Protein 1ZM7 (pdb70)

Organism: Drosophila melanogaster (NCBI:txid7227)

Sequence (790 aa):
TKYAEGTQPFTVLIEGNIGSGKTTYLNHFEKYKNDICLLTEPVEKWRNVNGVDLLELMYKDPKKWAMPFQSYVTLTMLQSHTAPTNKKLKIMERSIFSARYCFVENMRRNGSLEQGMYNTLEEWYKFIEESIHVQADLIIYLRTSPEVAYERIRQRARSEESCVPLKYLQELHELHEDWLIHQRRPQSCKVLVLDADTKYAEGTQPFTVLIEGNIGSGKTTYLNHFEKYKNDICLLTEPVEKWRNVNGVDLLELMYKDPKKWAMPFQSYVTLTMLQSHTAPTNKKLKIMERSIFSARYCFVENMRRNGSLEQGMYNTLEEWYKFIEESIHVQADLIIYLRTSPEVAYERIRQRARSEESCVPLKYLQELHELHEDWLIHQRRPQSCKVLVLDADLTKYAEGTQPFTVLIEGNIGSGKTTYLNHFEKYKNDICLLTEPVEKWRNVNGVDLLELMYKDPKKWAMPFQSYVTLTMLQSHTAPTNKKLKIMERSIFSARYCFVENMRRNGSLEQGMYNTLEEWYKFIEESIHVQADLIIYLRTSPEVAYERIRQRARSEESCVPLKYLQELHELHEDWLIHQRRPQSCKVLVLDADLTKYAEGTQPFTVLIEGNIGSGKTTYLNHFEKYKNDICLLTEPVEKWRNVNGVDLLELMYKDPKKWAMPFQSYVTLTMLQSHTAPTNKKLKIMERSIFSARYCFVENMRRNGSLEQGMYNTLEEWYKFIEESIHVQADLIIYLRTSPEVAYERIRQRARSEESCVPLKYLQELHELHEDWLIHQRRPQSCKVLVLDAD

InterPro domains:
  IPR002624 Deoxynucleoside kinase [PIRSF000705] (15-235)
  IPR027417 P-loop containing nucleoside triphosphate hydrolase [G3DSA:3.40.50.300] (1-210)
  IPR027417 P-loop containing nucleoside triphosphate hydrolase [SSF52540] (19-240)
  IPR031314 Deoxynucleoside kinase domain [PF01712] (24-218)
  IPR031314 Deoxynucleoside kinase domain [cd01673] (23-214)
  IPR050566 Deoxyribonucleoside Kinase [PTHR10513] (14-228)

CATH classification: 3.40.50.300

Foldseek 3Di:
DAALPPQDAQEEEEDEFQQLCSQVVLVVCVVVVPQEAEADDCQVCCCQPVHHGLLLVCLVQLLPRVLVSLVVVLVSQLCQQRPGDPHNYYYHYDHNVLSLQQVLVLCPVVVSADPVSSVVVVVVVVVCVVHHDGRYAEYEYSQEDLVNSVVSCVVVCDVSCPPPDSVSRNSSNVSCCVVQPVVVDPDDHYYDYDHSD/DAALPPQDAQEEEEDEFQQLCSQVVLVVCVVVVPQEAEADDCQVCCCQPVHHGLLLVCLVQLLPRVLVSLVVVLVSQLCQQRPGDPHNYYYHYDHNVLSLQQVLVLCPVVVSADPVSSVVVVVVVVVCVVHHDGRYAEYEYSQEDLVNSVVSCVVVCDVSCPPPDSVSRNSSNVSCCVVQPVVVDPDDHYYDYDHSSD/DAALPPQDAQEEEEDEFQQLCSQVVLVVCVVVVPQEAEADDCQVCCCQPVHHGLLLVCLVQLLPRVLVSLVVVLVSQLCQQRPGDPHNYYYHYDHNVLSLQQVLVLCPVVVSADPVSSVVVVVVVVVCVVHHDGRYAEYEYSQEDLVNSVVSCVVVCDVSCPPPDSVSRNSSNVSCCVVQPVVVDPDDHYYDYDHSSD/DAALPPQDAQEEEEDEFQQLCSQVVLVVCVVVVPQEAEADDCQVCCCQPVHHGLLLVCLVQLLPRVLVSLVVVLVSQLCQQRPGDPHNYYYHYDHNVLSLQQVLVLCPVVVSADPVSSVVVVVVVVVCVVHHDGRYAEYEYSQDDLVNSVVSCVVVCDVSCPPPDSVSRNSSNVSCCVVQPVVVDPDDHYYDYDHSD

GO terms:
  GO:0016301 kinase activity (F, IDA)
  GO:0004797 thymidine kinase activity (F, IDA)
  GO:0004849 uridine kinase activity (F, IDA)
  GO:0005737 cytoplasm (C, IDA)
  GO:0043771 cytidine kinase activity (F, IDA)
  GO:0004136 deoxyadenosine kinase activity (F, IDA)
  GO:0004137 deoxycytidine kinase activity (F, IDA)
  GO:0004138 deoxyguanosine kinase activity (F, IDA)
  GO:1901293 nucleoside phosphate biosynthetic process (P, IDA)
  GO:0019136 deoxynucleoside kinase activity (F, IMP)
  GO:0043174 nucleoside salvage (P, IDA)
  GO:0019136 deoxynucleoside kinase activity (F, IDA)

B-factor: mean 36.74, std 12.01, range [14.33, 77.86]

Solvent-accessible surface area: 33667 Å² total; per-residue (Å²): 150,78,42,10,84,80,73,25,22,108,1,10,0,0,0,0,4,19,6,2,21,14,32,88,59,1,64,127,49,103,165,113,106,128,106,17,18,14,48,56,47,10,13,89,98,27,61,95,5,104,67,22,42,0,9,49,53,9,54,148,61,48,110,46,12,0,2,1,9,2,5,20,9,3,0,1,2,0,67,9,2,8,29,121,33,156,68,187,49,0,5,1,13,19,1,8,30,0,4,33,17,0,29,0,15,3,4,44,114,72,28,14,4,60,44,2,1,21,3,0,5,26,40,14,4,89,11,6,94,109,0,7,38,31,40,21,41,43,1,13,2,6,101,5,34,15,96,33,0,71,100,82,1,75,149,102,71,23,86,11,6,75,114,6,76,64,147,27,0,82,59,0,20,103,1,1,12,34,2,5,40,53,32,45,43,125,23,84,27,117,42,86,66,53,130,20,97,150,79,44,10,84,79,73,24,21,112,1,10,0,0,0,0,3,19,5,2,21,15,23,87,60,1,31,127,49,42,163,114,43,86,106,16,17,13,48,31,25,9,13,51,97,27,56,30,5,36,22,19,40,0,8,47,53,9,55,150,62,48,108,45,12,0,1,1,9,3,6,21,8,3,0,1,2,0,67,9,3,9,29,123,32,155,68,186,49,1,4,1,14,19,1,7,31,0,4,33,17,0,31,0,18,2,4,100,128,73,28,14,4,58,102,1,2,50,14,0,5,24,38,15,5,96,10,7,92,110,0,7,39,31,40,19,40,43,2,13,3,6,103,6,31,14,108,45,0,93,71,47,12,154,122,102,73,25,85,12,11,95,115,12,76,64,145,26,0,79,58,0,22,104,2,0,12,20,2,5,62,98,92,150,64,122,30,95,29,157,44,86,65,53,113,14,61,187,151,80,43,9,84,79,72,24,22,110,2,10,0,0,0,0,3,19,4,2,21,16,31,89,60,1,66,125,48,103,164,112,108,128,107,16,17,13,48,55,49,9,14,88,96,27,62,95,4,105,67,22,42,0,8,49,53,9,57,149,61,48,108,44,12,0,2,1,8,2,6,21,8,4,0,2,2,0,67,9,3,9,28,123,33,156,68,187,50,0,5,1,14,20,1,8,31,0,4,32,17,0,30,0,11,3,4,45,112,72,28,14,4,58,42,2,2,21,3,0,5,27,40,16,6,88,12,6,92,112,0,7,39,32,41,21,40,43,0,13,3,7,102,6,34,15,107,46,0,75,98,55,8,122,134,103,74,26,86,11,10,68,113,11,77,64,146,27,0,80,57,0,21,104,2,1,13,32,2,4,39,53,32,48,44,125,18,86,28,118,42,86,68,54,119,17,61,199,147,80,43,10,84,79,73,24,22,110,1,9,0,0,0,0,2,19,6,2,21,15,23,88,57,1,30,128,49,42,166,110,42,87,106,16,17,13,47,29,28,10,12,60,97,28,55,32,4,36,21,18,40,0,9,48,53,9,55,151,61,47,110,44,12,0,1,1,8,3,6,22,9,4,0,1,2,0,68,9,3,9,29,120,32,156,68,187,50,0,5,1,13,20,1,8,28,0,4,33,13,0,29,0,9,2,4,100,131,72,28,14,4,59,104,2,1,44,14,0,4,26,38,16,5,97,11,7,92,113,0,8,39,30,39,20,41,42,2,13,2,6,100,6,33,14,94,31,0,70,90,76,4,103,142,103,66,26,86,12,8,61,116,9,76,64,144,27,0,83,59,0,21,102,8,0,12,29,2,4,61,98,90,155,87,121,29,102,29,156,45,87,66,52,132,20,99

Secondary structure (DSSP, 8-state):
--BTTT---EEEEEEESTTS-HHHHHHTTGGGTTTEEEE--THHHHT-BTTB-HHHHHHH-HHHHHHHHHHHHHHHHHHHHH----SSEEEEES-HHHIIIIIIHHHHHTTSS-HHHHHHHHHHHHHHHHHB----SEEEEEE--HHHHHHHHHHH--GGGTT--HHHHHHHHHHHHHHHTS--SS--SEEEEEE--/--BTTT---EEEEEEESTTS-HHHHHHTTGGGTTTEEEE--THHHHT-BTTB-HHHHHHH-HHHHHHHHHHHHHHHHHHHHH----SSEEEEES-HHHIIIIIIHHHHHTTSS-HHHHHHHHHHHHHHHHHB----SEEEEEE--HHHHHHHHHHH--GGGTT--HHHHHHHHHHHHHHHTS--SS--SEEEEEETT-/--BTTT---EEEEEEESTTS-HHHHHHTTGGGTTTEEEE--THHHHT-BTTB-HHHHHHH-HHHHHHHHHHHHHHHHHHHHH----SSEEEEES-HHHIIIIIIHHHHHTTSS-HHHHHHHHHHHHHHHHHB----SEEEEEE--HHHHHHHHHHH--GGGTT--HHHHHHHHHHHHHHHTS--SS--SEEEEEE---/--BTTT---EEEEEEESTTS-HHHHHHTTGGGTTTEEEE--THHHHT-BTTB-HHHHHHH-HHHHHHHHHHHHHHHHHHHHH----SSEEEEES-HHHIIIIIIHHHHHTTSS-HHHHHHHHHHHHHHHHHB----SEEEEEE--HHHHHHHHHHH--GGGTT--HHHHHHHHHHHHHHHTS--SS--SEEEEEE--

Radius of gyration: 28.34 Å; Cα contacts (8 Å, |Δi|>4): 1313; chains: 4; bounding box: 69×72×44 Å

Nearest PDB structures (foldseek):
  1zm7-assembly1_B  TM=1.005E+00  e=1.885E-40  Drosophila melanogaster
  2jcs-assembly1_B  TM=1.003E+00  e=3.208E-38  Drosophila melanogaster
  2vp6-assembly2_D  TM=9.871E-01  e=3.778E-35  Drosophila melanogaster
  6ybh-assembly3_E  TM=9.798E-01  e=9.877E-34  Drosophila melanogaster
  1j90-assembly1_B  TM=9.761E-01  e=9.297E-34  Drosophila melanogaster

Structure (mmCIF, N/CA/C/O backbone):
data_1ZM7
#
_entry.id   1ZM7
#
_cell.length_a   67.040
_cell.length_b   119.270
_cell.length_c   68.388
_cell.angle_alpha   90.00
_cell.angle_beta   92.59
_cell.angle_gamma   90.00
#
_symmetry.space_group_name_H-M   'P 1 21 1'
#
loop_
_entity.id
_entity.type
_entity.pdbx_description
1 polymer 'Deoxynucleoside kinase'
2 non-polymer "THYMIDINE-5'-TRIPHOSPHATE"
3 non-polymer 'MAGNESIUM ION'
4 water water
#
loop_
_atom_site.group_PDB
_atom_site.id
_atom_site.type_symbol
_atom_site.label_atom_id
_atom_site.label_alt_id
_atom_site.label_comp_id
_atom_site.label_asym_id
_atom_site.label_entity_id
_atom_site.label_seq_id
_atom_site.pdbx_PDB_ins_code
_atom_site.Cartn_x
_atom_site.Cartn_y
_atom_site.Cartn_z
_atom_site.occupancy
_atom_site.B_iso_or_equiv
_atom_site.auth_seq_id
_atom_site.auth_comp_id
_atom_site.auth_asym_id
_atom_site.auth_atom_id
_atom_site.pdbx_PDB_model_num
ATOM 1 N N . THR A 1 12 ? 26.323 0.332 36.386 1.00 47.68 12 THR A N 1
ATOM 2 C CA . THR A 1 12 ? 27.534 1.213 36.441 1.00 47.99 12 THR A CA 1
ATOM 3 C C . THR A 1 12 ? 28.343 1.252 35.135 1.00 46.64 12 THR A C 1
ATOM 4 O O . THR A 1 12 ? 28.971 0.266 34.740 1.00 46.19 12 THR A O 1
ATOM 8 N N . LYS A 1 13 ? 28.359 2.424 34.510 1.00 45.45 13 LYS A N 1
ATOM 9 C CA . LYS A 1 13 ? 29.000 2.617 33.216 1.00 44.04 13 LYS A CA 1
ATOM 10 C C . LYS A 1 13 ? 30.509 2.756 33.346 1.00 43.40 13 LYS A C 1
ATOM 11 O O . LYS A 1 13 ? 31.019 3.248 34.356 1.00 43.06 13 LYS A O 1
ATOM 17 N N . TYR A 1 14 ? 31.221 2.302 32.318 1.00 42.13 14 TYR A N 1
ATOM 18 C CA . TYR A 1 14 ? 32.648 2.538 32.220 1.00 41.52 14 TYR A CA 1
ATOM 19 C C . TYR A 1 14 ? 32.965 4.045 32.247 1.00 41.75 14 TYR A C 1
ATOM 20 O O . TYR A 1 14 ? 32.237 4.850 31.658 1.00 41.15 14 TYR A O 1
ATOM 29 N N . ALA A 1 15 ? 34.062 4.390 32.925 1.00 42.36 15 ALA A N 1
ATOM 30 C CA . ALA A 1 15 ? 34.488 5.776 33.190 1.00 43.64 15 ALA A CA 1
ATOM 31 C C . ALA A 1 15 ? 33.596 6.631 34.128 1.00 44.29 15 ALA A C 1
ATOM 32 O O . ALA A 1 15 ? 33.911 7.805 34.374 1.00 44.28 15 ALA A O 1
ATOM 34 N N . GLU A 1 16 ? 32.507 6.061 34.648 1.00 45.25 16 GLU A N 1
ATOM 35 C CA . GLU A 1 16 ? 31.647 6.764 35.610 1.00 46.96 16 GLU A CA 1
ATOM 36 C C . GLU A 1 16 ? 32.454 7.265 36.826 1.00 46.89 16 GLU A C 1
ATOM 37 O O . GLU A 1 16 ? 33.239 6.508 37.403 1.00 46.86 16 GLU A O 1
ATOM 43 N N . GLY A 1 17 ? 32.288 8.541 37.174 1.00 46.82 17 GLY A N 1
ATOM 44 C CA . GLY A 1 17 ? 33.009 9.155 38.282 1.00 46.89 17 GLY A CA 1
ATOM 45 C C . GLY A 1 17 ? 34.509 9.409 38.105 1.00 46.91 17 GLY A C 1
ATOM 46 O O . GLY A 1 17 ? 35.202 9.720 39.081 1.00 47.70 17 GLY A O 1
ATOM 47 N N . THR A 1 18 ? 35.028 9.282 36.886 1.00 46.04 18 THR A N 1
ATOM 48 C CA . THR A 1 18 ? 36.457 9.515 36.641 1.00 45.05 18 THR A CA 1
ATOM 49 C C . THR A 1 18 ? 36.701 10.843 35.916 1.00 43.97 18 THR A C 1
ATOM 50 O O . THR A 1 18 ? 37.846 11.207 35.639 1.00 43.41 18 THR A O 1
ATOM 54 N N . GLN A 1 19 ? 35.625 11.556 35.600 1.00 42.95 19 GLN A N 1
ATOM 55 C CA . GLN A 1 19 ? 35.728 12.692 34.683 1.00 42.44 19 GLN A CA 1
ATOM 56 C C . GLN A 1 19 ? 35.421 14.035 35.348 1.00 42.32 19 GLN A C 1
ATOM 57 O O . GLN A 1 19 ? 34.435 14.162 36.077 1.00 42.43 19 GLN A O 1
ATOM 63 N N . PRO A 1 20 ? 36.255 15.037 35.081 1.00 42.10 20 PRO A N 1
ATOM 64 C CA . PRO A 1 20 ? 35.995 16.409 35.544 1.00 41.98 20 PRO A CA 1
ATOM 65 C C . PRO A 1 20 ? 34.920 17.084 34.709 1.00 41.69 20 PRO A C 1
ATOM 66 O O . PRO A 1 20 ? 34.436 16.492 33.741 1.00 42.38 20 PRO A O 1
ATOM 70 N N . PHE A 1 21 ? 34.550 18.307 35.089 1.00 40.68 21 PHE A N 1
ATOM 71 C CA . PHE A 1 21 ? 33.753 19.193 34.250 1.00 39.29 21 PHE A CA 1
ATOM 72 C C . PHE A 1 21 ? 34.302 19.167 32.821 1.00 37.75 21 PHE A C 1
ATOM 73 O O . PHE A 1 21 ? 35.502 19.369 32.602 1.00 37.62 21 PHE A O 1
ATOM 81 N N . THR A 1 22 ? 33.428 18.898 31.861 1.00 36.05 22 THR A N 1
ATOM 82 C CA . THR A 1 22 ? 33.854 18.718 30.476 1.00 34.63 22 THR A CA 1
ATOM 83 C C . THR A 1 22 ? 33.144 19.645 29.503 1.00 33.16 22 THR A C 1
ATOM 84 O O . THR A 1 22 ? 31.917 19.762 29.514 1.00 33.02 22 THR A O 1
ATOM 88 N N . VAL A 1 23 ? 33.944 20.273 28.653 1.00 31.95 23 VAL A N 1
ATOM 89 C CA . VAL A 1 23 ? 33.445 21.180 27.629 1.00 31.52 23 VAL A CA 1
ATOM 90 C C . VAL A 1 23 ? 33.717 20.586 26.251 1.00 31.05 23 VAL A C 1
ATOM 91 O O . VAL A 1 23 ? 34.831 20.141 25.976 1.00 31.35 23 VAL A O 1
ATOM 95 N N . LEU A 1 24 ? 32.704 20.589 25.392 1.00 30.72 24 LEU A N 1
ATOM 96 C CA . LEU A 1 24 ? 32.849 20.124 24.021 1.00 30.64 24 LEU A CA 1
ATOM 97 C C . LEU A 1 24 ? 32.783 21.313 23.077 1.00 30.54 24 LEU A C 1
ATOM 98 O O . LEU A 1 24 ? 31.906 22.146 23.202 1.00 30.40 24 LEU A O 1
ATOM 103 N N . ILE A 1 25 ? 33.724 21.390 22.142 1.00 29.99 25 ILE A N 1
ATOM 104 C CA . ILE A 1 25 ? 33.709 22.426 21.134 1.00 29.70 25 ILE A CA 1
ATOM 105 C C . ILE A 1 25 ? 33.134 21.842 19.855 1.00 29.55 25 ILE A C 1
ATOM 106 O O . ILE A 1 25 ? 33.662 20.866 19.312 1.00 29.82 25 ILE A O 1
ATOM 111 N N . GLU A 1 26 ? 32.071 22.458 19.362 1.00 29.21 26 GLU A N 1
ATOM 112 C CA . GLU A 1 26 ? 31.361 21.971 18.191 1.00 29.29 26 GLU A CA 1
ATOM 113 C C . GLU A 1 26 ? 31.171 23.063 17.158 1.00 29.09 26 GLU A C 1
ATOM 114 O O . GLU A 1 26 ? 31.276 24.251 17.466 1.00 29.58 26 GLU A O 1
ATOM 120 N N . GLY A 1 27 ? 30.894 22.660 15.925 1.00 28.82 27 GLY A N 1
ATOM 121 C CA . GLY A 1 27 ? 30.674 23.602 14.843 1.00 27.99 27 GLY A CA 1
ATOM 122 C C . GLY A 1 27 ? 31.010 22.888 13.565 1.00 28.45 27 GLY A C 1
ATOM 123 O O . GLY A 1 27 ? 31.602 21.803 13.585 1.00 28.98 27 GLY A O 1
ATOM 124 N N . ASN A 1 28 ? 30.642 23.493 12.450 1.00 27.79 28 ASN A N 1
ATOM 125 C CA . ASN A 1 28 ? 30.839 22.889 11.152 1.00 27.71 28 ASN A CA 1
ATOM 126 C C . ASN A 1 28 ? 32.314 22.660 10.825 1.00 27.53 28 ASN A C 1
ATOM 127 O O . ASN A 1 28 ? 33.184 23.214 11.495 1.00 27.24 28 ASN A O 1
ATOM 132 N N . ILE A 1 29 ? 32.588 21.856 9.796 1.00 26.76 29 ILE A N 1
ATOM 133 C CA . ILE A 1 29 ? 33.935 21.765 9.265 1.00 27.60 29 ILE A CA 1
ATOM 134 C C . ILE A 1 29 ? 34.399 23.192 8.920 1.00 29.22 29 ILE A C 1
ATOM 135 O O . ILE A 1 29 ? 33.685 23.936 8.233 1.00 29.30 29 ILE A O 1
ATOM 140 N N . GLY A 1 30 ? 35.579 23.566 9.401 1.00 30.20 30 GLY A N 1
ATOM 141 C CA . GLY A 1 30 ? 36.139 24.865 9.095 1.00 31.72 30 GLY A CA 1
ATOM 142 C C . GLY A 1 30 ? 35.528 25.987 9.899 1.00 32.83 30 GLY A C 1
ATOM 143 O O . GLY A 1 30 ? 35.673 27.144 9.521 1.00 34.43 30 GLY A O 1
ATOM 144 N N . SER A 1 31 ? 34.855 25.675 10.997 1.00 32.64 31 SER A N 1
ATOM 145 C CA . SER A 1 31 ? 34.281 26.715 11.826 1.00 33.01 31 SER A CA 1
ATOM 146 C C . SER A 1 31 ? 35.309 27.324 12.789 1.00 33.17 31 SER A C 1
ATOM 147 O O . SER A 1 31 ? 35.045 28.360 13.383 1.00 33.89 31 SER A O 1
ATOM 150 N N . GLY A 1 32 ? 36.464 26.669 12.946 1.00 32.82 32 GLY A N 1
ATOM 151 C CA . GLY A 1 32 ? 37.538 27.167 13.784 1.00 31.49 32 GLY A CA 1
ATOM 152 C C . GLY A 1 32 ? 37.625 26.522 15.154 1.00 31.42 32 GLY A C 1
ATOM 153 O O . GLY A 1 32 ? 38.073 27.161 16.098 1.00 31.24 32 GLY A O 1
ATOM 154 N N . LYS A 1 33 ? 37.216 25.259 15.289 1.00 30.57 33 LYS A N 1
ATOM 155 C CA . LYS A 1 33 ? 37.260 24.625 16.609 1.00 30.12 33 LYS A CA 1
ATOM 156 C C . LYS A 1 33 ? 38.699 24.503 17.137 1.00 30.61 33 LYS A C 1
ATOM 157 O O . LYS A 1 33 ? 38.968 24.770 18.317 1.00 29.63 33 LYS A O 1
ATOM 163 N N . THR A 1 34 ? 39.609 24.091 16.261 1.00 31.15 34 THR A N 1
ATOM 164 C CA . THR A 1 34 ? 41.001 23.893 16.641 1.00 33.24 34 THR A CA 1
ATOM 165 C C . THR A 1 34 ? 41.655 25.236 16.992 1.00 34.00 34 THR A C 1
ATOM 166 O O . THR A 1 34 ? 42.268 25.367 18.057 1.00 34.15 34 THR A O 1
ATOM 170 N N . THR A 1 35 ? 41.490 26.220 16.109 1.00 35.29 35 THR A N 1
ATOM 171 C CA . THR A 1 35 ? 41.908 27.610 16.358 1.00 37.19 35 THR A CA 1
ATOM 172 C C . THR A 1 35 ? 41.420 28.104 17.727 1.00 37.91 35 THR A C 1
ATOM 173 O O . THR A 1 35 ? 42.209 28.582 18.541 1.00 38.11 35 THR A O 1
ATOM 177 N N . TYR A 1 36 ? 40.123 27.958 17.980 1.00 38.52 36 TYR A N 1
ATOM 178 C CA . TYR A 1 36 ? 39.550 28.321 19.270 1.00 39.23 36 TYR A CA 1
ATOM 179 C C . TYR A 1 36 ? 40.241 27.614 20.436 1.00 39.77 36 TYR A C 1
ATOM 180 O O . TYR A 1 36 ? 40.638 28.257 21.407 1.00 39.38 36 TYR A O 1
ATOM 189 N N . LEU A 1 37 ? 40.388 26.296 20.333 1.00 40.20 37 LEU A N 1
ATOM 190 C CA . LEU A 1 37 ? 41.012 25.505 21.399 1.00 41.74 37 LEU A CA 1
ATOM 191 C C . LEU A 1 37 ? 42.489 25.838 21.642 1.00 42.04 37 LEU A C 1
ATOM 192 O O . LEU A 1 37 ? 42.988 25.689 22.762 1.00 41.11 37 LEU A O 1
ATOM 197 N N . ASN A 1 38 ? 43.175 26.261 20.582 1.00 43.18 38 ASN A N 1
ATOM 198 C CA . ASN A 1 38 ? 44.569 26.685 20.654 1.00 44.81 38 ASN A CA 1
ATOM 199 C C . ASN A 1 38 ? 44.794 27.859 21.623 1.00 45.74 38 ASN A C 1
ATOM 200 O O . ASN A 1 38 ? 45.889 28.029 22.149 1.00 46.13 38 ASN A O 1
ATOM 205 N N . HIS A 1 39 ? 43.761 28.658 21.863 1.00 46.74 39 HIS A N 1
ATOM 206 C CA . HIS A 1 39 ? 43.863 29.766 22.806 1.00 48.13 39 HIS A CA 1
ATOM 207 C C . HIS A 1 39 ? 43.984 29.313 24.262 1.00 48.32 39 HIS A C 1
ATOM 208 O O . HIS A 1 39 ? 44.271 30.123 25.134 1.00 48.78 39 HIS A O 1
ATOM 215 N N . PHE A 1 40 ? 43.779 28.025 24.520 1.00 48.57 40 PHE A N 1
ATOM 216 C CA . PHE A 1 40 ? 43.879 27.469 25.871 1.00 49.01 40 PHE A CA 1
ATOM 217 C C . PHE A 1 40 ? 45.230 26.804 26.116 1.00 50.11 40 PHE A C 1
ATOM 218 O O . PHE A 1 40 ? 45.461 26.252 27.191 1.00 49.64 40 PHE A O 1
ATOM 226 N N . GLU A 1 41 ? 46.107 26.852 25.113 1.00 52.00 41 GLU A N 1
ATOM 227 C CA . GLU A 1 41 ? 47.428 26.209 25.151 1.00 54.48 41 GLU A CA 1
ATOM 228 C C . GLU A 1 41 ? 48.251 26.522 26.401 1.00 55.37 41 GLU A C 1
ATOM 229 O O . GLU A 1 41 ? 48.825 25.615 27.012 1.00 55.56 41 GLU A O 1
ATOM 235 N N . LYS A 1 42 ? 48.313 27.799 26.777 1.00 56.59 42 LYS A N 1
ATOM 236 C CA . LYS A 1 42 ? 49.141 28.221 27.907 1.00 57.76 42 LYS A CA 1
ATOM 237 C C . LYS A 1 42 ? 48.671 27.639 29.240 1.00 58.26 42 LYS A C 1
ATOM 238 O O . LYS A 1 42 ? 49.457 27.535 30.187 1.00 58.40 42 LYS A O 1
ATOM 244 N N . TYR A 1 43 ? 47.406 27.223 29.295 1.00 58.66 43 TYR A N 1
ATOM 245 C CA . TYR A 1 43 ? 46.848 26.610 30.501 1.00 59.39 43 TYR A CA 1
ATOM 246 C C . TYR A 1 43 ? 46.901 25.085 30.473 1.00 59.56 43 TYR A C 1
ATOM 247 O O . TYR A 1 43 ? 46.249 24.422 31.280 1.00 59.40 43 TYR A O 1
ATOM 256 N N . LYS A 1 44 ? 47.703 24.546 29.550 1.00 60.48 44 LYS A N 1
ATOM 257 C CA . LYS A 1 44 ? 47.902 23.101 29.366 1.00 61.25 44 LYS A CA 1
ATOM 258 C C . LYS A 1 44 ? 48.027 22.301 30.666 1.00 61.30 44 LYS A C 1
ATOM 259 O O . LYS A 1 44 ? 47.595 21.148 30.726 1.00 61.54 44 LYS A O 1
ATOM 265 N N . ASN A 1 45 ? 48.608 22.912 31.698 1.00 61.22 45 ASN A N 1
ATOM 266 C CA . ASN A 1 45 ? 48.899 22.207 32.949 1.00 60.92 45 ASN A CA 1
ATOM 267 C C . ASN A 1 45 ? 47.738 22.131 33.945 1.00 59.88 45 ASN A C 1
ATOM 268 O O . ASN A 1 45 ? 47.799 21.364 34.905 1.00 60.11 45 ASN A O 1
ATOM 273 N N . ASP A 1 46 ? 46.686 22.913 33.716 1.00 58.54 46 ASP A N 1
ATOM 274 C CA . ASP A 1 46 ? 45.483 22.835 34.553 1.00 57.21 46 ASP A CA 1
ATOM 275 C C . ASP A 1 46 ? 44.225 22.403 33.779 1.00 55.54 46 ASP A C 1
ATOM 276 O O . ASP A 1 46 ? 43.170 22.182 34.375 1.00 55.59 46 ASP A O 1
ATOM 281 N N . ILE A 1 47 ? 44.340 22.285 32.456 1.00 53.31 47 ILE A N 1
ATOM 282 C CA . ILE A 1 47 ? 43.237 21.810 31.616 1.00 51.12 47 ILE A CA 1
ATOM 283 C C . ILE A 1 47 ? 43.675 20.632 30.738 1.00 49.42 47 ILE A C 1
ATOM 284 O O . ILE A 1 47 ? 44.702 20.700 30.061 1.00 49.01 47 ILE A O 1
ATOM 289 N N . CYS A 1 48 ? 42.894 19.556 30.757 1.00 47.58 48 CYS A N 1
ATOM 290 C CA . CYS A 1 48 ? 43.061 18.471 29.789 1.00 45.74 48 CYS A CA 1
ATOM 291 C C . CYS A 1 48 ? 42.506 18.918 28.434 1.00 44.40 48 CYS A C 1
ATOM 292 O O . CYS A 1 48 ? 41.298 19.128 28.291 1.00 44.08 48 CYS A O 1
ATOM 295 N N . LEU A 1 49 ? 43.394 19.094 27.458 1.00 42.62 49 LEU A N 1
ATOM 296 C CA . LEU A 1 49 ? 43.012 19.579 26.140 1.00 41.50 49 LEU A CA 1
ATOM 297 C C . LEU A 1 49 ? 43.127 18.478 25.078 1.00 40.50 49 LEU A C 1
ATOM 298 O O . LEU A 1 49 ? 44.224 17.979 24.809 1.00 40.42 49 LEU A O 1
ATOM 303 N N . LEU A 1 50 ? 41.998 18.101 24.484 1.00 39.10 50 LEU A N 1
ATOM 304 C CA . LEU A 1 50 ? 41.997 17.059 23.441 1.00 38.23 50 LEU A CA 1
ATOM 305 C C . LEU A 1 50 ? 41.532 17.647 22.118 1.00 36.95 50 LEU A C 1
ATOM 306 O O . LEU A 1 50 ? 40.334 17.806 21.874 1.00 37.29 50 LEU A O 1
ATOM 311 N N . THR A 1 51 ? 42.498 17.984 21.275 1.00 35.80 51 THR A N 1
ATOM 312 C CA . THR A 1 51 ? 42.260 18.781 20.083 1.00 35.06 51 THR A CA 1
ATOM 313 C C . THR A 1 51 ? 42.560 18.013 18.820 1.00 34.34 51 THR A C 1
ATOM 314 O O . THR A 1 51 ? 43.272 16.998 18.839 1.00 33.69 51 THR A O 1
ATOM 318 N N . GLU A 1 52 ? 42.006 18.516 17.725 1.00 33.45 52 GLU A N 1
ATOM 319 C CA . GLU A 1 52 ? 42.312 18.046 16.377 1.00 33.39 52 GLU A CA 1
ATOM 320 C C . GLU A 1 52 ? 42.275 16.512 16.127 1.00 31.12 52 GLU A C 1
ATOM 321 O O . GLU A 1 52 ? 43.182 15.962 15.491 1.00 31.38 52 GLU A O 1
ATOM 327 N N . PRO A 1 53 ? 41.183 15.848 16.525 1.00 28.94 53 PRO A N 1
ATOM 328 C CA . PRO A 1 53 ? 41.078 14.386 16.374 1.00 27.62 53 PRO A CA 1
ATOM 329 C C . PRO A 1 53 ? 41.207 13.903 14.928 1.00 26.87 53 PRO A C 1
ATOM 330 O O . PRO A 1 53 ? 41.496 12.729 14.712 1.00 26.24 53 PRO A O 1
ATOM 334 N N . VAL A 1 54 ? 41.021 14.794 13.959 1.00 26.12 54 VAL A N 1
ATOM 335 C CA . VAL A 1 54 ? 41.160 14.451 12.545 1.00 25.95 54 VAL A CA 1
ATOM 336 C C . VAL A 1 54 ? 42.548 13.877 12.202 1.00 26.55 54 VAL A C 1
ATOM 337 O O . VAL A 1 54 ? 42.669 13.090 11.257 1.00 26.31 54 VAL A O 1
ATOM 341 N N . GLU A 1 55 ? 43.580 14.266 12.948 1.00 26.55 55 GLU A N 1
ATOM 342 C CA . GLU A 1 55 ? 44.921 13.716 12.717 1.00 27.86 55 GLU A CA 1
ATOM 343 C C . GLU A 1 55 ? 44.982 12.193 12.915 1.00 27.21 55 GLU A C 1
ATOM 344 O O . GLU A 1 55 ? 45.699 11.513 12.192 1.00 27.18 55 GLU A O 1
ATOM 350 N N . LYS A 1 56 ? 44.209 11.665 13.857 1.00 26.74 56 LYS A N 1
ATOM 351 C CA . LYS A 1 56 ? 44.070 10.223 13.992 1.00 27.51 56 LYS A CA 1
ATOM 352 C C . LYS A 1 56 ? 43.396 9.596 12.768 1.00 26.27 56 LYS A C 1
ATOM 353 O O . LYS A 1 56 ? 43.830 8.559 12.289 1.00 25.84 56 LYS A O 1
ATOM 359 N N . TRP A 1 57 ? 42.347 10.245 12.265 1.00 25.35 57 TRP A N 1
ATOM 360 C CA . TRP A 1 57 ? 41.518 9.679 11.194 1.00 24.56 57 TRP A CA 1
ATOM 361 C C . TRP A 1 57 ? 42.270 9.708 9.885 1.00 24.56 57 TRP A C 1
ATOM 362 O O . TRP A 1 57 ? 41.959 8.956 8.980 1.00 24.78 57 TRP A O 1
ATOM 373 N N . ARG A 1 58 ? 43.268 10.577 9.792 1.00 24.63 58 ARG A N 1
ATOM 374 C CA . ARG A 1 58 ? 44.067 10.660 8.586 1.00 25.81 58 ARG A CA 1
ATOM 375 C C . ARG A 1 58 ? 45.247 9.688 8.589 1.00 25.49 58 ARG A C 1
ATOM 376 O O . ARG A 1 58 ? 45.937 9.573 7.591 1.00 25.16 58 ARG A O 1
ATOM 384 N N . ASN A 1 59 ? 45.494 9.015 9.709 1.00 25.73 59 ASN A N 1
ATOM 385 C CA . ASN A 1 59 ? 46.648 8.120 9.790 1.00 26.19 59 ASN A CA 1
ATOM 386 C C . ASN A 1 59 ? 46.411 7.018 10.800 1.00 25.40 59 ASN A C 1
ATOM 387 O O . ASN A 1 59 ? 46.704 7.178 11.970 1.00 26.64 59 ASN A O 1
ATOM 392 N N . VAL A 1 60 ? 45.831 5.917 10.347 1.00 25.54 60 VAL A N 1
ATOM 393 C CA . VAL A 1 60 ? 45.530 4.792 11.223 1.00 25.91 60 VAL A CA 1
ATOM 394 C C . VAL A 1 60 ? 46.545 3.716 10.837 1.00 25.90 60 VAL A C 1
ATOM 395 O O . VAL A 1 60 ? 46.392 3.058 9.796 1.00 24.67 60 VAL A O 1
ATOM 399 N N . ASN A 1 61 ? 47.590 3.579 11.652 1.00 26.25 61 ASN A N 1
ATOM 400 C CA . ASN A 1 61 ? 48.773 2.786 11.289 1.00 27.89 61 ASN A CA 1
ATOM 401 C C . ASN A 1 61 ? 49.211 3.021 9.843 1.00 27.35 61 ASN A C 1
ATOM 402 O O . ASN A 1 61 ? 49.488 2.074 9.124 1.00 26.78 61 ASN A O 1
ATOM 407 N N . GLY A 1 62 ? 49.214 4.264 9.384 1.00 27.65 62 GLY A N 1
ATOM 408 C CA . GLY A 1 62 ? 49.593 4.511 7.998 1.00 27.66 62 GLY A CA 1
ATOM 409 C C . GLY A 1 62 ? 48.479 4.572 6.964 1.00 28.55 62 GLY A C 1
ATOM 410 O O . GLY A 1 62 ? 48.732 4.950 5.822 1.00 28.62 62 GLY A O 1
ATOM 411 N N . VAL A 1 63 ? 47.241 4.229 7.341 1.00 28.55 63 VAL A N 1
ATOM 412 C CA . VAL A 1 63 ? 46.114 4.289 6.414 1.00 28.47 63 VAL A CA 1
ATOM 413 C C . VAL A 1 63 ? 45.331 5.592 6.605 1.00 27.62 63 VAL A C 1
ATOM 414 O O . VAL A 1 63 ? 44.932 5.933 7.717 1.00 27.09 63 VAL A O 1
ATOM 418 N N . ASP A 1 64 ? 45.128 6.319 5.517 1.00 27.38 64 ASP A N 1
ATOM 419 C CA . ASP A 1 64 ? 44.350 7.553 5.550 1.00 27.76 64 ASP A CA 1
ATOM 420 C C . ASP A 1 64 ? 42.849 7.250 5.365 1.00 26.88 64 ASP A C 1
ATOM 421 O O . ASP A 1 64 ? 42.347 7.245 4.235 1.00 26.67 64 ASP A O 1
ATOM 426 N N . LEU A 1 65 ? 42.151 6.973 6.468 1.00 26.41 65 LEU A N 1
ATOM 427 C CA . LEU A 1 65 ? 40.715 6.631 6.405 1.00 26.37 65 LEU A CA 1
ATOM 428 C C . LEU A 1 65 ? 39.881 7.794 5.897 1.00 25.99 65 LEU A C 1
ATOM 429 O O . LEU A 1 65 ? 38.903 7.580 5.180 1.00 25.85 65 LEU A O 1
ATOM 434 N N . LEU A 1 66 ? 40.260 9.013 6.276 1.00 25.87 66 LEU A N 1
ATOM 435 C CA . LEU A 1 66 ? 39.561 10.211 5.814 1.00 26.89 66 LEU A CA 1
ATOM 436 C C . LEU A 1 66 ? 39.555 10.276 4.279 1.00 27.81 66 LEU A C 1
ATOM 437 O O . LEU A 1 66 ? 38.508 10.481 3.650 1.00 27.72 66 LEU A O 1
ATOM 442 N N . GLU A 1 67 ? 40.726 10.080 3.680 1.00 28.38 67 GLU A N 1
ATOM 443 C CA . GLU A 1 67 ? 40.873 10.077 2.240 1.00 29.81 67 GLU A CA 1
ATOM 444 C C . GLU A 1 67 ? 40.021 8.990 1.583 1.00 29.38 67 GLU A C 1
ATOM 445 O O . GLU A 1 67 ? 39.320 9.260 0.616 1.00 30.24 67 GLU A O 1
ATOM 451 N N . LEU A 1 68 ? 40.102 7.763 2.087 1.00 28.37 68 LEU A N 1
ATOM 452 C CA . LEU A 1 68 ? 39.338 6.660 1.518 1.00 28.05 68 LEU A CA 1
ATOM 453 C C . LEU A 1 68 ? 37.842 6.921 1.588 1.00 27.50 68 LEU A C 1
ATOM 454 O O . LEU A 1 68 ? 37.116 6.553 0.676 1.00 27.23 68 LEU A O 1
ATOM 459 N N . MET A 1 69 ? 37.398 7.561 2.662 1.00 26.89 69 MET A N 1
ATOM 460 C CA . MET A 1 69 ? 35.988 7.862 2.817 1.00 27.80 69 MET A CA 1
ATOM 461 C C . MET A 1 69 ? 35.520 8.859 1.751 1.00 28.03 69 MET A C 1
ATOM 462 O O . MET A 1 69 ? 34.510 8.636 1.115 1.00 27.65 69 MET A O 1
ATOM 467 N N . TYR A 1 70 ? 36.257 9.944 1.551 1.00 28.56 70 TYR A N 1
ATOM 468 C CA . TYR A 1 70 ? 35.892 10.911 0.521 1.00 29.57 70 TYR A CA 1
ATOM 469 C C . TYR A 1 70 ? 35.965 10.363 -0.904 1.00 30.53 70 TYR A C 1
ATOM 470 O O . TYR A 1 70 ? 35.147 10.740 -1.733 1.00 30.59 70 TYR A O 1
ATOM 479 N N . LYS A 1 71 ? 36.916 9.466 -1.174 1.00 31.67 71 LYS A N 1
ATOM 480 C CA . LYS A 1 71 ? 37.066 8.895 -2.516 1.00 33.26 71 LYS A CA 1
ATOM 481 C C . LYS A 1 71 ? 36.032 7.831 -2.831 1.00 33.40 71 LYS A C 1
ATOM 482 O O . LYS A 1 71 ? 35.608 7.717 -3.985 1.00 33.81 71 LYS A O 1
ATOM 488 N N . ASP A 1 72 ? 35.622 7.055 -1.817 1.00 32.48 72 ASP A N 1
ATOM 489 C CA . ASP A 1 72 ? 34.676 5.951 -2.016 1.00 32.15 72 ASP A CA 1
ATOM 490 C C . ASP A 1 72 ? 33.724 5.787 -0.811 1.00 31.32 72 ASP A C 1
ATOM 491 O O . ASP A 1 72 ? 33.813 4.810 -0.059 1.00 30.19 72 ASP A O 1
ATOM 496 N N . PRO A 1 73 ? 32.815 6.749 -0.638 1.00 31.16 73 PRO A N 1
ATOM 497 C CA . PRO A 1 73 ? 31.950 6.784 0.547 1.00 30.99 73 PRO A CA 1
ATOM 498 C C . PRO A 1 73 ? 31.096 5.520 0.724 1.00 31.41 73 PRO A C 1
ATOM 499 O O . PRO A 1 73 ? 30.896 5.103 1.857 1.00 30.82 73 PRO A O 1
ATOM 503 N N . LYS A 1 74 ? 30.665 4.887 -0.368 1.00 31.29 74 LYS A N 1
ATOM 504 C CA . LYS A 1 74 ? 29.738 3.764 -0.269 1.00 31.75 74 LYS A CA 1
ATOM 505 C C . LYS A 1 74 ? 30.396 2.544 0.360 1.00 30.69 74 LYS A C 1
ATOM 506 O O . LYS A 1 74 ? 29.740 1.676 0.941 1.00 31.01 74 LYS A O 1
ATOM 512 N N . LYS A 1 75 ? 31.706 2.496 0.265 1.00 29.24 75 LYS A N 1
ATOM 513 C CA . LYS A 1 75 ? 32.457 1.411 0.858 1.00 28.28 75 LYS A CA 1
ATOM 514 C C . LYS A 1 75 ? 33.107 1.827 2.203 1.00 26.33 75 LYS A C 1
ATOM 515 O O . LYS A 1 75 ? 33.233 1.006 3.114 1.00 26.11 75 LYS A O 1
ATOM 521 N N . TRP A 1 76 ? 33.513 3.088 2.315 1.00 23.84 76 TRP A N 1
ATOM 522 C CA . TRP A 1 76 ? 34.374 3.519 3.413 1.00 23.31 76 TRP A CA 1
ATOM 523 C C . TRP A 1 76 ? 33.709 4.397 4.473 1.00 22.35 76 TRP A C 1
ATOM 524 O O . TRP A 1 76 ? 34.282 4.590 5.536 1.00 22.43 76 TRP A O 1
ATOM 535 N N . ALA A 1 77 ? 32.535 4.939 4.188 1.00 21.68 77 ALA A N 1
ATOM 536 C CA . ALA A 1 77 ? 31.848 5.772 5.174 1.00 22.07 77 ALA A CA 1
ATOM 537 C C . ALA A 1 77 ? 31.558 5.007 6.471 1.00 21.90 77 ALA A C 1
ATOM 538 O O . ALA A 1 77 ? 31.742 5.555 7.556 1.00 22.49 77 ALA A O 1
ATOM 540 N N . MET A 1 78 ? 31.129 3.742 6.382 1.00 21.86 78 MET A N 1
ATOM 541 C CA . MET A 1 78 ? 30.827 2.979 7.634 1.00 21.68 78 MET A CA 1
ATOM 542 C C . MET A 1 78 ? 32.062 2.716 8.502 1.00 21.19 78 MET A C 1
ATOM 543 O O . MET A 1 78 ? 32.064 3.09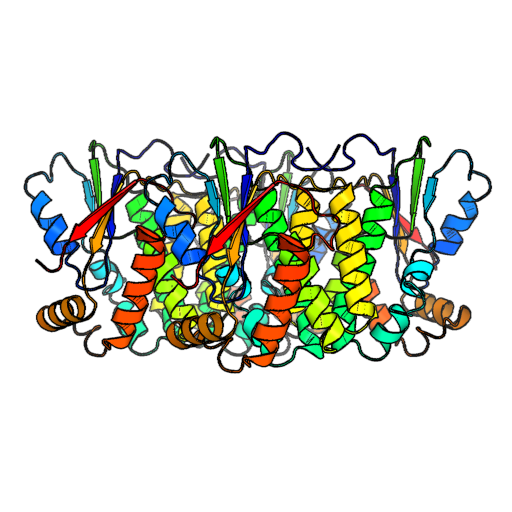9 9.678 1.00 20.47 78 MET A O 1
ATOM 548 N N . PRO A 1 79 ? 33.125 2.096 7.980 1.00 20.71 79 PRO A N 1
ATOM 549 C CA . PRO A 1 79 ? 34.327 1.907 8.816 1.00 19.99 79 PRO A CA 1
ATOM 550 C C . PRO A 1 79 ? 34.911 3.250 9.277 1.00 19.60 79 PRO A C 1
ATOM 551 O O . PRO A 1 79 ? 35.373 3.367 10.421 1.00 19.34 79 PRO A O 1
ATOM 555 N N . PHE A 1 80 ? 34.873 4.269 8.428 1.00 18.76 80 PHE A N 1
ATOM 556 C CA . PHE A 1 80 ? 35.356 5.583 8.858 1.00 18.21 80 PHE A CA 1
ATOM 557 C C . PHE A 1 80 ? 34.546 6.143 10.056 1.00 17.99 80 PHE A C 1
ATOM 558 O O . PHE A 1 80 ? 35.123 6.581 11.046 1.00 17.76 80 PHE A O 1
ATOM 566 N N . GLN A 1 81 ? 33.214 6.130 9.971 1.00 16.67 81 GLN A N 1
ATOM 567 C CA . GLN A 1 81 ? 32.400 6.630 11.086 1.00 17.24 81 GLN A CA 1
ATOM 568 C C . GLN A 1 81 ? 32.549 5.753 12.316 1.00 17.16 81 GLN A C 1
ATOM 569 O O . GLN A 1 81 ? 32.513 6.231 13.457 1.00 15.82 81 GLN A O 1
ATOM 575 N N . SER A 1 82 ? 32.741 4.470 12.081 1.00 17.68 82 SER A N 1
ATOM 576 C CA . SER A 1 82 ? 32.998 3.566 13.192 1.00 19.18 82 SER A CA 1
ATOM 577 C C . SER A 1 82 ? 34.303 3.953 13.906 1.00 19.14 82 SER A C 1
ATOM 578 O O . SER A 1 82 ? 34.374 3.979 15.153 1.00 19.42 82 SER A O 1
ATOM 581 N N . TYR A 1 83 ? 35.339 4.276 13.141 1.00 19.13 83 TYR A N 1
ATOM 582 C CA . TYR A 1 83 ? 36.601 4.680 13.730 1.00 18.85 83 TYR A CA 1
ATOM 583 C C . TYR A 1 83 ? 36.474 6.046 14.421 1.00 19.50 83 TYR A C 1
ATOM 584 O O . TYR A 1 83 ? 37.002 6.248 15.512 1.00 19.58 83 TYR A O 1
ATOM 593 N N . VAL A 1 84 ? 35.764 6.978 13.799 1.00 20.07 84 VAL A N 1
ATOM 594 C CA . VAL A 1 84 ? 35.488 8.265 14.461 1.00 21.18 84 VAL A CA 1
ATOM 595 C C . VAL A 1 84 ? 34.846 8.042 15.834 1.00 21.19 84 VAL A C 1
ATOM 596 O O . VAL A 1 84 ? 35.268 8.630 16.841 1.00 21.81 84 VAL A O 1
ATOM 600 N N . THR A 1 85 ? 33.842 7.179 15.879 1.00 21.57 85 THR A N 1
ATOM 601 C CA . THR A 1 85 ? 33.126 6.891 17.122 1.00 21.97 85 THR A CA 1
ATOM 602 C C . THR A 1 85 ? 34.090 6.383 18.170 1.00 22.74 85 THR A C 1
ATOM 603 O O . THR A 1 85 ? 34.088 6.838 19.320 1.00 23.21 85 THR A O 1
ATOM 607 N N . LEU A 1 86 ? 34.933 5.450 17.772 1.00 22.98 86 LEU A N 1
ATOM 608 C CA . LEU A 1 86 ? 35.899 4.885 18.683 1.00 23.74 86 LEU A CA 1
ATOM 609 C C . LEU A 1 86 ? 36.847 5.944 19.248 1.00 24.47 86 LEU A C 1
ATOM 610 O O . LEU A 1 86 ? 37.061 5.988 20.468 1.00 24.20 86 LEU A O 1
ATOM 615 N N . THR A 1 87 ? 37.423 6.781 18.381 1.00 24.61 87 THR A N 1
ATOM 616 C CA . THR A 1 87 ? 38.389 7.766 18.874 1.00 25.77 87 THR A CA 1
ATOM 617 C C . THR A 1 87 ? 37.730 8.759 19.818 1.00 25.66 87 THR A C 1
ATOM 618 O O . THR A 1 87 ? 38.343 9.173 20.773 1.00 25.81 87 THR A O 1
ATOM 622 N N . MET A 1 88 ? 36.481 9.131 19.557 1.00 26.89 88 MET A N 1
ATOM 623 C CA . MET A 1 88 ? 35.753 10.050 20.443 1.00 27.92 88 MET A CA 1
ATOM 624 C C . MET A 1 88 ? 35.549 9.401 21.817 1.00 28.43 88 MET A C 1
ATOM 625 O O . MET A 1 88 ? 35.808 10.016 22.843 1.00 28.53 88 MET A O 1
ATOM 630 N N . LEU A 1 89 ? 35.082 8.163 21.817 1.00 28.77 89 LEU A N 1
ATOM 631 C CA . LEU A 1 89 ? 34.945 7.377 23.041 1.00 30.16 89 LEU A CA 1
ATOM 632 C C . LEU A 1 89 ? 36.245 7.304 23.850 1.00 30.10 89 LEU A C 1
ATOM 633 O O . LEU A 1 89 ? 36.226 7.453 25.069 1.00 29.59 89 LEU A O 1
ATOM 638 N N . GLN A 1 90 ? 37.368 7.070 23.175 1.00 30.20 90 GLN A N 1
ATOM 639 C CA . GLN A 1 90 ? 38.663 7.040 23.857 1.00 30.75 90 GLN A CA 1
ATOM 640 C C . GLN A 1 90 ? 38.970 8.411 24.469 1.00 31.14 90 GLN A C 1
ATOM 641 O O . GLN A 1 90 ? 39.534 8.486 25.562 1.00 30.98 90 GLN A O 1
ATOM 647 N N . SER A 1 91 ? 38.609 9.481 23.769 1.00 30.76 91 SER A N 1
ATOM 648 C CA . SER A 1 91 ? 38.807 10.838 24.300 1.00 31.78 91 SER A CA 1
ATOM 649 C C . SER A 1 91 ? 37.850 11.177 25.460 1.00 32.14 91 SER A C 1
ATOM 650 O O . SER A 1 91 ? 38.288 11.668 26.494 1.00 32.32 91 SER A O 1
ATOM 653 N N . HIS A 1 92 ? 36.558 10.911 25.278 1.00 32.07 92 HIS A N 1
ATOM 654 C CA . HIS A 1 92 ? 35.568 11.094 26.336 1.00 32.49 92 HIS A CA 1
ATOM 655 C C . HIS A 1 92 ? 35.954 10.362 27.634 1.00 33.13 92 HIS A C 1
ATOM 656 O O . HIS A 1 92 ? 35.726 10.885 28.727 1.00 32.78 92 HIS A O 1
ATOM 663 N N . THR A 1 93 ? 36.509 9.149 27.515 1.00 33.68 93 THR A N 1
ATOM 664 C CA . THR A 1 93 ? 36.831 8.335 28.693 1.00 34.72 93 THR A CA 1
ATOM 665 C C . THR A 1 93 ? 38.287 8.371 29.146 1.00 36.05 93 THR A C 1
ATOM 666 O O . THR A 1 93 ? 38.629 7.712 30.119 1.00 36.58 93 THR A O 1
ATOM 670 N N . ALA A 1 94 ? 39.144 9.120 28.462 1.00 37.66 94 ALA A N 1
ATOM 671 C CA . ALA A 1 94 ? 40.555 9.185 28.851 1.00 40.25 94 ALA A CA 1
ATOM 672 C C . ALA A 1 94 ? 40.690 9.711 30.298 1.00 42.18 94 ALA A C 1
ATOM 673 O O . ALA A 1 94 ? 39.989 10.655 30.687 1.00 42.17 94 ALA A O 1
ATOM 675 N N . PRO A 1 95 ? 41.554 9.079 31.095 1.00 44.26 95 PRO A N 1
ATOM 676 C CA . PRO A 1 95 ? 41.740 9.482 32.503 1.00 45.50 95 PRO A CA 1
ATOM 677 C C . PRO A 1 95 ? 42.512 10.793 32.593 1.00 46.26 95 PRO A C 1
ATOM 678 O O . PRO A 1 95 ? 43.370 11.057 31.745 1.00 46.41 95 PRO A O 1
ATOM 682 N N . THR A 1 96 ? 42.194 11.610 33.588 1.00 47.38 96 THR A N 1
ATOM 683 C CA . THR A 1 96 ? 42.959 12.832 33.845 1.00 48.44 96 THR A CA 1
ATOM 684 C C . THR A 1 96 ? 42.827 13.270 35.301 1.00 49.47 96 THR A C 1
ATOM 685 O O . THR A 1 96 ? 41.791 13.057 35.931 1.00 49.37 96 THR A O 1
ATOM 689 N N . ASN A 1 97 ? 43.888 13.877 35.832 1.00 50.90 97 ASN A N 1
ATOM 690 C CA . ASN A 1 97 ? 43.833 14.460 37.178 1.00 51.98 97 ASN A CA 1
ATOM 691 C C . ASN A 1 97 ? 43.384 15.918 37.161 1.00 52.00 97 ASN A C 1
ATOM 692 O O . ASN A 1 97 ? 42.990 16.470 38.199 1.00 52.47 97 ASN A O 1
ATOM 697 N N . LYS A 1 98 ? 43.430 16.526 35.975 1.00 51.71 98 LYS A N 1
ATOM 698 C CA . LYS A 1 98 ? 43.021 17.916 35.780 1.00 51.20 98 LYS A CA 1
ATOM 699 C C . LYS A 1 98 ? 41.558 18.142 36.149 1.00 50.67 98 LYS A C 1
ATOM 700 O O . LYS A 1 98 ? 40.755 17.207 36.155 1.00 50.94 98 LYS A O 1
ATOM 706 N N . LYS A 1 99 ? 41.221 19.386 36.475 1.00 50.25 99 LYS A N 1
ATOM 707 C CA . LYS A 1 99 ? 39.893 19.721 36.997 1.00 49.72 99 LYS A CA 1
ATOM 708 C C . LYS A 1 99 ? 38.954 20.219 35.897 1.00 48.18 99 LYS A C 1
ATOM 709 O O . LYS A 1 99 ? 37.760 20.441 36.135 1.00 47.59 99 LYS A O 1
ATOM 715 N N . LEU A 1 100 ? 39.506 20.380 34.693 1.00 46.34 100 LEU A N 1
ATOM 716 C CA . LEU A 1 100 ? 38.733 20.766 33.516 1.00 44.60 100 LEU A CA 1
ATOM 717 C C . LEU A 1 100 ? 39.209 20.005 32.272 1.00 43.12 100 LEU A C 1
ATOM 718 O O . LEU A 1 100 ? 40.421 19.871 32.032 1.00 42.63 100 LEU A O 1
ATOM 723 N N . LYS A 1 101 ? 38.249 19.507 31.493 1.00 41.14 101 LYS A N 1
ATOM 724 C CA . LYS A 1 101 ? 38.551 18.873 30.210 1.00 39.26 101 LYS A CA 1
ATOM 725 C C . LYS A 1 101 ? 37.835 19.605 29.081 1.00 37.35 101 LYS A C 1
ATOM 726 O O . LYS A 1 101 ? 36.641 19.865 29.167 1.00 36.64 101 LYS A O 1
ATOM 732 N N . ILE A 1 102 ? 38.577 19.944 28.034 1.00 35.89 102 ILE A N 1
ATOM 733 C CA . ILE A 1 102 ? 37.989 20.537 26.834 1.00 34.93 102 ILE A CA 1
ATOM 734 C C . ILE A 1 102 ? 38.326 19.697 25.600 1.00 34.45 102 ILE A C 1
ATOM 735 O O . ILE A 1 102 ? 39.495 19.407 25.350 1.00 34.61 102 ILE A O 1
ATOM 740 N N . MET A 1 103 ? 37.301 19.343 24.823 1.00 33.48 103 MET A N 1
ATOM 741 C CA . MET A 1 103 ? 37.456 18.437 23.682 1.00 32.94 103 MET A CA 1
ATOM 742 C C . MET A 1 103 ? 36.951 19.079 22.402 1.00 31.48 103 MET A C 1
ATOM 743 O O . MET A 1 103 ? 35.872 19.659 22.397 1.00 31.11 103 MET A O 1
ATOM 748 N N . GLU A 1 104 ? 37.722 18.974 21.327 1.00 30.30 104 GLU A N 1
ATOM 749 C CA . GLU A 1 104 ? 37.202 19.274 19.987 1.00 29.83 104 GLU A CA 1
ATOM 750 C C . GLU A 1 104 ? 36.305 18.092 19.565 1.00 29.38 104 GLU A C 1
ATOM 751 O O . GLU A 1 104 ? 36.749 16.944 19.573 1.00 28.82 104 GLU A O 1
ATOM 757 N N . ARG A 1 105 ? 35.041 18.386 19.244 1.00 28.84 105 ARG A N 1
ATOM 758 C CA . ARG A 1 105 ? 34.062 17.387 18.795 1.00 29.29 105 ARG A CA 1
ATOM 759 C C . ARG A 1 105 ? 33.657 16.420 19.898 1.00 29.42 105 ARG A C 1
ATOM 760 O O . ARG A 1 105 ? 34.138 16.511 21.026 1.00 30.44 105 ARG A O 1
ATOM 768 N N . SER A 1 106 ? 32.776 15.487 19.554 1.00 28.53 106 SER A N 1
ATOM 769 C CA . SER A 1 106 ? 32.187 14.568 20.514 1.00 28.04 106 SER A CA 1
ATOM 770 C C . SER A 1 106 ? 31.552 13.432 19.743 1.00 27.54 106 SER A C 1
ATOM 771 O O . SER A 1 106 ? 31.346 13.528 18.539 1.00 27.59 106 SER A O 1
ATOM 774 N N . ILE A 1 107 ? 31.229 12.367 20.443 1.00 27.35 107 ILE A N 1
ATOM 775 C CA . ILE A 1 107 ? 30.468 11.283 19.857 1.00 27.96 107 ILE A CA 1
ATOM 776 C C . ILE A 1 107 ? 29.100 11.778 19.326 1.00 27.00 107 ILE A C 1
ATOM 777 O O . ILE A 1 107 ? 28.556 11.207 18.370 1.00 26.65 107 ILE A O 1
ATOM 782 N N . PHE A 1 108 ? 28.577 12.852 19.922 1.00 25.83 108 PHE A N 1
ATOM 783 C CA . PHE A 1 108 ? 27.274 13.407 19.536 1.00 25.90 108 PHE A CA 1
ATOM 784 C C . PHE A 1 108 ? 27.231 13.995 18.122 1.00 25.28 108 PHE A C 1
ATOM 785 O O . PHE A 1 108 ? 26.304 13.711 17.353 1.00 24.36 108 PHE A O 1
ATOM 793 N N . SER A 1 109 ? 28.234 14.789 17.749 1.00 25.00 109 SER A N 1
ATOM 794 C CA . SER A 1 109 ? 28.234 15.342 16.390 1.00 25.24 109 SER A CA 1
ATOM 795 C C . SER A 1 109 ? 28.494 14.275 15.346 1.00 24.89 109 SER A C 1
ATOM 796 O O . SER A 1 109 ? 27.953 14.346 14.243 1.00 24.59 109 SER A O 1
ATOM 799 N N . ALA A 1 110 ? 29.324 13.291 15.686 1.00 23.87 110 ALA A N 1
ATOM 800 C CA . ALA A 1 110 ? 29.533 12.162 14.781 1.00 24.46 110 ALA A CA 1
ATOM 801 C C . ALA A 1 110 ? 28.167 11.533 14.484 1.00 24.47 110 ALA A C 1
ATOM 802 O O . ALA A 1 110 ? 27.823 11.318 13.324 1.00 25.49 110 ALA A O 1
ATOM 804 N N . ARG A 1 111 ? 27.388 11.284 15.534 1.00 23.78 111 ARG A N 1
ATOM 805 C CA . ARG A 1 111 ? 26.095 10.638 15.385 1.00 24.45 111 ARG A CA 1
ATOM 806 C C . ARG A 1 111 ? 25.025 11.537 14.764 1.00 24.76 111 ARG A C 1
ATOM 807 O O . ARG A 1 111 ? 24.422 11.167 13.759 1.00 25.19 111 ARG A O 1
ATOM 815 N N . TYR A 1 112 ? 24.789 12.709 15.353 1.00 24.96 112 TYR A N 1
ATOM 816 C CA . TYR A 1 112 ? 23.640 13.542 14.951 1.00 26.24 112 TYR A CA 1
ATOM 817 C C . TYR A 1 112 ? 23.839 14.348 13.671 1.00 26.24 112 TYR A C 1
ATOM 818 O O . TYR A 1 112 ? 22.856 14.727 13.033 1.00 26.12 112 TYR A O 1
ATOM 827 N N . CYS A 1 113 ? 25.092 14.633 13.309 1.00 25.18 113 CYS A N 1
ATOM 828 C CA . CYS A 1 113 ? 25.365 15.402 12.096 1.00 24.55 113 CYS A CA 1
ATOM 829 C C . CYS A 1 113 ? 25.943 14.539 10.979 1.00 23.93 113 CYS A C 1
ATOM 830 O O . CYS A 1 113 ? 25.342 14.431 9.915 1.00 24.08 113 CYS A O 1
ATOM 833 N N . PHE A 1 114 ? 27.098 13.911 11.211 1.00 22.02 114 PHE A N 1
ATOM 834 C CA . PHE A 1 114 ? 27.768 13.182 10.136 1.00 21.52 114 PHE A CA 1
ATOM 835 C C . PHE A 1 114 ? 27.103 11.878 9.738 1.00 21.15 114 PHE A C 1
ATOM 836 O O . PHE A 1 114 ? 26.861 11.654 8.559 1.00 21.16 114 PHE A O 1
ATOM 844 N N . VAL A 1 115 ? 26.800 11.012 10.710 1.00 20.30 115 VAL A N 1
ATOM 845 C CA . VAL A 1 115 ? 26.132 9.759 10.359 1.00 20.81 115 VAL A CA 1
ATOM 846 C C . VAL A 1 115 ? 24.755 10.047 9.706 1.00 21.20 115 VAL A C 1
ATOM 847 O O . VAL A 1 115 ? 24.406 9.448 8.691 1.00 20.74 115 VAL A O 1
ATOM 851 N N . GLU A 1 116 ? 24.005 10.984 10.278 1.00 22.26 116 GLU A N 1
ATOM 852 C CA . GLU A 1 116 ? 22.680 11.311 9.752 1.00 24.74 116 GLU A CA 1
ATOM 853 C C . GLU A 1 116 ? 22.793 11.879 8.331 1.00 25.11 116 GLU A C 1
ATOM 854 O O . GLU A 1 116 ? 22.050 11.473 7.437 1.00 25.04 116 GLU A O 1
ATOM 860 N N . ASN A 1 117 ? 23.764 12.765 8.100 1.00 25.51 117 ASN A N 1
ATOM 861 C CA . ASN A 1 117 ? 23.945 13.275 6.751 1.00 25.82 117 ASN A CA 1
ATOM 862 C C . ASN A 1 117 ? 24.373 12.217 5.759 1.00 26.12 117 ASN A C 1
ATOM 863 O O . ASN A 1 117 ? 23.912 12.218 4.613 1.00 26.50 117 ASN A O 1
ATOM 868 N N . MET A 1 118 ? 25.200 11.291 6.195 1.00 25.55 118 MET A N 1
ATOM 869 C CA . MET A 1 118 ? 25.654 10.162 5.338 1.00 25.86 118 MET A CA 1
ATOM 870 C C . MET A 1 118 ? 24.523 9.197 5.051 1.00 25.49 118 MET A C 1
ATOM 871 O O . MET A 1 118 ? 24.457 8.649 3.952 1.00 24.08 118 MET A O 1
ATOM 876 N N . ARG A 1 119 ? 23.627 8.997 6.008 1.00 26.02 119 ARG A N 1
ATOM 877 C CA . ARG A 1 119 ? 22.390 8.282 5.700 1.00 26.78 119 ARG A CA 1
ATOM 878 C C . ARG A 1 119 ? 21.558 9.034 4.625 1.00 27.96 119 ARG A C 1
ATOM 879 O O . ARG A 1 119 ? 21.135 8.438 3.642 1.00 27.50 119 ARG A O 1
ATOM 887 N N . ARG A 1 120 ? 21.332 10.332 4.817 1.00 29.26 120 ARG A N 1
ATOM 888 C CA . ARG A 1 120 ? 20.495 11.105 3.874 1.00 31.50 120 ARG A CA 1
ATOM 889 C C . ARG A 1 120 ? 21.039 11.159 2.455 1.00 32.35 120 ARG A C 1
ATOM 890 O O . ARG A 1 120 ? 20.262 11.134 1.497 1.00 32.95 120 ARG A O 1
ATOM 898 N N . ASN A 1 121 ? 22.365 11.230 2.308 1.00 32.71 121 ASN A N 1
ATOM 899 C CA . ASN A 1 121 ? 22.951 11.327 0.971 1.00 32.91 121 ASN A CA 1
ATOM 900 C C . ASN A 1 121 ? 23.257 9.991 0.312 1.00 32.84 121 ASN A C 1
ATOM 901 O O . ASN A 1 121 ? 23.767 9.946 -0.795 1.00 33.78 121 ASN A O 1
ATOM 906 N N . GLY A 1 122 ? 22.951 8.896 0.993 1.00 32.83 122 GLY A N 1
ATOM 907 C CA . GLY A 1 122 ? 23.166 7.571 0.430 1.00 32.29 122 GLY A CA 1
ATOM 908 C C . GLY A 1 122 ? 24.553 6.956 0.597 1.00 32.31 122 GLY A C 1
ATOM 909 O O . GLY A 1 122 ? 24.809 5.869 0.059 1.00 32.39 122 GLY A O 1
ATOM 910 N N . SER A 1 123 ? 25.456 7.611 1.328 1.00 31.25 123 SER A N 1
ATOM 911 C CA . SER A 1 123 ? 26.787 7.025 1.558 1.00 30.48 123 SER A CA 1
ATOM 912 C C . SER A 1 123 ? 26.702 5.802 2.448 1.00 30.15 123 SER A C 1
ATOM 913 O O . SER A 1 123 ? 27.451 4.838 2.252 1.00 30.16 123 SER A O 1
ATOM 916 N N . LEU A 1 124 ? 25.820 5.861 3.450 1.00 29.10 124 LEU A N 1
ATOM 917 C CA . LEU A 1 124 ? 25.551 4.729 4.326 1.00 28.85 124 LEU A CA 1
ATOM 918 C C . LEU A 1 124 ? 24.260 4.079 3.880 1.00 28.86 124 LEU A C 1
ATOM 919 O O . LEU A 1 124 ? 23.214 4.728 3.895 1.00 29.35 124 LEU A O 1
ATOM 924 N N . GLU A 1 125 ? 24.325 2.815 3.477 1.00 28.55 125 GLU A N 1
ATOM 925 C CA . GLU A 1 125 ? 23.113 2.036 3.257 1.00 29.61 125 GLU A CA 1
ATOM 926 C C . GLU A 1 125 ? 22.377 1.847 4.579 1.00 27.93 125 GLU A C 1
ATOM 927 O O . GLU A 1 125 ? 22.966 1.955 5.661 1.00 26.62 125 GLU A O 1
ATOM 933 N N . GLN A 1 126 ? 21.089 1.535 4.479 1.00 27.05 126 GLN A N 1
ATOM 934 C CA . GLN A 1 126 ? 20.251 1.408 5.668 1.00 26.22 126 GLN A CA 1
ATOM 935 C C . GLN A 1 126 ? 20.896 0.489 6.704 1.00 24.60 126 GLN A C 1
ATOM 936 O O . GLN A 1 126 ? 20.979 0.845 7.874 1.00 25.34 126 GLN A O 1
ATOM 942 N N . GLY A 1 127 ? 21.372 -0.678 6.277 1.00 22.85 127 GLY A N 1
ATOM 943 C CA . GLY A 1 127 ? 21.972 -1.640 7.182 1.00 22.30 127 GLY A CA 1
ATOM 944 C C . GLY A 1 127 ? 23.236 -1.148 7.905 1.00 22.13 127 GLY A C 1
ATOM 945 O O . GLY A 1 127 ? 23.527 -1.565 9.038 1.00 21.48 127 GLY A O 1
ATOM 946 N N . MET A 1 128 ? 23.978 -0.258 7.258 1.00 21.18 128 MET A N 1
ATOM 947 C CA . MET A 1 128 ? 25.180 0.339 7.847 1.00 21.86 128 MET A CA 1
ATOM 948 C C . MET A 1 128 ? 24.772 1.376 8.876 1.00 20.67 128 MET A C 1
ATOM 949 O O . MET A 1 128 ? 25.294 1.421 9.960 1.00 19.63 128 MET A O 1
ATOM 954 N N . TYR A 1 129 ? 23.778 2.188 8.514 1.00 21.17 129 TYR A N 1
ATOM 955 C CA . TYR A 1 129 ? 23.222 3.158 9.426 1.00 21.47 129 TYR A CA 1
ATOM 956 C C . TYR A 1 129 ? 22.641 2.469 10.670 1.00 21.90 129 TYR A C 1
ATOM 957 O O . TYR A 1 129 ? 22.882 2.910 11.784 1.00 21.87 129 TYR A O 1
ATOM 966 N N . ASN A 1 130 ? 21.886 1.389 10.473 1.00 22.69 130 ASN A N 1
ATOM 967 C CA . ASN A 1 130 ? 21.289 0.675 11.615 1.00 24.26 130 ASN A CA 1
ATOM 968 C C . ASN A 1 130 ? 22.370 0.107 12.544 1.00 23.69 130 ASN A C 1
ATOM 969 O O . ASN A 1 130 ? 22.240 0.176 13.771 1.00 24.57 130 ASN A O 1
ATOM 974 N N . THR A 1 131 ? 23.441 -0.448 11.967 1.00 23.31 131 THR A N 1
ATOM 975 C CA . THR A 1 131 ? 24.561 -0.959 12.769 1.00 22.34 131 THR A CA 1
ATOM 976 C C . THR A 1 131 ? 25.183 0.152 13.638 1.00 21.75 131 THR A C 1
ATOM 977 O O . THR A 1 131 ? 25.366 -0.028 14.830 1.00 21.67 131 THR A O 1
ATOM 981 N N . LEU A 1 132 ? 25.480 1.299 13.039 1.00 21.20 132 LEU A N 1
ATOM 982 C CA . LEU A 1 132 ? 26.016 2.430 13.794 1.00 21.40 132 LEU A CA 1
ATOM 983 C C . LEU A 1 132 ? 25.050 2.865 14.905 1.00 22.36 132 LEU A C 1
ATOM 984 O O . LEU A 1 132 ? 25.470 3.076 16.050 1.00 22.15 132 LEU A O 1
ATOM 989 N N . GLU A 1 133 ? 23.757 2.963 14.584 1.00 22.69 133 GLU A N 1
ATOM 990 C CA . GLU A 1 133 ? 22.751 3.390 15.580 1.00 23.69 133 GLU A CA 1
ATOM 991 C C . GLU A 1 133 ? 22.644 2.405 16.740 1.00 23.16 133 GLU A C 1
ATOM 992 O O . GLU A 1 133 ? 22.543 2.810 17.897 1.00 22.84 133 GLU A O 1
ATOM 998 N N . GLU A 1 134 ? 22.676 1.118 16.426 1.00 23.46 134 GLU A N 1
ATOM 999 C CA . GLU A 1 134 ? 22.647 0.098 17.475 1.00 24.46 134 GLU A CA 1
ATOM 1000 C C . GLU A 1 134 ? 23.889 0.198 18.372 1.00 23.17 134 GLU A C 1
ATOM 1001 O O . GLU A 1 134 ? 23.787 0.009 19.581 1.00 23.53 134 GLU A O 1
ATOM 1007 N N . TRP A 1 135 ? 25.046 0.511 17.786 1.00 22.26 135 TRP A N 1
ATOM 1008 C CA . TRP A 1 135 ? 26.255 0.770 18.571 1.00 22.32 135 TRP A CA 1
ATOM 1009 C C . TRP A 1 135 ? 26.064 2.000 19.479 1.00 22.94 135 TRP A C 1
ATOM 1010 O O . TRP A 1 135 ? 26.424 1.949 20.667 1.00 21.75 135 TRP A O 1
ATOM 1021 N N . TYR A 1 136 ? 25.546 3.097 18.917 1.00 22.72 136 TYR A N 1
ATOM 1022 C CA . TYR A 1 136 ? 25.299 4.297 19.732 1.00 24.95 136 TYR A CA 1
ATOM 1023 C C . TYR A 1 136 ? 24.373 4.008 20.917 1.00 25.67 136 TYR A C 1
ATOM 1024 O O . TYR A 1 136 ? 24.633 4.480 22.023 1.00 26.39 136 TYR A O 1
ATOM 1033 N N . LYS A 1 137 ? 23.334 3.205 20.694 1.00 26.58 137 LYS A N 1
ATOM 1034 C CA . LYS A 1 137 ? 22.408 2.854 21.779 1.00 28.48 137 LYS A CA 1
ATOM 1035 C C . LYS A 1 137 ? 23.099 2.015 22.845 1.00 28.37 137 LYS A C 1
ATOM 1036 O O . LYS A 1 137 ? 22.886 2.236 24.038 1.00 28.67 137 LYS A O 1
ATOM 1042 N N . PHE A 1 138 ? 23.934 1.065 22.430 1.00 28.03 138 PHE A N 1
ATOM 1043 C CA . PHE A 1 138 ? 24.722 0.313 23.396 1.00 28.27 138 PHE A CA 1
ATOM 1044 C C . PHE A 1 138 ? 25.717 1.192 24.160 1.00 29.11 138 PHE A C 1
ATOM 1045 O O . PHE A 1 138 ? 25.950 0.973 25.353 1.00 28.71 138 PHE A O 1
ATOM 1053 N N . ILE A 1 139 ? 26.326 2.153 23.473 1.00 29.73 139 ILE A N 1
ATOM 1054 C CA . ILE A 1 139 ? 27.280 3.061 24.121 1.00 31.35 139 ILE A CA 1
ATOM 1055 C C . ILE A 1 139 ? 26.578 3.918 25.210 1.00 33.00 139 ILE A C 1
ATOM 1056 O O . ILE A 1 139 ? 27.106 4.098 26.307 1.00 32.57 139 ILE A O 1
ATOM 1061 N N . GLU A 1 140 ? 25.388 4.423 24.904 1.00 35.46 140 GLU A N 1
ATOM 1062 C CA . GLU A 1 140 ? 24.599 5.174 25.888 1.00 38.38 140 GLU A CA 1
ATOM 1063 C C . GLU A 1 140 ? 24.422 4.374 27.183 1.00 39.19 140 GLU A C 1
ATOM 1064 O O . GLU A 1 140 ? 24.519 4.932 28.265 1.00 40.06 140 GLU A O 1
ATOM 1070 N N . GLU A 1 141 ? 24.179 3.071 27.060 1.00 40.28 141 GLU A N 1
ATOM 1071 C CA . GLU A 1 141 ? 23.905 2.213 28.212 1.00 41.04 141 GLU A CA 1
ATOM 1072 C C . GLU A 1 141 ? 25.155 1.785 28.969 1.00 40.32 141 GLU A C 1
ATOM 1073 O O . GLU A 1 141 ? 25.081 1.446 30.148 1.00 41.07 141 GLU A O 1
ATOM 1079 N N . SER A 1 142 ? 26.312 1.811 28.325 1.00 39.10 142 SER A N 1
ATOM 1080 C CA . SER A 1 142 ? 27.473 1.157 28.911 1.00 38.12 142 SER A CA 1
ATOM 1081 C C . SER A 1 142 ? 28.671 2.050 29.188 1.00 37.87 142 SER A C 1
ATOM 1082 O O . SER A 1 142 ? 29.547 1.667 29.969 1.00 37.16 142 SER A O 1
ATOM 1085 N N . ILE A 1 143 ? 28.751 3.195 28.506 1.00 37.56 143 ILE A N 1
ATOM 1086 C CA . ILE A 1 143 ? 29.920 4.074 28.620 1.00 37.08 143 ILE A CA 1
ATOM 1087 C C . ILE A 1 143 ? 29.455 5.441 29.078 1.00 37.12 143 ILE A C 1
ATOM 1088 O O . ILE A 1 143 ? 28.501 6.003 28.524 1.00 36.86 143 ILE A O 1
ATOM 1093 N N . HIS A 1 144 ? 30.128 5.969 30.096 1.00 37.08 144 HIS A N 1
ATOM 1094 C CA . HIS A 1 144 ? 29.804 7.297 30.606 1.00 36.97 144 HIS A CA 1
ATOM 1095 C C . HIS A 1 144 ? 30.470 8.367 29.747 1.00 36.49 144 HIS A C 1
ATOM 1096 O O . HIS A 1 144 ? 31.690 8.354 29.539 1.00 35.71 144 HIS A O 1
ATOM 1103 N N . VAL A 1 145 ? 29.648 9.288 29.255 1.00 36.31 145 VAL A N 1
ATOM 1104 C CA . VAL A 1 145 ? 30.126 10.393 28.440 1.00 36.21 145 VAL A CA 1
ATOM 1105 C C . VAL A 1 145 ? 29.792 11.692 29.168 1.00 36.25 145 VAL A C 1
ATOM 1106 O O . VAL A 1 145 ? 28.655 12.162 29.146 1.00 35.44 145 VAL A O 1
ATOM 1110 N N . GLN A 1 146 ? 30.808 12.231 29.834 1.00 36.67 146 GLN A N 1
ATOM 1111 C CA . GLN A 1 146 ? 30.720 13.495 30.554 1.00 37.70 146 GLN A CA 1
ATOM 1112 C C . GLN A 1 146 ? 30.562 14.648 29.567 1.00 37.72 146 GLN A C 1
ATOM 1113 O O . GLN A 1 146 ? 31.408 14.848 28.689 1.00 37.24 146 GLN A O 1
ATOM 1119 N N . ALA A 1 147 ? 29.467 15.386 29.703 1.00 37.89 147 ALA A N 1
ATOM 1120 C CA . ALA A 1 147 ? 29.242 16.558 28.880 1.00 38.83 147 ALA A CA 1
ATOM 1121 C C . ALA A 1 147 ? 28.501 17.606 29.697 1.00 39.69 147 ALA A C 1
ATOM 1122 O O . ALA A 1 147 ? 27.298 17.467 29.963 1.00 39.81 147 ALA A O 1
ATOM 1124 N N . ASP A 1 148 ? 29.224 18.655 30.091 1.00 40.23 148 ASP A N 1
ATOM 1125 C CA . ASP A 1 148 ? 28.640 19.709 30.933 1.00 40.40 148 ASP A CA 1
ATOM 1126 C C . ASP A 1 148 ? 28.277 20.957 30.144 1.00 39.57 148 ASP A C 1
ATOM 1127 O O . ASP A 1 148 ? 27.257 21.586 30.410 1.00 40.56 148 ASP A O 1
ATOM 1132 N N . LEU A 1 149 ? 29.111 21.304 29.170 1.00 38.38 149 LEU A N 1
ATOM 1133 C CA . LEU A 1 149 ? 28.863 22.449 28.311 1.00 36.93 149 LEU A CA 1
ATOM 1134 C C . LEU A 1 149 ? 29.292 22.157 26.885 1.00 35.83 149 LEU A C 1
ATOM 1135 O O . LEU A 1 149 ? 30.347 21.546 26.658 1.00 35.70 149 LEU A O 1
ATOM 1140 N N . ILE A 1 150 ? 28.489 22.608 25.929 1.00 34.64 150 ILE A N 1
ATOM 1141 C CA . ILE A 1 150 ? 28.898 22.626 24.534 1.00 34.03 150 ILE A CA 1
ATOM 1142 C C . ILE A 1 150 ? 29.065 24.061 24.092 1.00 33.88 150 ILE A C 1
ATOM 1143 O O . ILE A 1 150 ? 28.175 24.882 24.299 1.00 33.68 150 ILE A O 1
ATOM 1148 N N . ILE A 1 151 ? 30.212 24.359 23.496 1.00 33.39 151 ILE A N 1
ATOM 1149 C CA . ILE A 1 151 ? 30.389 25.624 22.816 1.00 33.47 151 ILE A CA 1
ATOM 1150 C C . ILE A 1 151 ? 30.217 25.434 21.322 1.00 33.36 151 ILE A C 1
ATOM 1151 O O . ILE A 1 151 ? 30.966 24.686 20.673 1.00 34.38 151 ILE A O 1
ATOM 1156 N N . TYR A 1 152 ? 29.217 26.108 20.784 1.00 32.72 152 TYR A N 1
ATOM 1157 C CA . TYR A 1 152 ? 28.875 26.009 19.380 1.00 32.55 152 TYR A CA 1
ATOM 1158 C C . TYR A 1 152 ? 29.451 27.196 18.612 1.00 32.96 152 TYR A C 1
ATOM 1159 O O . TYR A 1 152 ? 28.972 28.333 18.745 1.00 32.73 152 TYR A O 1
ATOM 1168 N N . LEU A 1 153 ? 30.473 26.916 17.803 1.00 32.69 153 LEU A N 1
ATOM 1169 C CA . LEU A 1 153 ? 31.046 27.927 16.939 1.00 33.24 153 LEU A CA 1
ATOM 1170 C C . LEU A 1 153 ? 30.186 28.013 15.687 1.00 33.82 153 LEU A C 1
ATOM 1171 O O . LEU A 1 153 ? 30.364 27.252 14.725 1.00 33.38 153 LEU A O 1
ATOM 1176 N N . ARG A 1 154 ? 29.226 28.932 15.733 1.00 34.28 154 ARG A N 1
ATOM 1177 C CA . ARG A 1 154 ? 28.226 29.073 14.683 1.00 35.48 154 ARG A CA 1
ATOM 1178 C C . ARG A 1 154 ? 28.779 29.886 13.518 1.00 35.65 154 ARG A C 1
ATOM 1179 O O . ARG A 1 154 ? 29.274 30.998 13.711 1.00 36.02 154 ARG A O 1
ATOM 1187 N N . THR A 1 155 ? 28.715 29.322 12.314 1.00 36.09 155 THR A N 1
ATOM 1188 C CA . THR A 1 155 ? 29.221 29.980 11.115 1.00 36.80 155 THR A CA 1
ATOM 1189 C C . THR A 1 155 ? 28.219 29.816 10.000 1.00 37.15 155 THR A C 1
ATOM 1190 O O . THR A 1 155 ? 27.330 28.962 10.069 1.00 37.44 155 THR A O 1
ATOM 1194 N N . SER A 1 156 ? 28.387 30.612 8.953 1.00 36.77 156 SER A N 1
ATOM 1195 C CA . SER A 1 156 ? 27.654 30.384 7.722 1.00 37.37 156 SER A CA 1
ATOM 1196 C C . SER A 1 156 ? 28.447 29.398 6.871 1.00 36.51 156 SER A C 1
ATOM 1197 O O . SER A 1 156 ? 29.671 29.398 6.916 1.00 36.92 156 SER A O 1
ATOM 1200 N N . PRO A 1 157 ? 27.768 28.542 6.115 1.00 36.14 157 PRO A N 1
ATOM 1201 C CA . PRO A 1 157 ? 28.462 27.555 5.283 1.00 36.15 157 PRO A CA 1
ATOM 1202 C C . PRO A 1 157 ? 29.490 28.177 4.331 1.00 36.66 157 PRO A C 1
ATOM 1203 O O . PRO A 1 157 ? 30.508 27.527 4.053 1.00 35.68 157 PRO A O 1
ATOM 1207 N N . GLU A 1 158 ? 29.232 29.396 3.849 1.00 36.84 158 GLU A N 1
ATOM 1208 C CA . GLU A 1 158 ? 30.157 30.089 2.936 1.00 37.71 158 GLU A CA 1
ATOM 1209 C C . GLU A 1 158 ? 31.450 30.444 3.641 1.00 36.99 158 GLU A C 1
ATOM 1210 O O . GLU A 1 158 ? 32.525 30.308 3.068 1.00 37.97 158 GLU A O 1
ATOM 1216 N N . VAL A 1 159 ? 31.352 30.895 4.885 1.00 36.61 159 VAL A N 1
ATOM 1217 C CA . VAL A 1 159 ? 32.546 31.165 5.676 1.00 36.74 159 VAL A CA 1
ATOM 1218 C C . VAL A 1 159 ? 33.322 29.851 5.978 1.00 36.64 159 VAL A C 1
ATOM 1219 O O . VAL A 1 159 ? 34.540 29.793 5.802 1.00 36.39 159 VAL A O 1
ATOM 1223 N N . ALA A 1 160 ? 32.606 28.799 6.385 1.00 35.72 160 ALA A N 1
ATOM 1224 C CA . ALA A 1 160 ? 33.234 27.500 6.610 1.00 35.22 160 ALA A CA 1
ATOM 1225 C C . ALA A 1 160 ? 33.960 27.031 5.361 1.00 34.48 160 ALA A C 1
ATOM 1226 O O . ALA A 1 160 ? 35.093 26.558 5.453 1.00 34.41 160 ALA A O 1
ATOM 1228 N N . TYR A 1 161 ? 33.323 27.181 4.202 1.00 34.14 161 TYR A N 1
ATOM 1229 C CA . TYR A 1 161 ? 33.924 26.768 2.940 1.00 34.45 161 TYR A CA 1
ATOM 1230 C C . TYR A 1 161 ? 35.274 27.465 2.684 1.00 35.43 161 TYR A C 1
ATOM 1231 O O . TYR A 1 161 ? 36.230 26.821 2.240 1.00 35.22 161 TYR A O 1
ATOM 1240 N N . GLU A 1 162 ? 35.332 28.771 2.980 1.00 35.52 162 GLU A N 1
ATOM 1241 C CA . GLU A 1 162 ? 36.548 29.573 2.772 1.00 36.64 162 GLU A CA 1
ATOM 1242 C C . GLU A 1 162 ? 37.695 29.039 3.640 1.00 36.81 162 GLU A C 1
ATOM 1243 O O . GLU A 1 162 ? 38.799 28.831 3.149 1.00 35.61 162 GLU A O 1
ATOM 1249 N N . ARG A 1 163 ? 37.401 28.779 4.919 1.00 37.95 163 ARG A N 1
ATOM 1250 C CA . ARG A 1 163 ? 38.398 28.250 5.856 1.00 38.66 163 ARG A CA 1
ATOM 1251 C C . ARG A 1 163 ? 38.934 26.879 5.455 1.00 38.79 163 ARG A C 1
ATOM 1252 O O . ARG A 1 163 ? 40.139 26.635 5.560 1.00 39.04 163 ARG A O 1
ATOM 1260 N N . ILE A 1 164 ? 38.061 26.004 4.958 1.00 38.58 164 ILE A N 1
ATOM 1261 C CA . ILE A 1 164 ? 38.502 24.698 4.465 1.00 39.04 164 ILE A CA 1
ATOM 1262 C C . ILE A 1 164 ? 39.448 24.854 3.278 1.00 39.54 164 ILE A C 1
ATOM 1263 O O . ILE A 1 164 ? 40.466 24.159 3.186 1.00 39.66 164 ILE A O 1
ATOM 1268 N N . ARG A 1 165 ? 39.080 25.727 2.350 1.00 40.09 165 ARG A N 1
ATOM 1269 C CA . ARG A 1 165 ? 39.923 25.981 1.175 1.00 41.29 165 ARG A CA 1
ATOM 1270 C C . ARG A 1 165 ? 41.291 26.568 1.532 1.00 41.33 165 ARG A C 1
ATOM 1271 O O . ARG A 1 165 ? 42.299 26.150 0.964 1.00 41.39 165 ARG A O 1
ATOM 1279 N N . GLN A 1 166 ? 41.298 27.499 2.493 1.00 41.90 166 GLN A N 1
ATOM 1280 C CA . GLN A 1 166 ? 42.506 28.126 3.047 1.00 42.91 166 GLN A CA 1
ATOM 1281 C C . GLN A 1 166 ? 43.482 27.104 3.649 1.00 42.33 166 GLN A C 1
ATOM 1282 O O . GLN A 1 166 ? 44.685 27.166 3.387 1.00 42.29 166 GLN A O 1
ATOM 1288 N N . ARG A 1 167 ? 42.959 26.186 4.471 1.00 41.48 167 ARG A N 1
ATOM 1289 C CA . ARG A 1 167 ? 43.733 25.144 5.145 1.00 40.31 167 ARG A CA 1
ATOM 1290 C C . ARG A 1 167 ? 44.254 24.104 4.136 1.00 40.09 167 ARG A C 1
ATOM 1291 O O . ARG A 1 167 ? 45.380 23.617 4.261 1.00 39.90 167 ARG A O 1
ATOM 1299 N N . ALA A 1 168 ? 43.431 23.796 3.131 1.00 39.56 168 ALA A N 1
ATOM 1300 C CA . ALA A 1 168 ? 43.813 22.929 2.014 1.00 39.44 168 ALA A CA 1
ATOM 1301 C C . ALA A 1 168 ? 44.276 21.511 2.396 1.00 39.12 168 ALA A C 1
ATOM 1302 O O . ALA A 1 168 ? 45.296 21.036 1.884 1.00 39.00 168 ALA A O 1
ATOM 1304 N N . ARG A 1 169 ? 43.537 20.832 3.288 1.00 38.60 169 ARG A N 1
ATOM 1305 C CA . ARG A 1 169 ? 43.773 19.396 3.510 1.00 37.65 169 ARG A CA 1
ATOM 1306 C C . ARG A 1 169 ? 43.521 18.703 2.189 1.00 37.72 169 ARG A C 1
ATOM 1307 O O . ARG A 1 169 ? 42.461 18.880 1.602 1.00 37.62 169 ARG A O 1
ATOM 1315 N N . SER A 1 170 ? 44.474 17.913 1.709 1.00 38.03 170 SER A N 1
ATOM 1316 C CA . SER A 1 170 ? 44.276 17.225 0.430 1.00 38.63 170 SER A CA 1
ATOM 1317 C C . SER A 1 170 ? 43.018 16.353 0.407 1.00 38.43 170 SER A C 1
ATOM 1318 O O . SER A 1 170 ? 42.347 16.264 -0.625 1.00 38.90 170 SER A O 1
ATOM 1321 N N . GLU A 1 171 ? 42.687 15.717 1.531 1.00 37.72 171 GLU A N 1
ATOM 1322 C CA . GLU A 1 171 ? 41.512 14.834 1.588 1.00 37.32 171 GLU A CA 1
ATOM 1323 C C . GLU A 1 171 ? 40.217 15.613 1.322 1.00 37.68 171 GLU A C 1
ATOM 1324 O O . GLU A 1 171 ? 39.270 15.070 0.764 1.00 36.84 171 GLU A O 1
ATOM 1330 N N . GLU A 1 172 ? 40.208 16.889 1.709 1.00 38.38 172 GLU A N 1
ATOM 1331 C CA . GLU A 1 172 ? 39.016 17.729 1.660 1.00 39.50 172 GLU A CA 1
ATOM 1332 C C . GLU A 1 172 ? 38.876 18.560 0.379 1.00 40.73 172 GLU A C 1
ATOM 1333 O O . GLU A 1 172 ? 38.027 19.453 0.305 1.00 41.52 172 GLU A O 1
ATOM 1339 N N . SER A 1 173 ? 39.674 18.257 -0.641 1.00 41.82 173 SER A N 1
ATOM 1340 C CA . SER A 1 173 ? 39.721 19.129 -1.826 1.00 43.16 173 SER A CA 1
ATOM 1341 C C . SER A 1 173 ? 38.486 19.060 -2.728 1.00 43.76 173 SER A C 1
ATOM 1342 O O . SER A 1 173 ? 38.273 19.949 -3.546 1.00 44.35 173 SER A O 1
ATOM 1345 N N . CYS A 1 174 ? 37.662 18.027 -2.562 1.00 44.29 174 CYS A N 1
ATOM 1346 C CA . CYS A 1 174 ? 36.460 17.870 -3.390 1.00 44.87 174 CYS A CA 1
ATOM 1347 C C . CYS A 1 174 ? 35.173 18.160 -2.641 1.00 43.61 174 CYS A C 1
ATOM 1348 O O . CYS A 1 174 ? 34.094 17.961 -3.190 1.00 43.96 174 CYS A O 1
ATOM 1351 N N . VAL A 1 175 ? 35.290 18.616 -1.395 1.00 42.55 175 VAL A N 1
ATOM 1352 C CA . VAL A 1 175 ? 34.133 18.873 -0.535 1.00 41.33 175 VAL A CA 1
ATOM 1353 C C . VAL A 1 175 ? 33.298 20.063 -1.039 1.00 40.59 175 VAL A C 1
ATOM 1354 O O . VAL A 1 175 ? 33.761 21.199 -1.002 1.00 40.60 175 VAL A O 1
ATOM 1358 N N . PRO A 1 176 ? 32.072 19.809 -1.508 1.00 39.36 176 PRO A N 1
ATOM 1359 C CA . PRO A 1 176 ? 31.217 20.895 -2.018 1.00 38.03 176 PRO A CA 1
ATOM 1360 C C . PRO A 1 176 ? 30.543 21.722 -0.928 1.00 36.74 176 PRO A C 1
ATOM 1361 O O . PRO A 1 176 ? 30.323 21.258 0.189 1.00 36.59 176 PRO A O 1
ATOM 1365 N N . LEU A 1 177 ? 30.212 22.959 -1.282 1.00 35.04 177 LEU A N 1
ATOM 1366 C CA . LEU A 1 177 ? 29.483 23.864 -0.410 1.00 33.99 177 LEU A CA 1
ATOM 1367 C C . LEU A 1 177 ? 28.124 23.284 0.016 1.00 33.22 177 LEU A C 1
ATOM 1368 O O . LEU A 1 177 ? 27.702 23.472 1.160 1.00 32.55 177 LEU A O 1
ATOM 1373 N N . LYS A 1 178 ? 27.456 22.586 -0.896 1.00 32.80 178 LYS A N 1
ATOM 1374 C CA . LYS A 1 178 ? 26.216 21.880 -0.581 1.00 33.94 178 LYS A CA 1
ATOM 1375 C C . LYS A 1 178 ? 26.341 20.948 0.656 1.00 32.73 178 LYS A C 1
ATOM 1376 O O . LYS A 1 178 ? 25.474 20.945 1.528 1.00 32.07 178 LYS A O 1
ATOM 1382 N N . TYR A 1 179 ? 27.438 20.188 0.723 1.00 32.20 179 TYR A N 1
ATOM 1383 C CA . TYR A 1 179 ? 27.713 19.291 1.852 1.00 31.60 179 TYR A CA 1
ATOM 1384 C C . TYR A 1 179 ? 27.787 20.099 3.135 1.00 30.46 179 TYR A C 1
ATOM 1385 O O . TYR A 1 179 ? 27.202 19.731 4.150 1.00 29.68 179 TYR A O 1
ATOM 1394 N N . LEU A 1 180 ? 28.466 21.243 3.067 1.00 29.79 180 LEU A N 1
ATOM 1395 C CA . LEU A 1 180 ? 28.599 22.107 4.227 1.00 28.99 180 LEU A CA 1
ATOM 1396 C C . LEU A 1 180 ? 27.279 22.753 4.627 1.00 28.86 180 LEU A C 1
ATOM 1397 O O . LEU A 1 180 ? 27.036 22.972 5.825 1.00 28.62 180 LEU A O 1
ATOM 1402 N N . GLN A 1 181 ? 26.440 23.075 3.646 1.00 28.78 181 GLN A N 1
ATOM 1403 C CA . GLN A 1 181 ? 25.088 23.573 3.937 1.00 29.81 181 GLN A CA 1
ATOM 1404 C C . GLN A 1 181 ? 24.269 22.500 4.670 1.00 29.26 181 GLN A C 1
ATOM 1405 O O . GLN A 1 181 ? 23.642 22.792 5.680 1.00 29.63 181 GLN A O 1
ATOM 1411 N N . GLU A 1 182 ? 24.311 21.268 4.177 1.00 29.13 182 GLU A N 1
ATOM 1412 C CA . GLU A 1 182 ? 23.637 20.145 4.837 1.00 29.87 182 GLU A CA 1
ATOM 1413 C C . GLU A 1 182 ? 24.101 19.987 6.289 1.00 29.26 182 GLU A C 1
ATOM 1414 O O . GLU A 1 182 ? 23.285 19.957 7.215 1.00 28.99 182 GLU A O 1
ATOM 1420 N N . LEU A 1 183 ? 25.415 19.946 6.502 1.00 28.76 183 LEU A N 1
ATOM 1421 C CA . LEU A 1 183 ? 25.964 19.802 7.863 1.00 28.31 183 LEU A CA 1
ATOM 1422 C C . LEU A 1 183 ? 25.594 20.960 8.757 1.00 28.45 183 LEU A C 1
ATOM 1423 O O . LEU A 1 183 ? 25.319 20.776 9.940 1.00 28.87 183 LEU A O 1
ATOM 1428 N N . HIS A 1 184 ? 25.605 22.170 8.206 1.00 28.73 184 HIS A N 1
ATOM 1429 C CA . HIS A 1 184 ? 25.207 23.341 8.966 1.0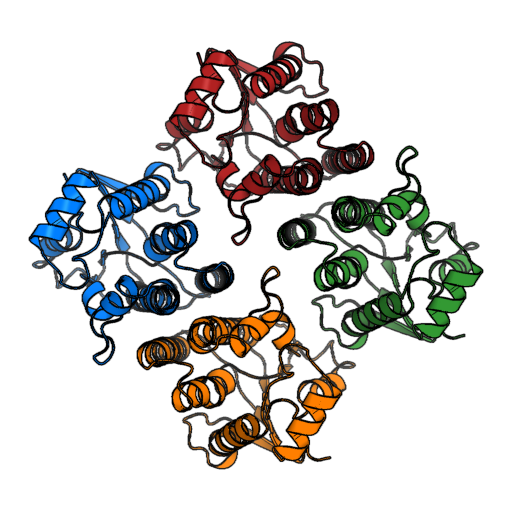0 29.08 184 HIS A CA 1
ATOM 1430 C C . HIS A 1 184 ? 23.790 23.190 9.522 1.00 29.26 184 HIS A C 1
ATOM 1431 O O . HIS A 1 184 ? 23.561 23.469 10.706 1.00 28.99 184 HIS A O 1
ATOM 1438 N N . GLU A 1 185 ? 22.854 22.761 8.678 1.00 29.59 185 GLU A N 1
ATOM 1439 C CA . GLU A 1 185 ? 21.454 22.630 9.108 1.00 31.25 185 GLU A CA 1
ATOM 1440 C C . GLU A 1 185 ? 21.339 21.591 10.223 1.00 30.51 185 GLU A C 1
ATOM 1441 O O . GLU A 1 185 ? 20.577 21.774 11.166 1.00 30.95 185 GLU A O 1
ATOM 1447 N N . LEU A 1 186 ? 22.133 20.524 10.140 1.00 29.80 186 LEU A N 1
ATOM 1448 C CA . LEU A 1 186 ? 22.136 19.485 11.170 1.00 29.07 186 LEU A CA 1
ATOM 1449 C C . LEU A 1 186 ? 22.691 19.954 12.511 1.00 29.41 186 LEU A C 1
ATOM 1450 O O . LEU A 1 186 ? 22.158 19.591 13.576 1.00 28.39 186 LEU A O 1
ATOM 1455 N N . HIS A 1 187 ? 23.750 20.772 12.462 1.00 29.22 187 HIS A N 1
ATOM 1456 C CA . HIS A 1 187 ? 24.293 21.393 13.661 1.00 30.30 187 HIS A CA 1
ATOM 1457 C C . HIS A 1 187 ? 23.255 22.369 14.266 1.00 30.83 187 HIS A C 1
ATOM 1458 O O . HIS A 1 187 ? 23.063 22.404 15.480 1.00 29.97 187 HIS A O 1
ATOM 1465 N N . GLU A 1 188 ? 22.607 23.163 13.418 1.00 31.96 188 GLU A N 1
ATOM 1466 C CA . GLU A 1 188 ? 21.503 24.025 13.878 1.00 33.97 188 GLU A CA 1
ATOM 1467 C C . GLU A 1 188 ? 20.371 23.206 14.533 1.00 34.81 188 GLU A C 1
ATOM 1468 O O . GLU A 1 188 ? 19.951 23.530 15.647 1.00 34.65 188 GLU A O 1
ATOM 1474 N N . ASP A 1 189 ? 19.904 22.150 13.856 1.00 35.46 189 ASP A N 1
ATOM 1475 C CA . ASP A 1 189 ? 18.861 21.276 14.407 1.00 37.34 189 ASP A CA 1
ATOM 1476 C C . ASP A 1 189 ? 19.206 20.792 15.810 1.00 37.23 189 ASP A C 1
ATOM 1477 O O . ASP A 1 189 ? 18.357 20.791 16.705 1.00 37.16 189 ASP A O 1
ATOM 1482 N N . TRP A 1 190 ? 20.455 20.369 15.980 1.00 37.08 190 TRP A N 1
ATOM 1483 C CA . TRP A 1 190 ? 20.898 19.749 17.210 1.00 37.29 190 TRP A CA 1
ATOM 1484 C C . TRP A 1 190 ? 21.149 20.787 18.303 1.00 38.15 190 TRP A C 1
ATOM 1485 O O . TRP A 1 190 ? 20.655 20.642 19.422 1.00 37.97 190 TRP A O 1
ATOM 1496 N N . LEU A 1 191 ? 21.901 21.835 17.976 1.00 39.14 191 LEU A N 1
ATOM 1497 C CA . LEU A 1 191 ? 22.456 22.730 19.001 1.00 40.53 191 LEU A CA 1
ATOM 1498 C C . LEU A 1 191 ? 21.607 23.961 19.314 1.00 42.56 191 LEU A C 1
ATOM 1499 O O . LEU A 1 191 ? 21.774 24.578 20.359 1.00 42.40 191 LEU A O 1
ATOM 1504 N N . ILE A 1 192 ? 20.716 24.321 18.399 1.00 45.06 192 ILE A N 1
ATOM 1505 C CA . ILE A 1 192 ? 19.815 25.445 18.617 1.00 47.92 192 ILE A CA 1
ATOM 1506 C C . ILE A 1 192 ? 18.362 24.974 18.802 1.00 49.84 192 ILE A C 1
ATOM 1507 O O . ILE A 1 192 ? 17.748 25.258 19.824 1.00 50.10 192 ILE A O 1
ATOM 1512 N N . HIS A 1 193 ? 17.837 24.228 17.833 1.00 52.30 193 HIS A N 1
ATOM 1513 C CA . HIS A 1 193 ? 16.422 23.842 17.847 1.00 54.89 193 HIS A CA 1
ATOM 1514 C C . HIS A 1 193 ? 16.123 22.634 18.735 1.00 56.71 193 HIS A C 1
ATOM 1515 O O . HIS A 1 193 ? 14.966 22.241 18.881 1.00 57.13 193 HIS A O 1
ATOM 1522 N N . GLN A 1 194 ? 17.172 22.066 19.328 1.00 58.98 194 GLN A N 1
ATOM 1523 C CA . GLN A 1 194 ? 17.074 20.912 20.238 1.00 61.39 194 GLN A CA 1
ATOM 1524 C C . GLN A 1 194 ? 16.214 19.747 19.710 1.00 62.44 194 GLN A C 1
ATOM 1525 O O . GLN A 1 194 ? 15.400 19.171 20.438 1.00 62.69 194 GLN A O 1
ATOM 1531 N N . ARG A 1 195 ? 16.429 19.403 18.442 1.00 64.06 195 ARG A N 1
ATOM 1532 C CA . ARG A 1 195 ? 15.700 18.318 17.782 1.00 65.66 195 ARG A CA 1
ATOM 1533 C C . ARG A 1 195 ? 16.217 16.937 18.190 1.00 66.74 195 ARG A C 1
ATOM 1534 O O . ARG A 1 195 ? 15.581 15.919 17.903 1.00 67.02 195 ARG A O 1
ATOM 1542 N N . ARG A 1 196 ? 17.369 16.911 18.858 1.00 67.95 196 ARG A N 1
ATOM 1543 C CA . ARG A 1 196 ? 17.980 15.657 19.290 1.00 69.31 196 ARG A CA 1
ATOM 1544 C C . ARG A 1 196 ? 17.995 15.551 20.816 1.00 69.96 196 ARG A C 1
ATOM 1545 O O . ARG A 1 196 ? 18.158 16.562 21.501 1.00 70.30 196 ARG A O 1
ATOM 1553 N N . PRO A 1 197 ? 17.804 14.341 21.346 1.00 70.62 197 PRO A N 1
ATOM 1554 C CA . PRO A 1 197 ? 17.749 14.126 22.801 1.00 71.01 197 PRO A CA 1
ATOM 1555 C C . PRO A 1 197 ? 19.084 14.373 23.524 1.00 71.22 197 PRO A C 1
ATOM 1556 O O . PRO A 1 197 ? 19.478 13.570 24.375 1.00 71.49 197 PRO A O 1
ATOM 1560 N N . GLN A 1 198 ? 19.764 15.470 23.192 1.00 71.23 198 GLN A N 1
ATOM 1561 C CA . GLN A 1 198 ? 20.982 15.862 23.893 1.00 71.00 198 GLN A CA 1
ATOM 1562 C C . GLN A 1 198 ? 20.772 17.198 24.611 1.00 70.69 198 GLN A C 1
ATOM 1563 O O . GLN A 1 198 ? 20.610 18.243 23.965 1.00 71.07 198 GLN A O 1
ATOM 1569 N N . SER A 1 199 ? 20.776 17.150 25.946 1.00 69.89 199 SER A N 1
ATOM 1570 C CA . SER A 1 199 ? 20.363 18.298 26.757 1.00 69.05 199 SER A CA 1
ATOM 1571 C C . SER A 1 199 ? 21.301 18.645 27.925 1.00 67.79 199 SER A C 1
ATOM 1572 O O . SER A 1 199 ? 20.896 18.587 29.095 1.00 68.29 199 SER A O 1
ATOM 1575 N N . CYS A 1 200 ? 22.553 18.977 27.604 1.00 65.72 200 CYS A N 1
ATOM 1576 C CA . CYS A 1 200 ? 23.403 19.761 28.510 1.00 63.25 200 CYS A CA 1
ATOM 1577 C C . CYS A 1 200 ? 23.343 21.214 28.032 1.00 61.27 200 CYS A C 1
ATOM 1578 O O . CYS A 1 200 ? 22.609 21.518 27.090 1.00 61.28 200 CYS A O 1
ATOM 1581 N N . LYS A 1 201 ? 24.086 22.113 28.670 1.00 58.83 201 LYS A N 1
ATOM 1582 C CA . LYS A 1 201 ? 24.023 23.532 28.304 1.00 56.52 201 LYS A CA 1
ATOM 1583 C C . LYS A 1 201 ? 24.808 23.848 27.024 1.00 54.30 201 LYS A C 1
ATOM 1584 O O . LYS A 1 201 ? 25.865 23.271 26.781 1.00 53.49 201 LYS A O 1
ATOM 1590 N N . VAL A 1 202 ? 24.273 24.764 26.219 1.00 51.92 202 VAL A N 1
ATOM 1591 C CA . VAL A 1 202 ? 24.892 25.190 24.965 1.00 49.73 202 VAL A CA 1
ATOM 1592 C C . VAL A 1 202 ? 25.150 26.701 24.968 1.00 49.06 202 VAL A C 1
ATOM 1593 O O . VAL A 1 202 ? 24.232 27.493 25.160 1.00 48.38 202 VAL A O 1
ATOM 1597 N N . LEU A 1 203 ? 26.408 27.083 24.766 1.00 48.24 203 LEU A N 1
ATOM 1598 C CA . LEU A 1 203 ? 26.779 28.471 24.529 1.00 47.68 203 LEU A CA 1
ATOM 1599 C C . LEU A 1 203 ? 27.079 28.677 23.046 1.00 47.45 203 LEU A C 1
ATOM 1600 O O . LEU A 1 203 ? 27.952 28.011 22.482 1.00 47.06 203 LEU A O 1
ATOM 1605 N N . VAL A 1 204 ? 26.349 29.592 22.421 1.00 47.12 204 VAL A N 1
ATOM 1606 C CA . VAL A 1 204 ? 26.470 29.835 20.993 1.00 47.78 204 VAL A CA 1
ATOM 1607 C C . VAL A 1 204 ? 27.368 31.039 20.753 1.00 48.54 204 VAL A C 1
ATOM 1608 O O . VAL A 1 204 ? 27.099 32.132 21.246 1.00 48.65 204 VAL A O 1
ATOM 1612 N N . LEU A 1 205 ? 28.443 30.825 20.007 1.00 49.40 205 LEU A N 1
ATOM 1613 C CA . LEU A 1 205 ? 29.359 31.895 19.655 1.00 50.62 205 LEU A CA 1
ATOM 1614 C C . LEU A 1 205 ? 29.289 32.210 18.168 1.00 51.60 205 LEU A C 1
ATOM 1615 O O . LEU A 1 205 ? 29.180 31.299 17.345 1.00 51.52 205 LEU A O 1
ATOM 1620 N N . ASP A 1 206 ? 29.341 33.500 17.830 1.00 53.14 206 ASP A N 1
ATOM 1621 C CA . ASP A 1 206 ? 29.416 33.937 16.437 1.00 54.75 206 ASP A CA 1
ATOM 1622 C C . ASP A 1 206 ? 30.847 33.751 15.951 1.00 55.47 206 ASP A C 1
ATOM 1623 O O . ASP A 1 206 ? 31.744 34.504 16.325 1.00 55.85 206 ASP A O 1
ATOM 1628 N N . ALA A 1 207 ? 31.058 32.734 15.123 1.00 56.45 207 ALA A N 1
ATOM 1629 C CA . ALA A 1 207 ? 32.396 32.396 14.660 1.00 57.36 207 ALA A CA 1
ATOM 1630 C C . ALA A 1 207 ? 32.662 32.892 13.238 1.00 58.22 207 ALA A C 1
ATOM 1631 O O . ALA A 1 207 ? 33.651 32.511 12.607 1.00 58.26 207 ALA A O 1
ATOM 1633 N N . ASP A 1 208 ? 31.773 33.744 12.734 1.00 59.68 208 ASP A N 1
ATOM 1634 C CA . ASP A 1 208 ? 31.991 34.406 11.450 1.00 61.02 208 ASP A CA 1
ATOM 1635 C C . ASP A 1 208 ? 33.025 35.526 11.606 1.00 61.61 208 ASP A C 1
ATOM 1636 O O . ASP A 1 208 ? 33.438 36.141 10.620 1.00 62.22 208 ASP A O 1
ATOM 1641 N N . THR B 1 12 ? 37.474 0.381 36.410 1.00 47.59 12 THR B N 1
ATOM 1642 C CA . THR B 1 12 ? 36.267 -0.496 36.545 1.00 48.07 12 THR B CA 1
ATOM 1643 C C . THR B 1 12 ? 35.455 -0.646 35.251 1.00 46.82 12 THR B C 1
ATOM 1644 O O . THR B 1 12 ? 34.814 0.304 34.780 1.00 46.57 12 THR B O 1
ATOM 1648 N N . LYS B 1 13 ? 35.446 -1.868 34.722 1.00 45.71 13 LYS B N 1
ATOM 1649 C CA . LYS B 1 13 ? 34.797 -2.168 33.450 1.00 44.12 13 LYS B CA 1
ATOM 1650 C C . LYS B 1 13 ? 33.292 -2.302 33.597 1.00 43.53 13 LYS B C 1
ATOM 1651 O O . LYS B 1 13 ? 32.788 -2.714 34.649 1.00 43.30 13 LYS B O 1
ATOM 1657 N N . TYR B 1 14 ? 32.574 -1.937 32.539 1.00 42.23 14 TYR B N 1
ATOM 1658 C CA . TYR B 1 14 ? 31.145 -2.191 32.467 1.00 41.56 14 TYR B CA 1
ATOM 1659 C C . TYR B 1 14 ? 30.835 -3.689 32.617 1.00 41.67 14 TYR B C 1
ATOM 1660 O O . TYR B 1 14 ? 31.566 -4.533 32.095 1.00 41.07 14 TYR B O 1
ATOM 1669 N N . ALA B 1 15 ? 29.742 -3.982 33.326 1.00 42.40 15 ALA B N 1
ATOM 1670 C CA . ALA B 1 15 ? 29.326 -5.343 33.707 1.00 43.60 15 ALA B CA 1
ATOM 1671 C C . ALA B 1 15 ? 30.223 -6.114 34.707 1.00 44.26 15 ALA B C 1
ATOM 1672 O O . ALA B 1 15 ? 29.911 -7.259 35.051 1.00 44.58 15 ALA B O 1
ATOM 1674 N N . GLU B 1 16 ? 31.311 -5.499 35.176 1.00 45.25 16 GLU B N 1
ATOM 1675 C CA . GLU B 1 16 ? 32.177 -6.117 36.189 1.00 47.02 16 GLU B CA 1
ATOM 1676 C C . GLU B 1 16 ? 31.376 -6.518 37.444 1.00 46.87 16 GLU B C 1
ATOM 1677 O O . GLU B 1 16 ? 30.588 -5.721 37.958 1.00 46.67 16 GLU B O 1
ATOM 1683 N N . GLY B 1 17 ? 31.551 -7.761 37.895 1.00 46.89 17 GLY B N 1
ATOM 1684 C CA . GLY B 1 17 ? 30.835 -8.286 39.053 1.00 46.89 17 GLY B CA 1
ATOM 1685 C C . GLY B 1 17 ? 29.335 -8.560 38.904 1.00 46.87 17 GLY B C 1
ATOM 1686 O O . GLY B 1 17 ? 28.644 -8.790 39.903 1.00 47.52 17 GLY B O 1
ATOM 1687 N N . THR B 1 18 ? 28.814 -8.544 37.681 1.00 46.03 18 THR B N 1
ATOM 1688 C CA . THR B 1 18 ? 27.385 -8.798 37.460 1.00 44.97 18 THR B CA 1
ATOM 1689 C C . THR B 1 18 ? 27.146 -10.178 36.850 1.00 43.89 18 THR B C 1
ATOM 1690 O O . THR B 1 18 ? 26.004 -10.568 36.609 1.00 43.44 18 THR B O 1
ATOM 1694 N N . GLN B 1 19 ? 28.224 -10.909 36.587 1.00 42.87 19 GLN B N 1
ATOM 1695 C CA . GLN B 1 19 ? 28.126 -12.118 35.769 1.00 42.39 19 GLN B CA 1
ATOM 1696 C C . GLN B 1 19 ? 28.442 -13.406 36.542 1.00 42.19 19 GLN B C 1
ATOM 1697 O O . GLN B 1 19 ? 29.427 -13.470 37.274 1.00 41.97 19 GLN B O 1
ATOM 1703 N N . PRO B 1 20 ? 27.611 -14.429 36.360 1.00 42.08 20 PRO B N 1
ATOM 1704 C CA . PRO B 1 20 ? 27.876 -15.756 36.933 1.00 41.87 20 PRO B CA 1
ATOM 1705 C C . PRO B 1 20 ? 28.953 -16.493 36.147 1.00 41.54 20 PRO B C 1
ATOM 1706 O O . PRO B 1 20 ? 29.432 -15.984 35.133 1.00 41.73 20 PRO B O 1
ATOM 1710 N N . PHE B 1 21 ? 29.330 -17.677 36.627 1.00 40.54 21 PHE B N 1
ATOM 1711 C CA . PHE B 1 21 ? 30.129 -18.627 35.864 1.00 39.15 21 PHE B CA 1
ATOM 1712 C C . PHE B 1 21 ? 29.578 -18.723 34.441 1.00 37.61 21 PHE B C 1
ATOM 1713 O O . PHE B 1 21 ? 28.377 -18.947 34.239 1.00 37.39 21 PHE B O 1
ATOM 1721 N N . THR B 1 22 ? 30.451 -18.536 33.459 1.00 36.06 22 THR B N 1
ATOM 1722 C CA . THR B 1 22 ? 30.018 -18.464 32.064 1.00 34.64 22 THR B CA 1
ATOM 1723 C C . THR B 1 22 ? 30.728 -19.464 31.165 1.00 33.32 22 THR B C 1
ATOM 1724 O O . THR B 1 22 ? 31.954 -19.576 31.175 1.00 33.27 22 THR B O 1
ATOM 1728 N N . VAL B 1 23 ? 29.930 -20.164 30.374 1.00 31.97 23 VAL B N 1
ATOM 1729 C CA . VAL B 1 23 ? 30.428 -21.150 29.431 1.00 31.31 23 VAL B CA 1
ATOM 1730 C C . VAL B 1 23 ? 30.150 -20.670 28.007 1.00 30.99 23 VAL B C 1
ATOM 1731 O O . VAL B 1 23 ? 29.032 -20.255 27.698 1.00 31.12 23 VAL B O 1
ATOM 1735 N N . LEU B 1 24 ? 31.159 -20.745 27.152 1.00 30.50 24 LEU B N 1
ATOM 1736 C CA . LEU B 1 24 ? 31.006 -20.396 25.743 1.00 30.75 24 LEU B CA 1
ATOM 1737 C C . LEU B 1 24 ? 31.078 -21.649 24.900 1.00 30.28 24 LEU B C 1
ATOM 1738 O O . LEU B 1 24 ? 31.966 -22.462 25.082 1.00 30.28 24 LEU B O 1
ATOM 1743 N N . ILE B 1 25 ? 30.136 -21.804 23.978 1.00 30.19 25 ILE B N 1
ATOM 1744 C CA . ILE B 1 25 ? 30.142 -22.931 23.059 1.00 29.67 25 ILE B CA 1
ATOM 1745 C C . ILE B 1 25 ? 30.712 -22.453 21.735 1.00 29.74 25 ILE B C 1
ATOM 1746 O O . ILE B 1 25 ? 30.174 -21.525 21.113 1.00 29.85 25 ILE B O 1
ATOM 1751 N N . GLU B 1 26 ? 31.791 -23.096 21.298 1.00 29.03 26 GLU B N 1
ATOM 1752 C CA . GLU B 1 26 ? 32.489 -22.701 20.081 1.00 29.27 26 GLU B CA 1
ATOM 1753 C C . GLU B 1 26 ? 32.677 -23.876 19.139 1.00 29.21 26 GLU B C 1
ATOM 1754 O O . GLU B 1 26 ? 32.577 -25.043 19.544 1.00 29.66 26 GLU B O 1
ATOM 1760 N N . GLY B 1 27 ? 32.953 -23.575 17.878 1.00 28.90 27 GLY B N 1
ATOM 1761 C CA . GLY B 1 27 ? 33.179 -24.598 16.881 1.00 28.04 27 GLY B CA 1
ATOM 1762 C C . GLY B 1 27 ? 32.831 -23.996 15.549 1.00 28.64 27 GLY B C 1
ATOM 1763 O O . GLY B 1 27 ? 32.226 -22.914 15.478 1.00 28.77 27 GLY B O 1
ATOM 1764 N N . ASN B 1 28 ? 33.196 -24.699 14.484 1.00 28.13 28 ASN B N 1
ATOM 1765 C CA . ASN B 1 28 ? 32.995 -24.202 13.138 1.00 27.89 28 ASN B CA 1
ATOM 1766 C C . ASN B 1 28 ? 31.514 -24.002 12.804 1.00 27.59 28 ASN B C 1
ATOM 1767 O O . ASN B 1 28 ? 30.644 -24.510 13.527 1.00 26.96 28 ASN B O 1
ATOM 1772 N N . ILE B 1 29 ? 31.232 -23.286 11.714 1.00 26.54 29 ILE B N 1
ATOM 1773 C CA . ILE B 1 29 ? 29.889 -23.249 11.179 1.00 27.42 29 ILE B CA 1
ATOM 1774 C C . ILE B 1 29 ? 29.428 -24.703 10.950 1.00 29.12 29 ILE B C 1
ATOM 1775 O O . ILE B 1 29 ? 30.141 -25.494 10.328 1.00 29.00 29 ILE B O 1
ATOM 1780 N N . GLY B 1 30 ? 28.247 -25.041 11.466 1.00 30.19 30 GLY B N 1
ATOM 1781 C CA . GLY B 1 30 ? 27.699 -26.362 11.269 1.00 31.56 30 GLY B CA 1
ATOM 1782 C C . GLY B 1 30 ? 28.320 -27.411 12.158 1.00 32.88 30 GLY B C 1
ATOM 1783 O O . GLY B 1 30 ? 28.182 -28.598 11.877 1.00 34.36 30 GLY B O 1
ATOM 1784 N N . SER B 1 31 ? 28.992 -27.005 13.231 1.00 32.96 31 SER B N 1
ATOM 1785 C CA . SER B 1 31 ? 29.572 -27.970 14.143 1.00 32.88 31 SER B CA 1
ATOM 1786 C C . SER B 1 31 ? 28.548 -28.504 15.150 1.00 33.40 31 SER B C 1
ATOM 1787 O O . SER B 1 31 ? 28.827 -29.489 15.833 1.00 34.11 31 SER B O 1
ATOM 1790 N N . GLY B 1 32 ? 27.389 -27.848 15.253 1.00 32.80 32 GLY B N 1
ATOM 1791 C CA . GLY B 1 32 ? 26.326 -28.282 16.144 1.00 31.51 32 GLY B CA 1
ATOM 1792 C C . GLY B 1 32 ? 26.235 -27.522 17.453 1.00 31.36 32 GLY B C 1
ATOM 1793 O O . GLY B 1 32 ? 25.788 -28.085 18.444 1.00 31.37 32 GLY B O 1
ATOM 1794 N N . LYS B 1 33 ? 26.634 -26.250 17.486 1.00 30.54 33 LYS B N 1
ATOM 1795 C CA . LYS B 1 33 ? 26.596 -25.515 18.747 1.00 29.93 33 LYS B CA 1
ATOM 1796 C C . LYS B 1 33 ? 25.156 -25.359 19.267 1.00 30.59 33 LYS B C 1
ATOM 1797 O O . LYS B 1 33 ? 24.890 -25.534 20.459 1.00 29.67 33 LYS B O 1
ATOM 1803 N N . THR B 1 34 ? 24.242 -25.026 18.366 1.00 31.34 34 THR B N 1
ATOM 1804 C CA . THR B 1 34 ? 22.850 -24.797 18.729 1.00 33.36 34 THR B CA 1
ATOM 1805 C C . THR B 1 34 ? 22.202 -26.113 19.193 1.00 34.26 34 THR B C 1
ATOM 1806 O O . THR B 1 34 ? 21.592 -26.166 20.263 1.00 34.16 34 THR B O 1
ATOM 1810 N N . THR B 1 35 ? 22.367 -27.164 18.391 1.00 35.26 35 THR B N 1
ATOM 1811 C CA . THR B 1 35 ? 21.964 -28.524 18.759 1.00 37.19 35 THR B CA 1
ATOM 1812 C C . THR B 1 35 ? 22.457 -28.910 20.156 1.00 37.85 35 THR B C 1
ATOM 1813 O O . THR B 1 35 ? 21.670 -29.326 21.003 1.00 38.23 35 THR B O 1
ATOM 1817 N N . TYR B 1 36 ? 23.754 -28.740 20.393 1.00 38.36 36 TYR B N 1
ATOM 1818 C CA . TYR B 1 36 ? 24.334 -28.987 21.709 1.00 39.25 36 TYR B CA 1
ATOM 1819 C C . TYR B 1 36 ? 23.636 -28.190 22.814 1.00 39.63 36 TYR B C 1
ATOM 1820 O O . TYR B 1 36 ? 23.242 -28.758 23.830 1.00 39.39 36 TYR B O 1
ATOM 1829 N N . LEU B 1 37 ? 23.480 -26.881 22.606 1.00 40.21 37 LEU B N 1
ATOM 1830 C CA . LEU B 1 37 ? 22.861 -26.006 23.603 1.00 41.50 37 LEU B CA 1
ATOM 1831 C C . LEU B 1 37 ? 21.388 -26.329 23.878 1.00 41.79 37 LEU B C 1
ATOM 1832 O O . LEU B 1 37 ? 20.891 -26.091 24.978 1.00 40.84 37 LEU B O 1
ATOM 1837 N N . ASN B 1 38 ? 20.703 -26.844 22.861 1.00 42.88 38 ASN B N 1
ATOM 1838 C CA . ASN B 1 38 ? 19.310 -27.265 22.972 1.00 44.76 38 ASN B CA 1
ATOM 1839 C C . ASN B 1 38 ? 19.091 -28.355 24.033 1.00 45.64 38 ASN B C 1
ATOM 1840 O O . ASN B 1 38 ? 17.999 -28.481 24.573 1.00 45.75 38 ASN B O 1
ATOM 1845 N N . HIS B 1 39 ? 20.130 -29.129 24.335 1.00 46.62 39 HIS B N 1
ATOM 1846 C CA . HIS B 1 39 ? 20.038 -30.155 25.368 1.00 48.10 39 HIS B CA 1
ATOM 1847 C C . HIS B 1 39 ? 19.916 -29.582 26.784 1.00 48.33 39 HIS B C 1
ATOM 1848 O O . HIS B 1 39 ? 19.632 -30.317 27.719 1.00 48.57 39 HIS B O 1
ATOM 1855 N N . PHE B 1 40 ? 20.115 -28.272 26.931 1.00 48.46 40 PHE B N 1
ATOM 1856 C CA . PHE B 1 40 ? 20.019 -27.610 28.230 1.00 49.03 40 PHE B CA 1
ATOM 1857 C C . PHE B 1 40 ? 18.667 -26.932 28.426 1.00 50.01 40 PHE B C 1
ATOM 1858 O O . PHE B 1 40 ? 18.439 -26.296 29.449 1.00 49.29 40 PHE B O 1
ATOM 1866 N N . GLU B 1 41 ? 17.788 -27.066 27.432 1.00 51.95 41 GLU B N 1
ATOM 1867 C CA . GLU B 1 41 ? 16.462 -26.429 27.423 1.00 54.40 41 GLU B CA 1
ATOM 1868 C C . GLU B 1 41 ? 15.642 -26.642 28.699 1.00 55.29 41 GLU B C 1
ATOM 1869 O O . GLU B 1 41 ? 15.062 -25.691 29.232 1.00 55.20 41 GLU B O 1
ATOM 1875 N N . LYS B 1 42 ? 15.589 -27.884 29.177 1.00 56.51 42 LYS B N 1
ATOM 1876 C CA . LYS B 1 42 ? 14.765 -28.217 30.341 1.00 57.81 42 LYS B CA 1
ATOM 1877 C C . LYS B 1 42 ? 15.237 -27.523 31.624 1.00 58.20 42 LYS B C 1
ATOM 1878 O O . LYS B 1 42 ? 14.456 -27.349 32.562 1.00 58.13 42 LYS B O 1
ATOM 1884 N N . TYR B 1 43 ? 16.500 -27.098 31.641 1.00 58.69 43 TYR B N 1
ATOM 1885 C CA . TYR B 1 43 ? 17.060 -26.387 32.787 1.00 59.40 43 TYR B CA 1
ATOM 1886 C C . TYR B 1 43 ? 16.997 -24.870 32.634 1.00 59.63 43 TYR B C 1
ATOM 1887 O O . TYR B 1 43 ? 17.649 -24.142 33.385 1.00 59.50 43 TYR B O 1
ATOM 1896 N N . LYS B 1 44 ? 16.190 -24.414 31.675 1.00 60.31 44 LYS B N 1
ATOM 1897 C CA . LYS B 1 44 ? 15.985 -22.989 31.373 1.00 61.27 44 LYS B CA 1
ATOM 1898 C C . LYS B 1 44 ? 15.863 -22.085 32.602 1.00 61.24 44 LYS B C 1
ATOM 1899 O O . LYS B 1 44 ? 16.289 -20.929 32.569 1.00 61.47 44 LYS B O 1
ATOM 1905 N N . ASN B 1 45 ? 15.287 -22.612 33.682 1.00 61.20 45 ASN B N 1
ATOM 1906 C CA . ASN B 1 45 ? 14.994 -21.808 34.873 1.00 60.87 45 ASN B CA 1
ATOM 1907 C C . ASN B 1 45 ? 16.157 -21.644 35.857 1.00 59.75 45 ASN B C 1
ATOM 1908 O O . ASN B 1 45 ? 16.096 -20.799 36.747 1.00 59.84 45 ASN B O 1
ATOM 1913 N N . ASP B 1 46 ? 17.213 -22.437 35.688 1.00 58.42 46 ASP B N 1
ATOM 1914 C CA . ASP B 1 46 ? 18.419 -22.286 36.510 1.00 57.18 46 ASP B CA 1
ATOM 1915 C C . ASP B 1 46 ? 19.674 -21.913 35.698 1.00 55.48 46 ASP B C 1
ATOM 1916 O O . ASP B 1 46 ? 20.729 -21.644 36.270 1.00 55.40 46 ASP B O 1
ATOM 1921 N N . ILE B 1 47 ? 19.555 -21.902 34.371 1.00 53.19 47 ILE B N 1
ATOM 1922 C CA . ILE B 1 47 ? 20.653 -21.493 33.490 1.00 51.06 47 ILE B CA 1
ATOM 1923 C C . ILE B 1 47 ? 20.204 -20.398 32.517 1.00 49.36 47 ILE B C 1
ATOM 1924 O O . ILE B 1 47 ? 19.181 -20.530 31.849 1.00 48.77 47 ILE B O 1
ATOM 1929 N N . CYS B 1 48 ? 20.976 -19.319 32.444 1.00 47.68 48 CYS B N 1
ATOM 1930 C CA . CYS B 1 48 ? 20.800 -18.317 31.391 1.00 45.63 48 CYS B CA 1
ATOM 1931 C C . CYS B 1 48 ? 21.355 -18.872 30.078 1.00 44.50 48 CYS B C 1
ATOM 1932 O O . CYS B 1 48 ? 22.568 -19.089 29.950 1.00 44.06 48 CYS B O 1
ATOM 1935 N N . LEU B 1 49 ? 20.464 -19.131 29.124 1.00 42.56 49 LEU B N 1
ATOM 1936 C CA . LEU B 1 49 ? 20.848 -19.721 27.847 1.00 41.48 49 LEU B CA 1
ATOM 1937 C C . LEU B 1 49 ? 20.721 -18.709 26.697 1.00 40.33 49 LEU B C 1
ATOM 1938 O O . LEU B 1 49 ? 19.624 -18.244 26.390 1.00 39.93 49 LEU B O 1
ATOM 1943 N N . LEU B 1 50 ? 21.845 -18.376 26.071 1.00 39.01 50 LEU B N 1
ATOM 1944 C CA . LEU B 1 50 ? 21.840 -17.428 24.946 1.00 38.09 50 LEU B CA 1
ATOM 1945 C C . LEU B 1 50 ? 22.306 -18.120 23.679 1.00 36.87 50 LEU B C 1
ATOM 1946 O O . LEU B 1 50 ? 23.505 -18.288 23.446 1.00 37.30 50 LEU B O 1
ATOM 1951 N N . THR B 1 51 ? 21.340 -18.536 22.870 1.00 35.79 51 THR B N 1
ATOM 1952 C CA . THR B 1 51 ? 21.581 -19.423 21.745 1.00 34.88 51 THR B CA 1
ATOM 1953 C C . THR B 1 51 ? 21.273 -18.761 20.417 1.00 34.04 51 THR B C 1
ATOM 1954 O O . THR B 1 51 ? 20.556 -17.757 20.358 1.00 32.98 51 THR B O 1
ATOM 1958 N N . GLU B 1 52 ? 21.845 -19.352 19.360 1.00 32.27 52 GLU B N 1
ATOM 1959 C CA . GLU B 1 52 ? 21.508 -19.036 17.982 1.00 32.21 52 GLU B CA 1
ATOM 1960 C C . GLU B 1 52 ? 21.522 -17.499 17.657 1.00 30.03 52 GLU B C 1
ATOM 1961 O O . GLU B 1 52 ? 20.556 -16.987 17.117 1.00 28.96 52 GLU B O 1
ATOM 1967 N N . PRO B 1 53 ? 22.629 -16.794 17.951 1.00 28.59 53 PRO B N 1
ATOM 1968 C CA . PRO B 1 53 ? 22.729 -15.342 17.681 1.00 27.53 53 PRO B CA 1
ATOM 1969 C C . PRO B 1 53 ? 22.596 -14.981 16.203 1.00 26.74 53 PRO B C 1
ATOM 1970 O O . PRO B 1 53 ? 22.302 -13.828 15.900 1.00 26.11 53 PRO B O 1
ATOM 1974 N N . VAL B 1 54 ? 22.780 -15.952 15.307 1.00 25.75 54 VAL B N 1
ATOM 1975 C CA . VAL B 1 54 ? 22.635 -15.727 13.871 1.00 25.79 54 VAL B CA 1
ATOM 1976 C C . VAL B 1 54 ? 21.244 -15.182 13.490 1.00 26.40 54 VAL B C 1
ATOM 1977 O O . VAL B 1 54 ? 21.114 -14.477 12.478 1.00 25.85 54 VAL B O 1
ATOM 1981 N N . GLU B 1 55 ? 20.215 -15.512 14.277 1.00 26.13 55 GLU B N 1
ATOM 1982 C CA . GLU B 1 55 ? 18.871 -14.992 14.003 1.00 27.59 55 GLU B CA 1
ATOM 1983 C C . GLU B 1 55 ? 18.806 -13.455 14.064 1.00 26.67 55 GLU B C 1
ATOM 1984 O O . GLU B 1 55 ? 18.101 -12.839 13.290 1.00 26.91 55 GLU B O 1
ATOM 1990 N N . LYS B 1 56 ? 19.572 -12.849 14.958 1.00 26.60 56 LYS B N 1
ATOM 1991 C CA . LYS B 1 56 ? 19.709 -11.401 14.975 1.00 27.37 56 LYS B CA 1
ATOM 1992 C C . LYS B 1 56 ? 20.381 -10.871 13.704 1.00 26.17 56 LYS B C 1
ATOM 1993 O O . LYS B 1 56 ? 19.949 -9.873 13.148 1.00 25.26 56 LYS B O 1
ATOM 1999 N N . TRP B 1 57 ? 21.430 -11.560 13.247 1.00 24.97 57 TRP B N 1
ATOM 2000 C CA . TRP B 1 57 ? 22.246 -11.084 12.132 1.00 24.28 57 TRP B CA 1
ATOM 2001 C C . TRP B 1 57 ? 21.491 -11.221 10.834 1.00 24.41 57 TRP B C 1
ATOM 2002 O O . TRP B 1 57 ? 21.794 -10.544 9.867 1.00 24.55 57 TRP B O 1
ATOM 2013 N N . ARG B 1 58 ? 20.489 -12.092 10.818 1.00 24.18 58 ARG B N 1
ATOM 2014 C CA . ARG B 1 58 ? 19.687 -12.284 9.627 1.00 25.29 58 ARG B CA 1
ATOM 2015 C C . ARG B 1 58 ? 18.506 -11.321 9.554 1.00 24.98 58 ARG B C 1
ATOM 2016 O O . ARG B 1 58 ? 17.812 -11.284 8.552 1.00 24.40 58 ARG B O 1
ATOM 2024 N N . ASN B 1 59 ? 18.267 -10.553 10.609 1.00 25.11 59 ASN B N 1
ATOM 2025 C CA . ASN B 1 59 ? 17.111 -9.665 10.623 1.00 26.14 59 ASN B CA 1
ATOM 2026 C C . ASN B 1 59 ? 17.348 -8.480 11.541 1.00 25.65 59 ASN B C 1
ATOM 2027 O O . ASN B 1 59 ? 17.062 -8.542 12.735 1.00 26.24 59 ASN B O 1
ATOM 2032 N N . VAL B 1 60 ? 17.915 -7.416 10.998 1.00 25.27 60 VAL B N 1
ATOM 2033 C CA . VAL B 1 60 ? 18.218 -6.226 11.773 1.00 25.31 60 VAL B CA 1
ATOM 2034 C C . VAL B 1 60 ? 17.202 -5.184 11.309 1.00 25.97 60 VAL B C 1
ATOM 2035 O O . VAL B 1 60 ? 17.347 -4.615 10.206 1.00 24.64 60 VAL B O 1
ATOM 2039 N N . ASN B 1 61 ? 16.151 -4.983 12.112 1.00 25.95 61 ASN B N 1
ATOM 2040 C CA . ASN B 1 61 ? 14.966 -4.237 11.681 1.00 27.44 61 ASN B CA 1
ATOM 2041 C C . ASN B 1 61 ? 14.519 -4.592 10.268 1.00 27.07 61 ASN B C 1
ATOM 2042 O O . ASN B 1 61 ? 14.226 -3.708 9.481 1.00 26.81 61 ASN B O 1
ATOM 2047 N N . GLY B 1 62 ? 14.525 -5.871 9.908 1.00 27.36 62 GLY B N 1
ATOM 2048 C CA . GLY B 1 62 ? 14.140 -6.236 8.553 1.00 27.59 62 GLY B CA 1
ATOM 2049 C C . GLY B 1 62 ? 15.251 -6.377 7.525 1.00 28.05 62 GLY B C 1
ATOM 2050 O O . GLY B 1 62 ? 14.991 -6.850 6.429 1.00 28.71 62 GLY B O 1
ATOM 2051 N N . VAL B 1 63 ? 16.479 -5.988 7.862 1.00 28.43 63 VAL B N 1
ATOM 2052 C CA . VAL B 1 63 ? 17.614 -6.122 6.939 1.00 28.32 63 VAL B CA 1
ATOM 2053 C C . VAL B 1 63 ? 18.401 -7.405 7.236 1.00 27.58 63 VAL B C 1
ATOM 2054 O O . VAL B 1 63 ? 18.799 -7.662 8.372 1.00 26.34 63 VAL B O 1
ATOM 2058 N N . ASP B 1 64 ? 18.606 -8.217 6.206 1.00 27.55 64 ASP B N 1
ATOM 2059 C CA . ASP B 1 64 ? 19.390 -9.442 6.344 1.00 27.55 64 ASP B CA 1
ATOM 2060 C C . ASP B 1 64 ? 20.885 -9.148 6.126 1.00 26.91 64 ASP B C 1
ATOM 2061 O O . ASP B 1 64 ? 21.383 -9.244 4.999 1.00 26.45 64 ASP B O 1
ATOM 2066 N N . LEU B 1 65 ? 21.592 -8.773 7.204 1.00 26.61 65 LEU B N 1
ATOM 2067 C CA . LEU B 1 65 ? 23.020 -8.432 7.106 1.00 26.15 65 LEU B CA 1
ATOM 2068 C C . LEU B 1 65 ? 23.859 -9.633 6.689 1.00 26.16 65 LEU B C 1
ATOM 2069 O O . LEU B 1 65 ? 24.843 -9.478 5.953 1.00 25.38 65 LEU B O 1
ATOM 2074 N N . LEU B 1 66 ? 23.486 -10.815 7.176 1.00 25.88 66 LEU B N 1
ATOM 2075 C CA . LEU B 1 66 ? 24.192 -12.044 6.811 1.00 27.02 66 LEU B CA 1
ATOM 2076 C C . LEU B 1 66 ? 24.191 -12.236 5.283 1.00 27.56 66 LEU B C 1
ATOM 2077 O O . LEU B 1 66 ? 25.239 -12.485 4.678 1.00 27.95 66 LEU B O 1
ATOM 2082 N N . GLU B 1 67 ? 23.020 -12.102 4.678 1.00 28.28 67 GLU B N 1
ATOM 2083 C CA . GLU B 1 67 ? 22.866 -12.212 3.238 1.00 29.86 67 GLU B CA 1
ATOM 2084 C C . GLU B 1 67 ? 23.711 -11.181 2.490 1.00 29.34 67 GLU B C 1
ATOM 2085 O O . GLU B 1 67 ? 24.410 -11.529 1.544 1.00 29.68 67 GLU B O 1
ATOM 2091 N N . LEU B 1 68 ? 23.621 -9.915 2.895 1.00 28.38 68 LEU B N 1
ATOM 2092 C CA . LEU B 1 68 ? 24.387 -8.858 2.241 1.00 28.16 68 LEU B CA 1
ATOM 2093 C C . LEU B 1 68 ? 25.880 -9.110 2.316 1.00 27.53 68 LEU B C 1
ATOM 2094 O O . LEU B 1 68 ? 26.602 -8.817 1.373 1.00 27.45 68 LEU B O 1
ATOM 2099 N N . MET B 1 69 ? 26.334 -9.660 3.436 1.00 27.14 69 MET B N 1
ATOM 2100 C CA . MET B 1 69 ? 27.740 -9.933 3.612 1.00 27.95 69 MET B CA 1
ATOM 2101 C C . MET B 1 69 ? 28.210 -11.016 2.632 1.00 28.07 69 MET B C 1
ATOM 2102 O O . MET B 1 69 ? 29.226 -10.843 1.978 1.00 28.00 69 MET B O 1
ATOM 2107 N N . TYR B 1 70 ? 27.477 -12.113 2.527 1.00 28.32 70 TYR B N 1
ATOM 2108 C CA . TYR B 1 70 ? 27.843 -13.163 1.576 1.00 29.70 70 TYR B CA 1
ATOM 2109 C C . TYR B 1 70 ? 27.762 -12.737 0.112 1.00 30.69 70 TYR B C 1
ATOM 2110 O O . TYR B 1 70 ? 28.580 -13.179 -0.686 1.00 30.99 70 TYR B O 1
ATOM 2119 N N . LYS B 1 71 ? 26.807 -11.867 -0.226 1.00 31.61 71 LYS B N 1
ATOM 2120 C CA . LYS B 1 71 ? 26.651 -11.407 -1.608 1.00 33.39 71 LYS B CA 1
ATOM 2121 C C . LYS B 1 71 ? 27.684 -10.372 -2.016 1.00 33.13 71 LYS B C 1
ATOM 2122 O O . LYS B 1 71 ? 28.096 -10.355 -3.176 1.00 34.07 71 LYS B O 1
ATOM 2128 N N . ASP B 1 72 ? 28.096 -9.515 -1.077 1.00 32.46 72 ASP B N 1
ATOM 2129 C CA . ASP B 1 72 ? 29.032 -8.422 -1.364 1.00 32.11 72 ASP B CA 1
ATOM 2130 C C . ASP B 1 72 ? 29.984 -8.158 -0.180 1.00 31.25 72 ASP B C 1
ATOM 2131 O O . ASP B 1 72 ? 29.896 -7.121 0.495 1.00 30.40 72 ASP B O 1
ATOM 2136 N N . PRO B 1 73 ? 30.893 -9.101 0.071 1.00 30.93 73 PRO B N 1
ATOM 2137 C CA . PRO B 1 73 ? 31.767 -9.031 1.248 1.00 31.05 73 PRO B CA 1
ATOM 2138 C 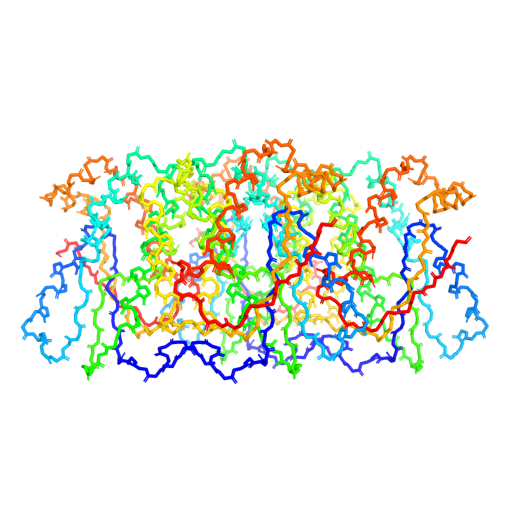C . PRO B 1 73 ? 32.619 -7.753 1.317 1.00 31.11 73 PRO B C 1
ATOM 2139 O O . PRO B 1 73 ? 32.826 -7.246 2.417 1.00 30.52 73 PRO B O 1
ATOM 2143 N N . LYS B 1 74 ? 33.043 -7.213 0.178 1.00 30.99 74 LYS B N 1
ATOM 2144 C CA . LYS B 1 74 ? 33.968 -6.076 0.180 1.00 31.64 74 LYS B CA 1
ATOM 2145 C C . LYS B 1 74 ? 33.304 -4.813 0.701 1.00 30.49 74 LYS B C 1
ATOM 2146 O O . LYS B 1 74 ? 33.957 -3.902 1.206 1.00 31.33 74 LYS B O 1
ATOM 2152 N N . LYS B 1 75 ? 31.992 -4.781 0.608 1.00 29.22 75 LYS B N 1
ATOM 2153 C CA . LYS B 1 75 ? 31.237 -3.653 1.116 1.00 28.51 75 LYS B CA 1
ATOM 2154 C C . LYS B 1 75 ? 30.594 -3.959 2.494 1.00 26.40 75 LYS B C 1
ATOM 2155 O O . LYS B 1 75 ? 30.457 -3.067 3.331 1.00 26.34 75 LYS B O 1
ATOM 2161 N N . TRP B 1 76 ? 30.204 -5.209 2.713 1.00 24.16 76 TRP B N 1
ATOM 2162 C CA . TRP B 1 76 ? 29.343 -5.555 3.848 1.00 23.47 76 TRP B CA 1
ATOM 2163 C C . TRP B 1 76 ? 30.008 -6.336 4.965 1.00 22.48 76 TRP B C 1
ATOM 2164 O O . TRP B 1 76 ? 29.443 -6.439 6.046 1.00 22.76 76 TRP B O 1
ATOM 2175 N N . ALA B 1 77 ? 31.191 -6.892 4.724 1.00 21.89 77 ALA B N 1
ATOM 2176 C CA . ALA B 1 77 ? 31.888 -7.636 5.774 1.00 22.01 77 ALA B CA 1
ATOM 2177 C C . ALA B 1 77 ? 32.173 -6.773 7.008 1.00 21.89 77 ALA B C 1
ATOM 2178 O O . 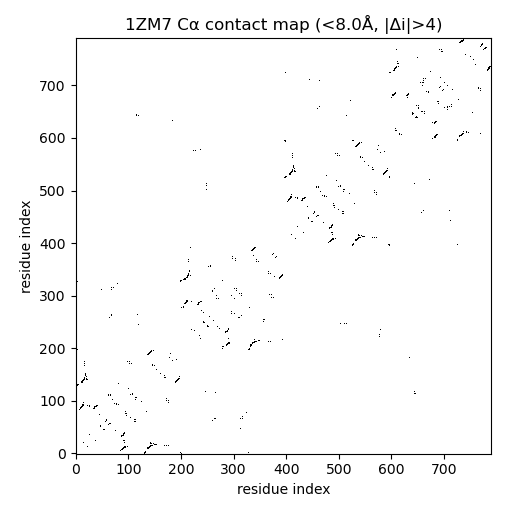ALA B 1 77 ? 31.997 -7.230 8.124 1.00 21.99 77 ALA B O 1
ATOM 2180 N N . MET B 1 78 ? 32.596 -5.512 6.811 1.00 22.36 78 MET B N 1
ATOM 2181 C CA . MET B 1 78 ? 32.898 -4.652 7.997 1.00 21.58 78 MET B CA 1
ATOM 2182 C C . MET B 1 78 ? 31.659 -4.320 8.841 1.00 20.88 78 MET B C 1
ATOM 2183 O O . MET B 1 78 ? 31.675 -4.574 10.041 1.00 20.04 78 MET B O 1
ATOM 2188 N N . PRO B 1 79 ? 30.600 -3.754 8.278 1.00 20.29 79 PRO B N 1
ATOM 2189 C CA . PRO B 1 79 ? 29.396 -3.503 9.096 1.00 20.04 79 PRO B CA 1
ATOM 2190 C C . PRO B 1 79 ? 28.820 -4.803 9.673 1.00 19.23 79 PRO B C 1
ATOM 2191 O O . PRO B 1 79 ? 28.354 -4.816 10.808 1.00 18.96 79 PRO B O 1
ATOM 2195 N N . PHE B 1 80 ? 28.855 -5.892 8.913 1.00 18.75 80 PHE B N 1
ATOM 2196 C CA . PHE B 1 80 ? 28.385 -7.157 9.440 1.00 18.28 80 PHE B CA 1
ATOM 2197 C C . PHE B 1 80 ? 29.197 -7.612 10.681 1.00 17.69 80 PHE B C 1
ATOM 2198 O O . PHE B 1 80 ? 28.617 -7.970 11.704 1.00 16.99 80 PHE B O 1
ATOM 2206 N N . GLN B 1 81 ? 30.526 -7.610 10.589 1.00 16.83 81 GLN B N 1
ATOM 2207 C CA . GLN B 1 81 ? 31.345 -8.008 11.743 1.00 17.14 81 GLN B CA 1
ATOM 2208 C C . GLN B 1 81 ? 31.198 -7.029 12.889 1.00 16.73 81 GLN B C 1
ATOM 2209 O O . GLN B 1 81 ? 31.244 -7.402 14.073 1.00 16.35 81 GLN B O 1
ATOM 2215 N N . SER B 1 82 ? 31.005 -5.772 12.547 1.00 16.86 82 SER B N 1
ATOM 2216 C CA . SER B 1 82 ? 30.748 -4.784 13.583 1.00 19.32 82 SER B CA 1
ATOM 2217 C C . SER B 1 82 ? 29.444 -5.122 14.337 1.00 18.98 82 SER B C 1
ATOM 2218 O O . SER B 1 82 ? 29.382 -5.027 15.573 1.00 19.25 82 SER B O 1
ATOM 2221 N N . TYR B 1 83 ? 28.404 -5.499 13.596 1.00 18.95 83 TYR B N 1
ATOM 2222 C CA . TYR B 1 83 ? 27.143 -5.863 14.230 1.00 19.02 83 TYR B CA 1
ATOM 2223 C C . TYR B 1 83 ? 27.289 -7.164 15.033 1.00 19.48 83 TYR B C 1
ATOM 2224 O O . TYR B 1 83 ? 26.763 -7.272 16.148 1.00 19.89 83 TYR B O 1
ATOM 2233 N N . VAL B 1 84 ? 28.012 -8.141 14.496 1.00 19.78 84 VAL B N 1
ATOM 2234 C CA . VAL B 1 84 ? 28.283 -9.375 15.244 1.00 20.61 84 VAL B CA 1
ATOM 2235 C C . VAL B 1 84 ? 28.927 -9.033 16.599 1.00 21.40 84 VAL B C 1
ATOM 2236 O O . VAL B 1 84 ? 28.502 -9.545 17.648 1.00 21.49 84 VAL B O 1
ATOM 2240 N N . THR B 1 85 ? 29.934 -8.165 16.573 1.00 21.24 85 THR B N 1
ATOM 2241 C CA . THR B 1 85 ? 30.646 -7.779 17.779 1.00 21.98 85 THR B CA 1
ATOM 2242 C C . THR B 1 85 ? 29.678 -7.188 18.788 1.00 22.82 85 THR B C 1
ATOM 2243 O O . THR B 1 85 ? 29.685 -7.539 19.968 1.00 23.19 85 THR B O 1
ATOM 2247 N N . LEU B 1 86 ? 28.831 -6.292 18.311 1.00 23.00 86 LEU B N 1
ATOM 2248 C CA . LEU B 1 86 ? 27.866 -5.655 19.183 1.00 23.91 86 LEU B CA 1
ATOM 2249 C C . LEU B 1 86 ? 26.922 -6.668 19.834 1.00 24.05 86 LEU B C 1
ATOM 2250 O O . LEU B 1 86 ? 26.716 -6.606 21.046 1.00 24.35 86 LEU B O 1
ATOM 2255 N N . THR B 1 87 ? 26.345 -7.578 19.049 1.00 24.42 87 THR B N 1
ATOM 2256 C CA . THR B 1 87 ? 25.391 -8.522 19.616 1.00 25.37 87 THR B CA 1
ATOM 2257 C C . THR B 1 87 ? 26.053 -9.436 20.632 1.00 25.90 87 THR B C 1
ATOM 2258 O O . THR B 1 87 ? 25.432 -9.778 21.620 1.00 25.61 87 THR B O 1
ATOM 2262 N N . MET B 1 88 ? 27.312 -9.817 20.403 1.00 26.62 88 MET B N 1
ATOM 2263 C CA . MET B 1 88 ? 28.043 -10.657 21.359 1.00 27.85 88 MET B CA 1
ATOM 2264 C C . MET B 1 88 ? 28.246 -9.893 22.675 1.00 28.52 88 MET B C 1
ATOM 2265 O O . MET B 1 88 ? 27.988 -10.413 23.753 1.00 28.71 88 MET B O 1
ATOM 2270 N N . LEU B 1 89 ? 28.703 -8.656 22.570 1.00 28.73 89 LEU B N 1
ATOM 2271 C CA . LEU B 1 89 ? 28.845 -7.778 23.725 1.00 29.91 89 LEU B CA 1
ATOM 2272 C C . LEU B 1 89 ? 27.546 -7.638 24.531 1.00 30.10 89 LEU B C 1
ATOM 2273 O O . LEU B 1 89 ? 27.572 -7.677 25.758 1.00 29.56 89 LEU B O 1
ATOM 2278 N N . GLN B 1 90 ? 26.417 -7.464 23.842 1.00 30.19 90 GLN B N 1
ATOM 2279 C CA . GLN B 1 90 ? 25.132 -7.392 24.526 1.00 30.99 90 GLN B CA 1
ATOM 2280 C C . GLN B 1 90 ? 24.834 -8.709 25.251 1.00 31.30 90 GLN B C 1
ATOM 2281 O O . GLN B 1 90 ? 24.281 -8.692 26.352 1.00 31.24 90 GLN B O 1
ATOM 2287 N N . SER B 1 91 ? 25.191 -9.835 24.638 1.00 30.79 91 SER B N 1
ATOM 2288 C CA . SER B 1 91 ? 25.005 -11.141 25.278 1.00 31.71 91 SER B CA 1
ATOM 2289 C C . SER B 1 91 ? 25.966 -11.383 26.457 1.00 32.19 91 SER B C 1
ATOM 2290 O O . SER B 1 91 ? 25.528 -11.787 27.531 1.00 32.42 91 SER B O 1
ATOM 2293 N N . HIS B 1 92 ? 27.260 -11.127 26.252 1.00 32.01 92 HIS B N 1
ATOM 2294 C CA . HIS B 1 92 ? 28.251 -11.215 27.313 1.00 32.51 92 HIS B CA 1
ATOM 2295 C C . HIS B 1 92 ? 27.865 -10.377 28.550 1.00 33.17 92 HIS B C 1
ATOM 2296 O O . HIS B 1 92 ? 28.109 -10.805 29.684 1.00 32.91 92 HIS B O 1
ATOM 2303 N N . THR B 1 93 ? 27.308 -9.183 28.332 1.00 33.40 93 THR B N 1
ATOM 2304 C CA . THR B 1 93 ? 26.980 -8.273 29.441 1.00 34.60 93 THR B CA 1
ATOM 2305 C C . THR B 1 93 ? 25.525 -8.276 29.901 1.00 35.64 93 THR B C 1
ATOM 2306 O O . THR B 1 93 ? 25.184 -7.543 30.813 1.00 36.06 93 THR B O 1
ATOM 2310 N N . ALA B 1 94 ? 24.671 -9.083 29.285 1.00 37.52 94 ALA B N 1
ATOM 2311 C CA . ALA B 1 94 ? 23.263 -9.130 29.687 1.00 40.18 94 ALA B CA 1
ATOM 2312 C C . ALA B 1 94 ? 23.134 -9.534 31.170 1.00 42.00 94 ALA B C 1
ATOM 2313 O O . ALA B 1 94 ? 23.841 -10.438 31.632 1.00 42.12 94 ALA B O 1
ATOM 2315 N N . PRO B 1 95 ? 22.271 -8.842 31.916 1.00 44.22 95 PRO B N 1
ATOM 2316 C CA . PRO B 1 95 ? 22.090 -9.129 33.351 1.00 45.44 95 PRO B CA 1
ATOM 2317 C C . PRO B 1 95 ? 21.325 -10.431 33.550 1.00 46.16 95 PRO B C 1
ATOM 2318 O O . PRO B 1 95 ? 20.472 -10.769 32.733 1.00 46.40 95 PRO B O 1
ATOM 2322 N N . THR B 1 96 ? 21.650 -11.163 34.608 1.00 47.39 96 THR B N 1
ATOM 2323 C CA . THR B 1 96 ? 20.893 -12.364 34.968 1.00 48.51 96 THR B CA 1
ATOM 2324 C C . THR B 1 96 ? 21.032 -12.681 36.459 1.00 49.40 96 THR B C 1
ATOM 2325 O O . THR B 1 96 ? 22.067 -12.415 37.063 1.00 49.25 96 THR B O 1
ATOM 2329 N N . ASN B 1 97 ? 19.978 -13.244 37.042 1.00 50.80 97 ASN B N 1
ATOM 2330 C CA . ASN B 1 97 ? 20.036 -13.715 38.429 1.00 51.99 97 ASN B CA 1
ATOM 2331 C C . ASN B 1 97 ? 20.493 -15.168 38.531 1.00 52.03 97 ASN B C 1
ATOM 2332 O O . ASN B 1 97 ? 20.892 -15.631 39.607 1.00 52.46 97 ASN B O 1
ATOM 2337 N N . LYS B 1 98 ? 20.446 -15.872 37.401 1.00 51.61 98 LYS B N 1
ATOM 2338 C CA . LYS B 1 98 ? 20.860 -17.268 37.319 1.00 51.21 98 LYS B CA 1
ATOM 2339 C C . LYS B 1 98 ? 22.328 -17.457 37.698 1.00 50.73 98 LYS B C 1
ATOM 2340 O O . LYS B 1 98 ? 23.126 -16.520 37.618 1.00 50.93 98 LYS B O 1
ATOM 2346 N N . LYS B 1 99 ? 22.672 -18.669 38.125 1.00 50.25 99 LYS B N 1
ATOM 2347 C CA . LYS B 1 99 ? 24.001 -18.956 38.668 1.00 49.66 99 LYS B CA 1
ATOM 2348 C C . LYS B 1 99 ? 24.938 -19.541 37.611 1.00 48.07 99 LYS B C 1
ATOM 2349 O O . LYS B 1 99 ? 26.131 -19.736 37.859 1.00 47.67 99 LYS B O 1
ATOM 2355 N N . LEU B 1 100 ? 24.386 -19.798 36.427 1.00 46.36 100 LEU B N 1
ATOM 2356 C CA . LEU B 1 100 ? 25.156 -20.276 35.281 1.00 44.49 100 LEU B CA 1
ATOM 2357 C C . LEU B 1 100 ? 24.672 -19.625 33.980 1.00 43.01 100 LEU B C 1
ATOM 2358 O O . LEU B 1 100 ? 23.461 -19.510 33.739 1.00 42.68 100 LEU B O 1
ATOM 2363 N N . LYS B 1 101 ? 25.623 -19.193 33.154 1.00 41.14 101 LYS B N 1
ATOM 2364 C CA . LYS B 1 101 ? 25.316 -18.661 31.828 1.00 38.99 101 LYS B CA 1
ATOM 2365 C C . LYS B 1 101 ? 26.031 -19.482 30.765 1.00 37.29 101 LYS B C 1
ATOM 2366 O O . LYS B 1 101 ? 27.228 -19.732 30.867 1.00 36.77 101 LYS B O 1
ATOM 2372 N N . ILE B 1 102 ? 25.286 -19.910 29.751 1.00 35.71 102 ILE B N 1
ATOM 2373 C CA . ILE B 1 102 ? 25.876 -20.599 28.601 1.00 34.79 102 ILE B CA 1
ATOM 2374 C C . ILE B 1 102 ? 25.532 -19.857 27.298 1.00 34.40 102 ILE B C 1
ATOM 2375 O O . ILE B 1 102 ? 24.360 -19.586 27.029 1.00 34.39 102 ILE B O 1
ATOM 2380 N N . MET B 1 103 ? 26.548 -19.538 26.522 1.00 33.18 103 MET B N 1
ATOM 2381 C CA . MET B 1 103 ? 26.388 -18.793 25.284 1.00 32.89 103 MET B CA 1
ATOM 2382 C C . MET B 1 103 ? 26.891 -19.508 24.061 1.00 31.48 103 MET B C 1
ATOM 2383 O O . MET B 1 103 ? 27.976 -20.088 24.097 1.00 30.86 103 MET B O 1
ATOM 2388 N N . GLU B 1 104 ? 26.116 -19.490 22.982 1.00 30.21 104 GLU B N 1
ATOM 2389 C CA . GLU B 1 104 ? 26.638 -19.893 21.674 1.00 29.83 104 GLU B CA 1
ATOM 2390 C C . GLU B 1 104 ? 27.523 -18.754 21.152 1.00 29.22 104 GLU B C 1
ATOM 2391 O O . GLU B 1 104 ? 27.063 -17.614 21.063 1.00 28.88 104 GLU B O 1
ATOM 2397 N N . ARG B 1 105 ? 28.787 -19.068 20.850 1.00 28.82 105 ARG B N 1
ATOM 2398 C CA . ARG B 1 105 ? 29.764 -18.097 20.313 1.00 29.31 105 ARG B CA 1
ATOM 2399 C C . ARG B 1 105 ? 30.161 -17.039 21.330 1.00 29.34 105 ARG B C 1
ATOM 2400 O O . ARG B 1 105 ? 29.681 -17.046 22.460 1.00 30.13 105 ARG B O 1
ATOM 2408 N N . SER B 1 106 ? 31.040 -16.134 20.911 1.00 28.41 106 SER B N 1
ATOM 2409 C CA . SER B 1 106 ? 31.630 -15.145 21.789 1.00 28.00 106 SER B CA 1
ATOM 2410 C C . SER B 1 106 ? 32.256 -14.068 20.925 1.00 27.71 106 SER B C 1
ATOM 2411 O O . SER B 1 106 ? 32.451 -14.265 19.732 1.00 27.20 106 SER B O 1
ATOM 2414 N N . ILE B 1 107 ? 32.579 -12.943 21.538 1.00 27.17 107 ILE B N 1
ATOM 2415 C CA . ILE B 1 107 ? 33.335 -11.912 20.865 1.00 27.89 107 ILE B CA 1
ATOM 2416 C C . ILE B 1 107 ? 34.700 -12.441 20.370 1.00 27.16 107 ILE B C 1
ATOM 2417 O O . ILE B 1 107 ? 35.243 -11.954 19.362 1.00 26.92 107 ILE B O 1
ATOM 2422 N N . PHE B 1 108 ? 35.227 -13.464 21.050 1.00 26.45 108 PHE B N 1
ATOM 2423 C CA . PHE B 1 108 ? 36.537 -14.042 20.703 1.00 25.92 108 PHE B CA 1
ATOM 2424 C C . PHE B 1 108 ? 36.574 -14.738 19.341 1.00 25.49 108 PHE B C 1
ATOM 2425 O O . PHE B 1 108 ? 37.500 -14.512 18.546 1.00 24.57 108 PHE B O 1
ATOM 2433 N N . SER B 1 109 ? 35.575 -15.570 19.041 1.00 25.13 109 SER B N 1
ATOM 2434 C CA . SER B 1 109 ? 35.582 -16.235 17.729 1.00 25.39 109 SER B CA 1
ATOM 2435 C C . SER B 1 109 ? 35.310 -15.254 16.605 1.00 24.98 109 SER B C 1
ATOM 2436 O O . SER B 1 109 ? 35.836 -15.420 15.501 1.00 24.37 109 SER B O 1
ATOM 2439 N N . ALA B 1 110 ? 34.476 -14.249 16.869 1.00 23.65 110 ALA B N 1
ATOM 2440 C CA . ALA B 1 110 ? 34.258 -13.207 15.869 1.00 24.67 110 ALA B CA 1
ATOM 2441 C C . ALA B 1 110 ? 35.621 -12.600 15.517 1.00 24.35 110 ALA B C 1
ATOM 2442 O O . ALA B 1 110 ? 35.959 -12.478 14.346 1.00 25.66 110 ALA B O 1
ATOM 2444 N N . ARG B 1 111 ? 36.397 -12.258 16.536 1.00 23.40 111 ARG B N 1
ATOM 2445 C CA . ARG B 1 111 ? 37.685 -11.616 16.338 1.00 24.54 111 ARG B CA 1
ATOM 2446 C C . ARG B 1 111 ? 38.766 -12.559 15.789 1.00 24.83 111 ARG B C 1
ATOM 2447 O O . ARG B 1 111 ? 39.367 -12.266 14.749 1.00 25.28 111 ARG B O 1
ATOM 2455 N N . TYR B 1 112 ? 39.003 -13.678 16.466 1.00 25.00 112 TYR B N 1
ATOM 2456 C CA . TYR B 1 112 ? 40.160 -14.537 16.130 1.00 26.28 112 TYR B CA 1
ATOM 2457 C C . TYR B 1 112 ? 39.957 -15.443 14.918 1.00 26.45 112 TYR B C 1
ATOM 2458 O O . TYR B 1 112 ? 40.937 -15.871 14.312 1.00 26.32 112 TYR B O 1
ATOM 2467 N N . CYS B 1 113 ? 38.705 -15.766 14.588 1.00 25.20 113 CYS B N 1
ATOM 2468 C CA . CYS B 1 113 ? 38.430 -16.629 13.445 1.00 24.76 113 CYS B CA 1
ATOM 2469 C C . CYS B 1 113 ? 37.846 -15.873 12.267 1.00 23.95 113 CYS B C 1
ATOM 2470 O O . CYS B 1 113 ? 38.450 -15.850 11.199 1.00 24.60 113 CYS B O 1
ATOM 2473 N N . PHE B 1 114 ? 36.692 -15.235 12.448 1.00 22.05 114 PHE B N 1
ATOM 2474 C CA . PHE B 1 114 ? 36.015 -14.594 11.319 1.00 21.62 114 PHE B CA 1
ATOM 2475 C C . PHE B 1 114 ? 36.677 -13.324 10.814 1.00 21.18 114 PHE B C 1
ATOM 2476 O O . PHE B 1 114 ? 36.926 -13.200 9.614 1.00 20.93 114 PHE B O 1
ATOM 2484 N N . VAL B 1 115 ? 36.963 -12.381 11.706 1.00 20.05 115 VAL B N 1
ATOM 2485 C CA . VAL B 1 115 ? 37.626 -11.156 11.258 1.00 20.83 115 VAL B CA 1
ATOM 2486 C C . VAL B 1 115 ? 39.012 -11.495 10.623 1.00 21.23 115 VAL B C 1
ATOM 2487 O O . VAL B 1 115 ? 39.356 -10.973 9.559 1.00 20.75 115 VAL B O 1
ATOM 2491 N N . GLU B 1 116 ? 39.762 -12.376 11.269 1.00 22.05 116 GLU B N 1
ATOM 2492 C CA . GLU B 1 116 ? 41.091 -12.742 10.767 1.00 24.92 116 GLU B CA 1
ATOM 2493 C C . GLU B 1 116 ? 40.974 -13.422 9.395 1.00 25.06 116 GLU B C 1
ATOM 2494 O O . GLU B 1 116 ? 41.712 -13.091 8.470 1.00 24.88 116 GLU B O 1
ATOM 2500 N N . ASN B 1 117 ? 40.009 -14.334 9.248 1.00 25.58 117 ASN B N 1
ATOM 2501 C CA . ASN B 1 117 ? 39.822 -14.957 7.943 1.00 26.12 117 ASN B CA 1
ATOM 2502 C C . ASN B 1 117 ? 39.390 -13.980 6.863 1.00 26.36 117 ASN B C 1
ATOM 2503 O O . ASN B 1 117 ? 39.854 -14.075 5.723 1.00 26.21 117 ASN B O 1
ATOM 2508 N N . MET B 1 118 ? 38.554 -13.029 7.226 1.00 25.68 118 MET B N 1
ATOM 2509 C CA . MET B 1 118 ? 38.096 -11.974 6.279 1.00 25.95 118 MET B CA 1
ATOM 2510 C C . MET B 1 118 ? 39.224 -11.034 5.912 1.00 25.29 118 MET B C 1
ATOM 2511 O O . MET B 1 118 ? 39.291 -10.575 4.770 1.00 24.53 118 MET B O 1
ATOM 2516 N N . ARG B 1 119 ? 40.118 -10.758 6.849 1.00 25.83 119 ARG B N 1
ATOM 2517 C CA . ARG B 1 119 ? 41.355 -10.050 6.478 1.00 27.23 119 ARG B CA 1
ATOM 2518 C C . ARG B 1 119 ? 42.195 -10.886 5.466 1.00 28.16 119 ARG B C 1
ATOM 2519 O O . ARG B 1 119 ? 42.622 -10.377 4.442 1.00 27.99 119 ARG B O 1
ATOM 2527 N N . ARG B 1 120 ? 42.427 -12.160 5.765 1.00 29.25 120 ARG B N 1
ATOM 2528 C CA . ARG B 1 120 ? 43.259 -13.010 4.881 1.00 31.54 120 ARG B CA 1
ATOM 2529 C C . ARG B 1 120 ? 42.708 -13.183 3.475 1.00 32.40 120 ARG B C 1
ATOM 2530 O O . ARG B 1 120 ? 43.481 -13.237 2.513 1.00 33.03 120 ARG B O 1
ATOM 2538 N N . ASN B 1 121 ? 41.383 -13.270 3.341 1.00 32.62 121 ASN B N 1
ATOM 2539 C CA . ASN B 1 121 ? 40.793 -13.482 2.015 1.00 32.78 121 ASN B CA 1
ATOM 2540 C C . ASN B 1 121 ? 40.473 -12.207 1.250 1.00 32.89 121 ASN B C 1
ATOM 2541 O O . ASN B 1 121 ? 39.954 -12.264 0.142 1.00 33.63 121 ASN B O 1
ATOM 2546 N N . GLY B 1 122 ? 40.779 -11.053 1.840 1.00 32.96 122 GLY B N 1
ATOM 2547 C CA . GLY B 1 122 ? 40.561 -9.779 1.165 1.00 32.42 122 GLY B CA 1
ATOM 2548 C C . GLY B 1 122 ? 39.169 -9.160 1.291 1.00 32.47 122 GLY B C 1
ATOM 2549 O O . GLY B 1 122 ? 38.908 -8.122 0.671 1.00 32.48 122 GLY B O 1
ATOM 2550 N N . SER B 1 123 ? 38.273 -9.764 2.077 1.00 31.07 123 SER B N 1
ATOM 2551 C CA . SER B 1 123 ? 36.933 -9.164 2.261 1.00 30.79 123 SER B CA 1
ATOM 2552 C C . SER B 1 123 ? 37.013 -7.871 3.046 1.00 29.96 123 SER B C 1
ATOM 2553 O O . SER B 1 123 ? 36.266 -6.937 2.774 1.00 29.88 123 SER B O 1
ATOM 2556 N N . LEU B 1 124 ? 37.901 -7.847 4.047 1.00 29.28 124 LEU B N 1
ATOM 2557 C CA . LEU B 1 124 ? 38.172 -6.642 4.825 1.00 28.93 124 LEU B CA 1
ATOM 2558 C C . LEU B 1 124 ? 39.457 -6.029 4.318 1.00 28.65 124 LEU B C 1
ATOM 2559 O O . LEU B 1 124 ? 40.495 -6.662 4.390 1.00 29.13 124 LEU B O 1
ATOM 2564 N N . GLU B 1 125 ? 39.384 -4.802 3.816 1.00 29.00 125 GLU B N 1
ATOM 2565 C CA . GLU B 1 125 ? 40.597 -4.030 3.532 1.00 29.80 125 GLU B CA 1
ATOM 2566 C C . GLU B 1 125 ? 41.329 -3.733 4.822 1.00 28.15 125 GLU B C 1
ATOM 2567 O O . GLU B 1 125 ? 40.740 -3.762 5.917 1.00 27.05 125 GLU B O 1
ATOM 2573 N N . GLN B 1 126 ? 42.622 -3.431 4.697 1.00 27.33 126 GLN B N 1
ATOM 2574 C CA . GLN B 1 126 ? 43.458 -3.203 5.865 1.00 26.15 126 GLN B CA 1
ATOM 2575 C C . GLN B 1 126 ? 42.811 -2.198 6.825 1.00 24.66 126 GLN B C 1
ATOM 2576 O O . GLN B 1 126 ? 42.734 -2.457 8.028 1.00 25.19 126 GLN B O 1
ATOM 2582 N N . GLY B 1 127 ? 42.329 -1.081 6.298 1.00 23.05 127 GLY B N 1
ATOM 2583 C CA . GLY B 1 127 ? 41.722 -0.037 7.121 1.00 22.79 127 GLY B CA 1
ATOM 2584 C C . GLY B 1 127 ? 40.471 -0.482 7.895 1.00 22.01 127 GLY B C 1
ATOM 2585 O O . GLY B 1 127 ? 40.191 0.027 8.984 1.00 21.91 127 GLY B O 1
ATOM 2586 N N . MET B 1 128 ? 39.738 -1.426 7.325 1.00 21.07 128 MET B N 1
ATOM 2587 C CA . MET B 1 128 ? 38.531 -1.975 7.961 1.00 21.93 128 MET B CA 1
ATOM 2588 C C . MET B 1 128 ? 38.947 -2.919 9.077 1.00 21.21 128 MET B C 1
ATOM 2589 O O . MET B 1 128 ? 38.423 -2.873 10.172 1.00 20.61 128 MET B O 1
ATOM 2594 N N . TYR B 1 129 ? 39.944 -3.749 8.789 1.00 21.37 129 TYR B N 1
ATOM 2595 C CA . TYR B 1 129 ? 40.502 -4.637 9.770 1.00 21.66 129 TYR B CA 1
ATOM 2596 C C . TYR B 1 129 ? 41.081 -3.852 10.945 1.00 22.04 129 TYR B C 1
ATOM 2597 O O . TYR B 1 129 ? 40.843 -4.212 12.095 1.00 22.48 129 TYR B O 1
ATOM 2606 N N . ASN B 1 130 ? 41.842 -2.790 10.671 1.00 23.04 130 ASN B N 1
ATOM 2607 C CA . ASN B 1 130 ? 42.431 -1.985 11.737 1.00 23.77 130 ASN B CA 1
ATOM 2608 C C . ASN B 1 130 ? 41.349 -1.346 12.621 1.00 23.47 130 ASN B C 1
ATOM 2609 O O . ASN B 1 130 ? 41.482 -1.313 13.848 1.00 24.14 130 ASN B O 1
ATOM 2614 N N . THR B 1 131 ? 40.283 -0.841 12.008 1.00 23.21 131 THR B N 1
ATOM 2615 C CA . THR B 1 131 ? 39.159 -0.265 12.770 1.00 22.51 131 THR B CA 1
ATOM 2616 C C . THR B 1 131 ? 38.542 -1.302 13.721 1.00 22.09 131 THR B C 1
ATOM 2617 O O . THR B 1 131 ? 38.370 -1.027 14.904 1.00 21.74 131 THR B O 1
ATOM 2621 N N . LEU B 1 132 ? 38.243 -2.493 13.215 1.00 21.82 132 LEU B N 1
ATOM 2622 C CA . LEU B 1 132 ? 37.719 -3.570 14.073 1.00 21.63 132 LEU B CA 1
ATOM 2623 C C . LEU B 1 132 ? 38.690 -3.903 15.207 1.00 22.51 132 LEU B C 1
ATOM 2624 O O . LEU B 1 132 ? 38.267 -4.022 16.366 1.00 22.74 132 LEU B O 1
ATOM 2629 N N . GLU B 1 133 ? 39.986 -4.016 14.894 1.00 22.71 133 GLU B N 1
ATOM 2630 C CA . GLU B 1 133 ? 40.991 -4.362 15.921 1.00 23.83 133 GLU B CA 1
ATOM 2631 C C . GLU B 1 133 ? 41.100 -3.287 16.992 1.00 23.56 133 GLU B C 1
ATOM 2632 O O . GLU B 1 133 ? 41.206 -3.597 18.182 1.00 23.24 133 GLU B O 1
ATOM 2638 N N . GLU B 1 134 ? 41.061 -2.028 16.573 1.00 23.65 134 GLU B N 1
ATOM 2639 C CA . GLU B 1 134 ? 41.087 -0.929 17.535 1.00 24.59 134 GLU B CA 1
ATOM 2640 C C . GLU B 1 134 ? 39.851 -0.957 18.439 1.00 23.29 134 GLU B C 1
ATOM 2641 O O . GLU B 1 134 ? 39.949 -0.665 19.633 1.00 23.47 134 GLU B O 1
ATOM 2647 N N . TRP B 1 135 ? 38.695 -1.332 17.883 1.00 22.40 135 TRP B N 1
ATOM 2648 C CA . TRP B 1 135 ? 37.488 -1.524 18.697 1.00 22.40 135 TRP B CA 1
ATOM 2649 C C . TRP B 1 135 ? 37.680 -2.672 19.697 1.00 22.77 135 TRP B C 1
ATOM 2650 O O . TRP B 1 135 ? 37.330 -2.524 20.873 1.00 21.82 135 TRP B O 1
ATOM 2661 N N . TYR B 1 136 ? 38.215 -3.809 19.230 1.00 22.97 136 TYR B N 1
ATOM 2662 C CA . TYR B 1 136 ? 38.468 -4.938 20.141 1.00 24.84 136 TYR B CA 1
ATOM 2663 C C . TYR B 1 136 ? 39.392 -4.548 21.295 1.00 25.71 136 TYR B C 1
ATOM 2664 O O . TYR B 1 136 ? 39.140 -4.925 22.437 1.00 26.27 136 TYR B O 1
ATOM 2673 N N . LYS B 1 137 ? 40.423 -3.754 21.005 1.00 26.92 137 LYS B N 1
ATOM 2674 C CA . LYS B 1 137 ? 41.355 -3.315 22.049 1.00 28.58 137 LYS B CA 1
ATOM 2675 C C . LYS B 1 137 ? 40.663 -2.393 23.044 1.00 28.49 137 LYS B C 1
ATOM 2676 O O . LYS B 1 137 ? 40.880 -2.509 24.245 1.00 29.08 137 LYS B O 1
ATOM 2682 N N . PHE B 1 138 ? 39.825 -1.487 22.551 1.00 28.34 138 PHE B N 1
ATOM 2683 C CA . PHE B 1 138 ? 39.032 -0.662 23.458 1.00 28.66 138 PHE B CA 1
ATOM 2684 C C . PHE B 1 138 ? 38.041 -1.479 24.297 1.00 29.08 138 PHE B C 1
ATOM 2685 O O . PHE B 1 138 ? 37.812 -1.161 25.464 1.00 28.77 138 PHE B O 1
ATOM 2693 N N . ILE B 1 139 ? 37.437 -2.500 23.695 1.00 29.65 139 ILE B N 1
ATOM 2694 C CA . ILE B 1 139 ? 36.492 -3.352 24.416 1.00 31.24 139 ILE B CA 1
ATOM 2695 C C . ILE B 1 139 ? 37.204 -4.114 25.572 1.00 33.33 139 ILE B C 1
ATOM 2696 O O . ILE B 1 139 ? 36.675 -4.206 26.688 1.00 32.96 139 ILE B O 1
ATOM 2701 N N . GLU B 1 140 ? 38.398 -4.639 25.304 1.00 35.22 140 GLU B N 1
ATOM 2702 C CA . GLU B 1 140 ? 39.185 -5.297 26.342 1.00 38.34 140 GLU B CA 1
ATOM 2703 C C . GLU B 1 140 ? 39.365 -4.393 27.568 1.00 39.31 140 GLU B C 1
ATOM 2704 O O . GLU B 1 140 ? 39.277 -4.860 28.701 1.00 40.16 140 GLU B O 1
ATOM 2710 N N . GLU B 1 141 ? 39.604 -3.104 27.335 1.00 40.14 141 GLU B N 1
ATOM 2711 C CA . GLU B 1 141 ? 39.876 -2.154 28.413 1.00 40.95 141 GLU B CA 1
ATOM 2712 C C . GLU B 1 141 ? 38.623 -1.670 29.139 1.00 40.14 141 GLU B C 1
ATOM 2713 O O . GLU B 1 141 ? 38.698 -1.234 30.283 1.00 40.81 141 GLU B O 1
ATOM 2719 N N . SER B 1 142 ? 37.463 -1.756 28.504 1.00 38.87 142 SER B N 1
ATOM 2720 C CA . SER B 1 142 ? 36.304 -1.064 29.035 1.00 37.97 142 SER B CA 1
ATOM 2721 C C . SER B 1 142 ? 35.111 -1.935 29.390 1.00 37.74 142 SER B C 1
ATOM 2722 O O . SER B 1 142 ? 34.240 -1.495 30.139 1.00 37.32 142 SER B O 1
ATOM 2725 N N . ILE B 1 143 ? 35.034 -3.131 28.802 1.00 37.41 143 ILE B N 1
ATOM 2726 C CA . ILE B 1 143 ? 33.873 -4.004 28.994 1.00 37.29 143 ILE B CA 1
ATOM 2727 C C . ILE B 1 143 ? 34.343 -5.327 29.563 1.00 37.12 143 ILE B C 1
ATOM 2728 O O . ILE B 1 143 ? 35.293 -5.931 29.056 1.00 36.82 143 ILE B O 1
ATOM 2733 N N . HIS B 1 144 ? 33.675 -5.769 30.624 1.00 37.05 144 HIS B N 1
ATOM 2734 C CA . HIS B 1 144 ? 34.006 -7.051 31.238 1.00 37.12 144 HIS B CA 1
ATOM 2735 C C . HIS B 1 144 ? 33.345 -8.189 30.473 1.00 36.17 144 HIS B C 1
ATOM 2736 O O . HIS B 1 144 ? 32.131 -8.195 30.273 1.00 35.54 144 HIS B O 1
ATOM 2743 N N . VAL B 1 145 ? 34.166 -9.146 30.062 1.00 36.07 145 VAL B N 1
ATOM 2744 C CA . VAL B 1 145 ? 33.692 -10.317 29.338 1.00 36.20 145 VAL B CA 1
ATOM 2745 C C . VAL B 1 145 ? 34.036 -11.550 30.169 1.00 36.26 145 VAL B C 1
ATOM 2746 O O . VAL B 1 145 ? 35.180 -12.015 30.188 1.00 35.46 145 VAL B O 1
ATOM 2750 N N . GLN B 1 146 ? 33.026 -12.034 30.884 1.00 36.72 146 GLN B N 1
ATOM 2751 C CA . GLN B 1 146 ? 33.121 -13.239 31.702 1.00 37.60 146 GLN B CA 1
ATOM 2752 C C . GLN B 1 146 ? 33.284 -14.467 30.814 1.00 37.64 146 GLN B C 1
ATOM 2753 O O . GLN B 1 146 ? 32.436 -14.749 29.957 1.00 37.25 146 GLN B O 1
ATOM 2759 N N . ALA B 1 147 ? 34.384 -15.179 31.000 1.00 37.98 147 ALA B N 1
ATOM 2760 C CA . ALA B 1 147 ? 34.612 -16.419 30.275 1.00 38.89 147 ALA B CA 1
ATOM 2761 C C . ALA B 1 147 ? 35.362 -17.398 31.178 1.00 39.62 147 ALA B C 1
ATOM 2762 O O . ALA B 1 147 ? 36.563 -17.230 31.426 1.00 39.97 147 ALA B O 1
ATOM 2764 N N . ASP B 1 148 ? 34.646 -18.413 31.661 1.00 40.11 148 ASP B N 1
ATOM 2765 C CA . ASP B 1 148 ? 35.232 -19.389 32.583 1.00 40.38 148 ASP B CA 1
ATOM 2766 C C . ASP B 1 148 ? 35.600 -20.698 31.899 1.00 39.72 148 ASP B C 1
ATOM 2767 O O . ASP B 1 148 ? 36.625 -21.299 32.213 1.00 41.06 148 ASP B O 1
ATOM 2772 N N . LEU B 1 149 ? 34.769 -21.130 30.961 1.00 38.34 149 LEU B N 1
ATOM 2773 C CA . LEU B 1 149 ? 35.021 -22.338 30.199 1.00 36.82 149 LEU B CA 1
ATOM 2774 C C . LEU B 1 149 ? 34.582 -22.168 28.751 1.00 35.73 149 LEU B C 1
ATOM 2775 O O . LEU B 1 149 ? 33.532 -21.583 28.476 1.00 35.79 149 LEU B O 1
ATOM 2780 N N . ILE B 1 150 ? 35.381 -22.693 27.833 1.00 34.56 150 ILE B N 1
ATOM 2781 C CA . ILE B 1 150 ? 34.975 -22.823 26.449 1.00 33.97 150 ILE B CA 1
ATOM 2782 C C . ILE B 1 150 ? 34.811 -24.294 26.129 1.00 34.00 150 ILE B C 1
ATOM 2783 O O . ILE B 1 150 ? 35.709 -25.090 26.398 1.00 33.52 150 ILE B O 1
ATOM 2788 N N . ILE B 1 151 ? 33.663 -24.645 25.556 1.00 33.32 151 ILE B N 1
ATOM 2789 C CA . ILE B 1 151 ? 33.490 -25.957 24.985 1.00 33.52 151 ILE B CA 1
ATOM 2790 C C . ILE B 1 151 ? 33.656 -25.891 23.482 1.00 33.57 151 ILE B C 1
ATOM 2791 O O . ILE B 1 151 ? 32.903 -25.206 22.776 1.00 34.36 151 ILE B O 1
ATOM 2796 N N . TYR B 1 152 ? 34.659 -26.606 22.996 1.00 32.82 152 TYR B N 1
ATOM 2797 C CA . TYR B 1 152 ? 34.995 -26.622 21.589 1.00 32.62 152 TYR B CA 1
ATOM 2798 C C . TYR B 1 152 ? 34.422 -27.868 20.923 1.00 33.14 152 TYR B C 1
ATOM 2799 O O . TYR B 1 152 ? 34.905 -28.998 21.150 1.00 33.13 152 TYR B O 1
ATOM 2808 N N . LEU B 1 153 ? 33.399 -27.660 20.096 1.00 32.76 153 LEU B N 1
ATOM 2809 C CA . LEU B 1 153 ? 32.829 -28.743 19.322 1.00 33.14 153 LEU B CA 1
ATOM 2810 C C . LEU B 1 153 ? 33.684 -28.932 18.083 1.00 33.85 153 LEU B C 1
ATOM 2811 O O . LEU B 1 153 ? 33.500 -28.250 17.058 1.00 33.60 153 LEU B O 1
ATOM 2816 N N . ARG B 1 154 ? 34.650 -29.835 18.201 1.00 34.13 154 ARG B N 1
ATOM 2817 C CA . ARG B 1 154 ? 35.645 -30.052 17.160 1.00 35.44 154 ARG B CA 1
ATOM 2818 C C . ARG B 1 154 ? 35.094 -30.965 16.071 1.00 35.78 154 ARG B C 1
ATOM 2819 O O . ARG B 1 154 ? 34.607 -32.063 16.361 1.00 35.96 154 ARG B O 1
ATOM 2827 N N . THR B 1 155 ? 35.149 -30.499 14.823 1.00 36.27 155 THR B N 1
ATOM 2828 C CA . THR B 1 155 ? 34.645 -31.261 13.681 1.00 36.74 155 THR B CA 1
ATOM 2829 C C . THR B 1 155 ? 35.640 -31.185 12.557 1.00 37.00 155 THR B C 1
ATOM 2830 O O . THR B 1 155 ? 36.523 -30.327 12.552 1.00 37.55 155 THR B O 1
ATOM 2834 N N . SER B 1 156 ? 35.475 -32.066 11.577 1.00 36.92 156 SER B N 1
ATOM 2835 C CA . SER B 1 156 ? 36.206 -31.938 10.330 1.00 37.28 156 SER B CA 1
ATOM 2836 C C . SER B 1 156 ? 35.402 -31.029 9.402 1.00 36.70 156 SER B C 1
ATOM 2837 O O . SER B 1 156 ? 34.173 -31.037 9.445 1.00 36.95 156 SER B O 1
ATOM 2840 N N . PRO B 1 157 ? 36.076 -30.229 8.579 1.00 36.06 157 PRO B N 1
ATOM 2841 C CA . PRO B 1 157 ? 35.374 -29.319 7.668 1.00 36.08 157 PRO B CA 1
ATOM 2842 C C . PRO B 1 157 ? 34.347 -30.023 6.769 1.00 36.57 157 PRO B C 1
ATOM 2843 O O . PRO B 1 157 ? 33.324 -29.410 6.443 1.00 35.34 157 PRO B O 1
ATOM 2847 N N . GLU B 1 158 ? 34.612 -31.277 6.385 1.00 36.94 158 GLU B N 1
ATOM 2848 C CA . GLU B 1 158 ? 33.685 -32.048 5.542 1.00 37.79 158 GLU B CA 1
ATOM 2849 C C . GLU B 1 158 ? 32.395 -32.351 6.280 1.00 36.91 158 GLU B C 1
ATOM 2850 O O . GLU B 1 158 ? 31.320 -32.271 5.699 1.00 38.01 158 GLU B O 1
ATOM 2856 N N . VAL B 1 159 ? 32.498 -32.698 7.553 1.00 36.51 159 VAL B N 1
ATOM 2857 C CA . VAL B 1 159 ? 31.306 -32.907 8.369 1.00 36.69 159 VAL B CA 1
ATOM 2858 C C . VAL B 1 159 ? 30.528 -31.579 8.565 1.00 36.31 159 VAL B C 1
ATOM 2859 O O . VAL B 1 159 ? 29.311 -31.545 8.394 1.00 36.47 159 VAL B O 1
ATOM 2863 N N . ALA B 1 160 ? 31.238 -30.494 8.884 1.00 35.68 160 ALA B N 1
ATOM 2864 C CA . ALA B 1 160 ? 30.604 -29.181 9.005 1.00 35.29 160 ALA B CA 1
ATOM 2865 C C . ALA B 1 160 ? 29.869 -28.824 7.722 1.00 34.60 160 ALA B C 1
ATOM 2866 O O . ALA B 1 160 ? 28.732 -28.356 7.776 1.00 34.58 160 ALA B O 1
ATOM 2868 N N . TYR B 1 161 ? 30.503 -29.070 6.577 1.00 34.35 161 TYR B N 1
ATOM 2869 C CA . TYR B 1 161 ? 29.899 -28.758 5.286 1.00 34.54 161 TYR B CA 1
ATOM 2870 C C . TYR B 1 161 ? 28.550 -29.481 5.089 1.00 35.82 161 TYR B C 1
ATOM 2871 O O . TYR B 1 161 ? 27.587 -28.879 4.598 1.00 35.45 161 TYR B O 1
ATOM 2880 N N . GLU B 1 162 ? 28.480 -30.765 5.450 1.00 36.56 162 GLU B N 1
ATOM 2881 C CA . GLU B 1 162 ? 27.235 -31.531 5.309 1.00 38.23 162 GLU B CA 1
ATOM 2882 C C . GLU B 1 162 ? 26.108 -30.970 6.194 1.00 37.78 162 GLU B C 1
ATOM 2883 O O . GLU B 1 162 ? 24.953 -30.861 5.746 1.00 36.99 162 GLU B O 1
ATOM 2889 N N . ARG B 1 163 ? 26.439 -30.614 7.433 1.00 38.07 163 ARG B N 1
ATOM 2890 C CA . ARG B 1 163 ? 25.439 -30.017 8.332 1.00 38.69 163 ARG B CA 1
ATOM 2891 C C . ARG B 1 163 ? 24.895 -28.685 7.822 1.00 38.61 163 ARG B C 1
ATOM 2892 O O . ARG B 1 163 ? 23.699 -28.439 7.917 1.00 38.84 163 ARG B O 1
ATOM 2900 N N . ILE B 1 164 ? 25.762 -27.850 7.250 1.00 38.85 164 ILE B N 1
ATOM 2901 C CA . ILE B 1 164 ? 25.317 -26.588 6.651 1.00 39.05 164 ILE B CA 1
ATOM 2902 C C . ILE B 1 164 ? 24.356 -26.857 5.489 1.00 39.50 164 ILE B C 1
ATOM 2903 O O . ILE B 1 164 ? 23.339 -26.169 5.345 1.00 39.16 164 ILE B O 1
ATOM 2908 N N . ARG B 1 165 ? 24.659 -27.886 4.696 1.00 39.96 165 ARG B N 1
ATOM 2909 C CA . ARG B 1 165 ? 23.838 -28.281 3.543 1.00 41.17 165 ARG B CA 1
ATOM 2910 C C . ARG B 1 165 ? 22.439 -28.750 3.990 1.00 41.05 165 ARG B C 1
ATOM 2911 O O . ARG B 1 165 ? 21.430 -28.302 3.461 1.00 40.81 165 ARG B O 1
ATOM 2919 N N . GLN B 1 166 ? 22.407 -29.641 4.975 1.00 41.77 166 GLN B N 1
ATOM 2920 C CA . GLN B 1 166 ? 21.167 -30.161 5.544 1.00 42.48 166 GLN B CA 1
ATOM 2921 C C . GLN B 1 166 ? 20.266 -29.036 6.062 1.00 42.18 166 GLN B C 1
ATOM 2922 O O . GLN B 1 166 ? 19.065 -29.010 5.772 1.00 42.17 166 GLN B O 1
ATOM 2928 N N . ARG B 1 167 ? 20.859 -28.093 6.803 1.00 41.41 167 ARG B N 1
ATOM 2929 C CA . ARG B 1 167 ? 20.093 -26.997 7.389 1.00 40.39 167 ARG B CA 1
ATOM 2930 C C . ARG B 1 167 ? 19.560 -26.049 6.299 1.00 40.03 167 ARG B C 1
ATOM 2931 O O . ARG B 1 167 ? 18.429 -25.569 6.393 1.00 39.79 167 ARG B O 1
ATOM 2939 N N . ALA B 1 168 ? 20.373 -25.823 5.267 1.00 39.43 168 ALA B N 1
ATOM 2940 C CA . ALA B 1 168 ? 19.985 -25.054 4.086 1.00 39.26 168 ALA B CA 1
ATOM 2941 C C . ALA B 1 168 ? 19.518 -23.613 4.355 1.00 38.98 168 ALA B C 1
ATOM 2942 O O . ALA B 1 168 ? 18.500 -23.182 3.805 1.00 39.17 168 ALA B O 1
ATOM 2944 N N . ARG B 1 169 ? 20.252 -22.860 5.187 1.00 38.51 169 ARG B N 1
ATOM 2945 C CA . ARG B 1 169 ? 20.018 -21.409 5.286 1.00 37.73 169 ARG B CA 1
ATOM 2946 C C . ARG B 1 169 ? 20.263 -20.825 3.909 1.00 37.68 169 ARG B C 1
ATOM 2947 O O . ARG B 1 169 ? 21.319 -21.055 3.337 1.00 37.58 169 ARG B O 1
ATOM 2955 N N . SER B 1 170 ? 19.306 -20.078 3.369 1.00 38.01 170 SER B N 1
ATOM 2956 C CA . SER B 1 170 ? 19.494 -19.501 2.037 1.00 38.52 170 SER B CA 1
ATOM 2957 C C . SER B 1 170 ? 20.749 -18.634 1.938 1.00 38.45 170 SER B C 1
ATOM 2958 O O . SER B 1 170 ? 21.412 -18.631 0.903 1.00 39.06 170 SER B O 1
ATOM 2961 N N . GLU B 1 171 ? 21.083 -17.905 3.007 1.00 37.83 171 GLU B N 1
ATOM 2962 C CA . GLU B 1 171 ? 22.252 -17.015 2.987 1.00 37.32 171 GLU B CA 1
ATOM 2963 C C . GLU B 1 171 ? 23.544 -17.805 2.776 1.00 37.65 171 GLU B C 1
ATOM 2964 O O . GLU B 1 171 ? 24.491 -17.305 2.176 1.00 37.22 171 GLU B O 1
ATOM 2970 N N . GLU B 1 172 ? 23.558 -19.044 3.266 1.00 38.39 172 GLU B N 1
ATOM 2971 C CA . GLU B 1 172 ? 24.757 -19.881 3.285 1.00 39.59 172 GLU B CA 1
ATOM 2972 C C . GLU B 1 172 ? 24.896 -20.816 2.077 1.00 40.74 172 GLU B C 1
ATOM 2973 O O . GLU B 1 172 ? 25.750 -21.708 2.075 1.00 41.70 172 GLU B O 1
ATOM 2979 N N . SER B 1 173 ? 24.097 -20.602 1.040 1.00 41.70 173 SER B N 1
ATOM 2980 C CA . SER B 1 173 ? 24.050 -21.568 -0.067 1.00 43.26 173 SER B CA 1
ATOM 2981 C C . SER B 1 173 ? 25.288 -21.569 -0.978 1.00 43.79 173 SER B C 1
ATOM 2982 O O . SER B 1 173 ? 25.500 -22.520 -1.721 1.00 44.28 173 SER B O 1
ATOM 2985 N N . CYS B 1 174 ? 26.109 -20.523 -0.902 1.00 44.36 174 CYS B N 1
ATOM 2986 C CA . CYS B 1 174 ? 27.301 -20.427 -1.748 1.00 45.01 174 CYS B CA 1
ATOM 2987 C C . CYS B 1 174 ? 28.593 -20.646 -0.980 1.00 43.80 174 CYS B C 1
ATOM 2988 O O . CYS B 1 174 ? 29.672 -20.490 -1.552 1.00 43.95 174 CYS B O 1
ATOM 2991 N N . VAL B 1 175 ? 28.480 -21.001 0.300 1.00 42.60 175 VAL B N 1
ATOM 2992 C CA . VAL B 1 175 ? 29.642 -21.177 1.176 1.00 41.45 175 VAL B CA 1
ATOM 2993 C C . VAL B 1 175 ? 30.485 -22.403 0.770 1.00 40.56 175 VAL B C 1
ATOM 2994 O O . VAL B 1 175 ? 30.028 -23.529 0.904 1.00 40.53 175 VAL B O 1
ATOM 2998 N N . PRO B 1 176 ? 31.704 -22.179 0.276 1.00 39.02 176 PRO B N 1
ATOM 2999 C CA . PRO B 1 176 ? 32.561 -23.294 -0.144 1.00 38.22 176 PRO B CA 1
ATOM 3000 C C . PRO B 1 176 ? 33.248 -24.030 1.011 1.00 36.75 176 PRO B C 1
ATOM 3001 O O . PRO B 1 176 ? 33.472 -23.472 2.083 1.00 36.24 176 PRO B O 1
ATOM 3005 N N . LEU B 1 177 ? 33.584 -25.291 0.758 1.00 35.04 177 LEU B N 1
ATOM 3006 C CA . LEU B 1 177 ? 34.321 -26.117 1.696 1.00 34.02 177 LEU B CA 1
ATOM 3007 C C . LEU B 1 177 ? 35.673 -25.498 2.065 1.00 33.04 177 LEU B C 1
ATOM 3008 O O . LEU B 1 177 ? 36.100 -25.582 3.218 1.00 32.74 177 LEU B O 1
ATOM 3013 N N . LYS B 1 178 ? 36.332 -24.875 1.096 1.00 32.72 178 LYS B N 1
ATOM 3014 C CA . LYS B 1 178 ? 37.576 -24.136 1.350 1.00 33.87 178 LYS B CA 1
ATOM 3015 C C . LYS B 1 178 ? 37.451 -23.104 2.493 1.00 32.79 178 LYS B C 1
ATOM 3016 O O . LYS B 1 178 ? 38.324 -23.028 3.367 1.00 32.41 178 LYS B O 1
ATOM 3022 N N . TYR B 1 179 ? 36.352 -22.346 2.500 1.00 31.92 179 TYR B N 1
ATOM 3023 C CA . TYR B 1 179 ? 36.076 -21.367 3.562 1.00 31.51 179 TYR B CA 1
ATOM 3024 C C . TYR B 1 179 ? 36.007 -22.067 4.907 1.00 30.28 179 TYR B C 1
ATOM 3025 O O . TYR B 1 179 ? 36.595 -21.609 5.887 1.00 30.03 179 TYR B O 1
ATOM 3034 N N . LEU B 1 180 ? 35.333 -23.215 4.940 1.00 29.47 180 LEU B N 1
ATOM 3035 C CA . LEU B 1 180 ? 35.211 -23.981 6.166 1.00 28.97 180 LEU B CA 1
ATOM 3036 C C . LEU B 1 180 ? 36.534 -24.580 6.616 1.00 28.62 180 LEU B C 1
ATOM 3037 O O . LEU B 1 180 ? 36.783 -24.695 7.815 1.00 28.63 180 LEU B O 1
ATOM 3042 N N . GLN B 1 181 ? 37.370 -24.981 5.663 1.00 29.02 181 GLN B N 1
ATOM 3043 C CA . GLN B 1 181 ? 38.725 -25.448 5.987 1.00 29.80 181 GLN B CA 1
ATOM 3044 C C . GLN B 1 181 ? 39.544 -24.315 6.626 1.00 29.35 181 GLN B C 1
ATOM 3045 O O . GLN B 1 181 ? 40.172 -24.519 7.655 1.00 29.25 181 GLN B O 1
ATOM 3051 N N . GLU B 1 182 ? 39.493 -23.127 6.034 1.00 29.13 182 GLU B N 1
ATOM 3052 C CA . GLU B 1 182 ? 40.164 -21.951 6.594 1.00 29.73 182 GLU B CA 1
ATOM 3053 C C . GLU B 1 182 ? 39.701 -21.669 8.034 1.00 29.20 182 GLU B C 1
ATOM 3054 O O . GLU B 1 182 ? 40.518 -21.550 8.936 1.00 28.87 182 GLU B O 1
ATOM 3060 N N . LEU B 1 183 ? 38.386 -21.615 8.245 1.00 28.50 183 LEU B N 1
ATOM 3061 C CA . LEU B 1 183 ? 37.839 -21.371 9.586 1.00 28.61 183 LEU B CA 1
ATOM 3062 C C . LEU B 1 183 ? 38.223 -22.448 10.574 1.00 28.47 183 LEU B C 1
ATOM 3063 O O . LEU B 1 183 ? 38.504 -22.158 11.731 1.00 28.85 183 LEU B O 1
ATOM 3068 N N . HIS B 1 184 ? 38.213 -23.698 10.124 1.00 28.82 184 HIS B N 1
ATOM 3069 C CA . HIS B 1 184 ? 38.626 -24.805 10.977 1.00 29.15 184 HIS B CA 1
ATOM 3070 C C . HIS B 1 184 ? 40.033 -24.597 11.513 1.00 29.10 184 HIS B C 1
ATOM 3071 O O . HIS B 1 184 ? 40.267 -24.767 12.715 1.00 29.08 184 HIS B O 1
ATOM 3078 N N . GLU B 1 185 ? 40.969 -24.237 10.633 1.00 29.58 185 GLU B N 1
ATOM 3079 C CA . GLU B 1 185 ? 42.367 -24.069 11.047 1.00 31.24 185 GLU B CA 1
ATOM 3080 C C . GLU B 1 185 ? 42.482 -22.936 12.073 1.00 30.62 185 GLU B C 1
ATOM 3081 O O . GLU B 1 185 ? 43.242 -23.035 13.021 1.00 31.28 185 GLU B O 1
ATOM 3087 N N . LEU B 1 186 ? 41.682 -21.881 11.901 1.00 29.80 186 LEU B N 1
ATOM 3088 C CA . LEU B 1 186 ? 41.675 -20.763 12.844 1.00 29.21 186 LEU B CA 1
ATOM 3089 C C . LEU B 1 186 ? 41.124 -21.123 14.223 1.00 29.17 186 LEU B C 1
ATOM 3090 O O . LEU B 1 186 ? 41.660 -20.669 15.244 1.00 28.87 186 LEU B O 1
ATOM 3095 N N . HIS B 1 187 ? 40.076 -21.946 14.247 1.00 29.17 187 HIS B N 1
ATOM 3096 C CA . HIS B 1 187 ? 39.537 -22.474 15.493 1.00 30.34 187 HIS B CA 1
ATOM 3097 C C . HIS B 1 187 ? 40.578 -23.384 16.173 1.00 30.78 187 HIS B C 1
ATOM 3098 O O . HIS B 1 187 ? 40.773 -23.315 17.387 1.00 30.10 187 HIS B O 1
ATOM 3105 N N . GLU B 1 188 ? 41.229 -24.246 15.393 1.00 32.31 188 GLU B N 1
ATOM 3106 C CA . GLU B 1 188 ? 42.344 -25.061 15.918 1.00 33.92 188 GLU B CA 1
ATOM 3107 C C . GLU B 1 188 ? 43.470 -24.187 16.497 1.00 34.70 188 GLU B C 1
ATOM 3108 O O . GLU B 1 188 ? 43.895 -24.406 17.631 1.00 34.98 188 GLU B O 1
ATOM 3114 N N . ASP B 1 189 ? 43.931 -23.190 15.733 1.00 35.70 189 ASP B N 1
ATOM 3115 C CA . ASP B 1 189 ? 44.971 -22.266 16.209 1.00 37.19 189 ASP B CA 1
ATOM 3116 C C . ASP B 1 189 ? 44.630 -21.668 17.566 1.00 37.37 189 ASP B C 1
ATOM 3117 O O . ASP B 1 189 ? 45.486 -21.580 18.453 1.00 37.42 189 ASP B O 1
ATOM 3122 N N . TRP B 1 190 ? 43.375 -21.236 17.707 1.00 37.04 190 TRP B N 1
ATOM 3123 C CA . TRP B 1 190 ? 42.936 -20.523 18.884 1.00 37.32 190 TRP B CA 1
ATOM 3124 C C . TRP B 1 190 ? 42.691 -21.468 20.059 1.00 38.15 190 TRP B C 1
ATOM 3125 O O . TRP B 1 190 ? 43.191 -21.226 21.162 1.00 38.33 190 TRP B O 1
ATOM 3136 N N . LEU B 1 191 ? 41.941 -22.540 19.821 1.00 38.93 191 LEU B N 1
ATOM 3137 C CA . LEU B 1 191 ? 41.397 -23.353 20.918 1.00 40.69 191 LEU B CA 1
ATOM 3138 C C . LEU B 1 191 ? 42.253 -24.551 21.329 1.00 42.75 191 LEU B C 1
ATOM 3139 O O . LEU B 1 191 ? 42.090 -25.086 22.426 1.00 42.71 191 LEU B O 1
ATOM 3144 N N . ILE B 1 192 ? 43.146 -24.977 20.442 1.00 45.17 192 ILE B N 1
ATOM 3145 C CA . ILE B 1 192 ? 44.053 -26.076 20.747 1.00 48.04 192 ILE B CA 1
ATOM 3146 C C . ILE B 1 192 ? 45.501 -25.590 20.887 1.00 49.91 192 ILE B C 1
ATOM 3147 O O . ILE B 1 192 ? 46.121 -25.785 21.934 1.00 50.57 192 ILE B O 1
ATOM 3152 N N . HIS B 1 193 ? 46.021 -24.926 19.858 1.00 52.29 193 HIS B N 1
ATOM 3153 C CA . HIS B 1 193 ? 47.433 -24.528 19.837 1.00 54.99 193 HIS B CA 1
ATOM 3154 C C . HIS B 1 193 ? 47.729 -23.250 20.620 1.00 56.83 193 HIS B C 1
ATOM 3155 O O . HIS B 1 193 ? 48.888 -22.837 20.724 1.00 57.30 193 HIS B O 1
ATOM 3162 N N . GLN B 1 194 ? 46.679 -22.635 21.168 1.00 59.10 194 GLN B N 1
ATOM 3163 C CA . GLN B 1 194 ? 46.785 -21.423 21.987 1.00 61.39 194 GLN B CA 1
ATOM 3164 C C . GLN B 1 194 ? 47.629 -20.295 21.358 1.00 62.55 194 GLN B C 1
ATOM 3165 O O . GLN B 1 194 ? 48.444 -19.654 22.032 1.00 62.81 194 GLN B O 1
ATOM 3171 N N . ARG B 1 195 ? 47.410 -20.057 20.067 1.00 64.13 195 ARG B N 1
ATOM 3172 C CA . ARG B 1 195 ? 48.122 -19.029 19.311 1.00 65.62 195 ARG B CA 1
ATOM 3173 C C . ARG B 1 195 ? 47.604 -17.620 19.612 1.00 66.75 195 ARG B C 1
ATOM 3174 O O . ARG B 1 195 ? 48.234 -16.625 19.239 1.00 67.04 195 ARG B O 1
ATOM 3182 N N . ARG B 1 196 ? 46.454 -17.542 20.279 1.00 68.00 196 ARG B N 1
ATOM 3183 C CA . ARG B 1 196 ? 45.844 -16.258 20.606 1.00 69.25 196 ARG B CA 1
ATOM 3184 C C . ARG B 1 196 ? 45.827 -16.029 22.121 1.00 70.03 196 ARG B C 1
ATOM 3185 O O . ARG B 1 196 ? 45.670 -16.982 22.888 1.00 70.29 196 ARG B O 1
ATOM 3193 N N . PRO B 1 197 ? 46.020 -14.778 22.550 1.00 70.75 197 PRO B N 1
ATOM 3194 C CA . PRO B 1 197 ? 46.073 -14.446 23.983 1.00 71.07 197 PRO B CA 1
ATOM 3195 C C . PRO B 1 197 ? 44.742 -14.638 24.725 1.00 71.21 197 PRO B C 1
ATOM 3196 O O . PRO B 1 197 ? 44.348 -13.766 25.509 1.00 71.51 197 PRO B O 1
ATOM 3200 N N . GLN B 1 198 ? 44.066 -15.762 24.484 1.00 71.18 198 GLN B N 1
ATOM 3201 C CA . GLN B 1 198 ? 42.856 -16.100 25.233 1.00 71.02 198 GLN B CA 1
ATOM 3202 C C . GLN B 1 198 ? 43.073 -17.371 26.052 1.00 70.71 198 GLN B C 1
ATOM 3203 O O . GLN B 1 198 ? 43.236 -18.466 25.492 1.00 71.09 198 GLN B O 1
ATOM 3209 N N . SER B 1 199 ? 43.073 -17.212 27.378 1.00 69.81 199 SER B N 1
ATOM 3210 C CA . SER B 1 199 ? 43.491 -18.289 28.279 1.00 68.96 199 SER B CA 1
ATOM 3211 C C . SER B 1 199 ? 42.558 -18.541 29.474 1.00 67.75 199 SER B C 1
ATOM 3212 O O . SER B 1 199 ? 42.965 -18.387 30.634 1.00 68.26 199 SER B O 1
ATOM 3215 N N . CYS B 1 200 ? 41.307 -18.904 29.187 1.00 65.60 200 CYS B N 1
ATOM 3216 C CA . CYS B 1 200 ? 40.468 -19.613 30.157 1.00 63.16 200 CYS B CA 1
ATOM 3217 C C . CYS B 1 200 ? 40.529 -21.103 29.798 1.00 61.30 200 CYS B C 1
ATOM 3218 O O . CYS B 1 200 ? 41.264 -21.480 28.880 1.00 61.32 200 CYS B O 1
ATOM 3221 N N . LYS B 1 201 ? 39.793 -21.949 30.511 1.00 58.84 201 LYS B N 1
ATOM 3222 C CA . LYS B 1 201 ? 39.861 -23.394 30.262 1.00 56.55 201 LYS B CA 1
ATOM 3223 C C . LYS B 1 201 ? 39.076 -23.818 29.016 1.00 54.18 201 LYS B C 1
ATOM 3224 O O . LYS B 1 201 ? 38.018 -23.271 28.729 1.00 53.49 201 LYS B O 1
ATOM 3230 N N . VAL B 1 202 ? 39.612 -24.792 28.288 1.00 51.97 202 VAL B N 1
ATOM 3231 C CA . VAL B 1 202 ? 38.992 -25.326 27.075 1.00 49.78 202 VAL B CA 1
ATOM 3232 C C . VAL B 1 202 ? 38.741 -26.833 27.202 1.00 49.00 202 VAL B C 1
ATOM 3233 O O . VAL B 1 202 ? 39.660 -27.597 27.453 1.00 48.52 202 VAL B O 1
ATOM 3237 N N . LEU B 1 203 ? 37.486 -27.240 27.040 1.00 48.28 203 LEU B N 1
ATOM 3238 C CA . LEU B 1 203 ? 37.120 -28.640 26.918 1.00 47.76 203 LEU B CA 1
ATOM 3239 C C . LEU B 1 203 ? 36.817 -28.969 25.457 1.00 47.59 203 LEU B C 1
ATOM 3240 O O . LEU B 1 203 ? 35.941 -28.358 24.840 1.00 47.20 203 LEU B O 1
ATOM 3245 N N . VAL B 1 204 ? 37.552 -29.927 24.905 1.00 47.38 204 VAL B N 1
ATOM 3246 C CA . VAL B 1 204 ? 37.426 -30.288 23.504 1.00 47.74 204 VAL B CA 1
ATOM 3247 C C . VAL B 1 204 ? 36.533 -31.514 23.367 1.00 48.62 204 VAL B C 1
ATOM 3248 O O . VAL B 1 204 ? 36.812 -32.563 23.948 1.00 48.68 204 VAL B O 1
ATOM 3252 N N . LEU B 1 205 ? 35.452 -31.368 22.610 1.00 49.41 205 LEU B N 1
ATOM 3253 C CA . LEU B 1 205 ? 34.539 -32.465 22.352 1.00 50.57 205 LEU B CA 1
ATOM 3254 C C . LEU B 1 205 ? 34.608 -32.903 20.895 1.00 51.67 205 LEU B C 1
ATOM 3255 O O . LEU B 1 205 ? 34.709 -32.064 19.993 1.00 51.66 205 LEU B O 1
ATOM 3260 N N . ASP B 1 206 ? 34.563 -34.216 20.663 1.00 53.15 206 ASP B N 1
ATOM 3261 C CA . ASP B 1 206 ? 34.484 -34.767 19.314 1.00 54.74 206 ASP B CA 1
ATOM 3262 C C . ASP B 1 206 ? 33.052 -34.629 18.818 1.00 55.49 206 ASP B C 1
ATOM 3263 O O . ASP B 1 206 ? 32.157 -35.354 19.254 1.00 55.89 206 ASP B O 1
ATOM 3268 N N . ALA B 1 207 ? 32.835 -33.685 17.910 1.00 56.49 207 ALA B N 1
ATOM 3269 C CA . ALA B 1 207 ? 31.492 -33.392 17.427 1.00 57.44 207 ALA B CA 1
ATOM 3270 C C . ALA B 1 207 ? 31.224 -34.005 16.050 1.00 58.36 207 ALA B C 1
ATOM 3271 O O . ALA B 1 207 ? 30.229 -33.684 15.391 1.00 58.26 207 ALA B O 1
ATOM 3273 N N . ASP B 1 208 ? 32.117 -34.891 15.616 1.00 59.77 208 ASP B N 1
ATOM 3274 C CA . ASP B 1 208 ? 31.899 -35.659 14.389 1.00 61.16 208 ASP B CA 1
ATOM 3275 C C . ASP B 1 208 ? 30.873 -36.764 14.644 1.00 61.96 208 ASP B C 1
ATOM 3276 O O . ASP B 1 208 ? 30.455 -37.465 13.714 1.00 62.28 208 ASP B O 1
ATOM 3281 N N . LEU B 1 209 ? 30.507 -36.879 15.927 1.00 63.41 209 LEU B N 1
ATOM 3282 C CA . LEU B 1 209 ? 29.485 -37.776 16.482 1.00 64.23 209 LEU B CA 1
ATOM 3283 C C . LEU B 1 209 ? 30.107 -39.089 16.948 1.00 64.54 209 LEU B C 1
ATOM 3284 O O . LEU B 1 209 ? 31.019 -39.085 17.786 1.00 64.79 209 LEU B O 1
ATOM 3289 N N . THR C 1 12 ? 4.001 2.139 36.230 1.00 47.63 12 THR C N 1
ATOM 3290 C CA . THR C 1 12 ? 2.788 1.284 36.422 1.00 48.07 12 THR C CA 1
ATOM 3291 C C . THR C 1 12 ? 1.976 1.048 35.135 1.00 46.78 12 THR C C 1
ATOM 3292 O O . THR C 1 12 ? 1.349 1.966 34.595 1.00 46.37 12 THR C O 1
ATOM 3296 N N . LYS C 1 13 ? 1.959 -0.207 34.695 1.00 45.58 13 LYS C N 1
ATOM 3297 C CA . LYS C 1 13 ? 1.311 -0.593 33.447 1.00 44.17 13 LYS C CA 1
ATOM 3298 C C . LYS C 1 13 ? -0.196 -0.701 33.597 1.00 43.56 13 LYS C C 1
ATOM 3299 O O . LYS C 1 13 ? -0.706 -1.034 34.675 1.00 43.43 13 LYS C O 1
ATOM 3305 N N . TYR C 1 14 ? -0.908 -0.403 32.514 1.00 42.16 14 TYR C N 1
ATOM 3306 C CA . TYR C 1 14 ? -2.337 -0.647 32.455 1.00 41.54 14 TYR C CA 1
ATOM 3307 C C . TYR C 1 14 ? -2.663 -2.130 32.713 1.00 41.89 14 TYR C C 1
ATOM 3308 O O . TYR C 1 14 ? -1.937 -3.023 32.255 1.00 41.24 14 TYR C O 1
ATOM 3317 N N . ALA C 1 15 ? -3.761 -2.362 33.436 1.00 42.48 15 ALA C N 1
ATOM 3318 C CA . ALA C 1 15 ? -4.191 -3.688 33.913 1.00 43.62 15 ALA C CA 1
ATOM 3319 C C . ALA C 1 15 ? -3.304 -4.393 34.965 1.00 44.37 15 ALA C C 1
ATOM 3320 O O . ALA C 1 15 ? -3.627 -5.514 35.387 1.00 44.71 15 ALA C O 1
ATOM 3322 N N . GLU C 1 16 ? -2.211 -3.760 35.390 1.00 45.29 16 GLU C N 1
ATOM 3323 C CA . GLU C 1 16 ? -1.355 -4.311 36.450 1.00 47.04 16 GLU C CA 1
ATOM 3324 C C . GLU C 1 16 ? -2.165 -4.612 37.730 1.00 46.89 16 GLU C C 1
ATOM 3325 O O . GLU C 1 16 ? -2.942 -3.772 38.186 1.00 46.94 16 GLU C O 1
ATOM 3331 N N . GLY C 1 17 ? -2.005 -5.821 38.270 1.00 46.94 17 GLY C N 1
ATOM 3332 C CA . GLY C 1 17 ? -2.730 -6.254 39.461 1.00 46.83 17 GLY C CA 1
ATOM 3333 C C . GLY C 1 17 ? -4.229 -6.523 39.325 1.00 46.87 17 GLY C C 1
ATOM 3334 O O . GLY C 1 17 ? -4.927 -6.672 40.335 1.00 47.66 17 GLY C O 1
ATOM 3335 N N . THR C 1 18 ? -4.747 -6.585 38.101 1.00 46.12 18 THR C N 1
ATOM 3336 C CA . THR C 1 18 ? -6.177 -6.845 37.893 1.00 45.05 18 THR C CA 1
ATOM 3337 C C . THR C 1 18 ? -6.430 -8.265 37.384 1.00 43.96 18 THR C C 1
ATOM 3338 O O . THR C 1 18 ? -7.579 -8.661 37.167 1.00 43.42 18 THR C O 1
ATOM 3342 N N . GLN C 1 19 ? -5.360 -9.023 37.182 1.00 42.97 19 GLN C N 1
ATOM 3343 C CA . GLN C 1 19 ? -5.466 -10.285 36.451 1.00 42.51 19 GLN C CA 1
ATOM 3344 C C . GLN C 1 19 ? -5.165 -11.516 37.314 1.00 42.17 19 GLN C C 1
ATOM 3345 O O . GLN C 1 19 ? -4.184 -11.537 38.051 1.00 42.02 19 GLN C O 1
ATOM 3351 N N . PRO C 1 20 ? -6.005 -12.542 37.200 1.00 42.04 20 PRO C N 1
ATOM 3352 C CA . PRO C 1 20 ? -5.754 -13.826 37.870 1.00 42.06 20 PRO C CA 1
ATOM 3353 C C . PRO C 1 20 ? -4.683 -14.629 37.144 1.00 41.61 20 PRO C C 1
ATOM 3354 O O . PRO C 1 20 ? -4.199 -14.197 36.097 1.00 42.19 20 PRO C O 1
ATOM 3358 N N . PHE C 1 21 ? -4.319 -15.779 37.707 1.00 40.68 21 PHE C N 1
ATOM 3359 C CA . PHE C 1 21 ? -3.528 -16.788 37.019 1.00 39.28 21 PHE C CA 1
ATOM 3360 C C . PHE C 1 21 ? -4.078 -16.980 35.606 1.00 37.72 21 PHE C C 1
ATOM 3361 O O . PHE C 1 21 ? -5.280 -17.210 35.421 1.00 37.50 21 PHE C O 1
ATOM 3369 N N . THR C 1 22 ? -3.201 -16.864 34.614 1.00 36.25 22 THR C N 1
ATOM 3370 C CA . THR C 1 22 ? -3.626 -16.899 33.212 1.00 34.54 22 THR C CA 1
ATOM 3371 C C . THR C 1 22 ? -2.924 -17.968 32.398 1.00 33.26 22 THR C C 1
ATOM 3372 O O . THR C 1 22 ? -1.701 -18.096 32.428 1.00 33.29 22 THR C O 1
ATOM 3376 N N . VAL C 1 23 ? -3.725 -18.713 31.650 1.00 32.07 23 VAL C N 1
ATOM 3377 C CA . VAL C 1 23 ? -3.235 -19.768 30.784 1.00 31.29 23 VAL C CA 1
ATOM 3378 C C . VAL C 1 23 ? -3.506 -19.394 29.329 1.00 31.31 23 VAL C C 1
ATOM 3379 O O . VAL C 1 23 ? -4.622 -18.995 28.982 1.00 31.24 23 VAL C O 1
ATOM 3383 N N . LEU C 1 24 ? -2.493 -19.540 28.483 1.00 30.70 24 LEU C N 1
ATOM 3384 C CA . LEU C 1 24 ? -2.635 -19.290 27.053 1.00 30.83 24 LEU C CA 1
ATOM 3385 C C . LEU C 1 24 ? -2.576 -20.600 26.306 1.00 30.26 24 LEU C C 1
ATOM 3386 O O . LEU C 1 24 ? -1.701 -21.410 26.558 1.00 30.42 24 LEU C O 1
ATOM 3391 N N . ILE C 1 25 ? -3.515 -20.814 25.396 1.00 30.22 25 ILE C N 1
ATOM 3392 C CA . ILE C 1 25 ? -3.511 -22.001 24.552 1.00 29.71 25 ILE C CA 1
ATOM 3393 C C . ILE C 1 25 ? -2.941 -21.625 23.206 1.00 29.53 25 ILE C C 1
ATOM 3394 O O . ILE C 1 25 ? -3.462 -20.738 22.527 1.00 29.65 25 ILE C O 1
ATOM 3399 N N . GLU C 1 26 ? -1.872 -22.315 22.815 1.00 29.37 26 GLU C N 1
ATOM 3400 C CA . GLU C 1 26 ? -1.159 -22.012 21.579 1.00 29.34 26 GLU C CA 1
ATOM 3401 C C . GLU C 1 26 ? -0.980 -23.250 20.723 1.00 29.27 26 GLU C C 1
ATOM 3402 O O . GLU C 1 26 ? -1.090 -24.379 21.211 1.00 29.87 26 GLU C O 1
ATOM 3408 N N . GLY C 1 27 ? -0.698 -23.041 19.443 1.00 28.84 27 GLY C N 1
ATOM 3409 C CA . GLY C 1 27 ? -0.482 -24.140 18.522 1.00 28.16 27 GLY C CA 1
ATOM 3410 C C . GLY C 1 27 ? -0.819 -23.630 17.151 1.00 28.47 27 GLY C C 1
ATOM 3411 O O . GLY C 1 27 ? -1.409 -22.552 17.005 1.00 28.81 27 GLY C O 1
ATOM 3412 N N . ASN C 1 28 ? -0.458 -24.409 16.142 1.00 28.21 28 ASN C N 1
ATOM 3413 C CA . ASN C 1 28 ? -0.650 -24.005 14.761 1.00 27.75 28 ASN C CA 1
ATOM 3414 C C . ASN C 1 28 ? -2.122 -23.817 14.411 1.00 27.65 28 ASN C C 1
ATOM 3415 O O . ASN C 1 28 ? -2.996 -24.261 15.164 1.00 27.27 28 ASN C O 1
ATOM 3420 N N . ILE C 1 29 ? -2.395 -23.179 13.269 1.00 26.78 29 ILE C N 1
ATOM 3421 C CA . ILE C 1 29 ? -3.743 -23.166 12.731 1.00 27.51 29 ILE C CA 1
ATOM 3422 C C . ILE C 1 29 ? -4.212 -24.631 12.610 1.00 29.13 29 ILE C C 1
ATOM 3423 O O . ILE C 1 29 ? -3.499 -25.477 12.049 1.00 29.11 29 ILE C O 1
ATOM 3428 N N . GLY C 1 30 ? -5.397 -24.919 13.136 1.00 30.12 30 GLY C N 1
ATOM 3429 C CA . GLY C 1 30 ? -5.963 -26.244 13.037 1.00 31.53 30 GLY C CA 1
ATOM 3430 C C . GLY C 1 30 ? -5.359 -27.235 14.001 1.00 32.65 30 GLY C C 1
ATOM 3431 O O . GLY C 1 30 ? -5.498 -28.432 13.805 1.00 34.18 30 GLY C O 1
ATOM 3432 N N . SER C 1 31 ? -4.687 -26.762 15.042 1.00 32.90 31 SER C N 1
ATOM 3433 C CA . SER C 1 31 ? -4.113 -27.662 16.020 1.00 32.92 31 SER C CA 1
ATOM 3434 C C . SER C 1 31 ? -5.145 -28.113 17.063 1.00 33.41 31 SER C C 1
ATOM 3435 O O . SER C 1 31 ? -4.882 -29.049 17.813 1.00 33.80 31 SER C O 1
ATOM 3438 N N . GLY C 1 32 ? -6.299 -27.439 17.115 1.00 32.90 32 GLY C N 1
ATOM 3439 C CA . GLY C 1 32 ? -7.369 -27.796 18.024 1.00 31.37 32 GLY C CA 1
ATOM 3440 C C . GLY C 1 32 ? -7.459 -26.944 19.277 1.00 31.47 32 GLY C C 1
ATOM 3441 O O . GLY C 1 32 ? -7.912 -27.427 20.305 1.00 31.28 32 GLY C O 1
ATOM 3442 N N . LYS C 1 33 ? -7.039 -25.679 19.223 1.00 30.73 33 LYS C N 1
ATOM 3443 C CA . LYS C 1 33 ? -7.076 -24.852 20.425 1.00 30.04 33 LYS C CA 1
ATOM 3444 C C . LYS C 1 33 ? -8.514 -24.638 20.928 1.00 30.76 33 LYS C C 1
ATOM 3445 O O . LYS C 1 33 ? -8.785 -24.720 22.133 1.00 29.73 33 LYS C O 1
ATOM 3451 N N . THR C 1 34 ? -9.424 -24.361 20.000 1.00 31.61 34 THR C N 1
ATOM 3452 C CA . THR C 1 34 ? -10.815 -24.099 20.342 1.00 33.41 34 THR C CA 1
ATOM 3453 C C . THR C 1 34 ? -11.476 -25.370 20.896 1.00 34.29 34 THR C C 1
ATOM 3454 O O . THR C 1 34 ? -12.085 -25.334 21.969 1.00 34.18 34 THR C O 1
ATOM 3458 N N . THR C 1 35 ? -11.317 -26.481 20.171 1.00 35.44 35 THR C N 1
ATOM 3459 C CA . THR C 1 35 ? -11.739 -27.811 20.632 1.00 37.27 35 THR C CA 1
ATOM 3460 C C . THR C 1 35 ? -11.256 -28.090 22.063 1.00 38.07 35 THR C C 1
ATOM 3461 O O . THR C 1 35 ? -12.050 -28.428 22.936 1.00 38.22 35 THR C O 1
ATOM 3465 N N . TYR C 1 36 ? -9.957 -27.916 22.292 1.00 38.60 36 TYR C N 1
ATOM 3466 C CA . TYR C 1 36 ? -9.385 -28.077 23.621 1.00 39.26 36 TYR C CA 1
ATOM 3467 C C . TYR C 1 36 ? -10.070 -27.195 24.664 1.00 39.67 36 TYR C C 1
ATOM 3468 O O . TYR C 1 36 ? -10.476 -27.681 25.722 1.00 39.58 36 TYR C O 1
ATOM 3477 N N . LEU C 1 37 ? -10.209 -25.907 24.362 1.00 40.17 37 LEU C N 1
ATOM 3478 C CA . LEU C 1 37 ? -10.828 -24.959 25.288 1.00 41.54 37 LEU C CA 1
ATOM 3479 C C . LEU C 1 37 ? -12.310 -25.243 25.582 1.00 41.97 37 LEU C C 1
ATOM 3480 O O . LEU C 1 37 ? -12.809 -24.913 26.662 1.00 41.00 37 LEU C O 1
ATOM 3485 N N . ASN C 1 38 ? -12.997 -25.821 24.605 1.00 43.10 38 ASN C N 1
ATOM 3486 C CA . ASN C 1 38 ? -14.394 -26.220 24.740 1.00 44.88 38 ASN C CA 1
ATOM 3487 C C . ASN C 1 38 ? -14.624 -27.230 25.877 1.00 45.76 38 ASN C C 1
ATOM 3488 O O . ASN C 1 38 ? -15.720 -27.307 26.425 1.00 45.98 38 ASN C O 1
ATOM 3493 N N . HIS C 1 39 ? -13.592 -27.989 26.233 1.00 46.77 39 HIS C N 1
ATOM 3494 C CA . HIS C 1 39 ? -13.700 -28.941 27.337 1.00 48.17 39 HIS C CA 1
ATOM 3495 C C . HIS C 1 39 ? -13.822 -28.268 28.707 1.00 48.32 39 HIS C C 1
ATOM 3496 O O . HIS C 1 39 ? -14.117 -28.930 29.689 1.00 48.58 39 HIS C O 1
ATOM 3503 N N . PHE C 1 40 ? -13.609 -26.954 28.763 1.00 48.44 40 PHE C N 1
ATOM 3504 C CA . PHE C 1 40 ? -13.703 -26.201 30.012 1.00 49.02 40 PHE C CA 1
ATOM 3505 C C . PHE C 1 40 ? -15.050 -25.497 30.153 1.00 50.08 40 PHE C C 1
ATOM 3506 O O . PHE C 1 40 ? -15.275 -24.787 31.129 1.00 49.49 40 PHE C O 1
ATOM 3514 N N . GLU C 1 41 ? -15.927 -25.691 29.167 1.00 52.06 41 GLU C N 1
ATOM 3515 C CA . GLU C 1 41 ? -17.245 -25.044 29.106 1.00 54.50 41 GLU C CA 1
ATOM 3516 C C . GLU C 1 41 ? -18.070 -25.156 30.394 1.00 55.33 41 GLU C C 1
ATOM 3517 O O . GLU C 1 41 ? -18.636 -24.164 30.860 1.00 55.04 41 GLU C O 1
ATOM 3523 N N . LYS C 1 42 ? -18.137 -26.362 30.959 1.00 56.56 42 LYS C N 1
ATOM 3524 C CA . LYS C 1 42 ? -18.968 -26.602 32.141 1.00 57.72 42 LYS C CA 1
ATOM 3525 C C . LYS C 1 42 ? -18.494 -25.824 33.370 1.00 58.08 42 LYS C C 1
ATOM 3526 O O . LYS C 1 42 ? -19.277 -25.574 34.289 1.00 57.94 42 LYS C O 1
ATOM 3532 N N . TYR C 1 43 ? -17.228 -25.411 33.360 1.00 58.44 43 TYR C N 1
ATOM 3533 C CA . TYR C 1 43 ? -16.665 -24.623 34.454 1.00 59.28 43 TYR C CA 1
ATOM 3534 C C . TYR C 1 43 ? -16.711 -23.120 34.194 1.00 59.58 43 TYR C C 1
ATOM 3535 O O . TYR C 1 43 ? -16.055 -22.345 34.894 1.00 59.54 43 TYR C O 1
ATOM 3544 N N . LYS C 1 44 ? -17.508 -22.724 33.199 1.00 60.35 44 LYS C N 1
ATOM 3545 C CA . LYS C 1 44 ? -17.699 -21.325 32.796 1.00 61.18 44 LYS C CA 1
ATOM 3546 C C . LYS C 1 44 ? -17.818 -20.335 33.957 1.00 61.24 44 LYS C C 1
ATOM 3547 O O . LYS C 1 44 ? -17.378 -19.190 33.840 1.00 61.51 44 LYS C O 1
ATOM 3553 N N . ASN C 1 45 ? -18.403 -20.777 35.071 1.00 61.12 45 ASN C N 1
ATOM 3554 C CA . ASN C 1 45 ? -18.690 -19.887 36.198 1.00 60.83 45 ASN C CA 1
ATOM 3555 C C . ASN C 1 45 ? -17.530 -19.664 37.172 1.00 59.85 45 ASN C C 1
ATOM 3556 O O . ASN C 1 45 ? -17.585 -18.754 38.003 1.00 60.03 45 ASN C O 1
ATOM 3561 N N . ASP C 1 46 ? -16.481 -20.479 37.065 1.00 58.52 46 ASP C N 1
ATOM 3562 C CA . ASP C 1 46 ? -15.275 -20.279 37.880 1.00 57.26 46 ASP C CA 1
ATOM 3563 C C . ASP C 1 46 ? -14.014 -19.977 37.049 1.00 55.44 46 ASP C C 1
ATOM 3564 O O . ASP C 1 46 ? -12.961 -19.674 37.603 1.00 55.26 46 ASP C O 1
ATOM 3569 N N . ILE C 1 47 ? -14.131 -20.060 35.723 1.00 53.30 47 ILE C N 1
ATOM 3570 C CA . ILE C 1 47 ? -13.026 -19.727 34.816 1.00 51.11 47 ILE C CA 1
ATOM 3571 C C . ILE C 1 47 ? -13.461 -18.699 33.770 1.00 49.38 47 ILE C C 1
ATOM 3572 O O . ILE C 1 47 ? -14.484 -18.867 33.107 1.00 48.77 47 ILE C O 1
ATOM 3577 N N . CYS C 1 48 ? -12.678 -17.634 33.626 1.00 47.74 48 CYS C N 1
ATOM 3578 C CA . CYS C 1 48 ? -12.839 -16.709 32.499 1.00 45.75 48 CYS C CA 1
ATOM 3579 C C . CYS C 1 48 ? -12.285 -17.364 31.230 1.00 44.43 48 CYS C C 1
ATOM 3580 O O . CYS C 1 48 ? -11.077 -17.602 31.124 1.00 44.28 48 CYS C O 1
ATOM 3583 N N . LEU C 1 49 ? -13.171 -17.682 30.294 1.00 42.52 49 LEU C N 1
ATOM 3584 C CA . LEU C 1 49 ? -12.796 -18.364 29.065 1.00 41.44 49 LEU C CA 1
ATOM 3585 C C . LEU C 1 49 ? -12.906 -17.438 27.846 1.00 40.45 49 LEU C C 1
ATOM 3586 O O . LEU C 1 49 ? -13.995 -16.986 27.500 1.00 40.29 49 LEU C O 1
ATOM 3591 N N . LEU C 1 50 ? -11.774 -17.160 27.204 1.00 39.22 50 LEU C N 1
ATOM 3592 C CA . LEU C 1 50 ? -11.768 -16.293 26.013 1.00 38.15 50 LEU C CA 1
ATOM 3593 C C . LEU C 1 50 ? -11.307 -17.081 24.795 1.00 36.94 50 LEU C C 1
ATOM 3594 O O . LEU C 1 50 ? -10.111 -17.281 24.581 1.00 37.31 50 LEU C O 1
ATOM 3599 N N . THR C 1 51 ? -12.273 -17.543 24.017 1.00 35.80 51 THR C N 1
ATOM 3600 C CA . THR C 1 51 ? -12.037 -18.515 22.958 1.00 35.25 51 THR C CA 1
ATOM 3601 C C . THR C 1 51 ? -12.335 -17.942 21.581 1.00 34.37 51 THR C C 1
ATOM 3602 O O . THR C 1 51 ? -13.035 -16.929 21.450 1.00 33.54 51 THR C O 1
ATOM 3606 N N . GLU C 1 52 ? -11.791 -18.602 20.553 1.00 33.57 52 GLU C N 1
ATOM 3607 C CA . GLU C 1 52 ? -12.126 -18.344 19.156 1.00 32.91 52 GLU C CA 1
ATOM 3608 C C . GLU C 1 52 ? -12.067 -16.864 18.738 1.00 30.45 52 GLU C C 1
ATOM 3609 O O . GLU C 1 52 ? -13.016 -16.357 18.176 1.00 29.97 52 GLU C O 1
ATOM 3615 N N . PRO C 1 53 ? -10.954 -16.173 18.991 1.00 28.80 53 PRO C N 1
ATOM 3616 C CA . PRO C 1 53 ? -10.840 -14.747 18.617 1.00 27.91 53 PRO C CA 1
ATOM 3617 C C . PRO C 1 53 ? -10.969 -14.490 17.114 1.00 26.77 53 PRO C C 1
ATOM 3618 O O . PRO C 1 53 ? -11.256 -13.360 16.724 1.00 26.12 53 PRO C O 1
ATOM 3622 N N . VAL C 1 54 ? -10.786 -15.523 16.293 1.00 25.97 54 VAL C N 1
ATOM 3623 C CA . VAL C 1 54 ? -10.922 -15.397 14.844 1.00 25.61 54 VAL C CA 1
ATOM 3624 C C . VAL C 1 54 ? -12.310 -14.877 14.417 1.00 26.51 54 VAL C C 1
ATOM 3625 O O . VAL C 1 54 ? -12.436 -14.249 13.364 1.00 25.99 54 VAL C O 1
ATOM 3629 N N . GLU C 1 55 ? -13.345 -15.144 15.222 1.00 26.56 55 GLU C N 1
ATOM 3630 C CA . GLU C 1 55 ? -14.685 -14.623 14.906 1.00 27.84 55 GLU C CA 1
ATOM 3631 C C . GLU C 1 55 ? -14.737 -13.090 14.862 1.00 26.84 55 GLU C C 1
ATOM 3632 O O . GLU C 1 55 ? -15.442 -12.524 14.044 1.00 27.05 55 GLU C O 1
ATOM 3638 N N . LYS C 1 56 ? -13.961 -12.429 15.710 1.00 26.94 56 LYS C N 1
ATOM 3639 C CA . LYS C 1 56 ? -13.815 -10.979 15.626 1.00 27.41 56 LYS C CA 1
ATOM 3640 C C . LYS C 1 56 ? -13.134 -10.553 14.321 1.00 26.24 56 LYS C C 1
ATOM 3641 O O . LYS C 1 56 ? -13.560 -9.601 13.688 1.00 26.00 56 LYS C O 1
ATOM 3647 N N . TRP C 1 57 ? -12.092 -11.277 13.920 1.00 25.18 57 TRP C N 1
ATOM 3648 C CA . TRP C 1 57 ? -11.267 -10.893 12.775 1.00 24.47 57 TRP C CA 1
ATOM 3649 C C . TRP C 1 57 ? -12.012 -11.117 11.489 1.00 24.63 57 TRP C C 1
ATOM 3650 O O . TRP C 1 57 ? -11.700 -10.518 10.472 1.00 24.92 57 TRP C O 1
ATOM 3661 N N . ARG C 1 58 ? -13.020 -11.980 11.534 1.00 24.97 58 ARG C N 1
ATOM 3662 C CA . ARG C 1 58 ? -13.820 -12.247 10.348 1.00 25.78 58 ARG C CA 1
ATOM 3663 C C . ARG C 1 58 ? -14.993 -11.281 10.205 1.00 25.50 58 ARG C C 1
ATOM 3664 O O . ARG C 1 58 ? -15.676 -11.309 9.184 1.00 25.05 58 ARG C O 1
ATOM 3672 N N . ASN C 1 59 ? -15.227 -10.436 11.203 1.00 25.36 59 ASN C N 1
ATOM 3673 C CA . ASN C 1 59 ? -16.381 -9.534 11.144 1.00 26.22 59 ASN C CA 1
ATOM 3674 C C . ASN C 1 59 ? -16.140 -8.292 11.975 1.00 25.30 59 ASN C C 1
ATOM 3675 O O . ASN C 1 59 ? -16.425 -8.271 13.156 1.00 26.78 59 ASN C O 1
ATOM 3680 N N . VAL C 1 60 ? -15.556 -7.279 11.363 1.00 25.36 60 VAL C N 1
ATOM 3681 C CA . VAL C 1 60 ? -15.241 -6.033 12.054 1.00 25.66 60 VAL C CA 1
ATOM 3682 C C . VAL C 1 60 ? -16.256 -5.023 11.508 1.00 26.06 60 VAL C C 1
ATOM 3683 O O . VAL C 1 60 ? -16.104 -4.534 10.372 1.00 24.99 60 VAL C O 1
ATOM 3687 N N . ASN C 1 61 ? -17.305 -4.765 12.288 1.00 26.21 61 ASN C N 1
ATOM 3688 C CA . ASN C 1 61 ? -18.477 -4.028 11.806 1.00 27.71 61 ASN C CA 1
ATOM 3689 C C . ASN C 1 61 ? -18.917 -4.479 10.417 1.00 27.37 61 ASN C C 1
ATOM 3690 O O . ASN C 1 61 ? -19.195 -3.656 9.560 1.00 27.08 61 ASN C O 1
ATOM 3695 N N . GLY C 1 62 ? -18.926 -5.778 10.149 1.00 27.50 62 GLY C N 1
ATOM 3696 C CA . GLY C 1 62 ? -19.308 -6.231 8.824 1.00 27.56 62 GLY C CA 1
ATOM 3697 C C . GLY C 1 62 ? -18.198 -6.453 7.810 1.00 28.34 62 GLY C C 1
ATOM 3698 O O . GLY C 1 62 ? -18.450 -6.999 6.743 1.00 28.42 62 GLY C O 1
ATOM 3699 N N . VAL C 1 63 ? -16.961 -6.064 8.134 1.00 28.78 63 VAL C N 1
ATOM 3700 C CA . VAL C 1 63 ? -15.827 -6.272 7.223 1.00 28.67 63 VAL C CA 1
ATOM 3701 C C . VAL C 1 63 ? -15.049 -7.534 7.611 1.00 27.72 63 VAL C C 1
ATOM 3702 O O . VAL C 1 63 ? -14.661 -7.709 8.765 1.00 27.02 63 VAL C O 1
ATOM 3706 N N . ASP C 1 64 ? -14.848 -8.417 6.647 1.00 27.44 64 ASP C N 1
ATOM 3707 C CA . ASP C 1 64 ? -14.081 -9.638 6.875 1.00 27.63 64 ASP C CA 1
ATOM 3708 C C . ASP C 1 64 ? -12.585 -9.378 6.644 1.00 27.07 64 ASP C C 1
ATOM 3709 O O . ASP C 1 64 ? -12.079 -9.554 5.526 1.00 26.95 64 ASP C O 1
ATOM 3714 N N . LEU C 1 65 ? -11.881 -8.937 7.692 1.00 26.83 65 LEU C N 1
ATOM 3715 C CA . LEU C 1 65 ? -10.445 -8.616 7.578 1.00 26.31 65 LEU C CA 1
ATOM 3716 C C . LEU C 1 65 ? -9.614 -9.849 7.253 1.00 26.18 65 LEU C C 1
ATOM 3717 O O . LEU C 1 65 ? -8.626 -9.757 6.514 1.00 25.23 65 LEU C O 1
ATOM 3722 N N . LEU C 1 66 ? -10.002 -10.994 7.821 1.00 26.12 66 LEU C N 1
ATOM 3723 C CA . LEU C 1 66 ? -9.306 -12.251 7.545 1.00 27.03 66 LEU C CA 1
ATOM 3724 C C . LEU C 1 66 ? -9.303 -12.547 6.032 1.00 27.77 66 LEU C C 1
ATOM 3725 O O . LEU C 1 66 ? -8.259 -12.846 5.452 1.00 28.18 66 LEU C O 1
ATOM 3730 N N . GLU C 1 67 ? -10.473 -12.448 5.411 1.00 28.37 67 GLU C N 1
ATOM 3731 C CA . GLU C 1 67 ? -10.622 -12.658 3.988 1.00 30.06 67 GLU C CA 1
ATOM 3732 C C . GLU C 1 67 ? -9.766 -11.693 3.174 1.00 29.50 67 GLU C C 1
ATOM 3733 O O . GLU C 1 67 ? -9.065 -12.112 2.259 1.00 30.16 67 GLU C O 1
ATOM 3739 N N . LEU C 1 68 ? -9.842 -10.404 3.484 1.00 28.37 68 LEU C N 1
ATOM 3740 C CA . LEU C 1 68 ? -9.070 -9.407 2.750 1.00 28.26 68 LEU C CA 1
ATOM 3741 C C . LEU C 1 68 ? -7.580 -9.658 2.857 1.00 27.70 68 LEU C C 1
ATOM 3742 O O . LEU C 1 68 ? -6.848 -9.433 1.899 1.00 27.54 68 LEU C O 1
ATOM 3747 N N . MET C 1 69 ? -7.134 -10.129 4.020 1.00 27.32 69 MET C N 1
ATOM 3748 C CA . MET C 1 69 ? -5.729 -10.409 4.221 1.00 28.05 69 MET C CA 1
ATOM 3749 C C . MET C 1 69 ? -5.265 -11.562 3.321 1.00 28.51 69 MET C C 1
ATOM 3750 O O . MET C 1 69 ? -4.246 -11.443 2.662 1.00 28.14 69 MET C O 1
ATOM 3755 N N . TYR C 1 70 ? -6.012 -12.660 3.289 1.00 28.72 70 TYR C N 1
ATOM 3756 C CA . TYR C 1 70 ? -5.652 -13.775 2.418 1.00 29.72 70 TYR C CA 1
ATOM 3757 C C . TYR C 1 70 ? -5.723 -13.452 0.926 1.00 30.79 70 TYR C C 1
ATOM 3758 O O . TYR C 1 70 ? -4.906 -13.968 0.160 1.00 30.89 70 TYR C O 1
ATOM 3767 N N . LYS C 1 71 ? -6.668 -12.601 0.524 1.00 31.69 71 LYS C N 1
ATOM 3768 C CA . LYS C 1 71 ? -6.818 -12.243 -0.890 1.00 33.41 71 LYS C CA 1
ATOM 3769 C C . LYS C 1 71 ? -5.775 -11.247 -1.366 1.00 33.40 71 LYS C C 1
ATOM 3770 O O . LYS C 1 71 ? -5.356 -11.313 -2.525 1.00 33.89 71 LYS C O 1
ATOM 3776 N N . ASP C 1 72 ? -5.364 -10.328 -0.488 1.00 32.61 72 ASP C N 1
ATOM 3777 C CA . ASP C 1 72 ? -4.411 -9.272 -0.854 1.00 32.31 72 ASP C CA 1
ATOM 3778 C C . ASP C 1 72 ? -3.454 -8.930 0.315 1.00 31.27 72 ASP C C 1
ATOM 3779 O O . ASP C 1 72 ? -3.543 -7.843 0.908 1.00 30.55 72 ASP C O 1
ATOM 3784 N N . PRO C 1 73 ? -2.556 -9.857 0.637 1.00 30.80 73 PRO C N 1
ATOM 3785 C CA . PRO C 1 73 ? -1.690 -9.713 1.811 1.00 30.78 73 PRO C CA 1
ATOM 3786 C C . PRO C 1 73 ? -0.828 -8.441 1.788 1.00 31.29 73 PRO C C 1
ATOM 3787 O O . PRO C 1 73 ? -0.615 -7.851 2.853 1.00 30.42 73 PRO C O 1
ATOM 3791 N N . LYS C 1 74 ? -0.397 -7.988 0.611 1.00 30.97 74 LYS C N 1
ATOM 3792 C CA . LYS C 1 74 ? 0.545 -6.866 0.537 1.00 31.63 74 LYS C CA 1
ATOM 3793 C C . LYS C 1 74 ? -0.108 -5.561 0.968 1.00 30.75 74 LYS C C 1
ATOM 3794 O O . LYS C 1 74 ? 0.551 -4.625 1.416 1.00 30.94 74 LYS C O 1
ATOM 3800 N N . LYS C 1 75 ? -1.420 -5.522 0.863 1.00 29.31 75 LYS C N 1
ATOM 3801 C CA . LYS C 1 75 ? -2.165 -4.356 1.286 1.00 28.51 75 LYS C CA 1
ATOM 3802 C C . LYS C 1 75 ? -2.823 -4.555 2.683 1.00 26.45 75 LYS C C 1
ATOM 3803 O O . LYS C 1 75 ? -2.952 -3.605 3.455 1.00 25.95 75 LYS C O 1
ATOM 3809 N N . TRP C 1 76 ? -3.228 -5.787 2.989 1.00 24.20 76 TRP C N 1
ATOM 3810 C CA . TRP C 1 76 ? -4.087 -6.039 4.141 1.00 23.66 76 TRP C CA 1
ATOM 3811 C C . TRP C 1 76 ? -3.433 -6.745 5.316 1.00 22.68 76 TRP C C 1
ATOM 3812 O O . TRP C 1 76 ? -4.009 -6.759 6.399 1.00 22.67 76 TRP C O 1
ATOM 3823 N N . ALA C 1 77 ? -2.260 -7.337 5.119 1.00 21.85 77 ALA C N 1
ATOM 3824 C CA . ALA C 1 77 ? -1.571 -8.003 6.223 1.00 21.92 77 ALA C CA 1
ATOM 3825 C C . ALA C 1 77 ? -1.286 -7.051 7.390 1.00 21.95 77 ALA C C 1
ATOM 3826 O O . ALA C 1 77 ? -1.471 -7.427 8.548 1.00 21.88 77 ALA C O 1
ATOM 3828 N N . MET C 1 78 ? -0.848 -5.817 7.102 1.00 21.81 78 MET C N 1
ATOM 3829 C CA . MET C 1 78 ? -0.539 -4.877 8.230 1.00 21.96 78 MET C CA 1
ATOM 3830 C C . MET C 1 78 ? -1.771 -4.470 9.045 1.00 20.64 78 MET C C 1
ATOM 3831 O O . MET C 1 78 ? -1.758 -4.666 10.246 1.00 20.27 78 MET C O 1
ATOM 3836 N N . PRO C 1 79 ? -2.825 -3.931 8.440 1.00 20.42 79 PRO C N 1
ATOM 3837 C CA . PRO C 1 79 ? -4.031 -3.613 9.231 1.00 20.04 79 PRO C CA 1
ATOM 3838 C C . PRO C 1 79 ? -4.624 -4.865 9.892 1.00 19.47 79 PRO C C 1
ATOM 3839 O O . PRO C 1 79 ? -5.085 -4.800 11.043 1.00 19.48 79 PRO C O 1
ATOM 3843 N N . PHE C 1 80 ? -4.600 -6.005 9.208 1.00 18.64 80 PHE C N 1
ATOM 3844 C CA . PHE C 1 80 ? -5.076 -7.228 9.833 1.00 18.29 80 PHE C CA 1
ATOM 3845 C C . PHE C 1 80 ? -4.276 -7.599 11.105 1.00 18.17 80 PHE C C 1
ATOM 3846 O O . PHE C 1 80 ? -4.870 -7.885 12.153 1.00 17.14 80 PHE C O 1
ATOM 3854 N N . GLN C 1 81 ? -2.942 -7.616 11.019 1.00 16.90 81 GLN C N 1
ATOM 3855 C CA . GLN C 1 81 ? -2.132 -7.941 12.201 1.00 17.16 81 GLN C CA 1
ATOM 3856 C C . GLN C 1 81 ? -2.280 -6.885 13.276 1.00 17.09 81 GLN C C 1
ATOM 3857 O O . GLN C 1 81 ? -2.243 -7.176 14.469 1.00 16.55 81 GLN C O 1
ATOM 3863 N N . SER C 1 82 ? -2.450 -5.644 12.843 1.00 17.49 82 SER C N 1
ATOM 3864 C CA . SER C 1 82 ? -2.700 -4.585 13.804 1.00 19.26 82 SER C CA 1
ATOM 3865 C C . SER C 1 82 ? -4.015 -4.853 14.574 1.00 18.91 82 SER C C 1
ATOM 3866 O O . SER C 1 82 ? -4.083 -4.680 15.802 1.00 19.28 82 SER C O 1
ATOM 3869 N N . TYR C 1 83 ? -5.056 -5.269 13.859 1.00 18.87 83 TYR C N 1
ATOM 3870 C CA . TYR C 1 83 ? -6.322 -5.582 14.511 1.00 18.97 83 TYR C CA 1
ATOM 3871 C C . TYR C 1 83 ? -6.194 -6.825 15.404 1.00 19.34 83 TYR C C 1
ATOM 3872 O O . TYR C 1 83 ? -6.720 -6.850 16.520 1.00 19.82 83 TYR C O 1
ATOM 3881 N N . VAL C 1 84 ? -5.483 -7.845 14.939 1.00 19.71 84 VAL C N 1
ATOM 3882 C CA . VAL C 1 84 ? -5.220 -9.025 15.784 1.00 20.72 84 VAL C CA 1
ATOM 3883 C C . VAL C 1 84 ? -4.574 -8.597 17.107 1.00 21.40 84 VAL C C 1
ATOM 3884 O O . VAL C 1 84 ? -4.998 -9.018 18.187 1.00 21.83 84 VAL C O 1
ATOM 3888 N N . THR C 1 85 ? -3.551 -7.751 17.016 1.00 21.50 85 THR C N 1
ATOM 3889 C CA . THR C 1 85 ? -2.845 -7.274 18.204 1.00 22.06 85 THR C CA 1
ATOM 3890 C C . THR C 1 85 ? -3.816 -6.607 19.162 1.00 22.72 85 THR C C 1
ATOM 3891 O O . THR C 1 85 ? -3.805 -6.875 20.367 1.00 22.82 85 THR C O 1
ATOM 3895 N N . LEU C 1 86 ? -4.655 -5.741 18.618 1.00 22.77 86 LEU C N 1
ATOM 3896 C CA . LEU C 1 86 ? -5.611 -5.026 19.438 1.00 24.06 86 LEU C CA 1
ATOM 3897 C C . LEU C 1 86 ? -6.569 -5.984 20.161 1.00 24.20 86 LEU C C 1
ATOM 3898 O O . LEU C 1 86 ? -6.770 -5.838 21.365 1.00 24.19 86 LEU C O 1
ATOM 3903 N N . THR C 1 87 ? -7.153 -6.937 19.439 1.00 24.39 87 THR C N 1
ATOM 3904 C CA . THR C 1 87 ? -8.114 -7.832 20.070 1.00 25.58 87 THR C CA 1
ATOM 3905 C C . THR C 1 87 ? -7.463 -8.673 21.153 1.00 26.03 87 THR C C 1
ATOM 3906 O O . THR C 1 87 ? -8.090 -8.934 22.164 1.00 25.45 87 THR C O 1
ATOM 3910 N N . MET C 1 88 ? -6.208 -9.084 20.955 1.00 26.72 88 MET C N 1
ATOM 3911 C CA . MET C 1 88 ? -5.491 -9.862 21.971 1.00 27.88 88 MET C CA 1
ATOM 3912 C C . MET C 1 88 ? -5.282 -9.012 23.230 1.00 28.70 88 MET C C 1
ATOM 3913 O O . MET C 1 88 ? -5.548 -9.458 24.341 1.00 28.56 88 MET C O 1
ATOM 3918 N N . LEU C 1 89 ? -4.806 -7.790 23.039 1.00 28.74 89 LEU C N 1
ATOM 3919 C CA . LEU C 1 89 ? -4.663 -6.828 24.125 1.00 30.07 89 LEU C CA 1
ATOM 3920 C C . LEU C 1 89 ? -5.968 -6.621 24.916 1.00 30.10 89 LEU C C 1
ATOM 3921 O O . LEU C 1 89 ? -5.937 -6.578 26.143 1.00 29.74 89 LEU C O 1
ATOM 3926 N N . GLN C 1 90 ? -7.092 -6.489 24.215 1.00 29.89 90 GLN C N 1
ATOM 3927 C CA . GLN C 1 90 ? -8.379 -6.347 24.883 1.00 30.84 90 GLN C CA 1
ATOM 3928 C C . GLN C 1 90 ? -8.698 -7.610 25.700 1.00 31.39 90 GLN C C 1
ATOM 3929 O O . GLN C 1 90 ? -9.252 -7.514 26.794 1.00 31.15 90 GLN C O 1
ATOM 3935 N N . SER C 1 91 ? -8.346 -8.784 25.172 1.00 30.82 91 SER C N 1
ATOM 3936 C CA . SER C 1 91 ? -8.542 -10.035 25.901 1.00 31.62 91 SER C CA 1
ATOM 3937 C C . SER C 1 91 ? -7.589 -10.198 27.100 1.00 32.17 91 SER C C 1
ATOM 3938 O O . SER C 1 91 ? -8.031 -10.515 28.200 1.00 32.52 91 SER C O 1
ATOM 3941 N N . HIS C 1 92 ? -6.294 -9.967 26.884 1.00 32.14 92 HIS C N 1
ATOM 3942 C CA . HIS C 1 92 ? -5.309 -9.993 27.954 1.00 32.55 92 HIS C CA 1
ATOM 3943 C C . HIS C 1 92 ? -5.689 -9.064 29.124 1.00 33.34 92 HIS C C 1
ATOM 3944 O O . HIS C 1 92 ? -5.453 -9.412 30.287 1.00 33.28 92 HIS C O 1
ATOM 3951 N N . THR C 1 93 ? -6.234 -7.882 28.821 1.00 33.51 93 THR C N 1
ATOM 3952 C CA . THR C 1 93 ? -6.552 -6.899 29.860 1.00 34.70 93 THR C CA 1
ATOM 3953 C C . THR C 1 93 ? -8.011 -6.856 30.314 1.00 35.88 93 THR C C 1
ATOM 3954 O O . THR C 1 93 ? -8.349 -6.049 31.167 1.00 36.41 93 THR C O 1
ATOM 3958 N N . ALA C 1 94 ? -8.872 -7.689 29.748 1.00 37.67 94 ALA C N 1
ATOM 3959 C CA . ALA C 1 94 ? -10.282 -7.694 30.148 1.00 40.31 94 ALA C CA 1
ATOM 3960 C C . ALA C 1 94 ? -10.418 -7.990 31.655 1.00 42.16 94 ALA C C 1
ATOM 3961 O O . ALA C 1 94 ? -9.717 -8.863 32.184 1.00 42.24 94 ALA C O 1
ATOM 3963 N N . PRO C 1 95 ? -11.277 -7.237 32.347 1.00 44.37 95 PRO C N 1
ATOM 3964 C CA . PRO C 1 95 ? -11.465 -7.419 33.801 1.00 45.52 95 PRO C CA 1
ATOM 3965 C C . PRO C 1 95 ? -12.241 -8.697 34.088 1.00 46.22 95 PRO C C 1
ATOM 3966 O O . PRO C 1 95 ? -13.096 -9.084 33.293 1.00 46.53 95 PRO C O 1
ATOM 3970 N N . THR C 1 96 ? -11.928 -9.353 35.199 1.00 47.54 96 THR C N 1
ATOM 3971 C CA . THR C 1 96 ? -12.699 -10.518 35.641 1.00 48.55 96 THR C CA 1
ATOM 3972 C C . THR C 1 96 ? -12.569 -10.728 37.149 1.00 49.56 96 THR C C 1
ATOM 3973 O O . THR C 1 96 ? -11.531 -10.423 37.738 1.00 49.44 96 THR C O 1
ATOM 3977 N N . ASN C 1 97 ? -13.632 -11.238 37.767 1.00 50.86 97 ASN C N 1
ATOM 3978 C CA . ASN C 1 97 ? -13.579 -11.607 39.184 1.00 51.96 97 ASN C CA 1
ATOM 3979 C C . ASN C 1 97 ? -13.138 -13.054 39.392 1.00 52.06 97 ASN C C 1
ATOM 3980 O O . ASN C 1 97 ? -12.747 -13.443 40.504 1.00 52.38 97 ASN C O 1
ATOM 3985 N N . LYS C 1 98 ? -13.191 -13.837 38.314 1.00 51.62 98 LYS C N 1
ATOM 3986 C CA . LYS C 1 98 ? -12.786 -15.240 38.332 1.00 51.22 98 LYS C CA 1
ATOM 3987 C C . LYS C 1 98 ? -11.323 -15.416 38.731 1.00 50.69 98 LYS C C 1
ATOM 3988 O O . LYS C 1 98 ? -10.516 -14.495 38.595 1.00 50.82 98 LYS C O 1
ATOM 3994 N N . LYS C 1 99 ? -10.993 -16.598 39.245 1.00 50.33 99 LYS C N 1
ATOM 3995 C CA . LYS C 1 99 ? -9.668 -16.856 39.816 1.00 49.65 99 LYS C CA 1
ATOM 3996 C C . LYS C 1 99 ? -8.732 -17.523 38.807 1.00 48.10 99 LYS C C 1
ATOM 3997 O O . LYS C 1 99 ? -7.540 -17.710 39.074 1.00 47.53 99 LYS C O 1
ATOM 4003 N N . LEU C 1 100 ? -9.285 -17.861 37.640 1.00 46.41 100 LEU C N 1
ATOM 4004 C CA . LEU C 1 100 ? -8.516 -18.428 36.537 1.00 44.60 100 LEU C CA 1
ATOM 4005 C C . LEU C 1 100 ? -8.991 -17.864 35.191 1.00 43.09 100 LEU C C 1
ATOM 4006 O O . LEU C 1 100 ? -10.199 -17.756 34.942 1.00 42.71 100 LEU C O 1
ATOM 4011 N N . LYS C 1 101 ? -8.032 -17.499 34.338 1.00 41.22 101 LYS C N 1
ATOM 4012 C CA . LYS C 1 101 ? -8.331 -17.068 32.978 1.00 39.11 101 LYS C CA 1
ATOM 4013 C C . LYS C 1 101 ? -7.616 -17.967 31.977 1.00 37.32 101 LYS C C 1
ATOM 4014 O O . LYS C 1 101 ? -6.423 -18.219 32.105 1.00 36.64 101 LYS C O 1
ATOM 4020 N N . ILE C 1 102 ? -8.359 -18.462 30.995 1.00 35.97 102 ILE C N 1
ATOM 4021 C CA . ILE C 1 102 ? -7.775 -19.239 29.900 1.00 34.90 102 ILE C CA 1
ATOM 4022 C C . ILE C 1 102 ? -8.110 -18.592 28.546 1.00 34.44 102 ILE C C 1
ATOM 4023 O O . ILE C 1 102 ? -9.276 -18.325 28.258 1.00 34.69 102 ILE C O 1
ATOM 4028 N N . MET C 1 103 ? -7.087 -18.365 27.727 1.00 33.47 103 MET C N 1
ATOM 4029 C CA . MET C 1 103 ? -7.233 -17.647 26.460 1.00 32.98 103 MET C CA 1
ATOM 4030 C C . MET C 1 103 ? -6.736 -18.481 25.294 1.00 31.30 103 MET C C 1
ATOM 4031 O O . MET C 1 103 ? -5.656 -19.065 25.379 1.00 30.97 103 MET C O 1
ATOM 4036 N N . GLU C 1 104 ? -7.505 -18.536 24.215 1.00 29.93 104 GLU C N 1
ATOM 4037 C CA . GLU C 1 104 ? -6.989 -19.039 22.943 1.00 29.78 104 GLU C CA 1
ATOM 4038 C C . GLU C 1 104 ? -6.085 -17.942 22.343 1.00 29.53 104 GLU C C 1
ATOM 4039 O O . GLU C 1 104 ? -6.525 -16.799 22.172 1.00 28.85 104 GLU C O 1
ATOM 4045 N N . ARG C 1 105 ? -4.824 -18.288 22.069 1.00 29.11 105 ARG C N 1
ATOM 4046 C CA . ARG C 1 105 ? -3.837 -17.373 21.468 1.00 29.40 105 ARG C CA 1
ATOM 4047 C C . ARG C 1 105 ? -3.430 -16.256 22.406 1.00 29.64 105 ARG C C 1
ATOM 4048 O O . ARG C 1 105 ? -3.914 -16.173 23.540 1.00 30.60 105 ARG C O 1
ATOM 4056 N N . SER C 1 106 ? -2.540 -15.391 21.922 1.00 28.70 106 SER C N 1
ATOM 4057 C CA . SER C 1 106 ? -1.948 -14.335 22.736 1.00 27.99 106 SER C CA 1
ATOM 4058 C C . SER C 1 106 ? -1.310 -13.334 21.799 1.00 27.74 106 SER C C 1
ATOM 4059 O O . SER C 1 106 ? -1.103 -13.620 20.618 1.00 27.27 106 SER C O 1
ATOM 4062 N N . ILE C 1 107 ? -0.980 -12.171 22.330 1.00 27.25 107 ILE C N 1
ATOM 4063 C CA . ILE C 1 107 ? -0.210 -11.201 21.586 1.00 27.92 107 ILE C CA 1
ATOM 4064 C C . ILE C 1 107 ? 1.152 -11.778 21.134 1.00 27.23 107 ILE C C 1
ATOM 4065 O O . ILE C 1 107 ? 1.709 -11.363 20.098 1.00 26.92 107 ILE C O 1
ATOM 4070 N N . PHE C 1 108 ? 1.668 -12.751 21.885 1.00 26.32 108 PHE C N 1
ATOM 4071 C CA . PHE C 1 108 ? 2.973 -13.364 21.591 1.00 25.85 108 PHE C CA 1
ATOM 4072 C C . PHE C 1 108 ? 3.010 -14.161 20.282 1.00 25.50 108 PHE C C 1
ATOM 4073 O O . PHE C 1 108 ? 3.940 -14.001 19.479 1.00 23.98 108 PHE C O 1
ATOM 4081 N N . SER C 1 109 ? 2.002 -15.001 20.039 1.00 25.36 109 SER C N 1
ATOM 4082 C CA . SER C 1 109 ? 2.002 -15.761 18.777 1.00 25.21 109 SER C CA 1
ATOM 4083 C C . SER C 1 109 ? 1.747 -14.859 17.582 1.00 24.56 109 SER C C 1
ATOM 4084 O O . SER C 1 109 ? 2.281 -15.103 16.509 1.00 24.15 109 SER C O 1
ATOM 4087 N N . ALA C 1 110 ? 0.925 -13.831 17.765 1.00 23.80 110 ALA C N 1
ATOM 4088 C CA . ALA C 1 110 ? 0.713 -12.858 16.701 1.00 24.34 110 ALA C CA 1
ATOM 4089 C C . ALA C 1 110 ? 2.087 -12.288 16.310 1.00 24.15 110 ALA C C 1
ATOM 4090 O O . ALA C 1 110 ? 2.432 -12.255 15.139 1.00 25.40 110 ALA C O 1
ATOM 4092 N N . ARG C 1 111 ? 2.864 -11.883 17.304 1.00 23.58 111 ARG C N 1
ATOM 4093 C CA . ARG C 1 111 ? 4.165 -11.270 17.066 1.00 24.45 111 ARG C CA 1
ATOM 4094 C C . ARG C 1 111 ? 5.231 -12.260 16.589 1.00 24.61 111 ARG C C 1
ATOM 4095 O O . ARG C 1 111 ? 5.837 -12.053 15.544 1.00 25.20 111 ARG C O 1
ATOM 4103 N N . TYR C 1 112 ? 5.457 -13.330 17.347 1.00 25.05 112 TYR C N 1
ATOM 4104 C CA . TYR C 1 112 ? 6.604 -14.225 17.079 1.00 26.42 112 TYR C CA 1
ATOM 4105 C C . TYR C 1 112 ? 6.399 -15.210 15.938 1.00 26.34 112 TYR C C 1
ATOM 4106 O O . TYR C 1 112 ? 7.381 -15.683 15.362 1.00 26.40 112 TYR C O 1
ATOM 4115 N N . CYS C 1 113 ? 5.140 -15.541 15.622 1.00 25.33 113 CYS C N 1
ATOM 4116 C CA . CYS C 1 113 ? 4.864 -16.485 14.543 1.00 24.69 113 CYS C CA 1
ATOM 4117 C C . CYS C 1 113 ? 4.290 -15.805 13.308 1.00 23.92 113 CYS C C 1
ATOM 4118 O O . CYS C 1 113 ? 4.895 -15.865 12.245 1.00 24.23 113 CYS C O 1
ATOM 4121 N N . PHE C 1 114 ? 3.139 -15.146 13.438 1.00 21.96 114 PHE C N 1
ATOM 4122 C CA . PHE C 1 114 ? 2.476 -14.587 12.265 1.00 21.40 114 PHE C CA 1
ATOM 4123 C C . PHE C 1 114 ? 3.147 -13.362 11.673 1.00 20.84 114 PHE C C 1
ATOM 4124 O O . PHE C 1 114 ? 3.396 -13.331 10.473 1.00 20.64 114 PHE C O 1
ATOM 4132 N N . VAL C 1 115 ? 3.441 -12.357 12.491 1.00 19.76 115 VAL C N 1
ATOM 4133 C CA . VAL C 1 115 ? 4.121 -11.178 11.964 1.00 20.57 115 VAL C CA 1
ATOM 4134 C C . VAL C 1 115 ? 5.502 -11.567 11.368 1.00 20.92 115 VAL C C 1
ATOM 4135 O O . VAL C 1 115 ? 5.857 -11.129 10.272 1.00 20.36 115 VAL C O 1
ATOM 4139 N N . GLU C 1 116 ? 6.243 -12.407 12.079 1.00 21.88 116 GLU C N 1
ATOM 4140 C CA . GLU C 1 116 ? 7.571 -12.825 11.602 1.00 24.58 116 GLU C CA 1
ATOM 4141 C C . GLU C 1 116 ? 7.447 -13.600 10.285 1.00 24.70 116 GLU C C 1
ATOM 4142 O O . GLU C 1 116 ? 8.191 -13.341 9.339 1.00 24.98 116 GLU C O 1
ATOM 4148 N N . ASN C 1 117 ? 6.477 -14.506 10.197 1.00 25.21 117 ASN C N 1
ATOM 4149 C CA . ASN C 1 117 ? 6.286 -15.225 8.942 1.00 25.94 117 ASN C CA 1
ATOM 4150 C C . ASN C 1 117 ? 5.860 -14.328 7.788 1.00 26.10 117 ASN C C 1
ATOM 4151 O O . ASN C 1 117 ? 6.331 -14.505 6.664 1.00 25.80 117 ASN C O 1
ATOM 4156 N N . MET C 1 118 ? 5.006 -13.345 8.077 1.00 25.64 118 MET C N 1
ATOM 4157 C CA . MET C 1 118 ? 4.591 -12.386 7.064 1.00 25.58 118 MET C CA 1
ATOM 4158 C C . MET C 1 118 ? 5.735 -11.453 6.631 1.00 25.30 118 MET C C 1
ATOM 4159 O O . MET C 1 118 ? 5.774 -11.013 5.487 1.00 23.83 118 MET C O 1
ATOM 4164 N N . ARG C 1 119 ? 6.629 -11.119 7.549 1.00 25.73 119 ARG C N 1
ATOM 4165 C CA . ARG C 1 119 ? 7.872 -10.451 7.136 1.00 27.07 119 ARG C CA 1
ATOM 4166 C C . ARG C 1 119 ? 8.706 -11.363 6.186 1.00 28.17 119 ARG C C 1
ATOM 4167 O O . ARG C 1 119 ? 9.132 -10.927 5.127 1.00 27.49 119 ARG C O 1
ATOM 4175 N N . ARG C 1 120 ? 8.924 -12.618 6.573 1.00 29.32 120 ARG C N 1
ATOM 4176 C CA . ARG C 1 120 ? 9.756 -13.532 5.761 1.00 31.30 120 ARG C CA 1
ATOM 4177 C C . ARG C 1 120 ? 9.204 -13.801 4.366 1.00 32.29 120 ARG C C 1
ATOM 4178 O O . ARG C 1 120 ? 9.981 -13.933 3.417 1.00 32.85 120 ARG C O 1
ATOM 4186 N N . ASN C 1 121 ? 7.880 -13.887 4.232 1.00 32.57 121 ASN C N 1
ATOM 4187 C CA . ASN C 1 121 ? 7.291 -14.188 2.924 1.00 32.79 121 ASN C CA 1
ATOM 4188 C C . ASN C 1 121 ? 6.989 -12.968 2.070 1.00 32.63 121 ASN C C 1
ATOM 4189 O O . ASN C 1 121 ? 6.473 -13.094 0.968 1.00 33.71 121 ASN C O 1
ATOM 4194 N N . GLY C 1 122 ? 7.295 -11.781 2.578 1.00 32.60 122 GLY C N 1
ATOM 4195 C CA . GLY C 1 122 ? 7.093 -10.558 1.815 1.00 32.30 122 GLY C CA 1
ATOM 4196 C C . GLY C 1 122 ? 5.711 -9.917 1.888 1.00 32.35 122 GLY C C 1
ATOM 4197 O O . GLY C 1 122 ? 5.463 -8.925 1.189 1.00 32.49 122 GLY C O 1
ATOM 4198 N N . SER C 1 123 ? 4.807 -10.448 2.713 1.00 31.00 123 SER C N 1
ATOM 4199 C CA . SER C 1 123 ? 3.473 -9.828 2.847 1.00 30.49 123 SER C CA 1
ATOM 4200 C C . SER C 1 123 ? 3.567 -8.480 3.539 1.00 29.84 123 SER C C 1
ATOM 4201 O O . SER C 1 123 ? 2.829 -7.559 3.198 1.00 29.76 123 SER C O 1
ATOM 4204 N N . LEU C 1 124 ? 4.448 -8.392 4.535 1.00 28.95 124 LEU C N 1
ATOM 4205 C CA . LEU C 1 124 ? 4.727 -7.139 5.229 1.00 28.75 124 LEU C CA 1
ATOM 4206 C C . LEU C 1 124 ? 6.023 -6.576 4.685 1.00 28.69 124 LEU C C 1
ATOM 4207 O O . LEU C 1 124 ? 7.061 -7.214 4.803 1.00 28.81 124 LEU C O 1
ATOM 4212 N N . GLU C 1 125 ? 5.962 -5.389 4.092 1.00 28.71 125 GLU C N 1
ATOM 4213 C CA . GLU C 1 125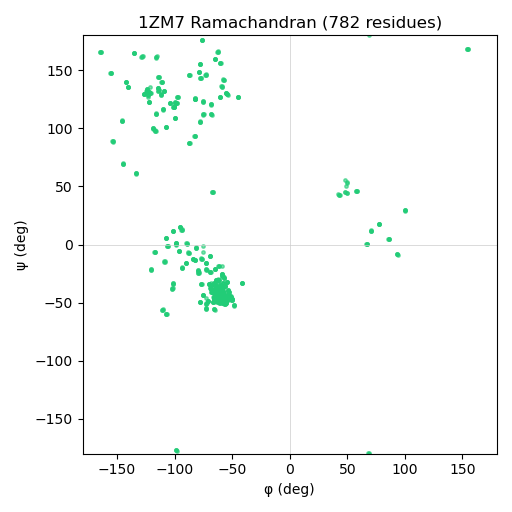 ? 7.183 -4.648 3.761 1.00 29.59 125 GLU C CA 1
ATOM 4214 C C . GLU C 1 125 ? 7.914 -4.264 5.029 1.00 27.79 125 GLU C C 1
ATOM 4215 O O . GLU C 1 125 ? 7.322 -4.202 6.116 1.00 26.84 125 GLU C O 1
ATOM 4221 N N . GLN C 1 126 ? 9.205 -3.979 4.887 1.00 27.05 126 GLN C N 1
ATOM 4222 C CA . GLN C 1 126 ? 10.044 -3.678 6.039 1.00 26.10 126 GLN C CA 1
ATOM 4223 C C . GLN C 1 126 ? 9.401 -2.605 6.928 1.00 24.59 126 GLN C C 1
ATOM 4224 O O . GLN C 1 126 ? 9.316 -2.774 8.133 1.00 24.80 126 GLN C O 1
ATOM 4230 N N . GLY C 1 127 ? 8.936 -1.518 6.322 1.00 22.81 127 GLY C N 1
ATOM 4231 C CA . GLY C 1 127 ? 8.337 -0.418 7.060 1.00 22.63 127 GLY C CA 1
ATOM 4232 C C . GLY C 1 127 ? 7.070 -0.788 7.856 1.00 22.23 127 GLY C C 1
ATOM 4233 O O . GLY C 1 127 ? 6.792 -0.202 8.912 1.00 21.69 127 GLY C O 1
ATOM 4234 N N . MET C 1 128 ? 6.324 -1.761 7.351 1.00 21.19 128 MET C N 1
ATOM 4235 C CA . MET C 1 128 ? 5.122 -2.258 8.024 1.00 22.03 128 MET C CA 1
ATOM 4236 C C . MET C 1 128 ? 5.519 -3.129 9.203 1.00 21.07 128 MET C C 1
ATOM 4237 O O . MET C 1 128 ? 4.983 -2.998 10.280 1.00 20.36 128 MET C O 1
ATOM 4242 N N . TYR C 1 129 ? 6.511 -3.991 8.978 1.00 21.44 129 TYR C N 1
ATOM 4243 C CA . TYR C 1 129 ? 7.063 -4.811 10.027 1.00 21.62 129 TYR C CA 1
ATOM 4244 C C . TYR C 1 129 ? 7.645 -3.938 11.146 1.00 21.90 129 TYR C C 1
ATOM 4245 O O . TYR C 1 129 ? 7.403 -4.205 12.320 1.00 21.96 129 TYR C O 1
ATOM 4254 N N . ASN C 1 130 ? 8.411 -2.906 10.791 1.00 22.48 130 ASN C N 1
ATOM 4255 C CA . ASN C 1 130 ? 9.012 -2.037 11.797 1.00 23.78 130 ASN C CA 1
ATOM 4256 C C . ASN C 1 130 ? 7.927 -1.325 12.640 1.00 23.52 130 ASN C C 1
ATOM 4257 O O . ASN C 1 130 ? 8.054 -1.201 13.854 1.00 23.78 130 ASN C O 1
ATOM 4262 N N . THR C 1 131 ? 6.867 -0.858 11.984 1.00 22.79 131 THR C N 1
ATOM 4263 C CA . THR C 1 131 ? 5.750 -0.219 12.696 1.00 22.57 131 THR C CA 1
ATOM 4264 C C . THR C 1 131 ? 5.111 -1.176 13.720 1.00 22.06 131 THR C C 1
ATOM 4265 O O . THR C 1 131 ? 4.938 -0.821 14.876 1.00 21.40 131 THR C O 1
ATOM 4269 N N . LEU C 1 132 ? 4.806 -2.402 13.295 1.00 21.70 132 LEU C N 1
ATOM 4270 C CA . LEU C 1 132 ? 4.278 -3.410 14.228 1.00 21.76 132 LEU C CA 1
ATOM 4271 C C . LEU C 1 132 ? 5.238 -3.669 15.392 1.00 22.45 132 LEU C C 1
ATOM 4272 O O . LEU C 1 132 ? 4.802 -3.700 16.550 1.00 22.03 132 LEU C O 1
ATOM 4277 N N . GLU C 1 133 ? 6.536 -3.814 15.095 1.00 22.79 133 GLU C N 1
ATOM 4278 C CA . GLU C 1 133 ? 7.535 -4.098 16.141 1.00 23.62 133 GLU C CA 1
ATOM 4279 C C . GLU C 1 133 ? 7.646 -2.947 17.138 1.00 23.48 133 GLU C C 1
ATOM 4280 O O . GLU C 1 133 ? 7.745 -3.168 18.340 1.00 22.81 133 GLU C O 1
ATOM 4286 N N . GLU C 1 134 ? 7.618 -1.720 16.628 1.00 23.35 134 GLU C N 1
ATOM 4287 C CA . GLU C 1 134 ? 7.658 -0.558 17.506 1.00 24.42 134 GLU C CA 1
ATOM 4288 C C . GLU C 1 134 ? 6.417 -0.506 18.412 1.00 22.76 134 GLU C C 1
ATOM 4289 O O . GLU C 1 134 ? 6.517 -0.135 19.569 1.00 22.64 134 GLU C O 1
ATOM 4295 N N . TRP C 1 135 ? 5.263 -0.902 17.882 1.00 22.18 135 TRP C N 1
ATOM 4296 C CA . TRP C 1 135 ? 4.049 -1.039 18.694 1.00 22.15 135 TRP C CA 1
ATOM 4297 C C . TRP C 1 135 ? 4.230 -2.110 19.778 1.00 22.77 135 TRP C C 1
ATOM 4298 O O . TRP C 1 135 ? 3.880 -1.871 20.940 1.00 21.33 135 TRP C O 1
ATOM 4309 N N . TYR C 1 136 ? 4.749 -3.285 19.396 1.00 22.86 136 TYR C N 1
ATOM 4310 C CA . TYR C 1 136 ? 4.990 -4.342 20.384 1.00 24.67 136 TYR C CA 1
ATOM 4311 C C . TYR C 1 136 ? 5.920 -3.879 21.509 1.00 25.83 136 TYR C C 1
ATOM 4312 O O . TYR C 1 136 ? 5.662 -4.177 22.677 1.00 26.46 136 TYR C O 1
ATOM 4321 N N . LYS C 1 137 ? 6.959 -3.119 21.167 1.00 26.55 137 LYS C N 1
ATOM 4322 C CA . LYS C 1 137 ? 7.891 -2.618 22.184 1.00 28.39 137 LYS C CA 1
ATOM 4323 C C . LYS C 1 137 ? 7.204 -1.623 23.111 1.00 28.34 137 LYS C C 1
ATOM 4324 O O . LYS C 1 137 ? 7.421 -1.654 24.316 1.00 28.63 137 LYS C O 1
ATOM 4330 N N . PHE C 1 138 ? 6.373 -0.745 22.555 1.00 28.20 138 PHE C N 1
ATOM 4331 C CA . PHE C 1 138 ? 5.590 0.150 23.389 1.00 28.40 138 PHE C CA 1
ATOM 4332 C C . PHE C 1 138 ? 4.592 -0.595 24.284 1.00 28.92 138 PHE C C 1
ATOM 4333 O O . PHE C 1 138 ? 4.366 -0.198 25.428 1.00 28.24 138 PHE C O 1
ATOM 4341 N N . ILE C 1 139 ? 3.978 -1.648 23.754 1.00 29.72 139 ILE C N 1
ATOM 4342 C CA . ILE C 1 139 ? 3.023 -2.440 24.527 1.00 31.21 139 ILE C CA 1
ATOM 4343 C C . ILE C 1 139 ? 3.721 -3.123 25.735 1.00 32.92 139 ILE C C 1
ATOM 4344 O O . ILE C 1 139 ? 3.194 -3.128 26.850 1.00 32.59 139 ILE C O 1
ATOM 4349 N N . GLU C 1 140 ? 4.908 -3.675 25.510 1.00 35.22 140 GLU C N 1
ATOM 4350 C CA . GLU C 1 140 ? 5.690 -4.267 26.598 1.00 38.36 140 GLU C CA 1
ATOM 4351 C C . GLU C 1 140 ? 5.875 -3.279 27.757 1.00 39.32 140 GLU C C 1
ATOM 4352 O O . GLU C 1 140 ? 5.776 -3.664 28.918 1.00 40.13 140 GLU C O 1
ATOM 4358 N N . GLU C 1 141 ? 6.128 -2.013 27.432 1.00 40.18 141 GLU C N 1
ATOM 4359 C CA . GLU C 1 141 ? 6.405 -0.986 28.441 1.00 41.05 141 GLU C CA 1
ATOM 4360 C C . GLU C 1 141 ? 5.154 -0.442 29.126 1.00 40.18 141 GLU C C 1
ATOM 4361 O O . GLU C 1 141 ? 5.230 0.072 30.236 1.00 41.02 141 GLU C O 1
ATOM 4367 N N . SER C 1 142 ? 3.996 -0.563 28.494 1.00 38.92 142 SER C N 1
ATOM 4368 C CA . SER C 1 142 ? 2.841 0.178 28.970 1.00 38.11 142 SER C CA 1
ATOM 4369 C C . SER C 1 142 ? 1.640 -0.654 29.383 1.00 37.86 142 SER C C 1
ATOM 4370 O O . SER C 1 142 ? 0.771 -0.155 30.098 1.00 37.49 142 SER C O 1
ATOM 4373 N N . ILE C 1 143 ? 1.551 -1.889 28.885 1.00 37.55 143 ILE C N 1
ATOM 4374 C CA . ILE C 1 143 ? 0.381 -2.732 29.131 1.00 37.26 143 ILE C CA 1
ATOM 4375 C C . ILE C 1 143 ? 0.838 -4.017 29.796 1.00 37.31 143 ILE C C 1
ATOM 4376 O O . ILE C 1 143 ? 1.788 -4.665 29.336 1.00 37.22 143 ILE C O 1
ATOM 4381 N N . HIS C 1 144 ? 0.161 -4.381 30.879 1.00 37.07 144 HIS C N 1
ATOM 4382 C CA . HIS C 1 144 ? 0.479 -5.614 31.587 1.00 37.11 144 HIS C CA 1
ATOM 4383 C C . HIS C 1 144 ? -0.192 -6.800 30.905 1.00 36.37 144 HIS C C 1
ATOM 4384 O O . HIS C 1 144 ? -1.407 -6.813 30.699 1.00 35.51 144 HIS C O 1
ATOM 4391 N N . VAL C 1 145 ? 0.625 -7.793 30.566 1.00 36.11 145 VAL C N 1
ATOM 4392 C CA . VAL C 1 145 ? 0.141 -9.004 29.926 1.00 36.20 145 VAL C CA 1
ATOM 4393 C C . VAL C 1 145 ? 0.467 -10.180 30.845 1.00 36.29 145 VAL C C 1
ATOM 4394 O O . VAL C 1 145 ? 1.605 -10.652 30.904 1.00 35.54 145 VAL C O 1
ATOM 4398 N N . GLN C 1 146 ? -0.551 -10.604 31.584 1.00 36.71 146 GLN C N 1
ATOM 4399 C CA . GLN C 1 146 ? -0.465 -11.743 32.493 1.00 37.50 146 GLN C CA 1
ATOM 4400 C C . GLN C 1 146 ? -0.315 -13.033 31.697 1.00 37.59 146 GLN C C 1
ATOM 4401 O O . GLN C 1 146 ? -1.160 -13.369 30.858 1.00 37.36 146 GLN C O 1
ATOM 4407 N N . ALA C 1 147 ? 0.775 -13.742 31.943 1.00 37.88 147 ALA C N 1
ATOM 4408 C CA . ALA C 1 147 ? 0.994 -15.033 31.307 1.00 39.00 147 ALA C CA 1
ATOM 4409 C C . ALA C 1 147 ? 1.730 -15.948 32.280 1.00 39.59 147 ALA C C 1
ATOM 4410 O O . ALA C 1 147 ? 2.935 -15.777 32.520 1.00 39.91 147 ALA C O 1
ATOM 4412 N N . ASP C 1 148 ? 1.006 -16.920 32.827 1.00 40.05 148 ASP C N 1
ATOM 4413 C CA . ASP C 1 148 ? 1.579 -17.836 33.818 1.00 40.35 148 ASP C CA 1
ATOM 4414 C C . ASP C 1 148 ? 1.934 -19.190 33.233 1.00 39.59 148 ASP C C 1
ATOM 4415 O O . ASP C 1 148 ? 2.954 -19.778 33.593 1.00 40.96 148 ASP C O 1
ATOM 4420 N N . LEU C 1 149 ? 1.101 -19.681 32.326 1.00 38.37 149 LEU C N 1
ATOM 4421 C CA . LEU C 1 149 ? 1.345 -20.945 31.655 1.00 36.80 149 LEU C CA 1
ATOM 4422 C C . LEU C 1 149 ? 0.910 -20.875 30.194 1.00 35.86 149 LEU C C 1
ATOM 4423 O O . LEU C 1 149 ? -0.134 -20.299 29.874 1.00 35.62 149 LEU C O 1
ATOM 4428 N N . ILE C 1 150 ? 1.705 -21.478 29.320 1.00 34.68 150 ILE C N 1
ATOM 4429 C CA . ILE C 1 150 ? 1.299 -21.700 27.949 1.00 34.02 150 ILE C CA 1
ATOM 4430 C C . ILE C 1 150 ? 1.127 -23.185 27.736 1.00 33.71 150 ILE C C 1
ATOM 4431 O O . ILE C 1 150 ? 2.013 -23.970 28.064 1.00 33.45 150 ILE C O 1
ATOM 4436 N N . ILE C 1 151 ? -0.016 -23.565 27.182 1.00 33.45 151 ILE C N 1
ATOM 4437 C CA . ILE C 1 151 ? -0.205 -24.916 26.707 1.00 33.35 151 ILE C CA 1
ATOM 4438 C C . ILE C 1 151 ? -0.035 -24.957 25.205 1.00 33.40 151 ILE C C 1
ATOM 4439 O O . ILE C 1 151 ? -0.783 -24.319 24.450 1.00 34.22 151 ILE C O 1
ATOM 4444 N N . TYR C 1 152 ? 0.965 -25.715 24.776 1.00 32.68 152 TYR C N 1
ATOM 4445 C CA . TYR C 1 152 ? 1.302 -25.834 23.374 1.00 32.47 152 TYR C CA 1
ATOM 4446 C C . TYR C 1 152 ? 0.720 -27.120 22.798 1.00 32.77 152 TYR C C 1
ATOM 4447 O O . TYR C 1 152 ? 1.196 -28.226 23.098 1.00 32.57 152 TYR C O 1
ATOM 4456 N N . LEU C 1 153 ? -0.301 -26.964 21.957 1.00 32.75 153 LEU C N 1
ATOM 4457 C CA . LEU C 1 153 ? -0.880 -28.092 21.259 1.00 33.14 153 LEU C CA 1
ATOM 4458 C C . LEU C 1 153 ? -0.020 -28.374 20.033 1.00 33.76 153 LEU C C 1
ATOM 4459 O O . LEU C 1 153 ? -0.196 -27.769 18.969 1.00 33.23 153 LEU C O 1
ATOM 4464 N N . ARG C 1 154 ? 0.936 -29.276 20.219 1.00 34.06 154 ARG C N 1
ATOM 4465 C CA . ARG C 1 154 ? 1.933 -29.582 19.202 1.00 35.45 154 ARG C CA 1
ATOM 4466 C C . ARG C 1 154 ? 1.372 -30.565 18.176 1.00 35.60 154 ARG C C 1
ATOM 4467 O O . ARG C 1 154 ? 0.876 -31.635 18.537 1.00 35.70 154 ARG C O 1
ATOM 4475 N N . THR C 1 155 ? 1.433 -30.191 16.903 1.00 35.92 155 THR C N 1
ATOM 4476 C CA . THR C 1 155 ? 0.931 -31.026 15.816 1.00 36.81 155 THR C CA 1
ATOM 4477 C C . THR C 1 155 ? 1.932 -31.039 14.690 1.00 37.02 155 THR C C 1
ATOM 4478 O O . THR C 1 155 ? 2.822 -30.191 14.628 1.00 37.23 155 THR C O 1
ATOM 4482 N N . SER C 1 156 ? 1.760 -31.984 13.775 1.00 36.87 156 SER C N 1
ATOM 4483 C CA . SER C 1 156 ? 2.493 -31.954 12.524 1.00 37.26 156 SER C CA 1
ATOM 4484 C C . SER C 1 156 ? 1.705 -31.110 11.531 1.00 36.64 156 SER C C 1
ATOM 4485 O O . SER C 1 156 ? 0.478 -31.097 11.572 1.00 37.19 156 SER C O 1
ATOM 4488 N N . PRO C 1 157 ? 2.387 -30.380 10.654 1.00 36.18 157 PRO C N 1
ATOM 4489 C CA . PRO C 1 157 ? 1.697 -29.530 9.680 1.00 36.05 157 PRO C CA 1
ATOM 4490 C C . PRO C 1 157 ? 0.664 -30.287 8.834 1.00 36.69 157 PRO C C 1
ATOM 4491 O O . PRO C 1 157 ? -0.354 -29.689 8.459 1.00 35.47 157 PRO C O 1
ATOM 4495 N N . GLU C 1 158 ? 0.917 -31.569 8.544 1.00 36.81 158 GLU C N 1
ATOM 4496 C CA . GLU C 1 158 ? -0.012 -32.387 7.750 1.00 37.86 158 GLU C CA 1
ATOM 4497 C C . GLU C 1 158 ? -1.310 -32.624 8.503 1.00 37.04 158 GLU C C 1
ATOM 4498 O O . GLU C 1 158 ? -2.383 -32.572 7.917 1.00 37.93 158 GLU C O 1
ATOM 4504 N N . VAL C 1 159 ? -1.214 -32.877 9.799 1.00 36.60 159 VAL C N 1
ATOM 4505 C CA . VAL C 1 159 ? -2.407 -33.014 10.620 1.00 36.71 159 VAL C CA 1
ATOM 4506 C C . VAL C 1 159 ? -3.171 -31.669 10.722 1.00 36.61 159 VAL C C 1
ATOM 4507 O O . VAL C 1 159 ? -4.397 -31.636 10.545 1.00 36.63 159 VAL C O 1
ATOM 4511 N N . ALA C 1 160 ? -2.450 -30.569 10.964 1.00 35.70 160 ALA C N 1
ATOM 4512 C CA . ALA C 1 160 ? -3.072 -29.245 10.988 1.00 35.22 160 ALA C CA 1
ATOM 4513 C C . ALA C 1 160 ? -3.800 -28.973 9.678 1.00 34.76 160 ALA C C 1
ATOM 4514 O O . ALA C 1 160 ? -4.932 -28.486 9.696 1.00 34.86 160 ALA C O 1
ATOM 4516 N N . TYR C 1 161 ? -3.170 -29.311 8.558 1.00 34.49 161 TYR C N 1
ATOM 4517 C CA . TYR C 1 161 ? -3.767 -29.087 7.246 1.00 34.73 161 TYR C CA 1
ATOM 4518 C C . TYR C 1 161 ? -5.120 -29.801 7.101 1.00 35.84 161 TYR C C 1
ATOM 4519 O O . TYR C 1 161 ? -6.075 -29.229 6.564 1.00 35.50 161 TYR C O 1
ATOM 4528 N N . GLU C 1 162 ? -5.209 -31.029 7.603 1.00 37.50 162 GLU C N 1
ATOM 4529 C CA . GLU C 1 162 ? -6.436 -31.813 7.479 1.00 39.11 162 GLU C CA 1
ATOM 4530 C C . GLU C 1 162 ? -7.570 -31.211 8.308 1.00 39.05 162 GLU C C 1
ATOM 4531 O O . GLU C 1 162 ? -8.713 -31.161 7.852 1.00 39.96 162 GLU C O 1
ATOM 4537 N N . ARG C 1 163 ? -7.253 -30.744 9.507 1.00 38.41 163 ARG C N 1
ATOM 4538 C CA . ARG C 1 163 ? -8.248 -30.078 10.353 1.00 38.77 163 ARG C CA 1
ATOM 4539 C C . ARG C 1 163 ? -8.773 -28.780 9.751 1.00 38.75 163 ARG C C 1
ATOM 4540 O O . ARG C 1 163 ? -9.970 -28.513 9.823 1.00 39.07 163 ARG C O 1
ATOM 4548 N N . ILE C 1 164 ? -7.896 -27.996 9.126 1.00 38.79 164 ILE C N 1
ATOM 4549 C CA . ILE C 1 164 ? -8.329 -26.779 8.434 1.00 39.15 164 ILE C CA 1
ATOM 4550 C C . ILE C 1 164 ? -9.283 -27.112 7.286 1.00 39.70 164 ILE C C 1
ATOM 4551 O O . ILE C 1 164 ? -10.299 -26.436 7.091 1.00 39.32 164 ILE C O 1
ATOM 4556 N N . ARG C 1 165 ? -8.931 -28.126 6.507 1.00 40.85 165 ARG C N 1
ATOM 4557 C CA . ARG C 1 165 ? -9.785 -28.581 5.423 1.00 42.34 165 ARG C CA 1
ATOM 4558 C C . ARG C 1 165 ? -11.179 -28.990 5.907 1.00 42.58 165 ARG C C 1
ATOM 4559 O O . ARG C 1 165 ? -12.178 -28.559 5.343 1.00 42.78 165 ARG C O 1
ATOM 4567 N N . GLN C 1 166 ? -11.233 -29.789 6.965 1.00 42.92 166 GLN C N 1
ATOM 4568 C CA . GLN C 1 166 ? -12.498 -30.310 7.481 1.00 43.71 166 GLN C CA 1
ATOM 4569 C C . GLN C 1 166 ? -13.402 -29.204 8.027 1.00 42.91 166 GLN C C 1
ATOM 4570 O O . GLN C 1 166 ? -14.613 -29.239 7.861 1.00 43.64 166 GLN C O 1
ATOM 4576 N N . ARG C 1 167 ? -12.803 -28.221 8.677 1.00 41.49 167 ARG C N 1
ATOM 4577 C CA . ARG C 1 167 ? -13.560 -27.084 9.179 1.00 40.21 167 ARG C CA 1
ATOM 4578 C C . ARG C 1 167 ? -14.079 -26.209 8.020 1.00 40.12 167 ARG C C 1
ATOM 4579 O O . ARG C 1 167 ? -15.207 -25.708 8.072 1.00 39.71 167 ARG C O 1
ATOM 4587 N N . ALA C 1 168 ? -13.259 -26.064 6.976 1.00 39.32 168 ALA C N 1
ATOM 4588 C CA . ALA C 1 168 ? -13.636 -25.379 5.743 1.00 39.29 168 ALA C CA 1
ATOM 4589 C C . ALA C 1 168 ? -14.088 -23.917 5.905 1.00 39.05 168 ALA C C 1
ATOM 4590 O O . ALA C 1 168 ? -15.101 -23.517 5.328 1.00 39.34 168 ALA C O 1
ATOM 4592 N N . ARG C 1 169 ? -13.352 -23.117 6.684 1.00 38.61 169 ARG C N 1
ATOM 4593 C CA . ARG C 1 169 ? -13.574 -21.661 6.677 1.00 37.88 169 ARG C CA 1
ATOM 4594 C C . ARG C 1 169 ? -13.319 -21.177 5.264 1.00 37.79 169 ARG C C 1
ATOM 4595 O O . ARG C 1 169 ? -12.262 -21.449 4.712 1.00 37.80 169 ARG C O 1
ATOM 4603 N N . SER C 1 170 ? -14.268 -20.463 4.669 1.00 38.10 170 SER C N 1
ATOM 4604 C CA . SER C 1 170 ? -14.067 -19.983 3.302 1.00 38.67 170 SER C CA 1
ATOM 4605 C C . SER C 1 170 ? -12.806 -19.134 3.143 1.00 38.40 170 SER C C 1
ATOM 4606 O O . SER C 1 170 ? -12.140 -19.210 2.110 1.00 39.25 170 SER C O 1
ATOM 4609 N N . GLU C 1 171 ? -12.471 -18.334 4.153 1.00 37.84 171 GLU C N 1
ATOM 4610 C CA . GLU C 1 171 ? -11.289 -17.461 4.078 1.00 37.38 171 GLU C CA 1
ATOM 4611 C C . GLU C 1 171 ? -10.002 -18.277 3.934 1.00 37.72 171 GLU C C 1
ATOM 4612 O O . GLU C 1 171 ? -9.049 -17.833 3.301 1.00 37.28 171 GLU C O 1
ATOM 4618 N N . GLU C 1 172 ? -10.001 -19.478 4.515 1.00 38.54 172 GLU C N 1
ATOM 4619 C CA . GLU C 1 172 ? -8.811 -20.324 4.594 1.00 39.58 172 GLU C CA 1
ATOM 4620 C C . GLU C 1 172 ? -8.678 -21.345 3.456 1.00 40.74 172 GLU C C 1
ATOM 4621 O O . GLU C 1 172 ? -7.835 -22.243 3.521 1.00 41.59 172 GLU C O 1
ATOM 4627 N N . SER C 1 173 ? -9.472 -21.195 2.402 1.00 41.86 173 SER C N 1
ATOM 4628 C CA . SER C 1 173 ? -9.525 -22.240 1.363 1.00 43.27 173 SER C CA 1
ATOM 4629 C C . SER C 1 173 ? -8.287 -22.317 0.462 1.00 43.82 173 SER C C 1
ATOM 4630 O O . SER C 1 173 ? -8.079 -23.320 -0.210 1.00 44.34 173 SER C O 1
ATOM 4633 N N . CYS C 1 174 ? -7.458 -21.275 0.469 1.00 44.33 174 CYS C N 1
ATOM 4634 C CA . CYS C 1 174 ? -6.257 -21.254 -0.379 1.00 44.98 174 CYS C CA 1
ATOM 4635 C C . CYS C 1 174 ? -4.970 -21.430 0.407 1.00 43.75 174 CYS C C 1
ATOM 4636 O O . CYS C 1 174 ? -3.890 -21.326 -0.168 1.00 44.12 174 CYS C O 1
ATOM 4639 N N . VAL C 1 175 ? -5.090 -21.686 1.711 1.00 42.60 175 VAL C N 1
ATOM 4640 C CA . VAL C 1 175 ? -3.933 -21.817 2.601 1.00 41.38 175 VAL C CA 1
ATOM 4641 C C . VAL C 1 175 ? -3.102 -23.073 2.291 1.00 40.51 175 VAL C C 1
ATOM 4642 O O . VAL C 1 175 ? -3.568 -24.186 2.503 1.00 40.59 175 VAL C O 1
ATOM 4646 N N . PRO C 1 176 ? -1.878 -22.899 1.783 1.00 39.29 176 PRO C N 1
ATOM 4647 C CA . PRO C 1 176 ? -1.029 -24.050 1.445 1.00 38.06 176 PRO C CA 1
ATOM 4648 C C . PRO C 1 176 ? -0.356 -24.710 2.652 1.00 36.83 176 PRO C C 1
ATOM 4649 O O . PRO C 1 176 ? -0.130 -24.076 3.687 1.00 36.40 176 PRO C O 1
ATOM 4653 N N . LEU C 1 177 ? -0.030 -25.988 2.492 1.00 34.82 177 LEU C N 1
ATOM 4654 C CA . LEU C 1 177 ? 0.691 -26.750 3.491 1.00 33.96 177 LEU C CA 1
ATOM 4655 C C . LEU C 1 177 ? 2.052 -26.119 3.820 1.00 33.20 177 LEU C C 1
ATOM 4656 O O . LEU C 1 177 ? 2.477 -26.130 4.976 1.00 32.86 177 LEU C O 1
ATOM 4661 N N . LYS C 1 178 ? 2.723 -25.576 2.813 1.00 32.83 178 LYS C N 1
ATOM 4662 C CA . LYS C 1 178 ? 3.970 -24.834 3.017 1.00 34.09 178 LYS C CA 1
ATOM 4663 C C . LYS C 1 178 ? 3.849 -23.722 4.091 1.00 32.78 178 LYS C C 1
ATOM 4664 O O . LYS C 1 178 ? 4.719 -23.588 4.951 1.00 32.07 178 LYS C O 1
ATOM 4670 N N . TYR C 1 179 ? 2.761 -22.956 4.039 1.00 32.10 179 TYR C N 1
ATOM 4671 C CA . TYR C 1 179 ? 2.493 -21.894 5.018 1.00 31.41 179 TYR C CA 1
ATOM 4672 C C . TYR C 1 179 ? 2.411 -22.498 6.413 1.00 30.43 179 TYR C C 1
ATOM 4673 O O . TYR C 1 179 ? 3.001 -21.977 7.359 1.00 29.61 179 TYR C O 1
ATOM 4682 N N . LEU C 1 180 ? 1.726 -23.637 6.524 1.00 29.43 180 LEU C N 1
ATOM 4683 C CA . LEU C 1 180 ? 1.587 -24.308 7.802 1.00 28.94 180 LEU C CA 1
ATOM 4684 C C . LEU C 1 180 ? 2.908 -24.888 8.299 1.00 29.01 180 LEU C C 1
ATOM 4685 O O . LEU C 1 180 ? 3.158 -24.914 9.508 1.00 28.58 180 LEU C O 1
ATOM 4690 N N . GLN C 1 181 ? 3.746 -25.364 7.377 1.00 28.76 181 GLN C N 1
ATOM 4691 C CA . GLN C 1 181 ? 5.091 -25.820 7.740 1.00 29.82 181 GLN C CA 1
ATOM 4692 C C . GLN C 1 181 ? 5.923 -24.652 8.300 1.00 29.28 181 GLN C C 1
ATOM 4693 O O . GLN C 1 181 ? 6.549 -24.794 9.335 1.00 29.31 181 GLN C O 1
ATOM 4699 N N . GLU C 1 182 ? 5.883 -23.506 7.627 1.00 29.14 182 GLU C N 1
ATOM 4700 C CA . GLU C 1 182 ? 6.567 -22.304 8.099 1.00 29.81 182 GLU C CA 1
ATOM 4701 C C . GLU C 1 182 ? 6.098 -21.919 9.517 1.00 29.19 182 GLU C C 1
ATOM 4702 O O . GLU C 1 182 ? 6.915 -21.744 10.416 1.00 29.07 182 GLU C O 1
ATOM 4708 N N . LEU C 1 183 ? 4.787 -21.834 9.722 1.00 28.41 183 LEU C N 1
ATOM 4709 C CA . LEU C 1 183 ? 4.237 -21.484 11.034 1.00 28.52 183 LEU C CA 1
ATOM 4710 C C . LEU C 1 183 ? 4.608 -22.497 12.101 1.00 28.32 183 LEU C C 1
ATOM 4711 O O . LEU C 1 183 ? 4.889 -22.137 13.231 1.00 28.55 183 LEU C O 1
ATOM 4716 N N . HIS C 1 184 ? 4.594 -23.772 11.739 1.00 28.74 184 HIS C N 1
ATOM 4717 C CA . HIS C 1 184 ? 4.983 -24.821 12.673 1.00 28.94 184 HIS C CA 1
ATOM 4718 C C . HIS C 1 184 ? 6.395 -24.591 13.198 1.00 29.04 184 HIS C C 1
ATOM 4719 O O . HIS C 1 184 ? 6.626 -24.681 14.407 1.00 28.46 184 HIS C O 1
ATOM 4726 N N . GLU C 1 185 ? 7.335 -24.297 12.297 1.00 29.37 185 GLU C N 1
ATOM 4727 C CA . GLU C 1 185 ? 8.730 -24.113 12.703 1.00 31.19 185 GLU C CA 1
ATOM 4728 C C . GLU C 1 185 ? 8.853 -22.915 13.645 1.00 30.49 185 GLU C C 1
ATOM 4729 O O . GLU C 1 185 ? 9.612 -22.957 14.605 1.00 30.82 185 GLU C O 1
ATOM 4735 N N . LEU C 1 186 ? 8.066 -21.869 13.395 1.00 29.79 186 LEU C N 1
ATOM 4736 C CA . LEU C 1 186 ? 8.068 -20.686 14.258 1.00 29.11 186 LEU C CA 1
ATOM 4737 C C . LEU C 1 186 ? 7.514 -20.942 15.652 1.00 29.32 186 LEU C C 1
ATOM 4738 O O . LEU C 1 186 ? 8.055 -20.420 16.649 1.00 28.78 186 LEU C O 1
ATOM 4743 N N . HIS C 1 187 ? 6.453 -21.748 15.731 1.00 29.00 187 HIS C N 1
ATOM 4744 C CA . HIS C 1 187 ? 5.904 -22.175 17.011 1.00 30.22 187 HIS C CA 1
ATOM 4745 C C . HIS C 1 187 ? 6.936 -23.051 17.760 1.00 30.73 187 HIS C C 1
ATOM 4746 O O . HIS C 1 187 ? 7.130 -22.902 18.967 1.00 30.07 187 HIS C O 1
ATOM 4753 N N . GLU C 1 188 ? 7.581 -23.970 17.047 1.00 32.00 188 GLU C N 1
ATOM 4754 C CA . GLU C 1 188 ? 8.682 -24.758 17.633 1.00 33.89 188 GLU C CA 1
ATOM 4755 C C . GLU C 1 188 ? 9.816 -23.855 18.150 1.00 34.81 188 GLU C C 1
ATOM 4756 O O . GLU C 1 188 ? 10.233 -24.004 19.305 1.00 34.68 188 GLU C O 1
ATOM 4762 N N . ASP C 1 189 ? 10.292 -22.919 17.316 1.00 35.29 189 ASP C N 1
ATOM 4763 C CA . ASP C 1 189 ? 11.339 -21.974 17.731 1.00 37.05 189 ASP C CA 1
ATOM 4764 C C . ASP C 1 189 ? 10.997 -21.278 19.045 1.00 37.23 189 ASP C C 1
ATOM 4765 O O . ASP C 1 189 ? 11.850 -21.142 19.927 1.00 37.23 189 ASP C O 1
ATOM 4770 N N . TRP C 1 190 ? 9.749 -20.826 19.152 1.00 36.92 190 TRP C N 1
ATOM 4771 C CA . TRP C 1 190 ? 9.312 -20.023 20.266 1.00 37.29 190 TRP C CA 1
ATOM 4772 C C . TRP C 1 190 ? 9.054 -20.879 21.508 1.00 38.19 190 TRP C C 1
ATOM 4773 O O . TRP C 1 190 ? 9.554 -20.565 22.591 1.00 37.97 190 TRP C O 1
ATOM 4784 N N . LEU C 1 191 ? 8.298 -21.960 21.348 1.00 39.10 191 LEU C N 1
ATOM 4785 C CA . LEU C 1 191 ? 7.740 -22.685 22.493 1.00 40.54 191 LEU C CA 1
ATOM 4786 C C . LEU C 1 191 ? 8.580 -23.858 22.992 1.00 42.66 191 LEU C C 1
ATOM 4787 O O . LEU C 1 191 ? 8.404 -24.313 24.123 1.00 42.49 191 LEU C O 1
ATOM 4792 N N . ILE C 1 192 ? 9.470 -24.358 22.144 1.00 45.17 192 ILE C N 1
ATOM 4793 C CA . ILE C 1 192 ? 10.371 -25.441 22.530 1.00 47.94 192 ILE C CA 1
ATOM 4794 C C . ILE C 1 192 ? 11.820 -24.957 22.640 1.00 49.81 192 ILE C C 1
ATOM 4795 O O . ILE C 1 192 ? 12.432 -25.086 23.695 1.00 50.30 192 ILE C O 1
ATOM 4800 N N . HIS C 1 193 ? 12.350 -24.371 21.569 1.00 52.18 193 HIS C N 1
ATOM 4801 C CA . HIS C 1 193 ? 13.766 -23.989 21.525 1.00 54.82 193 HIS C CA 1
ATOM 4802 C C . HIS C 1 193 ? 14.071 -22.665 22.216 1.00 56.70 193 HIS C C 1
ATOM 4803 O O . HIS C 1 193 ? 15.231 -22.258 22.297 1.00 57.12 193 HIS C O 1
ATOM 4810 N N . GLN C 1 194 ? 13.026 -22.006 22.716 1.00 58.99 194 GLN C N 1
ATOM 4811 C CA . GLN C 1 194 ? 13.133 -20.728 23.431 1.00 61.30 194 GLN C CA 1
ATOM 4812 C C . GLN C 1 194 ? 13.998 -19.662 22.737 1.00 62.37 194 GLN C C 1
ATOM 4813 O O . GLN C 1 194 ? 14.814 -18.986 23.367 1.00 62.64 194 GLN C O 1
ATOM 4819 N N . ARG C 1 195 ? 13.784 -19.513 21.432 1.00 64.11 195 ARG C N 1
ATOM 4820 C CA . ARG C 1 195 ? 14.516 -18.548 20.611 1.00 65.60 195 ARG C CA 1
ATOM 4821 C C . ARG C 1 195 ? 14.006 -17.120 20.801 1.00 66.71 195 ARG C C 1
ATOM 4822 O O . ARG C 1 195 ? 14.647 -16.161 20.361 1.00 67.08 195 ARG C O 1
ATOM 4830 N N . ARG C 1 196 ? 12.855 -16.985 21.456 1.00 68.00 196 ARG C N 1
ATOM 4831 C CA . ARG C 1 196 ? 12.255 -15.673 21.690 1.00 69.23 196 ARG C CA 1
ATOM 4832 C C . ARG C 1 196 ? 12.236 -15.335 23.184 1.00 69.94 196 ARG C C 1
ATOM 4833 O O . ARG C 1 196 ? 12.069 -16.230 24.016 1.00 70.23 196 ARG C O 1
ATOM 4841 N N . PRO C 1 197 ? 12.440 -14.059 23.524 1.00 70.64 197 PRO C N 1
ATOM 4842 C CA . PRO C 1 197 ? 12.493 -13.627 24.927 1.00 71.04 197 PRO C CA 1
ATOM 4843 C C . PRO C 1 197 ? 11.157 -13.749 25.678 1.00 71.18 197 PRO C C 1
ATOM 4844 O O . PRO C 1 197 ? 10.769 -12.824 26.395 1.00 71.42 197 PRO C O 1
ATOM 4848 N N . GLN C 1 198 ? 10.473 -14.881 25.517 1.00 71.22 198 GLN C N 1
ATOM 4849 C CA . GLN C 1 198 ? 9.258 -15.152 26.275 1.00 71.07 198 GLN C CA 1
ATOM 4850 C C . GLN C 1 198 ? 9.456 -16.365 27.189 1.00 70.70 198 GLN C C 1
ATOM 4851 O O . GLN C 1 198 ? 9.610 -17.499 26.712 1.00 71.11 198 GLN C O 1
ATOM 4857 N N . SER C 1 199 ? 9.454 -16.113 28.499 1.00 69.81 199 SER C N 1
ATOM 4858 C CA . SER C 1 199 ? 9.858 -17.127 29.477 1.00 68.98 199 SER C CA 1
ATOM 4859 C C . SER C 1 199 ? 8.921 -17.283 30.685 1.00 67.75 199 SER C C 1
ATOM 4860 O O . SER C 1 199 ? 9.326 -17.050 31.832 1.00 68.27 199 SER C O 1
ATOM 4863 N N . CYS C 1 200 ? 7.670 -17.657 30.419 1.00 65.66 200 CYS C N 1
ATOM 4864 C CA . CYS C 1 200 ? 6.821 -18.284 31.436 1.00 63.11 200 CYS C CA 1
ATOM 4865 C C . CYS C 1 200 ? 6.870 -19.795 31.185 1.00 61.29 200 CYS C C 1
ATOM 4866 O O . CYS C 1 200 ? 7.600 -20.245 30.300 1.00 61.20 200 CYS C O 1
ATOM 4869 N N . LYS C 1 201 ? 6.120 -20.582 31.954 1.00 58.85 201 LYS C N 1
ATOM 4870 C CA . LYS C 1 201 ? 6.174 -22.040 31.810 1.00 56.55 201 LYS C CA 1
ATOM 4871 C C . LYS C 1 201 ? 5.387 -22.547 30.595 1.00 54.24 201 LYS C C 1
ATOM 4872 O O . LYS C 1 201 ? 4.333 -22.012 30.267 1.00 53.63 201 LYS C O 1
ATOM 4878 N N . VAL C 1 202 ? 5.918 -23.577 29.940 1.00 51.85 202 VAL C N 1
ATOM 4879 C CA . VAL C 1 202 ? 5.296 -24.187 28.766 1.00 49.75 202 VAL C CA 1
ATOM 4880 C C . VAL C 1 202 ? 5.031 -25.677 28.999 1.00 48.97 202 VAL C C 1
ATOM 4881 O O . VAL C 1 202 ? 5.941 -26.434 29.308 1.00 48.47 202 VAL C O 1
ATOM 4885 N N . LEU C 1 203 ? 3.772 -26.079 28.859 1.00 48.34 203 LEU C N 1
ATOM 4886 C CA . LEU C 1 203 ? 3.391 -27.486 28.840 1.00 47.81 203 LEU C CA 1
ATOM 4887 C C . LEU C 1 203 ? 3.088 -27.917 27.403 1.00 47.43 203 LEU C C 1
ATOM 4888 O O . LEU C 1 203 ? 2.221 -27.346 26.741 1.00 46.91 203 LEU C 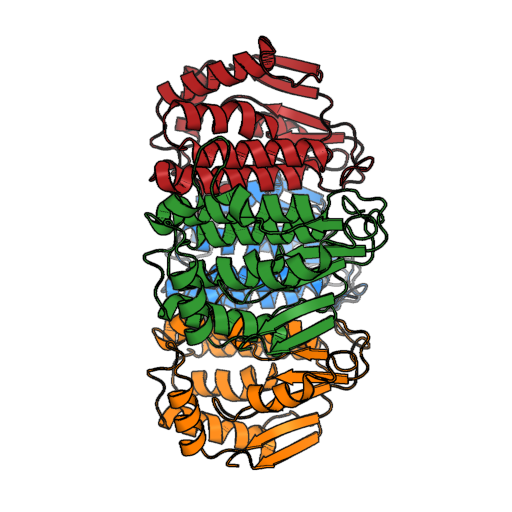O 1
ATOM 4893 N N . VAL C 1 204 ? 3.812 -28.920 26.928 1.00 47.25 204 VAL C N 1
ATOM 4894 C CA . VAL C 1 204 ? 3.689 -29.380 25.554 1.00 47.75 204 VAL C CA 1
ATOM 4895 C C . VAL C 1 204 ? 2.785 -30.598 25.502 1.00 48.55 204 VAL C C 1
ATOM 4896 O O . VAL C 1 204 ? 3.050 -31.605 26.159 1.00 48.68 204 VAL C O 1
ATOM 4900 N N . LEU C 1 205 ? 1.712 -30.497 24.731 1.00 49.22 205 LEU C N 1
ATOM 4901 C CA . LEU C 1 205 ? 0.788 -31.604 24.550 1.00 50.61 205 LEU C CA 1
ATOM 4902 C C . LEU C 1 205 ? 0.856 -32.145 23.127 1.00 51.60 205 LEU C C 1
ATOM 4903 O O . LEU C 1 205 ? 0.967 -31.374 22.171 1.00 51.38 205 LEU C O 1
ATOM 4908 N N . ASP C 1 206 ? 0.798 -33.471 22.992 1.00 53.13 206 ASP C N 1
ATOM 4909 C CA . ASP C 1 206 ? 0.718 -34.117 21.684 1.00 54.80 206 ASP C CA 1
ATOM 4910 C C . ASP C 1 206 ? -0.712 -33.999 21.175 1.00 55.47 206 ASP C C 1
ATOM 4911 O O . ASP C 1 206 ? -1.612 -34.683 21.657 1.00 55.81 206 ASP C O 1
ATOM 4916 N N . ALA C 1 207 ? -0.917 -33.118 20.202 1.00 56.43 207 ALA C N 1
ATOM 4917 C CA . ALA C 1 207 ? -2.254 -32.849 19.691 1.00 57.39 207 ALA C CA 1
ATOM 4918 C C . ALA C 1 207 ? -2.523 -33.558 18.361 1.00 58.21 207 ALA C C 1
ATOM 4919 O O . ALA C 1 207 ? -3.514 -33.274 17.681 1.00 58.19 207 ALA C O 1
ATOM 4921 N N . ASP C 1 208 ? -1.639 -34.482 17.995 1.00 59.59 208 ASP C N 1
ATOM 4922 C CA . ASP C 1 208 ? -1.861 -35.335 16.830 1.00 61.12 208 ASP C CA 1
ATOM 4923 C C . ASP C 1 208 ? -2.911 -36.408 17.153 1.00 62.04 208 ASP C C 1
ATOM 4924 O O . ASP C 1 208 ? -3.317 -37.172 16.272 1.00 62.43 208 ASP C O 1
ATOM 4929 N N . LEU C 1 209 ? -3.411 -36.400 18.397 1.00 63.72 209 LEU C N 1
ATOM 4930 C CA . LEU C 1 209 ? -4.520 -37.259 18.871 1.00 64.90 209 LEU C CA 1
ATOM 4931 C C . LEU C 1 209 ? -4.029 -38.663 19.213 1.00 65.23 209 LEU C C 1
ATOM 4932 O O . LEU C 1 209 ? -3.008 -38.827 19.884 1.00 65.91 209 LEU C O 1
ATOM 4937 N N . THR D 1 12 ? -7.496 2.198 36.168 1.00 47.67 12 THR D N 1
ATOM 4938 C CA . THR D 1 12 ? -6.289 3.080 36.177 1.00 48.00 12 THR D CA 1
ATOM 4939 C C . THR D 1 12 ? -5.459 3.023 34.883 1.00 46.67 12 THR D C 1
ATOM 4940 O O . THR D 1 12 ? -4.823 2.008 34.574 1.00 46.12 12 THR D O 1
ATOM 4944 N N . LYS D 1 13 ? -5.437 4.146 34.171 1.00 45.60 13 LYS D N 1
ATOM 4945 C CA . LYS D 1 13 ? -4.775 4.246 32.877 1.00 44.10 13 LYS D CA 1
ATOM 4946 C C . LYS D 1 13 ? -3.271 4.390 33.015 1.00 43.51 13 LYS D C 1
ATOM 4947 O O . LYS D 1 13 ? -2.770 4.951 33.998 1.00 43.48 13 LYS D O 1
ATOM 4953 N N . TYR D 1 14 ? -2.545 3.863 32.034 1.00 42.18 14 TYR D N 1
ATOM 4954 C CA . TYR D 1 14 ? -1.113 4.091 31.942 1.00 41.47 14 TYR D CA 1
ATOM 4955 C C . TYR D 1 14 ? -0.794 5.593 31.862 1.00 41.69 14 TYR D C 1
ATOM 4956 O O . TYR D 1 14 ? -1.512 6.353 31.205 1.00 41.11 14 TYR D O 1
ATOM 4965 N N . ALA D 1 15 ? 0.294 5.985 32.524 1.00 42.50 15 ALA D N 1
ATOM 4966 C CA . ALA D 1 15 ? 0.719 7.386 32.696 1.00 43.71 15 ALA D CA 1
ATOM 4967 C C . ALA D 1 15 ? -0.182 8.308 33.560 1.00 44.44 15 ALA D C 1
ATOM 4968 O O . ALA D 1 15 ? 0.134 9.494 33.724 1.00 44.55 15 ALA D O 1
ATOM 4970 N N . GLU D 1 16 ? -1.280 7.779 34.105 1.00 45.30 16 GLU D N 1
ATOM 4971 C CA . GLU D 1 16 ? -2.150 8.552 35.003 1.00 46.96 16 GLU D CA 1
ATOM 4972 C C . GLU D 1 16 ? -1.358 9.137 36.188 1.00 46.87 16 GLU D C 1
ATOM 4973 O O . GLU D 1 16 ? -0.585 8.424 36.830 1.00 46.88 16 GLU D O 1
ATOM 4979 N N . GLY D 1 17 ? -1.528 10.436 36.442 1.00 47.01 17 GLY D N 1
ATOM 4980 C CA . GLY D 1 17 ? -0.818 11.129 37.514 1.00 46.92 17 GLY D CA 1
ATOM 4981 C C . GLY D 1 17 ? 0.685 11.365 37.338 1.00 46.89 17 GLY D C 1
ATOM 4982 O O . GLY D 1 17 ? 1.370 11.743 38.297 1.00 47.53 17 GLY D O 1
ATOM 4983 N N . THR D 1 18 ? 1.217 11.152 36.134 1.00 45.98 18 THR D N 1
ATOM 4984 C CA . THR D 1 18 ? 2.650 11.365 35.894 1.00 45.02 18 THR D CA 1
ATOM 4985 C C . THR D 1 18 ? 2.907 12.635 35.079 1.00 43.89 18 THR D C 1
ATOM 4986 O O . THR D 1 18 ? 4.059 12.976 34.796 1.00 43.14 18 THR D O 1
ATOM 4990 N N . GLN D 1 19 ? 1.840 13.321 34.696 1.00 42.75 19 GLN D N 1
ATOM 4991 C CA . GLN D 1 19 ? 1.955 14.391 33.702 1.00 42.33 19 GLN D CA 1
ATOM 4992 C C . GLN D 1 19 ? 1.640 15.782 34.262 1.00 42.14 19 GLN D C 1
ATOM 4993 O O . GLN D 1 19 ? 0.643 15.960 34.963 1.00 41.98 19 GLN D O 1
ATOM 4999 N N . PRO D 1 20 ? 2.479 16.762 33.931 1.00 42.00 20 PRO D N 1
ATOM 5000 C CA . PRO D 1 20 ? 2.220 18.162 34.294 1.00 41.72 20 PRO D CA 1
ATOM 5001 C C . PRO D 1 20 ? 1.158 18.776 33.397 1.00 41.53 20 PRO D C 1
ATOM 5002 O O . PRO D 1 20 ? 0.684 18.123 32.468 1.00 41.88 20 PRO D O 1
ATOM 5006 N N . PHE D 1 21 ? 0.784 20.022 33.687 1.00 40.61 21 PHE D N 1
ATOM 5007 C CA . PHE D 1 21 ? -0.002 20.848 32.776 1.00 39.22 21 PHE D CA 1
ATOM 5008 C C . PHE D 1 21 ? 0.569 20.716 31.360 1.00 37.78 21 PHE D C 1
ATOM 5009 O O . PHE D 1 21 ? 1.775 20.903 31.144 1.00 37.25 21 PHE D O 1
ATOM 5017 N N . THR D 1 22 ? -0.299 20.378 30.409 1.00 36.10 22 THR D N 1
ATOM 5018 C CA . THR D 1 22 ? 0.147 20.099 29.045 1.00 34.65 22 THR D CA 1
ATOM 5019 C C . THR D 1 22 ? -0.545 20.952 27.995 1.00 33.29 22 THR D C 1
ATOM 5020 O O . THR D 1 22 ? -1.777 21.070 27.975 1.00 33.13 22 THR D O 1
ATOM 5024 N N . VAL D 1 23 ? 0.265 21.519 27.116 1.00 31.95 23 VAL D N 1
ATOM 5025 C CA . VAL D 1 23 ? -0.213 22.352 26.029 1.00 31.35 23 VAL D CA 1
ATOM 5026 C C . VAL D 1 23 ? 0.075 21.656 24.698 1.00 31.00 23 VAL D C 1
ATOM 5027 O O . VAL D 1 23 ? 1.189 21.195 24.469 1.00 30.97 23 VAL D O 1
ATOM 5031 N N . LEU D 1 24 ? -0.927 21.607 23.827 1.00 30.55 24 LEU D N 1
ATOM 5032 C CA . LEU D 1 24 ? -0.765 21.042 22.492 1.00 30.58 24 LEU D CA 1
ATOM 5033 C C . LEU D 1 24 ? -0.816 22.152 21.467 1.00 30.28 24 LEU D C 1
ATOM 5034 O O . LEU D 1 24 ? -1.695 23.005 21.513 1.00 30.32 24 LEU D O 1
ATOM 5039 N N . ILE D 1 25 ? 0.136 22.154 20.543 1.00 30.20 25 ILE D N 1
ATOM 5040 C CA . ILE D 1 25 ? 0.145 23.128 19.457 1.00 29.66 25 ILE D CA 1
ATOM 5041 C C . ILE D 1 25 ? -0.416 22.458 18.217 1.00 29.51 25 ILE D C 1
ATOM 5042 O O . ILE D 1 25 ? 0.122 21.442 17.754 1.00 29.80 25 ILE D O 1
ATOM 5047 N N . GLU D 1 26 ? -1.481 23.033 17.672 1.00 28.80 26 GLU D N 1
ATOM 5048 C CA . GLU D 1 26 ? -2.173 22.462 16.527 1.00 29.21 26 GLU D CA 1
ATOM 5049 C C . GLU D 1 26 ? -2.343 23.477 15.414 1.00 29.06 26 GLU D C 1
ATOM 5050 O O . GLU D 1 26 ? -2.240 24.685 15.637 1.00 29.42 26 GLU D O 1
ATOM 5056 N N . GLY D 1 27 ? -2.611 22.985 14.211 1.00 28.68 27 GLY D N 1
ATOM 5057 C CA . GLY D 1 27 ? -2.821 23.842 13.066 1.00 28.03 27 GLY D CA 1
ATOM 5058 C C . GLY D 1 27 ? -2.461 23.042 11.844 1.00 28.49 27 GLY D C 1
ATOM 5059 O O . GLY D 1 27 ? -1.860 21.962 11.945 1.00 28.88 27 GLY D O 1
ATOM 5060 N N . ASN D 1 28 ? -2.810 23.571 10.685 1.00 27.86 28 ASN D N 1
ATOM 5061 C CA . ASN D 1 28 ? -2.606 22.871 9.431 1.00 27.81 28 ASN D CA 1
ATOM 5062 C C . ASN D 1 28 ? -1.119 22.619 9.142 1.00 27.70 28 ASN D C 1
ATOM 5063 O O . ASN D 1 28 ? -0.253 23.225 9.789 1.00 26.89 28 ASN D O 1
ATOM 5068 N N . ILE D 1 29 ? -0.837 21.741 8.179 1.00 26.55 29 ILE D N 1
ATOM 5069 C CA . ILE D 1 29 ? 0.517 21.610 7.674 1.00 27.48 29 ILE D CA 1
ATOM 5070 C C . ILE D 1 29 ? 0.989 23.004 7.230 1.00 29.18 29 ILE D C 1
ATOM 5071 O O . ILE D 1 29 ? 0.289 23.697 6.477 1.00 28.92 29 ILE D O 1
ATOM 5076 N N . GLY D 1 30 ? 2.169 23.407 7.698 1.00 30.15 30 GLY D N 1
ATOM 5077 C CA . GLY D 1 30 ? 2.734 24.682 7.312 1.00 31.76 30 GLY D CA 1
ATOM 5078 C C . GLY D 1 30 ? 2.115 25.863 8.022 1.00 32.76 30 GLY D C 1
ATOM 5079 O O . GLY D 1 30 ? 2.268 26.987 7.562 1.00 34.22 30 GLY D O 1
ATOM 5080 N N . SER D 1 31 ? 1.426 25.630 9.133 1.00 32.87 31 SER D N 1
ATOM 5081 C CA . SER D 1 31 ? 0.842 26.731 9.879 1.00 33.00 31 SER D CA 1
ATOM 5082 C C . SER D 1 31 ? 1.861 27.406 10.800 1.00 33.35 31 SER D C 1
ATOM 5083 O O . SER D 1 31 ? 1.589 28.486 11.317 1.00 34.13 31 SER D O 1
ATOM 5086 N N . GLY D 1 32 ? 3.012 26.763 11.015 1.00 32.96 32 GLY D N 1
ATOM 5087 C CA . GLY D 1 32 ? 4.077 27.317 11.839 1.00 31.62 32 GLY D CA 1
ATOM 5088 C C . GLY D 1 32 ? 4.148 26.772 13.250 1.00 31.27 32 GLY D C 1
ATOM 5089 O O . GLY D 1 32 ? 4.591 27.484 14.148 1.00 31.24 32 GLY D O 1
ATOM 5090 N N . LYS D 1 33 ? 3.730 25.526 13.476 1.00 30.45 33 LYS D N 1
ATOM 5091 C CA . LYS D 1 33 ? 3.750 24.990 14.839 1.00 29.87 33 LYS D CA 1
ATOM 5092 C C . LYS D 1 33 ? 5.186 24.905 15.393 1.00 30.62 33 LYS D C 1
ATOM 5093 O O . LYS D 1 33 ? 5.446 25.270 16.543 1.00 29.84 33 LYS D O 1
ATOM 5099 N N . THR D 1 34 ? 6.106 24.432 14.561 1.00 31.21 34 THR D N 1
ATOM 5100 C CA . THR D 1 34 ? 7.496 24.253 14.970 1.00 33.42 34 THR D CA 1
ATOM 5101 C C . THR D 1 34 ? 8.149 25.624 15.233 1.00 34.09 34 THR D C 1
ATOM 5102 O O . THR D 1 34 ? 8.739 25.838 16.290 1.00 33.91 34 THR D O 1
ATOM 5106 N N . THR D 1 35 ? 7.997 26.538 14.279 1.00 35.20 35 THR D N 1
ATOM 5107 C CA . THR D 1 35 ? 8.411 27.940 14.436 1.00 37.08 35 THR D CA 1
ATOM 5108 C C . THR D 1 35 ? 7.906 28.542 15.753 1.00 37.72 35 THR D C 1
ATOM 5109 O O . THR D 1 35 ? 8.681 29.079 16.535 1.00 37.91 35 THR D O 1
ATOM 5113 N N . TYR D 1 36 ? 6.607 28.419 16.002 1.00 38.44 36 TYR D N 1
ATOM 5114 C CA . TYR D 1 36 ? 6.020 28.868 17.254 1.00 39.05 36 TYR D CA 1
ATOM 5115 C C . TYR D 1 36 ? 6.695 28.242 18.474 1.00 39.48 36 TYR D C 1
ATOM 5116 O O . TYR D 1 36 ? 7.081 28.959 19.397 1.00 39.38 36 TYR D O 1
ATOM 5125 N N . LEU D 1 37 ? 6.838 26.921 18.473 1.00 39.92 37 LEU D N 1
ATOM 5126 C CA . LEU D 1 37 ? 7.443 26.206 19.601 1.00 41.51 37 LEU D CA 1
ATOM 5127 C C . LEU D 1 37 ? 8.918 26.557 19.838 1.00 41.91 37 LEU D C 1
ATOM 5128 O O . LEU D 1 37 ? 9.405 26.486 20.968 1.00 41.00 37 LEU D O 1
ATOM 5133 N N . ASN D 1 38 ? 9.618 26.901 18.759 1.00 42.96 38 ASN D N 1
ATOM 5134 C CA . ASN D 1 38 ? 11.014 27.324 18.819 1.00 44.68 38 ASN D CA 1
ATOM 5135 C C . ASN D 1 38 ? 11.230 28.567 19.703 1.00 45.74 38 ASN D C 1
ATOM 5136 O O . ASN D 1 38 ? 12.317 28.776 20.231 1.00 45.78 38 ASN D O 1
ATOM 5141 N N . HIS D 1 39 ? 10.194 29.382 19.869 1.00 46.65 39 HIS D N 1
ATOM 5142 C CA . HIS D 1 39 ? 10.283 30.554 20.734 1.00 48.17 39 HIS D CA 1
ATOM 5143 C C . HIS D 1 39 ? 10.385 30.208 22.223 1.00 48.27 39 HIS D C 1
ATOM 5144 O O . HIS D 1 39 ? 10.662 31.078 23.036 1.00 48.40 39 HIS D O 1
ATOM 5151 N N . PHE D 1 40 ? 10.176 28.941 22.570 1.00 48.38 40 PHE D N 1
ATOM 5152 C CA . PHE D 1 40 ? 10.256 28.486 23.957 1.00 48.95 40 PHE D CA 1
ATOM 5153 C C . PHE D 1 40 ? 11.600 27.835 24.267 1.00 50.07 40 PHE D C 1
ATOM 5154 O O . PHE D 1 40 ? 11.810 27.360 25.380 1.00 49.52 40 PHE D O 1
ATOM 5162 N N . GLU D 1 41 ? 12.493 27.808 23.274 1.00 51.93 41 GLU D N 1
ATOM 5163 C CA . GLU D 1 41 ? 13.812 27.169 23.377 1.00 54.36 41 GLU D CA 1
ATOM 5164 C C . GLU D 1 41 ? 14.617 27.570 24.615 1.00 55.26 41 GLU D C 1
ATOM 5165 O O . GLU D 1 41 ? 15.181 26.714 25.297 1.00 55.26 41 GLU D O 1
ATOM 5171 N N . LYS D 1 42 ? 14.674 28.870 24.897 1.00 56.50 42 LYS D N 1
ATOM 5172 C CA . LYS D 1 42 ? 15.491 29.372 26.003 1.00 57.93 42 LYS D CA 1
ATOM 5173 C C . LYS D 1 42 ? 15.003 28.889 27.370 1.00 58.23 42 LYS D C 1
ATOM 5174 O O . LYS D 1 42 ? 15.772 28.856 28.333 1.00 58.28 42 LYS D O 1
ATOM 5180 N N . TYR D 1 43 ? 13.737 28.483 27.437 1.00 58.62 43 TYR D N 1
ATOM 5181 C CA . TYR D 1 43 ? 13.161 27.956 28.675 1.00 59.38 43 TYR D CA 1
ATOM 5182 C C . TYR D 1 43 ? 13.210 26.434 28.757 1.00 59.55 43 TYR D C 1
ATOM 5183 O O . TYR D 1 43 ? 12.543 25.836 29.603 1.00 59.52 43 TYR D O 1
ATOM 5192 N N . LYS D 1 44 ? 14.023 25.828 27.890 1.00 60.38 44 LYS D N 1
ATOM 5193 C CA . LYS D 1 44 ? 14.221 24.374 27.813 1.00 61.19 44 LYS D CA 1
ATOM 5194 C C . LYS D 1 44 ? 14.324 23.671 29.170 1.00 61.20 44 LYS D C 1
ATOM 5195 O O . LYS D 1 44 ? 13.890 22.528 29.312 1.00 61.52 44 LYS D O 1
ATOM 5201 N N . ASN D 1 45 ? 14.894 24.354 30.160 1.00 61.11 45 ASN D N 1
ATOM 5202 C CA . ASN D 1 45 ? 15.169 23.742 31.463 1.00 60.95 45 ASN D CA 1
ATOM 5203 C C . ASN D 1 45 ? 13.997 23.739 32.448 1.00 59.86 45 ASN D C 1
ATOM 5204 O O . ASN D 1 45 ? 14.041 23.040 33.461 1.00 60.09 45 ASN D O 1
ATOM 5209 N N . ASP D 1 46 ? 12.949 24.503 32.150 1.00 58.42 46 ASP D N 1
ATOM 5210 C CA . ASP D 1 46 ? 11.735 24.485 32.974 1.00 57.17 46 ASP D CA 1
ATOM 5211 C C . ASP D 1 46 ? 10.483 24.002 32.214 1.00 55.51 46 ASP D C 1
ATOM 5212 O O . ASP D 1 46 ? 9.421 23.827 32.807 1.00 55.27 46 ASP D O 1
ATOM 5217 N N . ILE D 1 47 ? 10.616 23.786 30.905 1.00 53.22 47 ILE D N 1
ATOM 5218 C CA . ILE D 1 47 ? 9.523 23.253 30.086 1.00 51.06 47 ILE D CA 1
ATOM 5219 C C . ILE D 1 47 ? 9.973 22.017 29.301 1.00 49.39 47 ILE D C 1
ATOM 5220 O O . ILE D 1 47 ? 11.008 22.037 28.633 1.00 48.72 47 ILE D O 1
ATOM 5225 N N . CYS D 1 48 ? 9.190 20.944 29.387 1.00 47.60 48 CYS D N 1
ATOM 5226 C CA . CYS D 1 48 ? 9.366 19.791 28.503 1.00 45.57 48 CYS D CA 1
ATOM 5227 C C . CYS D 1 48 ? 8.830 20.140 27.112 1.00 44.42 48 CYS D C 1
ATOM 5228 O O . CYS D 1 48 ? 7.623 20.340 26.936 1.00 43.95 48 CYS D O 1
ATOM 5231 N N . LEU D 1 49 ? 9.733 20.245 26.139 1.00 42.37 49 LEU D N 1
ATOM 5232 C CA . LEU D 1 49 ? 9.367 20.632 24.783 1.00 41.43 49 LEU D CA 1
ATOM 5233 C C . LEU D 1 49 ? 9.496 19.454 23.804 1.00 40.23 49 LEU D C 1
ATOM 5234 O O . LEU D 1 49 ? 10.592 18.939 23.583 1.00 39.74 49 LEU D O 1
ATOM 5239 N N . LEU D 1 50 ? 8.376 19.037 23.225 1.00 38.97 50 LEU D N 1
ATOM 5240 C CA . LEU D 1 50 ? 8.383 17.926 22.259 1.00 38.06 50 LEU D CA 1
ATOM 5241 C C . LEU D 1 50 ? 7.936 18.417 20.892 1.00 36.82 50 LEU D C 1
ATOM 5242 O O . LEU D 1 50 ? 6.742 18.552 20.619 1.00 37.16 50 LEU D O 1
ATOM 5247 N N . THR D 1 51 ? 8.915 18.700 20.043 1.00 35.65 51 THR D N 1
ATOM 5248 C CA . THR D 1 51 ? 8.693 19.406 18.792 1.00 34.81 51 THR D CA 1
ATOM 5249 C C . THR D 1 51 ? 9.009 18.543 17.588 1.00 34.02 51 THR D C 1
ATOM 5250 O O . THR D 1 51 ? 9.716 17.528 17.697 1.00 32.93 51 THR D O 1
ATOM 5254 N N . GLU D 1 52 ? 8.484 18.969 16.441 1.00 32.24 52 GLU D N 1
ATOM 5255 C CA . GLU D 1 52 ? 8.826 18.392 15.150 1.00 31.35 52 GLU D CA 1
ATOM 5256 C C . GLU D 1 52 ? 8.790 16.851 15.090 1.00 29.80 52 GLU D C 1
ATOM 5257 O O . GLU D 1 52 ? 9.776 16.244 14.682 1.00 29.45 52 GLU D O 1
ATOM 5263 N N . PRO D 1 53 ? 7.659 16.224 15.447 1.00 28.43 53 PRO D N 1
ATOM 5264 C CA . PRO D 1 53 ? 7.550 14.754 15.395 1.00 27.54 53 PRO D CA 1
ATOM 5265 C C . PRO D 1 53 ? 7.697 14.164 13.985 1.00 26.64 53 PRO D C 1
ATOM 5266 O O . PRO D 1 53 ? 7.983 12.981 13.862 1.00 25.64 53 PRO D O 1
ATOM 5270 N N . VAL D 1 54 ? 7.526 14.986 12.951 1.00 25.77 54 VAL D N 1
ATOM 5271 C CA . VAL D 1 54 ? 7.679 14.544 11.572 1.00 25.72 54 VAL D CA 1
ATOM 5272 C C . VAL D 1 54 ? 9.075 13.937 11.293 1.00 26.32 54 VAL D C 1
ATOM 5273 O O . VAL D 1 54 ? 9.208 13.087 10.410 1.00 25.75 54 VAL D O 1
ATOM 5277 N N . GLU D 1 55 ? 10.095 14.379 12.028 1.00 26.02 55 GLU D N 1
ATOM 5278 C CA . GLU D 1 55 ? 11.438 13.815 11.854 1.00 27.77 55 GLU D CA 1
ATOM 5279 C C . GLU D 1 55 ? 11.495 12.305 12.157 1.00 27.03 55 GLU D C 1
ATOM 5280 O O . GLU D 1 55 ? 12.203 11.570 11.491 1.00 27.06 55 GLU D O 1
ATOM 5286 N N . LYS D 1 56 ? 10.711 11.849 13.124 1.00 26.76 56 LYS D N 1
ATOM 5287 C CA . LYS D 1 56 ? 10.561 10.422 13.361 1.00 27.58 56 LYS D CA 1
ATOM 5288 C C . LYS D 1 56 ? 9.900 9.704 12.179 1.00 25.82 56 LYS D C 1
ATOM 5289 O O . LYS D 1 56 ? 10.335 8.641 11.798 1.00 24.81 56 LYS D O 1
ATOM 5295 N N . TRP D 1 57 ? 8.856 10.315 11.616 1.00 25.06 57 TRP D N 1
ATOM 5296 C CA . TRP D 1 57 ? 8.046 9.683 10.575 1.00 24.22 57 TRP D CA 1
ATOM 5297 C C . TRP D 1 57 ? 8.818 9.617 9.278 1.00 24.12 57 TRP D C 1
ATOM 5298 O O . TRP D 1 57 ? 8.516 8.806 8.421 1.00 24.62 57 TRP D O 1
ATOM 5309 N N . ARG D 1 58 ? 9.816 10.470 9.140 1.00 24.14 58 ARG D N 1
ATOM 5310 C CA . ARG D 1 58 ? 10.638 10.466 7.933 1.00 25.55 58 ARG D CA 1
ATOM 5311 C C . ARG D 1 58 ? 11.811 9.496 8.025 1.00 25.05 58 ARG D C 1
ATOM 5312 O O . ARG D 1 58 ? 12.517 9.304 7.059 1.00 24.58 58 ARG D O 1
ATOM 5320 N N . ASN D 1 59 ? 12.035 8.900 9.192 1.00 25.31 59 ASN D N 1
ATOM 5321 C CA . ASN D 1 59 ? 13.189 8.021 9.357 1.00 26.00 59 ASN D CA 1
ATOM 5322 C C . ASN D 1 59 ? 12.931 6.992 10.446 1.00 25.45 59 ASN D C 1
ATOM 5323 O O . ASN D 1 59 ? 13.197 7.230 11.614 1.00 26.11 59 ASN D O 1
ATOM 5328 N N . VAL D 1 60 ? 12.356 5.864 10.069 1.00 25.58 60 VAL D N 1
ATOM 5329 C CA . VAL D 1 60 ? 12.045 4.806 11.016 1.00 25.64 60 VAL D CA 1
ATOM 5330 C C . VAL D 1 60 ? 13.061 3.697 10.722 1.00 25.78 60 VAL D C 1
ATOM 5331 O O . VAL D 1 60 ? 12.914 2.964 9.724 1.00 24.75 60 VAL D O 1
ATOM 5335 N N . ASN D 1 61 ? 14.091 3.614 11.554 1.00 25.85 61 ASN D N 1
ATOM 5336 C CA . ASN D 1 61 ? 15.280 2.805 11.262 1.00 27.69 61 ASN D CA 1
ATOM 5337 C C . ASN D 1 61 ? 15.741 2.935 9.807 1.00 27.04 61 ASN D C 1
ATOM 5338 O O . ASN D 1 61 ? 16.016 1.942 9.163 1.00 26.43 61 ASN D O 1
ATOM 5343 N N . GLY D 1 62 ? 15.756 4.140 9.261 1.00 27.23 62 GLY D N 1
ATOM 5344 C CA . GLY D 1 62 ? 16.150 4.292 7.866 1.00 27.66 62 GLY D CA 1
ATOM 5345 C C . GLY D 1 62 ? 15.049 4.277 6.817 1.00 28.02 62 GLY D C 1
ATOM 5346 O O . GLY D 1 62 ? 15.324 4.573 5.665 1.00 28.43 62 GLY D O 1
ATOM 5347 N N . VAL D 1 63 ? 13.810 3.955 7.200 1.00 28.06 63 VAL D N 1
ATOM 5348 C CA . VAL D 1 63 ? 12.692 3.953 6.258 1.00 28.37 63 VAL D CA 1
ATOM 5349 C C . VAL D 1 63 ? 11.910 5.273 6.344 1.00 27.68 63 VAL D C 1
ATOM 5350 O O . VAL D 1 63 ? 11.504 5.704 7.431 1.00 26.70 63 VAL D O 1
ATOM 5354 N N . ASP D 1 64 ? 11.720 5.916 5.201 1.00 27.59 64 ASP D N 1
ATOM 5355 C CA . ASP D 1 64 ? 10.947 7.151 5.134 1.00 27.67 64 ASP D CA 1
ATOM 5356 C C . ASP D 1 64 ? 9.447 6.837 4.951 1.00 26.81 64 ASP D C 1
ATOM 5357 O O . ASP D 1 64 ? 8.961 6.758 3.824 1.00 26.24 64 ASP D O 1
ATOM 5362 N N . LEU D 1 65 ? 8.733 6.634 6.065 1.00 26.33 65 LEU D N 1
ATOM 5363 C CA . LEU D 1 65 ? 7.302 6.294 6.008 1.00 26.08 65 LEU D CA 1
ATOM 5364 C C . LEU D 1 65 ? 6.471 7.424 5.410 1.00 25.87 65 LEU D C 1
ATOM 5365 O O . LEU D 1 65 ? 5.501 7.157 4.696 1.00 25.75 65 LEU D O 1
ATOM 5370 N N . LEU D 1 66 ? 6.847 8.665 5.708 1.00 25.46 66 LEU D N 1
ATOM 5371 C CA . LEU D 1 66 ? 6.161 9.826 5.143 1.00 26.81 66 LEU D CA 1
ATOM 5372 C C . LEU D 1 66 ? 6.173 9.780 3.608 1.00 27.57 66 LEU D C 1
ATOM 5373 O O . LEU D 1 66 ? 5.143 9.942 2.962 1.00 27.39 66 LEU D O 1
ATOM 5378 N N . GLU D 1 67 ? 7.356 9.546 3.041 1.00 28.35 67 GLU D N 1
ATOM 5379 C CA . GLU D 1 67 ? 7.520 9.433 1.604 1.00 29.78 67 GLU D CA 1
ATOM 5380 C C . GLU D 1 67 ? 6.675 8.308 1.018 1.00 29.17 67 GLU D C 1
ATOM 5381 O O . GLU D 1 67 ? 5.994 8.510 0.026 1.00 29.76 67 GLU D O 1
ATOM 5387 N N . LEU D 1 68 ? 6.746 7.118 1.615 1.00 28.31 68 LEU D N 1
ATOM 5388 C CA . LEU D 1 68 ? 5.985 5.976 1.115 1.00 27.96 68 LEU D CA 1
ATOM 5389 C C . LEU D 1 68 ? 4.490 6.247 1.142 1.00 27.40 68 LEU D C 1
ATOM 5390 O O . LEU D 1 68 ? 3.769 5.812 0.250 1.00 27.19 68 LEU D O 1
ATOM 5395 N N . MET D 1 69 ? 4.034 6.963 2.160 1.00 26.63 69 MET D N 1
ATOM 5396 C CA . MET D 1 69 ? 2.623 7.274 2.275 1.00 27.83 69 MET D CA 1
ATOM 5397 C C . MET D 1 69 ? 2.170 8.193 1.138 1.00 27.89 69 MET D C 1
ATOM 5398 O O . MET D 1 69 ? 1.169 7.928 0.507 1.00 27.16 69 MET D O 1
ATOM 5403 N N . TYR D 1 70 ? 2.921 9.259 0.872 1.00 28.43 70 TYR D N 1
ATOM 5404 C CA . TYR D 1 70 ? 2.571 10.149 -0.237 1.00 29.54 70 TYR D CA 1
ATOM 5405 C C . TYR D 1 70 ? 2.656 9.499 -1.617 1.00 30.44 70 TYR D C 1
ATOM 5406 O O . TYR D 1 70 ? 1.851 9.814 -2.486 1.00 30.13 70 TYR D O 1
ATOM 5415 N N . LYS D 1 71 ? 3.609 8.585 -1.806 1.00 31.59 71 LYS D N 1
ATOM 5416 C CA . LYS D 1 71 ? 3.777 7.914 -3.098 1.00 33.38 71 LYS D CA 1
ATOM 5417 C C . LYS D 1 71 ? 2.738 6.839 -3.354 1.00 33.22 71 LYS D C 1
ATOM 5418 O O . LYS D 1 71 ? 2.335 6.648 -4.506 1.00 33.55 71 LYS D O 1
ATOM 5424 N N . ASP D 1 72 ? 2.308 6.142 -2.292 1.00 32.38 72 ASP D N 1
ATOM 5425 C CA . ASP D 1 72 ? 1.369 5.020 -2.423 1.00 31.99 72 ASP D CA 1
ATOM 5426 C C . ASP D 1 72 ? 0.400 4.946 -1.222 1.00 31.18 72 ASP D C 1
ATOM 5427 O O . ASP D 1 72 ? 0.475 4.029 -0.397 1.00 30.28 72 ASP D O 1
ATOM 5432 N N . PRO D 1 73 ? -0.502 5.924 -1.129 1.00 30.99 73 PRO D N 1
ATOM 5433 C CA . PRO D 1 73 ? -1.385 6.043 0.038 1.00 31.12 73 PRO D CA 1
ATOM 5434 C C . PRO D 1 73 ? -2.253 4.799 0.289 1.00 31.11 73 PRO D C 1
ATOM 5435 O O . PRO D 1 73 ? -2.477 4.467 1.452 1.00 30.63 73 PRO D O 1
ATOM 5439 N N . LYS D 1 74 ? -2.666 4.091 -0.760 1.00 30.96 74 LYS D N 1
ATOM 5440 C CA . LYS D 1 74 ? -3.598 2.973 -0.591 1.00 31.67 74 LYS D CA 1
ATOM 5441 C C . LYS D 1 74 ? -2.950 1.801 0.133 1.00 30.37 74 LYS D C 1
ATOM 5442 O O . LYS D 1 74 ? -3.614 0.988 0.769 1.00 31.14 74 LYS D O 1
ATOM 5448 N N . LYS D 1 75 ? -1.640 1.747 0.060 1.00 29.15 75 LYS D N 1
ATOM 5449 C CA . LYS D 1 75 ? -0.898 0.704 0.740 1.00 28.56 75 LYS D CA 1
ATOM 5450 C C . LYS D 1 75 ? -0.271 1.216 2.061 1.00 26.40 75 LYS D C 1
ATOM 5451 O O . LYS D 1 75 ? -0.156 0.463 3.027 1.00 26.19 75 LYS D O 1
ATOM 5457 N N . TRP D 1 76 ? 0.134 2.484 2.084 1.00 24.04 76 TRP D N 1
ATOM 5458 C CA . TRP D 1 76 ? 0.988 2.992 3.162 1.00 23.29 76 TRP D CA 1
ATOM 5459 C C . TRP D 1 76 ? 0.315 3.944 4.142 1.00 22.18 76 TRP D C 1
ATOM 5460 O O . TRP D 1 76 ? 0.869 4.214 5.202 1.00 21.95 76 TRP D O 1
ATOM 5471 N N . ALA D 1 77 ? -0.857 4.463 3.801 1.00 21.59 77 ALA D N 1
ATOM 5472 C CA . ALA D 1 77 ? -1.554 5.366 4.718 1.00 22.14 77 ALA D CA 1
ATOM 5473 C C . ALA D 1 77 ? -1.867 4.700 6.069 1.00 21.83 77 ALA D C 1
ATOM 5474 O O . ALA D 1 77 ? -1.696 5.326 7.110 1.00 22.33 77 ALA D O 1
ATOM 5476 N N . MET D 1 78 ? -2.300 3.437 6.066 1.00 22.16 78 MET D N 1
ATOM 5477 C CA . MET D 1 78 ? -2.612 2.757 7.364 1.00 21.72 78 MET D CA 1
ATOM 5478 C C . MET D 1 78 ? -1.390 2.557 8.263 1.00 20.82 78 MET D C 1
ATOM 5479 O O . MET D 1 78 ? -1.409 3.025 9.403 1.00 20.17 78 MET D O 1
ATOM 5484 N N . PRO D 1 79 ? -0.326 1.897 7.805 1.00 20.22 79 PRO D N 1
ATOM 5485 C CA . PRO D 1 79 ? 0.867 1.768 8.666 1.00 19.89 79 PRO D CA 1
ATOM 5486 C C . PRO D 1 79 ? 1.447 3.144 9.040 1.00 19.48 79 PRO D C 1
ATOM 5487 O O . PRO D 1 79 ? 1.900 3.341 10.171 1.00 18.83 79 PRO D O 1
ATOM 5491 N N . PHE D 1 80 ? 1.423 4.102 8.117 1.00 18.52 80 PHE D N 1
ATOM 5492 C CA . PHE D 1 80 ? 1.908 5.437 8.454 1.00 17.91 80 PHE D CA 1
ATOM 5493 C C . PHE D 1 80 ? 1.083 6.082 9.603 1.00 17.94 80 PHE D C 1
ATOM 5494 O O . PHE D 1 80 ? 1.650 6.590 10.571 1.00 16.65 80 PHE D O 1
ATOM 5502 N N . GLN D 1 81 ? -0.247 6.069 9.498 1.00 16.73 81 GLN D N 1
ATOM 5503 C CA . GLN D 1 81 ? -1.076 6.644 10.569 1.00 16.93 81 GLN D CA 1
ATOM 5504 C C . GLN D 1 81 ? -0.949 5.856 11.852 1.00 16.97 81 GLN D C 1
ATOM 5505 O O . GLN D 1 81 ? -1.000 6.409 12.961 1.00 16.36 81 GLN D O 1
ATOM 5511 N N . SER D 1 82 ? -0.759 4.562 11.715 1.00 17.29 82 SER D N 1
ATOM 5512 C CA . SER D 1 82 ? -0.513 3.746 12.888 1.00 19.30 82 SER D CA 1
ATOM 5513 C C . SER D 1 82 ? 0.782 4.176 13.592 1.00 18.94 82 SER D C 1
ATOM 5514 O O . SER D 1 82 ? 0.840 4.272 14.839 1.00 19.08 82 SER D O 1
ATOM 5517 N N . TYR D 1 83 ? 1.825 4.441 12.818 1.00 18.84 83 TYR D N 1
ATOM 5518 C CA . TYR D 1 83 ? 3.087 4.888 13.400 1.00 18.70 83 TYR D CA 1
ATOM 5519 C C . TYR D 1 83 ? 2.951 6.293 13.988 1.00 19.08 83 TYR D C 1
ATOM 5520 O O . TYR D 1 83 ? 3.469 6.563 15.068 1.00 19.15 83 TYR D O 1
ATOM 5529 N N . VAL D 1 84 ? 2.242 7.179 13.296 1.00 19.46 84 VAL D N 1
ATOM 5530 C CA . VAL D 1 84 ? 1.970 8.515 13.846 1.00 20.88 84 VAL D CA 1
ATOM 5531 C C . VAL D 1 84 ? 1.311 8.391 15.236 1.00 21.13 84 VAL D C 1
ATOM 5532 O O . VAL D 1 84 ? 1.724 9.043 16.193 1.00 21.33 84 VAL D O 1
ATOM 5536 N N . THR D 1 85 ? 0.300 7.541 15.328 1.00 21.63 85 THR D N 1
ATOM 5537 C CA . THR D 1 85 ? -0.431 7.342 16.574 1.00 22.23 85 THR D CA 1
ATOM 5538 C C . THR D 1 85 ? 0.518 6.909 17.668 1.00 22.86 85 THR D C 1
ATOM 5539 O O . THR D 1 85 ? 0.508 7.449 18.781 1.00 23.21 85 THR D O 1
ATOM 5543 N N . LEU D 1 86 ? 1.364 5.940 17.346 1.00 22.97 86 LEU D N 1
ATOM 5544 C CA . LEU D 1 86 ? 2.318 5.446 18.312 1.00 23.54 86 LEU D CA 1
ATOM 5545 C C . LEU D 1 86 ? 3.265 6.537 18.812 1.00 24.20 86 LEU D C 1
ATOM 5546 O O . LEU D 1 86 ? 3.463 6.662 20.023 1.00 23.81 86 LEU D O 1
ATOM 5551 N N . THR D 1 87 ? 3.857 7.306 17.896 1.00 24.42 87 THR D N 1
ATOM 5552 C CA . THR D 1 87 ? 4.814 8.329 18.326 1.00 25.55 87 THR D CA 1
ATOM 5553 C C . THR D 1 87 ? 4.146 9.388 19.189 1.00 25.54 87 THR D C 1
ATOM 5554 O O . THR D 1 87 ? 4.751 9.866 20.123 1.00 25.14 87 THR D O 1
ATOM 5558 N N . MET D 1 88 ? 2.896 9.740 18.877 1.00 26.65 88 MET D N 1
ATOM 5559 C CA . MET D 1 88 ? 2.158 10.723 19.694 1.00 27.88 88 MET D CA 1
ATOM 5560 C C . MET D 1 88 ? 1.944 10.176 21.108 1.00 28.26 88 MET D C 1
ATOM 5561 O O . MET D 1 88 ? 2.194 10.855 22.090 1.00 28.38 88 MET D O 1
ATOM 5566 N N . LEU D 1 89 ? 1.477 8.940 21.189 1.00 28.54 89 LEU D N 1
ATOM 5567 C CA . LEU D 1 89 ? 1.311 8.249 22.466 1.00 30.10 89 LEU D CA 1
ATOM 5568 C C . LEU D 1 89 ? 2.604 8.225 23.300 1.00 30.15 89 LEU D C 1
ATOM 5569 O O . LEU D 1 89 ? 2.569 8.453 24.505 1.00 29.24 89 LEU D O 1
ATOM 5574 N N . GLN D 1 90 ? 3.737 7.941 22.658 1.00 30.01 90 GLN D N 1
ATOM 5575 C CA . GLN D 1 90 ? 5.017 7.968 23.356 1.00 30.64 90 GLN D CA 1
ATOM 5576 C C . GLN D 1 90 ? 5.320 9.380 23.870 1.00 31.00 90 GLN D C 1
ATOM 5577 O O . GLN D 1 90 ? 5.865 9.531 24.965 1.00 30.91 90 GLN D O 1
ATOM 5583 N N . SER D 1 91 ? 4.974 10.399 23.091 1.00 30.60 91 SER D N 1
ATOM 5584 C CA . SER D 1 91 ? 5.167 11.788 23.522 1.00 31.62 91 SER D CA 1
ATOM 5585 C C . SER D 1 91 ? 4.194 12.214 24.643 1.00 31.98 91 SER D C 1
ATOM 5586 O O . SER D 1 91 ? 4.620 12.776 25.640 1.00 32.14 91 SER D O 1
ATOM 5589 N N . HIS D 1 92 ? 2.905 11.939 24.464 1.00 31.95 92 HIS D N 1
ATOM 5590 C CA . HIS D 1 92 ? 1.902 12.196 25.490 1.00 32.54 92 HIS D CA 1
ATOM 5591 C C . HIS D 1 92 ? 2.266 11.554 26.843 1.00 32.95 92 HIS D C 1
ATOM 5592 O O . HIS D 1 92 ? 2.024 12.152 27.891 1.00 32.61 92 HIS D O 1
ATOM 5599 N N . THR D 1 93 ? 2.818 10.340 26.815 1.00 33.43 93 THR D N 1
ATOM 5600 C CA . THR D 1 93 ? 3.126 9.613 28.059 1.00 34.68 93 THR D CA 1
ATOM 5601 C C . THR D 1 93 ? 4.578 9.676 28.527 1.00 35.92 93 THR D C 1
ATOM 5602 O O . THR D 1 93 ? 4.905 9.082 29.542 1.00 36.34 93 THR D O 1
ATOM 5606 N N . ALA D 1 94 ? 5.445 10.374 27.802 1.00 37.67 94 ALA D N 1
ATOM 5607 C CA . ALA D 1 94 ? 6.848 10.469 28.205 1.00 40.28 94 ALA D CA 1
ATOM 5608 C C . ALA D 1 94 ? 6.963 11.096 29.613 1.00 42.06 94 ALA D C 1
ATOM 5609 O O . ALA D 1 94 ? 6.265 12.065 29.918 1.00 42.04 94 ALA D O 1
ATOM 5611 N N . PRO D 1 95 ? 7.817 10.520 30.468 1.00 44.21 95 PRO D N 1
ATOM 5612 C CA . PRO D 1 95 ? 7.988 11.024 31.839 1.00 45.46 95 PRO D CA 1
ATOM 5613 C C . PRO D 1 95 ? 8.763 12.338 31.844 1.00 46.29 95 PRO D C 1
ATOM 5614 O O . PRO D 1 95 ? 9.630 12.537 30.990 1.00 46.45 95 PRO D O 1
ATOM 5618 N N . THR D 1 96 ? 8.435 13.227 32.776 1.00 47.30 96 THR D N 1
ATOM 5619 C CA . THR D 1 96 ? 9.198 14.462 32.951 1.00 48.39 96 THR D CA 1
ATOM 5620 C C . THR D 1 96 ? 9.047 15.006 34.374 1.00 49.44 96 THR D C 1
ATOM 5621 O O . THR D 1 96 ? 8.000 14.838 35.004 1.00 49.29 96 THR D O 1
ATOM 5625 N N . ASN D 1 97 ? 10.099 15.645 34.875 1.00 50.70 97 ASN D N 1
ATOM 5626 C CA . ASN D 1 97 ? 10.029 16.323 36.170 1.00 51.96 97 ASN D CA 1
ATOM 5627 C C . ASN D 1 97 ? 9.585 17.779 36.043 1.00 51.96 97 ASN D C 1
ATOM 5628 O O . ASN D 1 97 ? 9.181 18.404 37.031 1.00 52.31 97 ASN D O 1
ATOM 5633 N N . LYS D 1 98 ? 9.649 18.299 34.818 1.00 51.56 98 LYS D N 1
ATOM 5634 C CA . LYS D 1 98 ? 9.246 19.670 34.517 1.00 51.23 98 LYS D CA 1
ATOM 5635 C C . LYS D 1 98 ? 7.775 19.925 34.848 1.00 50.61 98 LYS D C 1
ATOM 5636 O O . LYS D 1 98 ? 6.971 18.996 34.906 1.00 50.71 98 LYS D O 1
ATOM 5642 N N . LYS D 1 99 ? 7.438 21.189 35.079 1.00 50.17 99 LYS D N 1
ATOM 5643 C CA . LYS D 1 99 ? 6.105 21.565 35.559 1.00 49.73 99 LYS D CA 1
ATOM 5644 C C . LYS D 1 99 ? 5.180 21.985 34.413 1.00 48.07 99 LYS D C 1
ATOM 5645 O O . LYS D 1 99 ? 3.989 22.223 34.618 1.00 47.40 99 LYS D O 1
ATOM 5651 N N . LEU D 1 100 ? 5.746 22.055 33.207 1.00 46.29 100 LEU D N 1
ATOM 5652 C CA . LEU D 1 100 ? 4.994 22.357 31.996 1.00 44.40 100 LEU D CA 1
ATOM 5653 C C . LEU D 1 100 ? 5.486 21.505 30.819 1.00 43.02 100 LEU D C 1
ATOM 5654 O O . LEU D 1 100 ? 6.696 21.349 30.609 1.00 42.59 100 LEU D O 1
ATOM 5659 N N . LYS D 1 101 ? 4.537 20.957 30.058 1.00 41.09 101 LYS D N 1
ATOM 5660 C CA . LYS D 1 101 ? 4.855 20.230 28.832 1.00 39.00 101 LYS D CA 1
ATOM 5661 C C . LYS D 1 101 ? 4.153 20.878 27.649 1.00 37.41 101 LYS D C 1
ATOM 5662 O O . LYS D 1 101 ? 2.957 21.145 27.701 1.00 36.46 101 LYS D O 1
ATOM 5668 N N . ILE D 1 102 ? 4.909 21.140 26.587 1.00 35.89 102 ILE D N 1
ATOM 5669 C CA . ILE D 1 102 ? 4.338 21.648 25.338 1.00 34.68 102 ILE D CA 1
ATOM 5670 C C . ILE D 1 102 ? 4.689 20.717 24.172 1.00 34.41 102 ILE D C 1
ATOM 5671 O O . ILE D 1 102 ? 5.864 20.407 23.955 1.00 34.34 102 ILE D O 1
ATOM 5676 N N . MET D 1 103 ? 3.677 20.312 23.408 1.00 33.29 103 MET D N 1
ATOM 5677 C CA . MET D 1 103 ? 3.843 19.326 22.338 1.00 32.86 103 MET D CA 1
ATOM 5678 C C . MET D 1 103 ? 3.354 19.878 21.009 1.00 31.54 103 MET D C 1
ATOM 5679 O O . MET D 1 103 ? 2.273 20.464 20.949 1.00 30.36 103 MET D O 1
ATOM 5684 N N . GLU D 1 104 ? 4.141 19.694 19.951 1.00 30.00 104 GLU D N 1
ATOM 5685 C CA . GLU D 1 104 ? 3.641 19.891 18.596 1.00 29.76 104 GLU D CA 1
ATOM 5686 C C . GLU D 1 104 ? 2.748 18.688 18.239 1.00 29.24 104 GLU D C 1
ATOM 5687 O O . GLU D 1 104 ? 3.198 17.541 18.334 1.00 28.79 104 GLU D O 1
ATOM 5693 N N . ARG D 1 105 ? 1.490 18.960 17.880 1.00 28.69 105 ARG D N 1
ATOM 5694 C CA . ARG D 1 105 ? 0.507 17.928 17.494 1.00 29.12 105 ARG D CA 1
ATOM 5695 C C . ARG D 1 105 ? 0.096 17.043 18.658 1.00 29.24 105 ARG D C 1
ATOM 5696 O O . ARG D 1 105 ? 0.569 17.220 19.778 1.00 30.02 105 ARG D O 1
ATOM 5704 N N . SER D 1 106 ? -0.782 16.085 18.372 1.00 28.65 106 SER D N 1
ATOM 5705 C CA . SER D 1 106 ? -1.389 15.243 19.392 1.00 28.00 106 SER D CA 1
ATOM 5706 C C . SER D 1 106 ? -2.015 14.055 18.694 1.00 27.53 106 SER D C 1
ATOM 5707 O O . SER D 1 106 ? -2.205 14.072 17.486 1.00 27.34 106 SER D O 1
ATOM 5710 N N . ILE D 1 107 ? -2.349 13.038 19.466 1.00 27.08 107 ILE D N 1
ATOM 5711 C CA . ILE D 1 107 ? -3.111 11.921 18.948 1.00 27.88 107 ILE D CA 1
ATOM 5712 C C . ILE D 1 107 ? -4.472 12.380 18.367 1.00 27.02 107 ILE D C 1
ATOM 5713 O O . ILE D 1 107 ? -5.017 11.747 17.441 1.00 26.54 107 ILE D O 1
ATOM 5718 N N . PHE D 1 108 ? -4.996 13.496 18.881 1.00 26.07 108 PHE D N 1
ATOM 5719 C CA . PHE D 1 108 ? -6.298 14.027 18.431 1.00 25.91 108 PHE D CA 1
ATOM 5720 C C . PHE D 1 108 ? -6.322 14.508 16.979 1.00 24.97 108 PHE D C 1
ATOM 5721 O O . PHE D 1 108 ? -7.226 14.172 16.223 1.00 24.02 108 PHE D O 1
ATOM 5729 N N . SER D 1 109 ? -5.313 15.273 16.566 1.00 25.04 109 SER D N 1
ATOM 5730 C CA . SER D 1 109 ? -5.294 15.724 15.167 1.00 25.23 109 SER D CA 1
ATOM 5731 C C . SER D 1 109 ? -5.018 14.586 14.206 1.00 24.69 109 SER D C 1
ATOM 5732 O O . SER D 1 109 ? -5.543 14.578 13.097 1.00 24.34 109 SER D O 1
ATOM 5735 N N . ALA D 1 110 ? -4.196 13.629 14.628 1.00 23.99 110 ALA D N 1
ATOM 5736 C CA . ALA D 1 110 ? -3.980 12.439 13.808 1.00 24.54 110 ALA D CA 1
ATOM 5737 C C . ALA D 1 110 ? -5.340 11.793 13.541 1.00 24.77 110 ALA D C 1
ATOM 5738 O O . ALA D 1 110 ? -5.668 11.495 12.386 1.00 25.50 110 ALA D O 1
ATOM 5740 N N . ARG D 1 111 ? -6.134 11.621 14.597 1.00 23.81 111 ARG D N 1
ATOM 5741 C CA . ARG D 1 111 ? -7.424 10.959 14.477 1.00 24.67 111 ARG D CA 1
ATOM 5742 C C . ARG D 1 111 ? -8.485 11.815 13.781 1.00 24.98 111 ARG D C 1
ATOM 5743 O O . ARG D 1 111 ? -9.079 11.375 12.792 1.00 25.31 111 ARG D O 1
ATOM 5751 N N . TYR D 1 112 ? -8.719 13.029 14.279 1.00 25.25 112 TYR D N 1
ATOM 5752 C CA . TYR D 1 112 ? -9.870 13.834 13.799 1.00 26.34 112 TYR D CA 1
ATOM 5753 C C . TYR D 1 112 ? -9.651 14.541 12.472 1.00 26.35 112 TYR D C 1
ATOM 5754 O O . TYR D 1 112 ? -10.622 14.868 11.791 1.00 26.36 112 TYR D O 1
ATOM 5763 N N . CYS D 1 113 ? -8.390 14.806 12.112 1.00 25.03 113 CYS D N 1
ATOM 5764 C CA . CYS D 1 113 ? -8.102 15.476 10.847 1.00 24.64 113 CYS D CA 1
ATOM 5765 C C . CYS D 1 113 ? -7.514 14.540 9.804 1.00 23.78 113 CYS D C 1
ATOM 5766 O O . CYS D 1 113 ? -8.110 14.359 8.748 1.00 24.60 113 CYS D O 1
ATOM 5769 N N . PHE D 1 114 ? -6.358 13.932 10.091 1.00 21.87 114 PHE D N 1
ATOM 5770 C CA . PHE D 1 114 ? -5.679 13.122 9.080 1.00 21.65 114 PHE D CA 1
ATOM 5771 C C . PHE D 1 114 ? -6.350 11.792 8.771 1.00 21.21 114 PHE D C 1
ATOM 5772 O O . PHE D 1 114 ? -6.587 11.487 7.611 1.00 21.47 114 PHE D O 1
ATOM 5780 N N . VAL D 1 115 ? -6.663 11.002 9.794 1.00 20.16 115 VAL D N 1
ATOM 5781 C CA . VAL D 1 115 ? -7.328 9.727 9.530 1.00 21.17 115 VAL D CA 1
ATOM 5782 C C . VAL D 1 115 ? -8.697 9.967 8.844 1.00 21.26 115 VAL D C 1
ATOM 5783 O O . VAL D 1 115 ? -9.042 9.300 7.867 1.00 20.90 115 VAL D O 1
ATOM 5787 N N . GLU D 1 116 ? -9.444 10.944 9.336 1.00 22.23 116 GLU D N 1
ATOM 5788 C CA . GLU D 1 116 ? -10.767 11.238 8.762 1.00 24.73 116 GLU D CA 1
ATOM 5789 C C . GLU D 1 116 ? -10.635 11.702 7.312 1.00 24.79 116 GLU D C 1
ATOM 5790 O O . GLU D 1 116 ? -11.372 11.241 6.440 1.00 25.05 116 GLU D O 1
ATOM 5796 N N . ASN D 1 117 ? -9.662 12.570 7.032 1.00 25.01 117 ASN D N 1
ATOM 5797 C CA . ASN D 1 117 ? -9.457 12.977 5.652 1.00 25.66 117 ASN D CA 1
ATOM 5798 C C . ASN D 1 117 ? -9.019 11.847 4.740 1.00 25.85 117 ASN D C 1
ATOM 5799 O O . ASN D 1 117 ? -9.474 11.764 3.603 1.00 26.28 117 ASN D O 1
ATOM 5804 N N . MET D 1 118 ? -8.195 10.958 5.251 1.00 25.46 118 MET D N 1
ATOM 5805 C CA . MET D 1 118 ? -7.736 9.795 4.512 1.00 25.62 118 MET D CA 1
ATOM 5806 C C . MET D 1 118 ? -8.868 8.786 4.256 1.00 25.18 118 MET D C 1
ATOM 5807 O O . MET D 1 118 ? -8.895 8.137 3.213 1.00 24.04 118 MET D O 1
ATOM 5812 N N . ARG D 1 119 ? -9.781 8.666 5.213 1.00 25.74 119 ARG D N 1
ATOM 5813 C CA . ARG D 1 119 ? -11.013 7.922 4.940 1.00 26.80 119 ARG D CA 1
ATOM 5814 C C . ARG D 1 119 ? -11.838 8.593 3.810 1.00 27.93 119 ARG D C 1
ATOM 5815 O O . ARG D 1 119 ? -12.261 7.939 2.870 1.00 28.07 119 ARG D O 1
ATOM 5823 N N . ARG D 1 120 ? -12.062 9.898 3.902 1.00 29.63 120 ARG D N 1
ATOM 5824 C CA . ARG D 1 120 ? -12.880 10.605 2.890 1.00 31.48 120 ARG D CA 1
ATOM 5825 C C . ARG D 1 120 ? -12.314 10.560 1.481 1.00 32.44 120 ARG D C 1
ATOM 5826 O O . ARG D 1 120 ? -13.081 10.468 0.516 1.00 33.17 120 ARG D O 1
ATOM 5834 N N . ASN D 1 121 ? -10.987 10.618 1.348 1.00 32.80 121 ASN D N 1
ATOM 5835 C CA . ASN D 1 121 ? -10.384 10.617 0.011 1.00 32.80 121 ASN D CA 1
ATOM 5836 C C . ASN D 1 121 ? -10.072 9.239 -0.546 1.00 32.95 121 ASN D C 1
ATOM 5837 O O . ASN D 1 121 ? -9.546 9.121 -1.647 1.00 33.75 121 ASN D O 1
ATOM 5842 N N . GLY D 1 122 ? -10.388 8.192 0.215 1.00 33.15 122 GLY D N 1
ATOM 5843 C CA . GLY D 1 122 ? -10.169 6.826 -0.253 1.00 32.37 122 GLY D CA 1
ATOM 5844 C C . GLY D 1 122 ? -8.788 6.227 -0.022 1.00 32.26 122 GLY D C 1
ATOM 5845 O O . GLY D 1 122 ? -8.531 5.105 -0.477 1.00 32.61 122 GLY D O 1
ATOM 5846 N N . SER D 1 123 ? -7.893 6.935 0.673 1.00 31.29 123 SER D N 1
ATOM 5847 C CA . SER D 1 123 ? -6.564 6.365 0.963 1.00 30.73 123 SER D CA 1
ATOM 5848 C C . SER D 1 123 ? -6.662 5.208 1.936 1.00 30.10 123 SER D C 1
ATOM 5849 O O . SER D 1 123 ? -5.916 4.235 1.818 1.00 30.20 123 SER D O 1
ATOM 5852 N N . LEU D 1 124 ? -7.554 5.343 2.915 1.00 29.17 124 LEU D N 1
ATOM 5853 C CA . LEU D 1 124 ? -7.843 4.275 3.869 1.00 28.94 124 LEU D CA 1
ATOM 5854 C C . LEU D 1 124 ? -9.128 3.598 3.452 1.00 28.74 124 LEU D C 1
ATOM 5855 O O . LEU D 1 124 ? -10.168 4.245 3.411 1.00 29.23 124 LEU D O 1
ATOM 5860 N N . GLU D 1 125 ? -9.063 2.308 3.146 1.00 28.69 125 GLU D N 1
ATOM 5861 C CA . GLU D 1 125 ? -10.274 1.510 2.964 1.00 29.58 125 GLU D CA 1
ATOM 5862 C C . GLU D 1 125 ? -11.026 1.427 4.286 1.00 28.06 125 GLU D C 1
ATOM 5863 O O . GLU D 1 125 ? -10.449 1.619 5.367 1.00 26.77 125 GLU D O 1
ATOM 5869 N N . GLN D 1 126 ? -12.313 1.118 4.195 1.00 27.26 126 GLN D N 1
ATOM 5870 C CA . GLN D 1 126 ? -13.163 1.069 5.378 1.00 26.28 126 GLN D CA 1
ATOM 5871 C C . GLN D 1 126 ? -12.536 0.223 6.487 1.00 24.70 126 GLN D C 1
ATOM 5872 O O . GLN D 1 126 ? -12.466 0.659 7.633 1.00 25.27 126 GLN D O 1
ATOM 5878 N N . GLY D 1 127 ? -12.060 -0.970 6.148 1.00 23.29 127 GLY D N 1
ATOM 5879 C CA . GLY D 1 127 ? -11.467 -1.870 7.130 1.00 22.49 127 GLY D CA 1
ATOM 5880 C C . GLY D 1 127 ? -10.224 -1.322 7.831 1.00 22.08 127 GLY D C 1
ATOM 5881 O O . GLY D 1 127 ? -9.953 -1.652 8.997 1.00 21.87 127 GLY D O 1
ATOM 5882 N N . MET D 1 128 ? -9.468 -0.486 7.126 1.00 21.36 128 MET D N 1
ATOM 5883 C CA . MET D 1 128 ? -8.268 0.148 7.685 1.00 21.68 128 MET D CA 1
ATOM 5884 C C . MET D 1 128 ? -8.684 1.260 8.630 1.00 21.08 128 MET D C 1
ATOM 5885 O O . MET D 1 128 ? -8.172 1.383 9.725 1.00 20.48 128 MET D O 1
ATOM 5890 N N . TYR D 1 129 ? -9.672 2.042 8.204 1.00 21.40 129 TYR D N 1
ATOM 5891 C CA . TYR D 1 129 ? -10.236 3.079 9.042 1.00 21.52 129 TYR D CA 1
ATOM 5892 C C . TYR D 1 129 ? -10.831 2.480 10.319 1.00 21.87 129 TYR D C 1
ATOM 5893 O O . TYR D 1 129 ? -10.609 3.008 11.394 1.00 22.08 129 TYR D O 1
ATOM 5902 N N . ASN D 1 130 ? -11.589 1.388 10.198 1.00 22.81 130 ASN D N 1
ATOM 5903 C CA . ASN D 1 130 ? -12.206 0.764 11.369 1.00 23.73 130 ASN D CA 1
ATOM 5904 C C . ASN D 1 130 ? -11.135 0.261 12.356 1.00 23.75 130 ASN D C 1
ATOM 5905 O O . ASN D 1 130 ? -11.274 0.412 13.576 1.00 24.38 130 ASN D O 1
ATOM 5910 N N . THR D 1 131 ? -10.065 -0.338 11.836 1.00 23.16 131 THR D N 1
ATOM 5911 C CA . THR D 1 131 ? -8.952 -0.788 12.688 1.00 22.28 131 THR D CA 1
ATOM 5912 C C . THR D 1 131 ? -8.339 0.375 13.477 1.00 21.78 131 THR D C 1
ATOM 5913 O O . THR D 1 131 ? -8.167 0.280 14.689 1.00 21.53 131 THR D O 1
ATOM 5917 N N . LEU D 1 132 ? -8.030 1.477 12.799 1.00 21.55 132 LEU D N 1
ATOM 5918 C CA . LEU D 1 132 ? -7.499 2.662 13.484 1.00 21.56 132 LEU D CA 1
ATOM 5919 C C . LEU D 1 132 ? -8.476 3.174 14.547 1.00 22.58 132 LEU D C 1
ATOM 5920 O O . LEU D 1 132 ? -8.063 3.465 15.676 1.00 22.16 132 LEU D O 1
ATOM 5925 N N . GLU D 1 133 ? -9.775 3.242 14.204 1.00 23.06 133 GLU D N 1
ATOM 5926 C CA . GLU D 1 133 ? -10.787 3.749 15.156 1.00 23.87 133 GLU D CA 1
ATOM 5927 C C . GLU D 1 133 ? -10.910 2.851 16.374 1.00 23.64 133 GLU D C 1
ATOM 5928 O O . GLU D 1 133 ? -11.024 3.335 17.509 1.00 23.65 133 GLU D O 1
ATOM 5934 N N . GLU D 1 134 ? -10.869 1.544 16.153 1.00 23.43 134 GLU D N 1
ATOM 5935 C CA . GLU D 1 134 ? -10.923 0.608 17.274 1.00 24.60 134 GLU D CA 1
ATOM 5936 C C . GLU D 1 134 ? -9.692 0.764 18.182 1.00 23.29 134 GLU D C 1
ATOM 5937 O O . GLU D 1 134 ? -9.804 0.656 19.407 1.00 23.51 134 GLU D O 1
ATOM 5943 N N . TRP D 1 135 ? -8.532 1.039 17.594 1.00 22.10 135 TRP D N 1
ATOM 5944 C CA . TRP D 1 135 ? -7.332 1.356 18.374 1.00 22.41 135 TRP D CA 1
ATOM 5945 C C . TRP D 1 135 ? -7.522 2.644 19.180 1.00 22.59 135 TRP D C 1
ATOM 5946 O O . TRP D 1 135 ? -7.179 2.677 20.370 1.00 21.92 135 TRP D O 1
ATOM 5957 N N . TYR D 1 136 ? -8.044 3.696 18.543 1.00 22.75 136 TYR D N 1
ATOM 5958 C CA . TYR D 1 136 ? -8.298 4.950 19.263 1.00 24.63 136 TYR D CA 1
ATOM 5959 C C . TYR D 1 136 ? -9.234 4.747 20.454 1.00 25.57 136 TYR D C 1
ATOM 5960 O O . TYR D 1 136 ? -8.992 5.293 21.522 1.00 26.26 136 TYR D O 1
ATOM 5969 N N . LYS D 1 137 ? -10.267 3.929 20.280 1.00 26.94 137 LYS D N 1
ATOM 5970 C CA . LYS D 1 137 ? -11.217 3.664 21.370 1.00 28.57 137 LYS D CA 1
ATOM 5971 C C . LYS D 1 137 ? -10.543 2.902 22.500 1.00 28.66 137 LYS D C 1
ATOM 5972 O O . LYS D 1 137 ? -10.768 3.200 23.669 1.00 29.23 137 LYS D O 1
ATOM 5978 N N . PHE D 1 138 ? -9.704 1.926 22.166 1.00 28.59 138 PHE D N 1
ATOM 5979 C CA . PHE D 1 138 ? -8.930 1.242 23.199 1.00 28.58 138 PHE D CA 1
ATOM 5980 C C . PHE D 1 138 ? -7.939 2.174 23.908 1.00 29.26 138 PHE D C 1
ATOM 5981 O O . PHE D 1 138 ? -7.715 2.038 25.114 1.00 28.48 138 PHE D O 1
ATOM 5989 N N . ILE D 1 139 ? -7.320 3.087 23.159 1.00 29.60 139 ILE D N 1
ATOM 5990 C CA . ILE D 1 139 ? -6.375 4.031 23.752 1.00 31.03 139 ILE D CA 1
ATOM 5991 C C . ILE D 1 139 ? -7.090 4.969 24.769 1.00 33.04 139 ILE D C 1
ATOM 5992 O O . ILE D 1 139 ? -6.574 5.229 25.859 1.00 32.54 139 ILE D O 1
ATOM 5997 N N . GLU D 1 140 ? -8.276 5.452 24.413 1.00 35.43 140 GLU D N 1
ATOM 5998 C CA . GLU D 1 140 ? -9.072 6.273 25.328 1.00 38.33 140 GLU D CA 1
ATOM 5999 C C . GLU D 1 140 ? -9.271 5.568 26.674 1.00 39.41 140 GLU D C 1
ATOM 6000 O O . GLU D 1 140 ? -9.183 6.204 27.722 1.00 40.19 140 GLU D O 1
ATOM 6006 N N . GLU D 1 141 ? -9.514 4.259 26.640 1.00 40.13 141 GLU D N 1
ATOM 6007 C CA . GLU D 1 141 ? -9.805 3.489 27.846 1.00 41.09 141 GLU D CA 1
ATOM 6008 C C . GLU D 1 141 ? -8.563 3.114 28.652 1.00 40.35 141 GLU D C 1
ATOM 6009 O O . GLU D 1 141 ? -8.654 2.863 29.849 1.00 41.15 141 GLU D O 1
ATOM 6015 N N . SER D 1 142 ? -7.399 3.088 28.026 1.00 38.88 142 SER D N 1
ATOM 6016 C CA . SER D 1 142 ? -6.252 2.482 28.670 1.00 37.98 142 SER D CA 1
ATOM 6017 C C . SER D 1 142 ? -5.053 3.391 28.898 1.00 37.84 142 SER D C 1
ATOM 6018 O O . SER D 1 142 ? -4.187 3.067 29.715 1.00 37.22 142 SER D O 1
ATOM 6021 N N . ILE D 1 143 ? -4.960 4.484 28.134 1.00 37.64 143 ILE D N 1
ATOM 6022 C CA . ILE D 1 143 ? -3.791 5.366 28.203 1.00 37.02 143 ILE D CA 1
ATOM 6023 C C . ILE D 1 143 ? -4.257 6.762 28.555 1.00 37.10 143 ILE D C 1
ATOM 6024 O O . ILE D 1 143 ? -5.202 7.286 27.941 1.00 37.13 143 ILE D O 1
ATOM 6029 N N . HIS D 1 144 ? -3.597 7.361 29.540 1.00 36.91 144 HIS D N 1
ATOM 6030 C CA . HIS D 1 144 ? -3.925 8.726 29.945 1.00 36.96 144 HIS D CA 1
ATOM 6031 C C . HIS D 1 144 ? -3.248 9.727 29.022 1.00 36.38 144 HIS D C 1
ATOM 6032 O O . HIS D 1 144 ? -2.022 9.694 28.833 1.00 36.00 144 HIS D O 1
ATOM 6039 N N . VAL D 1 145 ? -4.057 10.611 28.455 1.00 36.14 145 VAL D N 1
ATOM 6040 C CA . VAL D 1 145 ? -3.570 11.656 27.571 1.00 36.35 145 VAL D CA 1
ATOM 6041 C C . VAL D 1 145 ? -3.911 13.002 28.197 1.00 36.31 145 VAL D C 1
ATOM 6042 O O . VAL D 1 145 ? -5.051 13.462 28.129 1.00 35.30 145 VAL D O 1
ATOM 6046 N N . GLN D 1 146 ? -2.901 13.589 28.839 1.00 36.78 146 GLN D N 1
ATOM 6047 C CA . GLN D 1 146 ? -2.996 14.903 29.460 1.00 37.46 146 GLN D CA 1
ATOM 6048 C C . GLN D 1 146 ? -3.141 15.976 28.392 1.00 37.58 146 GLN D C 1
ATOM 6049 O O . GLN D 1 146 ? -2.284 16.112 27.512 1.00 37.35 146 GLN D O 1
ATOM 6055 N N . ALA D 1 147 ? -4.237 16.720 28.455 1.00 37.83 147 ALA D N 1
ATOM 6056 C CA . ALA D 1 147 ? -4.446 17.835 27.549 1.00 39.02 147 ALA D CA 1
ATOM 6057 C C . ALA D 1 147 ? -5.196 18.946 28.280 1.00 39.62 147 ALA D C 1
ATOM 6058 O O . ALA D 1 147 ? -6.403 18.826 28.540 1.00 39.79 147 ALA D O 1
ATOM 6060 N N . ASP D 1 148 ? -4.479 20.020 28.604 1.00 40.09 148 ASP D N 1
ATOM 6061 C CA . ASP D 1 148 ? -5.066 21.132 29.357 1.00 40.38 148 ASP D CA 1
ATOM 6062 C C . ASP D 1 148 ? -5.416 22.315 28.479 1.00 39.56 148 ASP D C 1
ATOM 6063 O O . ASP D 1 148 ? -6.440 22.966 28.684 1.00 40.76 148 ASP D O 1
ATOM 6068 N N . LEU D 1 149 ? -4.571 22.593 27.492 1.00 38.38 149 LEU D N 1
ATOM 6069 C CA . LEU D 1 149 ? -4.805 23.674 26.554 1.00 36.66 149 LEU D CA 1
ATOM 6070 C C . LEU D 1 149 ? -4.357 23.274 25.150 1.00 35.87 149 LEU D C 1
ATOM 6071 O O . LEU D 1 149 ? -3.301 22.648 24.973 1.00 35.75 149 LEU D O 1
ATOM 6076 N N . ILE D 1 150 ? -5.141 23.659 24.157 1.00 34.50 150 ILE D N 1
ATOM 6077 C CA . ILE D 1 150 ? -4.719 23.577 22.774 1.00 33.85 150 ILE D CA 1
ATOM 6078 C C . ILE D 1 150 ? -4.542 24.977 22.231 1.00 33.83 150 ILE D C 1
ATOM 6079 O O . ILE D 1 150 ? -5.434 25.816 22.361 1.00 33.42 150 ILE D O 1
ATOM 6084 N N . ILE D 1 151 ? -3.387 25.228 21.626 1.00 33.22 151 ILE D N 1
ATOM 6085 C CA . ILE D 1 151 ? -3.199 26.440 20.864 1.00 33.23 151 ILE D CA 1
ATOM 6086 C C . ILE D 1 151 ? -3.348 26.143 19.384 1.00 33.26 151 ILE D C 1
ATOM 6087 O O . ILE D 1 151 ? -2.589 25.351 18.803 1.00 34.17 151 ILE D O 1
ATOM 6092 N N . TYR D 1 152 ? -4.338 26.783 18.781 1.00 32.37 152 TYR D N 1
ATOM 6093 C CA . TYR D 1 152 ? -4.664 26.586 17.390 1.00 32.49 152 TYR D CA 1
ATOM 6094 C C . TYR D 1 152 ? -4.072 27.706 16.545 1.00 33.05 152 TYR D C 1
ATOM 6095 O O . TYR D 1 152 ? -4.546 28.863 16.588 1.00 32.68 152 TYR D O 1
ATOM 6104 N N . LEU D 1 153 ? -3.048 27.363 15.768 1.00 32.64 153 LEU D N 1
ATOM 6105 C CA . LEU D 1 153 ? -2.461 28.310 14.841 1.00 33.25 153 LEU D CA 1
ATOM 6106 C C . LEU D 1 153 ? -3.299 28.311 13.580 1.00 33.85 153 LEU D C 1
ATOM 6107 O O . LEU D 1 153 ? -3.113 27.479 12.675 1.00 33.72 153 LEU D O 1
ATOM 6112 N N . ARG D 1 154 ? -4.260 29.230 13.545 1.00 34.39 154 ARG D N 1
ATOM 6113 C CA . ARG D 1 154 ? -5.243 29.294 12.474 1.00 35.46 154 ARG D CA 1
ATOM 6114 C C . ARG D 1 154 ? -4.672 30.024 11.260 1.00 35.46 154 ARG D C 1
ATOM 6115 O O . ARG D 1 154 ? -4.181 31.139 11.372 1.00 35.57 154 ARG D O 1
ATOM 6123 N N . THR D 1 155 ? -4.722 29.374 10.103 1.00 36.02 155 THR D N 1
ATOM 6124 C CA . THR D 1 155 ? -4.203 29.941 8.863 1.00 36.70 155 THR D CA 1
ATOM 6125 C C . THR D 1 155 ? -5.190 29.699 7.751 1.00 36.92 155 THR D C 1
ATOM 6126 O O . THR D 1 155 ? -6.081 28.859 7.870 1.00 37.13 155 THR D O 1
ATOM 6130 N N . SER D 1 156 ? -5.013 30.421 6.655 1.00 36.50 156 SER D N 1
ATOM 6131 C CA . SER D 1 156 ? -5.727 30.105 5.431 1.00 37.25 156 SER D CA 1
ATOM 6132 C C . SER D 1 156 ? -4.919 29.054 4.660 1.00 36.46 156 SER D C 1
ATOM 6133 O O . SER D 1 156 ? -3.697 29.056 4.719 1.00 36.49 156 SER D O 1
ATOM 6136 N N . PRO D 1 157 ? -5.591 28.147 3.964 1.00 35.94 157 PRO D N 1
ATOM 6137 C CA . PRO D 1 157 ? -4.888 27.101 3.214 1.00 35.98 157 PRO D CA 1
ATOM 6138 C C . PRO D 1 157 ? -3.847 27.651 2.231 1.00 36.50 157 PRO D C 1
ATOM 6139 O O . PRO D 1 157 ? -2.829 26.986 2.017 1.00 35.23 157 PRO D O 1
ATOM 6143 N N . GLU D 1 158 ? -4.096 28.836 1.659 1.00 36.82 158 GLU D N 1
ATOM 6144 C CA . GLU D 1 158 ? -3.156 29.461 0.712 1.00 37.79 158 GLU D CA 1
ATOM 6145 C C . GLU D 1 158 ? -1.873 29.864 1.406 1.00 37.00 158 GLU D C 1
ATOM 6146 O O . GLU D 1 158 ? -0.794 29.683 0.857 1.00 37.89 158 GLU D O 1
ATOM 6152 N N . VAL D 1 159 ? -1.985 30.405 2.610 1.00 36.48 159 VAL D N 1
ATOM 6153 C CA . VAL D 1 159 ? -0.802 30.727 3.395 1.00 36.52 159 VAL D CA 1
ATOM 6154 C C . VAL D 1 159 ? -0.036 29.435 3.800 1.00 36.41 159 VAL D C 1
ATOM 6155 O O . VAL D 1 159 ? 1.188 29.362 3.651 1.00 36.15 159 VAL D O 1
ATOM 6159 N N . ALA D 1 160 ? -0.758 28.415 4.272 1.00 35.40 160 AL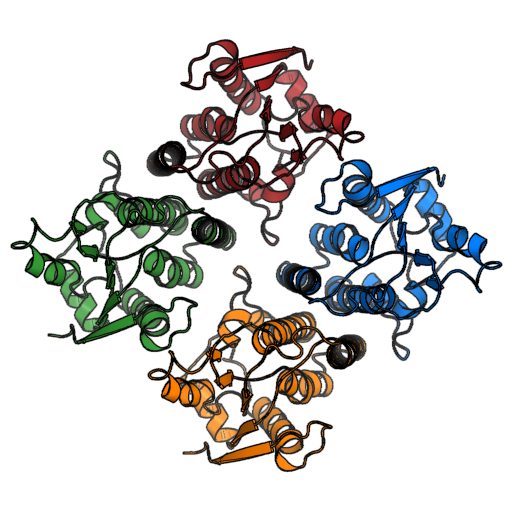A D N 1
ATOM 6160 C CA . ALA D 1 160 ? -0.134 27.136 4.608 1.00 34.95 160 ALA D CA 1
ATOM 6161 C C . ALA D 1 160 ? 0.608 26.577 3.405 1.00 34.60 160 ALA D C 1
ATOM 6162 O O . ALA D 1 160 ? 1.735 26.112 3.545 1.00 34.15 160 ALA D O 1
ATOM 6164 N N . TYR D 1 161 ? -0.016 26.645 2.223 1.00 34.20 161 TYR D N 1
ATOM 6165 C CA . TYR D 1 161 ? 0.599 26.143 1.003 1.00 34.42 161 TYR D CA 1
ATOM 6166 C C . TYR D 1 161 ? 1.955 26.816 0.712 1.00 35.39 161 TYR D C 1
ATOM 6167 O O . TYR D 1 161 ? 2.914 26.141 0.327 1.00 35.15 161 TYR D O 1
ATOM 6176 N N . GLU D 1 162 ? 2.008 28.134 0.902 1.00 35.32 162 GLU D N 1
ATOM 6177 C CA . GLU D 1 162 ? 3.223 28.927 0.699 1.00 37.05 162 GLU D CA 1
ATOM 6178 C C . GLU D 1 162 ? 4.360 28.428 1.587 1.00 37.17 162 GLU D C 1
ATOM 6179 O O . GLU D 1 162 ? 5.473 28.171 1.099 1.00 36.69 162 GLU D O 1
ATOM 6185 N N . ARG D 1 163 ? 4.059 28.279 2.877 1.00 37.89 163 ARG D N 1
ATOM 6186 C CA . ARG D 1 163 ? 5.041 27.822 3.865 1.00 38.60 163 ARG D CA 1
ATOM 6187 C C . ARG D 1 163 ? 5.581 26.425 3.570 1.00 38.64 163 ARG D C 1
ATOM 6188 O O . ARG D 1 163 ? 6.777 26.185 3.714 1.00 38.55 163 ARG D O 1
ATOM 6196 N N . ILE D 1 164 ? 4.714 25.521 3.122 1.00 38.56 164 ILE D N 1
ATOM 6197 C CA . ILE D 1 164 ? 5.152 24.179 2.733 1.00 38.97 164 ILE D CA 1
ATOM 6198 C C . ILE D 1 164 ? 6.115 24.247 1.549 1.00 39.44 164 ILE D C 1
ATOM 6199 O O . ILE D 1 164 ? 7.133 23.547 1.522 1.00 39.21 164 ILE D O 1
ATOM 6204 N N . ARG D 1 165 ? 5.739 25.056 0.562 1.00 39.86 165 ARG D N 1
ATOM 6205 C CA . ARG D 1 165 ? 6.512 25.259 -0.661 1.00 40.76 165 ARG D CA 1
ATOM 6206 C C . ARG D 1 165 ? 7.898 25.831 -0.372 1.00 40.87 165 ARG D C 1
ATOM 6207 O O . ARG D 1 165 ? 8.862 25.458 -1.024 1.00 40.28 165 ARG D O 1
ATOM 6215 N N . GLN D 1 166 ? 7.976 26.725 0.618 1.00 41.47 166 GLN D N 1
ATOM 6216 C CA . GLN D 1 166 ? 9.215 27.384 1.013 1.00 42.17 166 GLN D CA 1
ATOM 6217 C C . GLN D 1 166 ? 10.155 26.432 1.740 1.00 42.14 166 GLN D C 1
ATOM 6218 O O . GLN D 1 166 ? 11.354 26.444 1.477 1.00 42.25 166 GLN D O 1
ATOM 6224 N N . ARG D 1 167 ? 9.614 25.657 2.692 1.00 41.40 167 ARG D N 1
ATOM 6225 C CA . ARG D 1 167 ? 10.377 24.665 3.455 1.00 40.27 167 ARG D CA 1
ATOM 6226 C C . ARG D 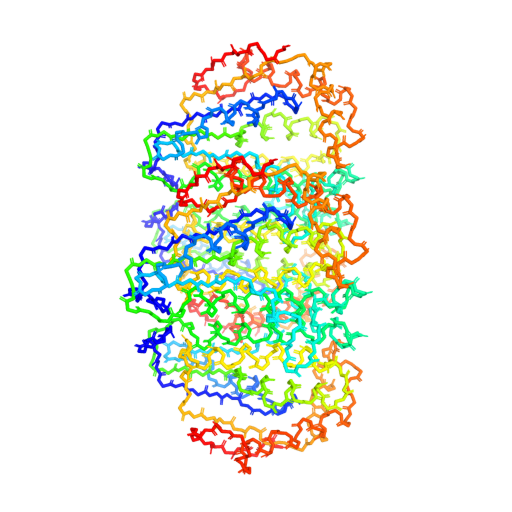1 167 ? 10.912 23.555 2.525 1.00 40.05 167 ARG D C 1
ATOM 6227 O O . ARG D 1 167 ? 12.035 23.077 2.701 1.00 39.82 167 ARG D O 1
ATOM 6235 N N . ALA D 1 168 ? 10.104 23.176 1.535 1.00 39.34 168 ALA D N 1
ATOM 6236 C CA . ALA D 1 168 ? 10.493 22.233 0.490 1.00 39.46 168 ALA D CA 1
ATOM 6237 C C . ALA D 1 168 ? 10.947 20.843 0.980 1.00 39.10 168 ALA D C 1
ATOM 6238 O O . ALA D 1 168 ? 11.968 20.328 0.515 1.00 39.11 168 ALA D O 1
ATOM 6240 N N . ARG D 1 169 ? 10.197 20.232 1.908 1.00 38.62 169 ARG D N 1
ATOM 6241 C CA . ARG D 1 169 ? 10.425 18.817 2.236 1.00 37.65 169 ARG D CA 1
ATOM 6242 C C . ARG D 1 169 ? 10.188 18.030 0.966 1.00 37.56 169 ARG D C 1
ATOM 6243 O O . ARG D 1 169 ? 9.136 18.165 0.357 1.00 37.42 169 ARG D O 1
ATOM 6251 N N . SER D 1 170 ? 11.143 17.203 0.556 1.00 38.00 170 SER D N 1
ATOM 6252 C CA . SER D 1 170 ? 10.961 16.427 -0.672 1.00 38.42 170 SER D CA 1
ATOM 6253 C C . SER D 1 170 ? 9.704 15.560 -0.651 1.00 38.31 170 SER D C 1
ATOM 6254 O O . SER D 1 170 ? 9.050 15.404 -1.679 1.00 38.67 170 SER D O 1
ATOM 6257 N N . GLU D 1 171 ? 9.353 15.006 0.514 1.00 37.74 171 GLU D N 1
ATOM 6258 C CA . GLU D 1 171 ? 8.177 14.134 0.621 1.00 37.36 171 GLU D CA 1
ATOM 6259 C C . GLU D 1 171 ? 6.888 14.891 0.284 1.00 37.66 171 GLU D C 1
ATOM 6260 O O . GLU D 1 171 ? 5.945 14.312 -0.243 1.00 36.89 171 GLU D O 1
ATOM 6266 N N . GLU D 1 172 ? 6.882 16.192 0.572 1.00 38.26 172 GLU D N 1
ATOM 6267 C CA . GLU D 1 172 ? 5.691 17.027 0.449 1.00 39.61 172 GLU D CA 1
ATOM 6268 C C . GLU D 1 172 ? 5.568 17.765 -0.894 1.00 40.78 172 GLU D C 1
ATOM 6269 O O . GLU D 1 172 ? 4.720 18.651 -1.046 1.00 41.28 172 GLU D O 1
ATOM 6275 N N . SER D 1 173 ? 6.379 17.386 -1.876 1.00 41.67 173 SER D N 1
ATOM 6276 C CA . SER D 1 173 ? 6.445 18.170 -3.117 1.00 43.11 173 SER D CA 1
ATOM 6277 C C . SER D 1 173 ? 5.215 18.042 -4.030 1.00 43.70 173 SER D C 1
ATOM 6278 O O . SER D 1 173 ? 5.014 18.870 -4.913 1.00 43.91 173 SER D O 1
ATOM 6281 N N . CYS D 1 174 ? 4.388 17.024 -3.804 1.00 44.22 174 CYS D N 1
ATOM 6282 C CA . CYS D 1 174 ? 3.200 16.809 -4.637 1.00 44.80 174 CYS D CA 1
ATOM 6283 C C . CYS D 1 174 ? 1.903 17.153 -3.923 1.00 43.67 174 CYS D C 1
ATOM 6284 O O . CYS D 1 174 ? 0.829 16.918 -4.474 1.00 43.95 174 CYS D O 1
ATOM 6287 N N . VAL D 1 175 ? 2.006 17.697 -2.714 1.00 42.47 175 VAL D N 1
ATOM 6288 C CA . VAL D 1 175 ? 0.836 18.018 -1.886 1.00 41.28 175 VAL D CA 1
ATOM 6289 C C . VAL D 1 175 ? 0.011 19.170 -2.486 1.00 40.50 175 VAL D C 1
ATOM 6290 O O . VAL D 1 175 ? 0.477 20.303 -2.524 1.00 40.49 175 VAL D O 1
ATOM 6294 N N . PRO D 1 176 ? -1.206 18.885 -2.957 1.00 39.16 176 PRO D N 1
ATOM 6295 C CA . PRO D 1 176 ? -2.050 19.927 -3.552 1.00 38.05 176 PRO D CA 1
ATOM 6296 C C . PRO D 1 176 ? -2.740 20.837 -2.531 1.00 36.78 176 PRO D C 1
ATOM 6297 O O . PRO D 1 176 ? -2.980 20.456 -1.382 1.00 36.53 176 PRO D O 1
ATOM 6301 N N . LEU D 1 177 ? -3.063 22.045 -2.980 1.00 34.89 177 LEU D N 1
ATOM 6302 C CA . LEU D 1 177 ? -3.801 23.010 -2.184 1.00 33.85 177 LEU D CA 1
ATOM 6303 C C . LEU D 1 177 ? -5.167 22.468 -1.738 1.00 33.10 177 LEU D C 1
ATOM 6304 O O . LEU D 1 177 ? -5.603 22.742 -0.617 1.00 32.64 177 LEU D O 1
ATOM 6309 N N . LYS D 1 178 ? -5.828 21.711 -2.609 1.00 32.55 178 LYS D N 1
ATOM 6310 C CA . LYS D 1 178 ? -7.074 21.024 -2.256 1.00 33.83 178 LYS D CA 1
ATOM 6311 C C . LYS D 1 178 ? -6.966 20.182 -0.957 1.00 32.64 178 LYS D C 1
ATOM 6312 O O . LYS D 1 178 ? -7.845 20.244 -0.098 1.00 32.18 178 LYS D O 1
ATOM 6318 N N . TYR D 1 179 ? -5.869 19.431 -0.821 1.00 32.25 179 TYR D N 1
ATOM 6319 C CA . TYR D 1 179 ? -5.615 18.613 0.377 1.00 31.55 179 TYR D CA 1
ATOM 6320 C C . TYR D 1 179 ? -5.555 19.517 1.597 1.00 30.31 179 TYR D C 1
ATOM 6321 O O . TYR D 1 179 ? -6.150 19.227 2.632 1.00 29.96 179 TYR D O 1
ATOM 6330 N N . LEU D 1 180 ? -4.873 20.648 1.455 1.00 29.62 180 LEU D N 1
ATOM 6331 C CA . LEU D 1 180 ? -4.752 21.596 2.553 1.00 29.27 180 LEU D CA 1
ATOM 6332 C C . LEU D 1 180 ? -6.075 22.270 2.895 1.00 28.65 180 LEU D C 1
ATOM 6333 O O . LEU D 1 180 ? -6.328 22.568 4.060 1.00 28.08 180 LEU D O 1
ATOM 6338 N N . GLN D 1 181 ? -6.901 22.523 1.882 1.00 28.89 181 GLN D N 1
ATOM 6339 C CA . GLN D 1 181 ? -8.257 23.038 2.116 1.00 29.84 181 GLN D CA 1
ATOM 6340 C C . GLN D 1 181 ? -9.086 22.025 2.912 1.00 29.29 181 GLN D C 1
ATOM 6341 O O . GLN D 1 181 ? -9.719 22.386 3.888 1.00 29.29 181 GLN D O 1
ATOM 6347 N N . GLU D 1 182 ? -9.037 20.755 2.511 1.00 29.22 182 GLU D N 1
ATOM 6348 C CA . GLU D 1 182 ? -9.724 19.688 3.238 1.00 29.85 182 GLU D CA 1
ATOM 6349 C C . GLU D 1 182 ? -9.281 19.633 4.708 1.00 29.39 182 GLU D C 1
ATOM 6350 O O . GLU D 1 182 ? -10.104 19.659 5.613 1.00 29.08 182 GLU D O 1
ATOM 6356 N N . LEU D 1 183 ? -7.968 19.604 4.942 1.00 28.81 183 LEU D N 1
ATOM 6357 C CA . LEU D 1 183 ? -7.436 19.562 6.308 1.00 28.52 183 LEU D CA 1
ATOM 6358 C C . LEU D 1 183 ? -7.820 20.779 7.113 1.00 28.53 183 LEU D C 1
ATOM 6359 O O . LEU D 1 183 ? -8.115 20.671 8.300 1.00 28.60 183 LEU D O 1
ATOM 6364 N N . HIS D 1 184 ? -7.794 21.946 6.475 1.00 28.68 184 HIS D N 1
ATOM 6365 C CA . HIS D 1 184 ? -8.204 23.174 7.145 1.00 29.05 184 HIS D CA 1
ATOM 6366 C C . HIS D 1 184 ? -9.623 23.062 7.693 1.00 29.07 184 HIS D C 1
ATOM 6367 O O . HIS D 1 184 ? -9.865 23.419 8.846 1.00 28.49 184 HIS D O 1
ATOM 6374 N N . GLU D 1 185 ? -10.552 22.574 6.868 1.00 29.56 185 GLU D N 1
ATOM 6375 C CA . GLU D 1 185 ? -11.954 22.476 7.288 1.00 31.29 185 GLU D CA 1
ATOM 6376 C C . GLU D 1 185 ? -12.089 21.523 8.476 1.00 30.44 185 GLU D C 1
ATOM 6377 O O . GLU D 1 185 ? -12.866 21.777 9.387 1.00 30.64 185 GLU D O 1
ATOM 6383 N N . LEU D 1 186 ? -11.293 20.454 8.480 1.00 29.78 186 LEU D N 1
ATOM 6384 C CA . LEU D 1 186 ? -11.306 19.491 9.583 1.00 29.09 186 LEU D CA 1
ATOM 6385 C C . LEU D 1 186 ? -10.771 20.053 10.888 1.00 29.04 186 LEU D C 1
ATOM 6386 O O . LEU D 1 186 ? -11.317 19.762 11.962 1.00 28.63 186 LEU D O 1
ATOM 6391 N N . HIS D 1 187 ? -9.711 20.861 10.797 1.00 29.15 187 HIS D N 1
ATOM 6392 C CA . HIS D 1 187 ? -9.179 21.574 11.954 1.00 30.16 187 HIS D CA 1
ATOM 6393 C C . HIS D 1 187 ? -10.222 22.587 12.476 1.00 30.61 187 HIS D C 1
ATOM 6394 O O . HIS D 1 187 ? -10.435 22.704 13.682 1.00 29.72 187 HIS D O 1
ATOM 6401 N N . GLU D 1 188 ? -10.851 23.327 11.567 1.00 31.69 188 GLU D N 1
ATOM 6402 C CA . GLU D 1 188 ? -11.967 24.217 11.948 1.00 33.96 188 GLU D CA 1
ATOM 6403 C C . GLU D 1 188 ? -13.112 23.445 12.642 1.00 34.79 188 GLU D C 1
ATOM 6404 O O . GLU D 1 188 ? -13.545 23.840 13.724 1.00 34.90 188 GLU D O 1
ATOM 6410 N N . ASP D 1 189 ? -13.566 22.341 12.039 1.00 35.40 189 ASP D N 1
ATOM 6411 C CA . ASP D 1 189 ? -14.618 21.509 12.638 1.00 37.29 189 ASP D CA 1
ATOM 6412 C C . ASP D 1 189 ? -14.297 21.131 14.078 1.00 37.32 189 ASP D C 1
ATOM 6413 O O . ASP D 1 189 ? -15.165 21.189 14.956 1.00 37.57 189 ASP D O 1
ATOM 6418 N N . TRP D 1 190 ? -13.053 20.715 14.298 1.00 36.95 190 TRP D N 1
ATOM 6419 C CA . TRP D 1 190 ? -12.629 20.189 15.570 1.00 37.29 190 TRP D CA 1
ATOM 6420 C C . TRP D 1 190 ? -12.388 21.304 16.590 1.00 38.18 190 TRP D C 1
ATOM 6421 O O . TRP D 1 190 ? -12.894 21.236 17.712 1.00 38.09 190 TRP D O 1
ATOM 6432 N N . LEU D 1 191 ? -11.626 22.322 16.199 1.00 39.05 191 LEU D N 1
ATOM 6433 C CA . LEU D 1 191 ? -11.085 23.289 17.160 1.00 40.50 191 LEU D CA 1
ATOM 6434 C C . LEU D 1 191 ? -11.935 24.542 17.373 1.00 42.56 191 LEU D C 1
ATOM 6435 O O . LEU D 1 191 ? -11.774 25.236 18.372 1.00 42.41 191 LEU D O 1
ATOM 6440 N N . ILE D 1 192 ? -12.815 24.832 16.424 1.00 44.97 192 ILE D N 1
ATOM 6441 C CA . ILE D 1 192 ? -13.716 25.971 16.545 1.00 48.05 192 ILE D CA 1
ATOM 6442 C C . ILE D 1 192 ? -15.172 25.521 16.744 1.00 49.91 192 ILE D C 1
ATOM 6443 O O . ILE D 1 192 ? -15.796 25.877 17.737 1.00 50.33 192 ILE D O 1
ATOM 6448 N N . HIS D 1 193 ? -15.687 24.709 15.823 1.00 52.39 193 HIS D N 1
ATOM 6449 C CA . HIS D 1 193 ? -17.102 24.321 15.844 1.00 55.00 193 HIS D CA 1
ATOM 6450 C C . HIS D 1 193 ? -17.415 23.183 16.816 1.00 56.84 193 HIS D C 1
ATOM 6451 O O . HIS D 1 193 ? -18.577 22.805 16.973 1.00 57.35 193 HIS D O 1
ATOM 6458 N N . GLN D 1 194 ? -16.374 22.651 17.459 1.00 59.14 194 GLN D N 1
ATOM 6459 C CA . GLN D 1 194 ? -16.499 21.581 18.457 1.00 61.45 194 GLN D CA 1
ATOM 6460 C C . GLN D 1 194 ? -17.346 20.377 18.000 1.00 62.57 194 GLN D C 1
ATOM 6461 O O . GLN D 1 194 ? -18.172 19.851 18.759 1.00 62.85 194 GLN D O 1
ATOM 6467 N N . ARG D 1 195 ? -17.114 19.942 16.762 1.00 64.16 195 ARG D N 1
ATOM 6468 C CA . ARG D 1 195 ? -17.830 18.808 16.168 1.00 65.71 195 ARG D CA 1
ATOM 6469 C C . ARG D 1 195 ? -17.327 17.462 16.691 1.00 66.83 195 ARG D C 1
ATOM 6470 O O . ARG D 1 195 ? -17.961 16.423 16.469 1.00 67.13 195 ARG D O 1
ATOM 6478 N N . ARG D 1 196 ? -16.184 17.480 17.372 1.00 68.02 196 ARG D N 1
ATOM 6479 C CA . ARG D 1 196 ? -15.584 16.261 17.899 1.00 69.33 196 ARG D CA 1
ATOM 6480 C C . ARG D 1 196 ? -15.587 16.267 19.430 1.00 70.03 196 ARG D C 1
ATOM 6481 O O . ARG D 1 196 ? -15.429 17.326 20.043 1.00 70.28 196 ARG D O 1
ATOM 6489 N N . PRO D 1 197 ? -15.786 15.096 20.045 1.00 70.71 197 PRO D N 1
ATOM 6490 C CA . PRO D 1 197 ? -15.861 14.987 21.511 1.00 71.00 197 PRO D CA 1
ATOM 6491 C C . PRO D 1 197 ? -14.536 15.286 22.230 1.00 71.27 197 PRO D C 1
ATOM 6492 O O . PRO D 1 197 ? -14.155 14.542 23.144 1.00 71.57 197 PRO D O 1
ATOM 6496 N N . GLN D 1 198 ? -13.850 16.356 21.829 1.00 71.20 198 GLN D N 1
ATOM 6497 C CA . GLN D 1 198 ? -12.641 16.795 22.520 1.00 71.04 198 GLN D CA 1
ATOM 6498 C C . GLN D 1 198 ? -12.857 18.180 23.135 1.00 70.80 198 GLN D C 1
ATOM 6499 O O . GLN D 1 198 ? -13.006 19.179 22.411 1.00 71.14 198 GLN D O 1
ATOM 6505 N N . SER D 1 199 ? -12.870 18.228 24.471 1.00 69.87 199 SER D N 1
ATOM 6506 C CA . SER D 1 199 ? -13.289 19.433 25.188 1.00 69.01 199 SER D CA 1
ATOM 6507 C C . SER D 1 199 ? -12.367 19.861 26.343 1.00 67.78 199 SER D C 1
ATOM 6508 O O . SER D 1 199 ? -12.788 19.889 27.508 1.00 68.27 199 SER D O 1
ATOM 6511 N N . CYS D 1 200 ? -11.111 20.169 26.016 1.00 65.64 200 CYS D N 1
ATOM 6512 C CA . CYS D 1 200 ? -10.267 21.012 26.869 1.00 63.08 200 CYS D CA 1
ATOM 6513 C C . CYS D 1 200 ? -10.321 22.430 26.290 1.00 61.24 200 CYS D C 1
ATOM 6514 O O . CYS D 1 200 ? -11.043 22.667 25.318 1.00 61.21 200 CYS D O 1
ATOM 6517 N N . LYS D 1 201 ? -9.581 23.371 26.871 1.00 58.66 201 LYS D N 1
ATOM 6518 C CA . LYS D 1 201 ? -9.636 24.760 26.403 1.00 56.48 201 LYS D CA 1
ATOM 6519 C C . LYS D 1 201 ? -8.836 24.983 25.116 1.00 54.21 201 LYS D C 1
ATOM 6520 O O . LYS D 1 201 ? -7.777 24.389 24.927 1.00 53.52 201 LYS D O 1
ATOM 6526 N N . VAL D 1 202 ? -9.359 25.839 24.242 1.00 51.79 202 VAL D N 1
ATOM 6527 C CA . VAL D 1 202 ? -8.723 26.173 22.966 1.00 49.80 202 VAL D CA 1
ATOM 6528 C C . VAL D 1 202 ? -8.462 27.679 22.863 1.00 49.00 202 VAL D C 1
ATOM 6529 O O . VAL D 1 202 ? -9.380 28.481 22.981 1.00 48.33 202 VAL D O 1
ATOM 6533 N N . LEU D 1 203 ? -7.201 28.046 22.653 1.00 48.20 203 LEU D N 1
ATOM 6534 C CA . LEU D 1 203 ? -6.822 29.410 22.321 1.00 47.65 203 LEU D CA 1
ATOM 6535 C C . LEU D 1 203 ? -6.500 29.509 20.828 1.00 47.53 203 LEU D C 1
ATOM 6536 O O . LEU D 1 203 ? -5.621 28.805 20.322 1.00 46.87 203 LEU D O 1
ATOM 6541 N N . VAL D 1 204 ? -7.220 30.380 20.129 1.00 47.20 204 VAL D N 1
ATOM 6542 C CA . VAL D 1 204 ? -7.082 30.517 18.688 1.00 47.65 204 VAL D CA 1
ATOM 6543 C C . VAL D 1 204 ? -6.175 31.698 18.374 1.00 48.53 204 VAL D C 1
ATOM 6544 O O . VAL D 1 204 ? -6.447 32.828 18.777 1.00 48.37 204 VAL D O 1
ATOM 6548 N N . LEU D 1 205 ? -5.091 31.428 17.659 1.00 49.21 205 LEU D N 1
ATOM 6549 C CA . LEU D 1 205 ? -4.169 32.467 17.244 1.00 50.52 205 LEU D CA 1
ATOM 6550 C C . LEU D 1 205 ? -4.218 32.677 15.736 1.00 51.53 205 LEU D C 1
ATOM 6551 O O . LEU D 1 205 ? -4.317 31.714 14.972 1.00 51.50 205 LEU D O 1
ATOM 6556 N N . ASP D 1 206 ? -4.160 33.938 15.308 1.00 52.99 206 ASP D N 1
ATOM 6557 C CA . ASP D 1 206 ? -4.065 34.274 13.892 1.00 54.76 206 ASP D CA 1
ATOM 6558 C C . ASP D 1 206 ? -2.628 34.051 13.435 1.00 55.52 206 ASP D C 1
ATOM 6559 O O . ASP D 1 206 ? -1.733 34.830 13.761 1.00 55.89 206 ASP D O 1
ATOM 6564 N N . ALA D 1 207 ? -2.409 32.975 12.688 1.00 56.34 207 ALA D N 1
ATOM 6565 C CA . ALA D 1 207 ? -1.065 32.602 12.269 1.00 57.32 207 ALA D CA 1
ATOM 6566 C C . ALA D 1 207 ? -0.780 32.994 10.816 1.00 58.25 207 ALA D C 1
ATOM 6567 O O . ALA D 1 207 ? 0.216 32.567 10.228 1.00 58.05 207 ALA D O 1
ATOM 6569 N N . ASP D 1 208 ? -1.661 33.809 10.239 1.00 59.66 208 ASP D N 1
ATOM 6570 C CA . ASP D 1 208 ? -1.425 34.377 8.916 1.00 60.97 208 ASP D CA 1
ATOM 6571 C C . ASP D 1 208 ? -0.389 35.504 9.004 1.00 61.52 208 ASP D C 1
ATOM 6572 O O . ASP D 1 208 ? 0.036 36.046 7.983 1.00 61.99 208 ASP D O 1
#